Protein AF-0000000087418002 (afdb_homodimer)

Structure (mmCIF, N/CA/C/O backbone):
data_AF-0000000087418002-model_v1
#
loop_
_entity.id
_entity.type
_entity.pdbx_description
1 polymer 'Pectate lyase superfamily protein'
#
loop_
_atom_site.group_PDB
_atom_site.id
_atom_site.type_symbol
_atom_site.label_atom_id
_atom_site.label_alt_id
_atom_site.label_comp_id
_atom_site.label_asym_id
_atom_site.label_entity_id
_atom_site.label_seq_id
_atom_site.pdbx_PDB_ins_code
_atom_site.Cartn_x
_atom_site.Cartn_y
_atom_site.Cartn_z
_atom_site.occupancy
_atom_site.B_iso_or_equiv
_atom_site.auth_seq_id
_atom_site.auth_comp_id
_atom_site.auth_asym_id
_atom_site.auth_atom_id
_atom_site.pdbx_PDB_model_num
ATOM 1 N N . MET A 1 1 ? 8.367 -35.844 -17.656 1 53.28 1 MET A N 1
ATOM 2 C CA . MET A 1 1 ? 8.477 -34.406 -17.984 1 53.28 1 MET A CA 1
ATOM 3 C C . MET A 1 1 ? 9.906 -34.062 -18.375 1 53.28 1 MET A C 1
ATOM 5 O O . MET A 1 1 ? 10.852 -34.438 -17.688 1 53.28 1 MET A O 1
ATOM 9 N N . PRO A 1 2 ? 10.078 -33.531 -19.656 1 64 2 PRO A N 1
ATOM 10 C CA . PRO A 1 2 ? 11.453 -33.531 -20.156 1 64 2 PRO A CA 1
ATOM 11 C C . PRO A 1 2 ? 12.32 -32.469 -19.453 1 64 2 PRO A C 1
ATOM 13 O O . PRO A 1 2 ? 11.906 -31.328 -19.297 1 64 2 PRO A O 1
ATOM 16 N N . TYR A 1 3 ? 13.109 -33.031 -18.547 1 75.12 3 TYR A N 1
ATOM 17 C CA . TYR A 1 3 ? 14.195 -32.188 -18.031 1 75.12 3 TYR A CA 1
ATOM 18 C C . TYR A 1 3 ? 15.203 -31.859 -19.125 1 75.12 3 TYR A C 1
ATOM 20 O O . TYR A 1 3 ? 15.305 -32.594 -20.125 1 75.12 3 TYR A O 1
ATOM 28 N N . ALA A 1 4 ? 15.828 -30.703 -18.984 1 80.06 4 ALA A N 1
ATOM 29 C CA . ALA A 1 4 ? 16.766 -30.188 -19.969 1 80.06 4 ALA A CA 1
ATOM 30 C C . ALA A 1 4 ? 17.844 -31.234 -20.312 1 80.06 4 ALA A C 1
ATOM 32 O O . ALA A 1 4 ? 18.344 -31.281 -21.438 1 80.06 4 ALA A O 1
ATOM 33 N N . TYR A 1 5 ? 18.094 -32.031 -19.297 1 77.5 5 TYR A N 1
ATOM 34 C CA . TYR A 1 5 ? 19.125 -33.062 -19.516 1 77.5 5 TYR A CA 1
ATOM 35 C C . TYR A 1 5 ? 18.703 -34.031 -20.609 1 77.5 5 TYR A C 1
ATOM 37 O O . TYR A 1 5 ? 19.562 -34.562 -21.328 1 77.5 5 TYR A O 1
ATOM 45 N N . ASN A 1 6 ? 17.406 -34.156 -20.797 1 79.38 6 ASN A N 1
ATOM 46 C CA . ASN A 1 6 ? 16.906 -35.094 -21.797 1 79.38 6 ASN A CA 1
ATOM 47 C C . ASN A 1 6 ? 17.156 -34.594 -23.219 1 79.38 6 ASN A C 1
ATOM 49 O O . ASN A 1 6 ? 17.047 -35.344 -24.188 1 79.38 6 ASN A O 1
ATOM 53 N N . PHE A 1 7 ? 17.703 -33.406 -23.297 1 82.19 7 PHE A N 1
ATOM 54 C CA . PHE A 1 7 ? 17.844 -32.812 -24.625 1 82.19 7 PHE A CA 1
ATOM 55 C C . PHE A 1 7 ? 19.281 -32.375 -24.859 1 82.19 7 PHE A C 1
ATOM 57 O O . PHE A 1 7 ? 19.531 -31.484 -25.688 1 82.19 7 PHE A O 1
ATOM 64 N N . GLY A 1 8 ? 20.188 -32.875 -24.062 1 83.62 8 GLY A N 1
ATOM 65 C CA . GLY A 1 8 ? 21.609 -32.75 -24.359 1 83.62 8 GLY A CA 1
ATOM 66 C C . GLY A 1 8 ? 22.266 -31.609 -23.594 1 83.62 8 GLY A C 1
ATOM 67 O O . GLY A 1 8 ? 23.391 -31.219 -23.906 1 83.62 8 GLY A O 1
ATOM 68 N N . ALA A 1 9 ? 21.594 -31.062 -22.656 1 89.81 9 ALA A N 1
ATOM 69 C CA . ALA A 1 9 ? 22.234 -30.047 -21.828 1 89.81 9 ALA A CA 1
ATOM 70 C C . ALA A 1 9 ? 23.359 -30.656 -20.984 1 89.81 9 ALA A C 1
ATOM 72 O O . ALA A 1 9 ? 23.141 -31.672 -20.297 1 89.81 9 ALA A O 1
ATOM 73 N N . ALA A 1 10 ? 24.5 -30.047 -21.016 1 90.81 10 ALA A N 1
ATOM 74 C CA . ALA A 1 10 ? 25.641 -30.562 -20.266 1 90.81 10 ALA A CA 1
ATOM 75 C C . ALA A 1 10 ? 25.531 -30.188 -18.797 1 90.81 10 ALA A C 1
ATOM 77 O O . ALA A 1 10 ? 25.891 -30.984 -17.922 1 90.81 10 ALA A O 1
ATOM 78 N N . ALA A 1 11 ? 25.125 -29 -18.516 1 95 11 ALA A N 1
ATOM 79 C CA . ALA A 1 11 ? 24.938 -28.469 -17.172 1 95 11 ALA A CA 1
ATOM 80 C C . ALA A 1 11 ? 26.25 -28.516 -16.375 1 95 11 ALA A C 1
ATOM 82 O O . ALA A 1 11 ? 26.25 -28.828 -15.188 1 95 11 ALA A O 1
ATOM 83 N N . ASP A 1 12 ? 27.391 -28.266 -17.047 1 94.19 12 ASP A N 1
ATOM 84 C CA . ASP A 1 12 ? 28.703 -28.391 -16.422 1 94.19 12 ASP A CA 1
ATOM 85 C C . ASP A 1 12 ? 29.344 -27.031 -16.188 1 94.19 12 ASP A C 1
ATOM 87 O O . ASP A 1 12 ? 30.453 -26.938 -15.648 1 94.19 12 ASP A O 1
ATOM 91 N N . GLY A 1 13 ? 28.672 -26.031 -16.625 1 95 13 GLY A N 1
ATOM 92 C CA . GLY A 1 13 ? 29.172 -24.688 -16.406 1 95 13 GLY A CA 1
ATOM 93 C C . GLY A 1 13 ? 30.188 -24.234 -17.438 1 95 13 GLY A C 1
ATOM 94 O O . GLY A 1 13 ? 30.625 -23.094 -17.422 1 95 13 GLY A O 1
ATOM 95 N N . VAL A 1 14 ? 30.516 -25.125 -18.359 1 95.38 14 VAL A N 1
ATOM 96 C CA . VAL A 1 14 ? 31.547 -24.828 -19.359 1 95.38 14 VAL A CA 1
ATOM 97 C C . VAL A 1 14 ? 30.953 -24.875 -20.75 1 95.38 14 VAL A C 1
ATOM 99 O O . VAL A 1 14 ? 31.109 -23.938 -21.531 1 95.38 14 VAL A O 1
ATOM 102 N N . THR A 1 15 ? 30.281 -26.016 -21.109 1 95.69 15 THR A N 1
ATOM 103 C CA . THR A 1 15 ? 29.641 -26.219 -22.422 1 95.69 15 THR A CA 1
ATOM 104 C C . THR A 1 15 ? 28.5 -25.234 -22.609 1 95.69 15 THR A C 1
ATOM 106 O O . THR A 1 15 ? 27.734 -24.969 -21.688 1 95.69 15 THR A O 1
ATOM 109 N N . ASP A 1 16 ? 28.484 -24.625 -23.844 1 97.12 16 ASP A N 1
ATOM 110 C CA . ASP A 1 16 ? 27.344 -23.781 -24.172 1 97.12 16 ASP A CA 1
ATOM 111 C C . ASP A 1 16 ? 26.078 -24.609 -24.344 1 97.12 16 ASP A C 1
ATOM 113 O O . ASP A 1 16 ? 25.906 -25.297 -25.359 1 97.12 16 ASP A O 1
ATOM 117 N N . ASP A 1 17 ? 25.156 -24.422 -23.453 1 97.06 17 ASP A N 1
ATOM 118 C CA . ASP A 1 17 ? 23.953 -25.234 -23.422 1 97.06 17 ASP A CA 1
ATOM 119 C C . ASP A 1 17 ? 22.797 -24.516 -24.109 1 97.06 17 ASP A C 1
ATOM 121 O O . ASP A 1 17 ? 21.641 -24.953 -24.016 1 97.06 17 ASP A O 1
ATOM 125 N N . THR A 1 18 ? 23.094 -23.469 -24.812 1 96.81 18 THR A N 1
ATOM 126 C CA . THR A 1 18 ? 22.047 -22.641 -25.391 1 96.81 18 THR A CA 1
ATOM 127 C C . THR A 1 18 ? 21.109 -23.469 -26.25 1 96.81 18 THR A C 1
ATOM 129 O O . THR A 1 18 ? 19.891 -23.484 -26.047 1 96.81 18 THR A O 1
ATOM 132 N N . ASP A 1 19 ? 21.672 -24.172 -27.219 1 95.12 19 ASP A N 1
ATOM 133 C CA . ASP A 1 19 ? 20.859 -24.891 -28.188 1 95.12 19 ASP A CA 1
ATOM 134 C C . ASP A 1 19 ? 20.109 -26.031 -27.516 1 95.12 19 ASP A C 1
ATOM 136 O O . ASP A 1 19 ? 18.938 -26.297 -27.859 1 95.12 19 ASP A O 1
ATOM 140 N N . ALA A 1 20 ? 20.734 -26.656 -26.594 1 94.62 20 ALA A N 1
ATOM 141 C CA . ALA A 1 20 ? 20.078 -27.734 -25.875 1 94.62 20 ALA A CA 1
ATOM 142 C C . ALA A 1 20 ? 18.859 -27.234 -25.094 1 94.62 20 ALA A C 1
ATOM 144 O O . ALA A 1 20 ? 17.812 -27.875 -25.078 1 94.62 20 ALA A O 1
ATOM 145 N N . LEU A 1 21 ? 19.016 -26.125 -24.484 1 95 21 LEU A N 1
ATOM 146 C CA . LEU A 1 21 ? 17.922 -25.578 -23.688 1 95 21 LEU A CA 1
ATOM 147 C C . LEU A 1 21 ? 16.812 -25.047 -24.578 1 95 21 LEU A C 1
ATOM 149 O O . LEU A 1 21 ? 15.625 -25.188 -24.25 1 95 21 LEU A O 1
ATOM 153 N N . LYS A 1 22 ? 17.188 -24.438 -25.688 1 93.69 22 LYS A N 1
ATOM 154 C CA . LYS A 1 22 ? 16.172 -24.016 -26.641 1 93.69 22 LYS A CA 1
ATOM 155 C C . LYS A 1 22 ? 15.352 -25.203 -27.141 1 93.69 22 LYS A C 1
ATOM 157 O O . LYS A 1 22 ? 14.133 -25.109 -27.266 1 93.69 22 LYS A O 1
ATOM 162 N N . HIS A 1 23 ? 16.031 -26.266 -27.391 1 92.31 23 HIS A N 1
ATOM 163 C CA . HIS A 1 23 ? 15.344 -27.484 -27.812 1 92.31 23 HIS A CA 1
ATOM 164 C C . HIS A 1 23 ? 14.43 -28.016 -26.703 1 92.31 23 HIS A C 1
ATOM 166 O O . HIS A 1 23 ? 13.312 -28.453 -26.984 1 92.31 23 HIS A O 1
ATOM 172 N N . ALA A 1 24 ? 14.898 -27.922 -25.516 1 90.81 24 ALA A N 1
ATOM 173 C CA . ALA A 1 24 ? 14.102 -28.344 -24.375 1 90.81 24 ALA A CA 1
ATOM 174 C C . ALA A 1 24 ? 12.836 -27.5 -24.234 1 90.81 24 ALA A C 1
ATOM 176 O O . ALA A 1 24 ? 11.766 -28.031 -23.922 1 90.81 24 ALA A O 1
ATOM 177 N N . ILE A 1 25 ? 12.977 -26.266 -24.453 1 90.75 25 ILE A N 1
ATOM 178 C CA . ILE A 1 25 ? 11.836 -25.344 -24.375 1 90.75 25 ILE A CA 1
ATOM 179 C C . ILE A 1 25 ? 10.812 -25.703 -25.438 1 90.75 25 ILE A C 1
ATOM 181 O O . ILE A 1 25 ? 9.609 -25.734 -25.172 1 90.75 25 ILE A O 1
ATOM 185 N N . GLU A 1 26 ? 11.297 -25.922 -26.609 1 88 26 GLU A N 1
ATOM 186 C CA . GLU A 1 26 ? 10.414 -26.297 -27.719 1 88 26 GLU A CA 1
ATOM 187 C C . GLU A 1 26 ? 9.695 -27.609 -27.438 1 88 26 GLU A C 1
ATOM 189 O O . GLU A 1 26 ? 8.477 -27.703 -27.609 1 88 26 GLU A O 1
ATOM 194 N N . GLU A 1 27 ? 10.43 -28.562 -26.922 1 86.56 27 GLU A N 1
ATOM 195 C CA . GLU A 1 27 ? 9.859 -29.875 -26.656 1 86.56 27 GLU A CA 1
ATOM 196 C C . GLU A 1 27 ? 8.945 -29.844 -25.438 1 86.56 27 GLU A C 1
ATOM 198 O O . GLU A 1 27 ? 7.973 -30.594 -25.359 1 86.56 27 GLU A O 1
ATOM 203 N N . GLY A 1 28 ? 9.305 -29.062 -24.594 1 85 28 GLY A N 1
ATOM 204 C CA . GLY A 1 28 ? 8.516 -28.906 -23.391 1 85 28 GLY A CA 1
ATOM 205 C C . GLY A 1 28 ? 7.301 -28.016 -23.562 1 85 28 GLY A C 1
ATOM 206 O O . GLY A 1 28 ? 6.535 -27.797 -22.625 1 85 28 GLY A O 1
ATOM 207 N N . ARG A 1 29 ? 7.113 -27.531 -24.703 1 84.94 29 ARG A N 1
ATOM 208 C CA . ARG A 1 29 ? 5.988 -26.672 -25.047 1 84.94 29 ARG A CA 1
ATOM 209 C C . ARG A 1 29 ? 5.883 -25.5 -24.078 1 84.94 29 ARG A C 1
ATOM 211 O O . ARG A 1 29 ? 4.805 -25.219 -23.547 1 84.94 29 ARG A O 1
ATOM 218 N N . GLY A 1 30 ? 7.008 -25.016 -23.703 1 87.5 30 GLY A N 1
ATOM 219 C CA . GLY A 1 30 ? 7.031 -23.812 -22.891 1 87.5 30 GLY A CA 1
ATOM 220 C C . GLY A 1 30 ? 7.379 -24.094 -21.438 1 87.5 30 GLY A C 1
ATOM 221 O O . GLY A 1 30 ? 7.566 -23.172 -20.641 1 87.5 30 GLY A O 1
ATOM 222 N N . VAL A 1 31 ? 7.484 -25.281 -21.094 1 91.5 31 VAL A N 1
ATOM 223 C CA . VAL A 1 31 ? 7.914 -25.625 -19.734 1 91.5 31 VAL A CA 1
ATOM 224 C C . VAL A 1 31 ? 9.383 -26.062 -19.75 1 91.5 31 VAL A C 1
ATOM 226 O O . VAL A 1 31 ? 9.758 -26.969 -20.5 1 91.5 31 VAL A O 1
ATOM 229 N N . LEU A 1 32 ? 10.18 -25.359 -19 1 93.38 32 LEU A N 1
ATOM 230 C CA . LEU A 1 32 ? 11.586 -25.719 -18.844 1 93.38 32 LEU A CA 1
ATOM 231 C C . LEU A 1 32 ? 11.883 -26.125 -17.406 1 93.38 32 LEU A C 1
ATOM 233 O O . LEU A 1 32 ? 11.805 -25.297 -16.5 1 93.38 32 LEU A O 1
ATOM 237 N N . LYS A 1 33 ? 12.172 -27.328 -17.219 1 93.25 33 LYS A N 1
ATOM 238 C CA . LYS A 1 33 ? 12.57 -27.844 -15.906 1 93.25 33 LYS A CA 1
ATOM 239 C C . LYS A 1 33 ? 14.078 -28.094 -15.852 1 93.25 33 LYS A C 1
ATOM 241 O O . LYS A 1 33 ? 14.633 -28.75 -16.734 1 93.25 33 LYS A O 1
ATOM 246 N N . LEU A 1 34 ? 14.648 -27.578 -14.844 1 94.12 34 LEU A N 1
ATOM 247 C CA . LEU A 1 34 ? 16.094 -27.688 -14.719 1 94.12 34 LEU A CA 1
ATOM 248 C C . LEU A 1 34 ? 16.469 -28.469 -13.469 1 94.12 34 LEU A C 1
ATOM 250 O O . LEU A 1 34 ? 16.078 -28.094 -12.359 1 94.12 34 LEU A O 1
ATOM 254 N N . SER A 1 35 ? 17.219 -29.5 -13.68 1 93.56 35 SER A N 1
ATOM 255 C CA . SER A 1 35 ? 17.781 -30.25 -12.562 1 93.56 35 SER A CA 1
ATOM 256 C C . SER A 1 35 ? 19.062 -29.594 -12.055 1 93.56 35 SER A C 1
ATOM 258 O O . SER A 1 35 ? 19.516 -28.594 -12.609 1 93.56 35 SER A O 1
ATOM 260 N N . LYS A 1 36 ? 19.609 -30.141 -10.977 1 94.38 36 LYS A N 1
ATOM 261 C CA . LYS A 1 36 ? 20.844 -29.609 -10.406 1 94.38 36 LYS A CA 1
ATOM 262 C C . LYS A 1 36 ? 21.938 -29.5 -11.461 1 94.38 36 LYS A C 1
ATOM 264 O O . LYS A 1 36 ? 22.156 -30.422 -12.242 1 94.38 36 LYS A O 1
ATOM 269 N N . GLY A 1 37 ? 22.531 -28.375 -11.57 1 95.38 37 GLY A N 1
ATOM 270 C CA . GLY A 1 37 ? 23.609 -28.141 -12.516 1 95.38 37 GLY A CA 1
ATOM 271 C C . GLY A 1 37 ? 23.812 -26.672 -12.844 1 95.38 37 GLY A C 1
ATOM 272 O O . GLY A 1 37 ? 23.078 -25.812 -12.344 1 95.38 37 GLY A O 1
ATOM 273 N N . THR A 1 38 ? 24.922 -26.453 -13.547 1 97.25 38 THR A N 1
ATOM 274 C CA . THR A 1 38 ? 25.219 -25.125 -14.055 1 97.25 38 THR A CA 1
ATOM 275 C C . THR A 1 38 ? 25.094 -25.078 -15.57 1 97.25 38 THR A C 1
ATOM 277 O O . THR A 1 38 ? 25.891 -25.688 -16.281 1 97.25 38 THR A O 1
ATOM 280 N N . TYR A 1 39 ? 24.109 -24.359 -16.047 1 97.69 39 TYR A N 1
ATOM 281 C CA . TYR A 1 39 ? 23.797 -24.25 -17.469 1 97.69 39 TYR A CA 1
ATOM 282 C C . TYR A 1 39 ? 24.328 -22.953 -18.047 1 97.69 39 TYR A C 1
ATOM 284 O O . TYR A 1 39 ? 23.797 -21.875 -17.781 1 97.69 39 TYR A O 1
ATOM 292 N N . ARG A 1 40 ? 25.422 -23.125 -18.828 1 98.06 40 ARG A N 1
ATOM 293 C CA . ARG A 1 40 ? 26 -21.938 -19.453 1 98.06 40 ARG A CA 1
ATOM 294 C C . ARG A 1 40 ? 25.328 -21.625 -20.781 1 98.06 40 ARG A C 1
ATOM 296 O O . ARG A 1 40 ? 25.203 -22.516 -21.625 1 98.06 40 ARG A O 1
ATOM 303 N N . ILE A 1 41 ? 24.875 -20.375 -20.938 1 98.44 41 ILE A N 1
ATOM 304 C CA . ILE A 1 41 ? 24.266 -19.984 -22.203 1 98.44 41 ILE A CA 1
ATOM 305 C C . ILE A 1 41 ? 24.953 -18.719 -22.719 1 98.44 41 ILE A C 1
ATOM 307 O O . ILE A 1 41 ? 25.531 -17.953 -21.953 1 98.44 41 ILE A O 1
ATOM 311 N N . THR A 1 42 ? 24.891 -18.516 -24.094 1 98.44 42 THR A N 1
ATOM 312 C CA . THR A 1 42 ? 25.547 -17.375 -24.703 1 98.44 42 THR A CA 1
ATOM 313 C C . THR A 1 42 ? 24.531 -16.5 -25.438 1 98.44 42 THR A C 1
ATOM 315 O O . THR A 1 42 ? 24.859 -15.422 -25.938 1 98.44 42 THR A O 1
ATOM 318 N N . LYS A 1 43 ? 23.312 -16.969 -25.531 1 98.38 43 LYS A N 1
ATOM 319 C CA . LYS A 1 43 ? 22.188 -16.234 -26.094 1 98.38 43 LYS A CA 1
ATOM 320 C C . LYS A 1 43 ? 20.953 -16.344 -25.188 1 98.38 43 LYS A C 1
ATOM 322 O O . LYS A 1 43 ? 20.812 -17.328 -24.453 1 98.38 43 LYS A O 1
ATOM 327 N N . PRO A 1 44 ? 20.062 -15.367 -25.312 1 98.56 44 PRO A N 1
ATOM 328 C CA . PRO A 1 44 ? 18.875 -15.398 -24.453 1 98.56 44 PRO A CA 1
ATOM 329 C C . PRO A 1 44 ? 18.016 -16.641 -24.688 1 98.56 44 PRO A C 1
ATOM 331 O O . PRO A 1 44 ? 17.891 -17.109 -25.812 1 98.56 44 PRO A O 1
ATOM 334 N N . LEU A 1 45 ? 17.453 -17.188 -23.625 1 97.75 45 LEU A N 1
ATOM 335 C CA . LEU A 1 45 ? 16.344 -18.125 -23.719 1 97.75 45 LEU A CA 1
ATOM 336 C C . LEU A 1 45 ? 15.016 -17.391 -23.844 1 97.75 45 LEU A C 1
ATOM 338 O O . LEU A 1 45 ? 14.531 -16.812 -22.859 1 97.75 45 LEU A O 1
ATOM 342 N N . VAL A 1 46 ? 14.461 -17.453 -25.047 1 96.81 46 VAL A N 1
ATOM 343 C CA . VAL A 1 46 ? 13.266 -16.672 -25.344 1 96.81 46 VAL A CA 1
ATOM 344 C C . VAL A 1 46 ? 12.023 -17.547 -25.172 1 96.81 46 VAL A C 1
ATOM 346 O O . VAL A 1 46 ? 11.906 -18.594 -25.812 1 96.81 46 VAL A O 1
ATOM 349 N N . PHE A 1 47 ? 11.18 -17.156 -24.281 1 96.25 47 PHE A N 1
ATOM 350 C CA . PHE A 1 47 ? 9.859 -17.766 -24.125 1 96.25 47 PHE A CA 1
ATOM 351 C C . PHE A 1 47 ? 8.781 -16.891 -24.734 1 96.25 47 PHE A C 1
ATOM 353 O O . PHE A 1 47 ? 8.266 -15.977 -24.078 1 96.25 47 PHE A O 1
ATOM 360 N N . ASP A 1 48 ? 8.5 -17.188 -25.969 1 95.44 48 ASP A N 1
ATOM 361 C CA . ASP A 1 48 ? 7.469 -16.453 -26.703 1 95.44 48 ASP A CA 1
ATOM 362 C C . ASP A 1 48 ? 6.086 -17.047 -26.438 1 95.44 48 ASP A C 1
ATOM 364 O O . ASP A 1 48 ? 5.707 -18.047 -27.047 1 95.44 48 ASP A O 1
ATOM 368 N N . LEU A 1 49 ? 5.309 -16.375 -25.656 1 94.56 49 LEU A N 1
ATOM 369 C CA . LEU A 1 49 ? 4.02 -16.906 -25.219 1 94.56 49 LEU A CA 1
ATOM 370 C C . LEU A 1 49 ? 3.053 -17.016 -26.391 1 94.56 49 LEU A C 1
ATOM 372 O O . LEU A 1 49 ? 2.109 -17.812 -26.344 1 94.56 49 LEU A O 1
ATOM 376 N N . THR A 1 50 ? 3.25 -16.25 -27.406 1 92.38 50 THR A N 1
ATOM 377 C CA . THR A 1 50 ? 2.363 -16.312 -28.562 1 92.38 50 THR A CA 1
ATOM 378 C C . THR A 1 50 ? 2.604 -17.594 -29.359 1 92.38 50 THR A C 1
ATOM 380 O O . THR A 1 50 ? 1.748 -18 -30.141 1 92.38 50 THR A O 1
ATOM 383 N N . LYS A 1 51 ? 3.738 -18.141 -29.141 1 90.06 51 LYS A N 1
ATOM 384 C CA . LYS A 1 51 ? 4.098 -19.344 -29.891 1 90.06 51 LYS A CA 1
ATOM 385 C C . LYS A 1 51 ? 4.004 -20.578 -29 1 90.06 51 LYS A C 1
ATOM 387 O O . LYS A 1 51 ? 3.418 -21.594 -29.391 1 90.06 51 LYS A O 1
ATOM 392 N N . GLN A 1 52 ? 4.48 -20.484 -27.812 1 88 52 GLN A N 1
ATOM 393 C CA . GLN A 1 52 ? 4.613 -21.672 -26.953 1 88 52 GLN A CA 1
ATOM 394 C C . GLN A 1 52 ? 3.457 -21.75 -25.953 1 88 52 GLN A C 1
ATOM 396 O O . GLN A 1 52 ? 3.25 -22.797 -25.328 1 88 52 GLN A O 1
ATOM 401 N N . GLY A 1 53 ? 2.67 -20.672 -25.844 1 90.06 53 GLY A N 1
ATOM 402 C CA . GLY A 1 53 ? 1.604 -20.641 -24.859 1 90.06 53 GLY A CA 1
ATOM 403 C C . GLY A 1 53 ? 2.107 -20.422 -23.438 1 90.06 53 GLY A C 1
ATOM 404 O O . GLY A 1 53 ? 3.146 -19.797 -23.234 1 90.06 53 GLY A O 1
ATOM 405 N N . TYR A 1 54 ? 1.358 -21.031 -22.5 1 87.44 54 TYR A N 1
ATOM 406 C CA . TYR A 1 54 ? 1.723 -20.859 -21.094 1 87.44 54 TYR A CA 1
ATOM 407 C C . TYR A 1 54 ? 3.127 -21.391 -20.828 1 87.44 54 TYR A C 1
ATOM 409 O O . TYR A 1 54 ? 3.52 -22.438 -21.359 1 87.44 54 TYR A O 1
ATOM 417 N N . THR A 1 55 ? 3.824 -20.672 -19.969 1 91.12 55 THR A N 1
ATOM 418 C CA . THR A 1 55 ? 5.207 -21.078 -19.766 1 91.12 55 THR A CA 1
ATOM 419 C C . THR A 1 55 ? 5.547 -21.125 -18.281 1 91.12 55 THR A C 1
ATOM 421 O O . THR A 1 55 ? 4.938 -20.406 -17.484 1 91.12 55 THR A O 1
ATOM 424 N N . ALA A 1 56 ? 6.488 -21.969 -17.969 1 94.56 56 ALA A N 1
ATOM 425 C CA . ALA A 1 56 ? 7.07 -22.062 -16.641 1 94.56 56 ALA A CA 1
ATOM 426 C C . ALA A 1 56 ? 8.547 -22.453 -16.703 1 94.56 56 ALA A C 1
ATOM 428 O O . ALA A 1 56 ? 8.93 -23.297 -17.516 1 94.56 56 ALA A O 1
ATOM 429 N N . ILE A 1 57 ? 9.312 -21.766 -15.984 1 94.56 57 ILE A N 1
ATOM 430 C CA . ILE A 1 57 ? 10.711 -22.109 -15.773 1 94.56 57 ILE A CA 1
ATOM 431 C C . ILE A 1 57 ? 10.922 -22.531 -14.312 1 94.56 57 ILE A C 1
ATOM 433 O O . ILE A 1 57 ? 10.844 -21.688 -13.406 1 94.56 57 ILE A O 1
ATOM 437 N N . LEU A 1 58 ? 11.211 -23.797 -14.109 1 94.75 58 LEU A N 1
ATOM 438 C CA . LEU A 1 58 ? 11.242 -24.344 -12.766 1 94.75 58 LEU A CA 1
ATOM 439 C C . LEU A 1 58 ? 12.562 -25.047 -12.5 1 94.75 58 LEU A C 1
ATOM 441 O O . LEU A 1 58 ? 12.961 -25.938 -13.258 1 94.75 58 LEU A O 1
ATOM 445 N N . GLY A 1 59 ? 13.195 -24.656 -11.398 1 93.94 59 GLY A N 1
ATOM 446 C CA . GLY A 1 59 ? 14.367 -25.375 -10.945 1 93.94 59 GLY A CA 1
ATOM 447 C C . GLY A 1 59 ? 14.078 -26.312 -9.781 1 93.94 59 GLY A C 1
ATOM 448 O O . GLY A 1 59 ? 13.094 -26.125 -9.062 1 93.94 59 GLY A O 1
ATOM 449 N N . ASP A 1 60 ? 14.898 -27.359 -9.734 1 89.94 60 ASP A N 1
ATOM 450 C CA . ASP A 1 60 ? 14.844 -28.219 -8.555 1 89.94 60 ASP A CA 1
ATOM 451 C C . ASP A 1 60 ? 15.367 -27.5 -7.32 1 89.94 60 ASP A C 1
ATOM 453 O O . ASP A 1 60 ? 16.375 -27.906 -6.734 1 89.94 60 ASP A O 1
ATOM 457 N N . GLY A 1 61 ? 14.578 -26.484 -7.078 1 84.19 61 GLY A N 1
ATOM 458 C CA . GLY A 1 61 ? 15.008 -25.609 -6 1 84.19 61 GLY A CA 1
ATOM 459 C C . GLY A 1 61 ? 16.203 -24.75 -6.363 1 84.19 61 GLY A C 1
ATOM 460 O O . GLY A 1 61 ? 16.359 -24.328 -7.512 1 84.19 61 GLY A O 1
ATOM 461 N N . GLY A 1 62 ? 17.016 -24.312 -5.609 1 89.12 62 GLY A N 1
ATOM 462 C CA . GLY A 1 62 ? 18.156 -23.422 -5.824 1 89.12 62 GLY A CA 1
ATOM 463 C C . GLY A 1 62 ? 19.375 -24.141 -6.387 1 89.12 62 GLY A C 1
ATOM 464 O O . GLY A 1 62 ? 20.469 -23.578 -6.422 1 89.12 62 GLY A O 1
ATOM 465 N N . THR A 1 63 ? 19.062 -25.312 -6.969 1 92.75 63 THR A N 1
ATOM 466 C CA . THR A 1 63 ? 20.219 -26.125 -7.355 1 92.75 63 THR A CA 1
ATOM 467 C C . THR A 1 63 ? 20.5 -25.969 -8.844 1 92.75 63 THR A C 1
ATOM 469 O O . THR A 1 63 ? 21.516 -26.469 -9.336 1 92.75 63 THR A O 1
ATOM 472 N N . ALA A 1 64 ? 19.641 -25.312 -9.578 1 95.5 64 ALA A N 1
ATOM 473 C CA . ALA A 1 64 ? 19.844 -25.047 -11 1 95.5 64 ALA A CA 1
ATOM 474 C C . ALA A 1 64 ? 20.344 -23.625 -11.234 1 95.5 64 ALA A C 1
ATOM 476 O O . ALA A 1 64 ? 19.703 -22.656 -10.836 1 95.5 64 ALA A O 1
ATOM 477 N N . ARG A 1 65 ? 21.578 -23.531 -11.836 1 97.56 65 ARG A N 1
ATOM 478 C CA . ARG A 1 65 ? 22.156 -22.234 -12.141 1 97.56 65 ARG A CA 1
ATOM 479 C C . ARG A 1 65 ? 22.25 -22.016 -13.648 1 97.56 65 ARG A C 1
ATOM 481 O O . ARG A 1 65 ? 22.734 -22.875 -14.383 1 97.56 65 ARG A O 1
ATOM 488 N N . ILE A 1 66 ? 21.703 -20.922 -14.141 1 98.19 66 ILE A N 1
ATOM 489 C CA . ILE A 1 66 ? 21.938 -20.469 -15.508 1 98.19 66 ILE A CA 1
ATOM 490 C C . ILE A 1 66 ? 23.016 -19.375 -15.516 1 98.19 66 ILE A C 1
ATOM 492 O O . ILE A 1 66 ? 22.891 -18.375 -14.812 1 98.19 66 ILE A O 1
ATOM 496 N N . VAL A 1 67 ? 24.094 -19.578 -16.203 1 98.75 67 VAL A N 1
ATOM 497 C CA . VAL A 1 67 ? 25.125 -18.562 -16.391 1 98.75 67 VAL A CA 1
ATOM 498 C C . VAL A 1 67 ? 24.938 -17.875 -17.734 1 98.75 67 VAL A C 1
ATOM 500 O O . VAL A 1 67 ? 25.016 -18.516 -18.781 1 98.75 67 VAL A O 1
ATOM 503 N N . MET A 1 68 ? 24.672 -16.562 -17.719 1 98.88 68 MET A N 1
ATOM 504 C CA . MET A 1 68 ? 24.531 -15.789 -18.953 1 98.88 68 MET A CA 1
ATOM 505 C C . MET A 1 68 ? 25.859 -15.188 -19.375 1 98.88 68 MET A C 1
ATOM 507 O O . MET A 1 68 ? 26.234 -14.109 -18.922 1 98.88 68 MET A O 1
ATOM 511 N N . ALA A 1 69 ? 26.469 -15.805 -20.328 1 98.69 69 ALA A N 1
ATOM 512 C CA . ALA A 1 69 ? 27.797 -15.422 -20.781 1 98.69 69 ALA A CA 1
ATOM 513 C C . ALA A 1 69 ? 27.719 -14.523 -22.016 1 98.69 69 ALA A C 1
ATOM 515 O O . ALA A 1 69 ? 28.75 -14.07 -22.531 1 98.69 69 ALA A O 1
ATOM 516 N N . GLY A 1 70 ? 26.594 -14.266 -22.578 1 98.5 70 GLY A N 1
ATOM 517 C CA . GLY A 1 70 ? 26.359 -13.328 -23.672 1 98.5 70 GLY A CA 1
ATOM 518 C C . GLY A 1 70 ? 25.562 -12.109 -23.25 1 98.5 70 GLY A C 1
ATOM 519 O O . GLY A 1 70 ? 25.141 -12.008 -22.094 1 98.5 70 GLY A O 1
ATOM 520 N N . PRO A 1 71 ? 25.469 -11.188 -24.203 1 98.5 71 PRO A N 1
ATOM 521 C CA . PRO A 1 71 ? 24.656 -10.008 -23.891 1 98.5 71 PRO A CA 1
ATOM 522 C C . PRO A 1 71 ? 23.156 -10.297 -23.875 1 98.5 71 PRO A C 1
ATOM 524 O O . PRO A 1 71 ? 22.719 -11.281 -24.484 1 98.5 71 PRO A O 1
ATOM 527 N N . GLY A 1 72 ? 22.422 -9.414 -23.188 1 98.44 72 GLY A N 1
ATOM 528 C CA . GLY A 1 72 ? 20.969 -9.531 -23.188 1 98.44 72 GLY A CA 1
ATOM 529 C C . GLY A 1 72 ? 20.438 -10.367 -22.031 1 98.44 72 GLY A C 1
ATOM 530 O O . GLY A 1 72 ? 21.203 -10.773 -21.156 1 98.44 72 GLY A O 1
ATOM 531 N N . PRO A 1 73 ? 19.141 -10.555 -22.016 1 98.88 73 PRO A N 1
ATOM 532 C CA . PRO A 1 73 ? 18.531 -11.273 -20.906 1 98.88 73 PRO A CA 1
ATOM 533 C C . PRO A 1 73 ? 18.781 -12.781 -20.953 1 98.88 73 PRO A C 1
ATOM 535 O O . PRO A 1 73 ? 18.688 -13.383 -22.031 1 98.88 73 PRO A O 1
ATOM 538 N N . ALA A 1 74 ? 19.109 -13.383 -19.781 1 98.88 74 ALA A N 1
ATOM 539 C CA . ALA A 1 74 ? 19.156 -14.844 -19.719 1 98.88 74 ALA A CA 1
ATOM 540 C C . ALA A 1 74 ? 17.797 -15.461 -20.016 1 98.88 74 ALA A C 1
ATOM 542 O O . ALA A 1 74 ? 17.688 -16.375 -20.844 1 98.88 74 ALA A O 1
ATOM 543 N N . ILE A 1 75 ? 16.75 -14.953 -19.359 1 98.56 75 ILE A N 1
ATOM 544 C CA . ILE A 1 75 ? 15.367 -15.352 -19.594 1 98.56 75 ILE A CA 1
ATOM 545 C C . ILE A 1 75 ? 14.57 -14.164 -20.125 1 98.56 75 ILE A C 1
ATOM 547 O O . ILE A 1 75 ? 14.523 -13.109 -19.5 1 98.56 75 ILE A O 1
ATOM 551 N N . GLN A 1 76 ? 14.039 -14.32 -21.281 1 98.44 76 GLN A N 1
ATOM 552 C CA . GLN A 1 76 ? 13.141 -13.312 -21.844 1 98.44 76 GLN A CA 1
ATOM 553 C C . GLN A 1 76 ? 11.734 -13.883 -22.047 1 98.44 76 GLN A C 1
ATOM 555 O O . GLN A 1 76 ? 11.555 -14.875 -22.75 1 98.44 76 GLN A O 1
ATOM 560 N N . VAL A 1 77 ? 10.742 -13.32 -21.391 1 97.94 77 VAL A N 1
ATOM 561 C CA . VAL A 1 77 ? 9.352 -13.719 -21.594 1 97.94 77 VAL A CA 1
ATOM 562 C C . VAL A 1 77 ? 8.625 -12.664 -22.422 1 97.94 77 VAL A C 1
ATOM 564 O O . VAL A 1 77 ? 8.531 -11.5 -22.031 1 97.94 77 VAL A O 1
ATOM 567 N N . LEU A 1 78 ? 8.133 -13.141 -23.562 1 97.19 78 LEU A N 1
ATOM 568 C CA . LEU A 1 78 ? 7.48 -12.25 -24.5 1 97.19 78 LEU A CA 1
ATOM 569 C C . LEU A 1 78 ? 6.008 -12.609 -24.672 1 97.19 78 LEU A C 1
ATOM 571 O O . LEU A 1 78 ? 5.68 -13.672 -25.188 1 97.19 78 LEU A O 1
ATOM 575 N N . GLY A 1 79 ? 5.164 -11.727 -24.156 1 96.56 79 GLY A N 1
ATOM 576 C CA . GLY A 1 79 ? 3.742 -11.844 -24.453 1 96.56 79 GLY A CA 1
ATOM 577 C C . GLY A 1 79 ? 3.256 -10.82 -25.469 1 96.56 79 GLY A C 1
ATOM 578 O O . GLY A 1 79 ? 4.062 -10.164 -26.125 1 96.56 79 GLY A O 1
ATOM 579 N N . ASP A 1 80 ? 1.927 -10.781 -25.625 1 95.75 80 ASP A N 1
ATOM 580 C CA . ASP A 1 80 ? 1.294 -9.82 -26.516 1 95.75 80 ASP A CA 1
ATOM 581 C C . ASP A 1 80 ? 0.11 -9.133 -25.844 1 95.75 80 ASP A C 1
ATOM 583 O O . ASP A 1 80 ? -0.895 -8.836 -26.5 1 95.75 80 ASP A O 1
ATOM 587 N N . HIS A 1 81 ? 0.205 -9.023 -24.625 1 94.06 81 HIS A N 1
ATOM 588 C CA . HIS A 1 81 ? -0.872 -8.328 -23.938 1 94.06 81 HIS A CA 1
ATOM 589 C C . HIS A 1 81 ? -0.947 -6.867 -24.359 1 94.06 81 HIS A C 1
ATOM 591 O O . HIS A 1 81 ? 0.061 -6.156 -24.344 1 94.06 81 HIS A O 1
ATOM 597 N N . ARG A 1 82 ? -2.133 -6.363 -24.703 1 91.31 82 ARG A N 1
ATOM 598 C CA . ARG A 1 82 ? -2.301 -5 -25.203 1 91.31 82 ARG A CA 1
ATOM 599 C C . ARG A 1 82 ? -3.32 -4.234 -24.375 1 91.31 82 ARG A C 1
ATOM 601 O O . ARG A 1 82 ? -3.389 -3.004 -24.438 1 91.31 82 ARG A O 1
ATOM 608 N N . GLY A 1 83 ? -4.117 -4.883 -23.656 1 89.56 83 GLY A N 1
ATOM 609 C CA . GLY A 1 83 ? -5.148 -4.242 -22.844 1 89.56 83 GLY A CA 1
ATOM 610 C C . GLY A 1 83 ? -4.652 -3.809 -21.484 1 89.56 83 GLY A C 1
ATOM 611 O O . GLY A 1 83 ? -3.453 -3.611 -21.281 1 89.56 83 GLY A O 1
ATOM 612 N N . THR A 1 84 ? -5.59 -3.445 -20.641 1 87.38 84 THR A N 1
ATOM 613 C CA . THR A 1 84 ? -5.309 -3.199 -19.234 1 87.38 84 THR A CA 1
ATOM 614 C C . THR A 1 84 ? -5.605 -4.441 -18.391 1 87.38 84 THR A C 1
ATOM 616 O O . THR A 1 84 ? -5.648 -5.555 -18.922 1 87.38 84 THR A O 1
ATOM 619 N N . ALA A 1 85 ? -5.664 -4.305 -17.031 1 82.81 85 ALA A N 1
ATOM 620 C CA . ALA A 1 85 ? -5.996 -5.445 -16.188 1 82.81 85 ALA A CA 1
ATOM 621 C C . ALA A 1 85 ? -7.5 -5.703 -16.188 1 82.81 85 ALA A C 1
ATOM 623 O O . ALA A 1 85 ? -7.953 -6.742 -15.703 1 82.81 85 ALA A O 1
ATOM 624 N N . GLN A 1 86 ? -8.266 -4.805 -16.781 1 85 86 GLN A N 1
ATOM 625 C CA . GLN A 1 86 ? -9.711 -4.98 -16.859 1 85 86 GLN A CA 1
ATOM 626 C C . GLN A 1 86 ? -10.07 -6.191 -17.719 1 85 86 GLN A C 1
ATOM 628 O O . GLN A 1 86 ? -9.594 -6.324 -18.844 1 85 86 GLN A O 1
ATOM 633 N N . PRO A 1 87 ? -10.93 -7.031 -17.203 1 85.12 87 PRO A N 1
ATOM 634 C CA . PRO A 1 87 ? -11.164 -8.328 -17.844 1 85.12 87 PRO A CA 1
ATOM 635 C C . PRO A 1 87 ? -11.609 -8.195 -19.312 1 85.12 87 PRO A C 1
ATOM 637 O O . PRO A 1 87 ? -11.164 -8.969 -20.156 1 85.12 87 PRO A O 1
ATOM 640 N N . ASP A 1 88 ? -12.43 -7.219 -19.625 1 86.19 88 ASP A N 1
ATOM 641 C CA . ASP A 1 88 ? -12.984 -7.121 -20.984 1 86.19 88 ASP A CA 1
ATOM 642 C C . ASP A 1 88 ? -11.945 -6.605 -21.969 1 86.19 88 ASP A C 1
ATOM 644 O O . ASP A 1 88 ? -12.148 -6.664 -23.188 1 86.19 88 ASP A O 1
ATOM 648 N N . THR A 1 89 ? -10.844 -6.133 -21.453 1 88.12 89 THR A N 1
ATOM 649 C CA . THR A 1 89 ? -9.789 -5.621 -22.328 1 88.12 89 THR A CA 1
ATOM 650 C C . THR A 1 89 ? -8.734 -6.691 -22.578 1 88.12 89 THR A C 1
ATOM 652 O O . THR A 1 89 ? -7.887 -6.535 -23.469 1 88.12 89 THR A O 1
ATOM 655 N N . VAL A 1 90 ? -8.742 -7.77 -21.812 1 90.06 90 VAL A N 1
ATOM 656 C CA . VAL A 1 90 ? -7.812 -8.875 -22.016 1 90.06 90 VAL A CA 1
ATOM 657 C C . VAL A 1 90 ? -8.273 -9.711 -23.203 1 90.06 90 VAL A C 1
ATOM 659 O O . VAL A 1 90 ? -9.359 -10.281 -23.188 1 90.06 90 VAL A O 1
ATOM 662 N N . GLN A 1 91 ? -7.41 -9.82 -24.172 1 92 91 GLN A N 1
ATOM 663 C CA . GLN A 1 91 ? -7.777 -10.523 -25.406 1 92 91 GLN A CA 1
ATOM 664 C C . GLN A 1 91 ? -7.855 -12.031 -25.156 1 92 91 GLN A C 1
ATOM 666 O O . GLN A 1 91 ? -7.113 -12.578 -24.344 1 92 91 GLN A O 1
ATOM 671 N N . PRO A 1 92 ? -8.664 -12.672 -25.922 1 90.31 92 PRO A N 1
ATOM 672 C CA . PRO A 1 92 ? -8.859 -14.109 -25.719 1 90.31 92 PRO A CA 1
ATOM 673 C C . PRO A 1 92 ? -7.555 -14.898 -25.812 1 90.31 92 PRO A C 1
ATOM 675 O O . PRO A 1 92 ? -7.328 -15.82 -25.031 1 90.31 92 PRO A O 1
ATOM 678 N N . HIS A 1 93 ? -6.676 -14.508 -26.688 1 90.94 93 HIS A N 1
ATOM 679 C CA . HIS A 1 93 ? -5.441 -15.273 -26.844 1 90.94 93 HIS A CA 1
ATOM 680 C C . HIS A 1 93 ? -4.566 -15.156 -25.609 1 90.94 93 HIS A C 1
ATOM 682 O O . HIS A 1 93 ? -3.795 -16.078 -25.297 1 90.94 93 HIS A O 1
ATOM 688 N N . THR A 1 94 ? -4.707 -14.047 -24.891 1 91.62 94 THR A N 1
ATOM 689 C CA . THR A 1 94 ? -3.951 -13.891 -23.656 1 91.62 94 THR A CA 1
ATOM 690 C C . THR A 1 94 ? -4.449 -14.867 -22.594 1 91.62 94 THR A C 1
ATOM 692 O O . THR A 1 94 ? -3.658 -15.594 -21.984 1 91.62 94 THR A O 1
ATOM 695 N N . TRP A 1 95 ? -5.711 -14.984 -22.438 1 87.56 95 TRP A N 1
ATOM 696 C CA . TRP A 1 95 ? -6.289 -15.859 -21.422 1 87.56 95 TRP A CA 1
ATOM 697 C C . TRP A 1 95 ? -6.074 -17.328 -21.781 1 87.56 95 TRP A C 1
ATOM 699 O O . TRP A 1 95 ? -5.809 -18.156 -20.906 1 87.56 95 TRP A O 1
ATOM 709 N N . GLU A 1 96 ? -6.141 -17.578 -23.016 1 89.19 96 GLU A N 1
ATOM 710 C CA . GLU A 1 96 ? -6.137 -18.969 -23.453 1 89.19 96 GLU A CA 1
ATOM 711 C C . GLU A 1 96 ? -4.715 -19.516 -23.562 1 89.19 96 GLU A C 1
ATOM 713 O O . GLU A 1 96 ? -4.488 -20.719 -23.344 1 89.19 96 GLU A O 1
ATOM 718 N N . ASN A 1 97 ? -3.771 -18.547 -23.766 1 90.12 97 ASN A N 1
ATOM 719 C CA . ASN A 1 97 ? -2.49 -19.141 -24.141 1 90.12 97 ASN A CA 1
ATOM 720 C C . ASN A 1 97 ? -1.329 -18.469 -23.422 1 90.12 97 ASN A C 1
ATOM 722 O O . ASN A 1 97 ? -0.213 -18.984 -23.391 1 90.12 97 ASN A O 1
ATOM 726 N N . GLU A 1 98 ? -1.563 -17.281 -22.797 1 92.88 98 GLU A N 1
ATOM 727 C CA . GLU A 1 98 ? -0.373 -16.5 -22.453 1 92.88 98 GLU A CA 1
ATOM 728 C C . GLU A 1 98 ? -0.338 -16.172 -20.969 1 92.88 98 GLU A C 1
ATOM 730 O O . GLU A 1 98 ? 0.675 -15.695 -20.453 1 92.88 98 GLU A O 1
ATOM 735 N N . ARG A 1 99 ? -1.378 -16.438 -20.234 1 90.94 99 ARG A N 1
ATOM 736 C CA . ARG A 1 99 ? -1.521 -15.906 -18.875 1 90.94 99 ARG A CA 1
ATOM 737 C C . ARG A 1 99 ? -0.633 -16.672 -17.906 1 90.94 99 ARG A C 1
ATOM 739 O O . ARG A 1 99 ? -0.306 -17.828 -18.125 1 90.94 99 ARG A O 1
ATOM 746 N N . PHE A 1 100 ? -0.228 -16 -16.797 1 94.81 100 PHE A N 1
ATOM 747 C CA . PHE A 1 100 ? 0.233 -16.609 -15.547 1 94.81 100 PHE A CA 1
ATOM 748 C C . PHE A 1 100 ? 1.531 -17.375 -15.766 1 94.81 100 PHE A C 1
ATOM 750 O O . PHE A 1 100 ? 1.642 -18.531 -15.383 1 94.81 100 PHE A O 1
ATOM 757 N N . PRO A 1 101 ? 2.525 -16.766 -16.438 1 95.81 101 PRO A N 1
ATOM 758 C CA . PRO A 1 101 ? 3.844 -17.406 -16.438 1 95.81 101 PRO A CA 1
ATOM 759 C C . PRO A 1 101 ? 4.512 -17.375 -15.07 1 95.81 101 PRO A C 1
ATOM 761 O O . PRO A 1 101 ? 4.316 -16.438 -14.297 1 95.81 101 PRO A O 1
ATOM 764 N N . ILE A 1 102 ? 5.359 -18.438 -14.789 1 96.81 102 ILE A N 1
ATOM 765 C CA . ILE A 1 102 ? 6.035 -18.531 -13.5 1 96.81 102 ILE A CA 1
ATOM 766 C C . ILE A 1 102 ? 7.512 -18.859 -13.703 1 96.81 102 ILE A C 1
ATOM 768 O O . ILE A 1 102 ? 7.852 -19.719 -14.516 1 96.81 102 ILE A O 1
ATOM 772 N N . VAL A 1 103 ? 8.398 -18.141 -13.086 1 96.94 103 VAL A N 1
ATOM 773 C CA . VAL A 1 103 ? 9.805 -18.484 -12.914 1 96.94 103 VAL A CA 1
ATOM 774 C C . VAL A 1 103 ? 10.102 -18.734 -11.438 1 96.94 103 VAL A C 1
ATOM 776 O O . VAL A 1 103 ? 9.836 -17.859 -10.594 1 96.94 103 VAL A O 1
ATOM 779 N N . SER A 1 104 ? 10.648 -19.891 -11.117 1 97.25 104 SER A N 1
ATOM 780 C CA . SER A 1 104 ? 10.867 -20.172 -9.703 1 97.25 104 SER A CA 1
ATOM 781 C C . SER A 1 104 ? 11.969 -21.219 -9.508 1 97.25 104 SER A C 1
ATOM 783 O O . SER A 1 104 ? 12.086 -22.156 -10.297 1 97.25 104 SER A O 1
ATOM 785 N N . GLY A 1 105 ? 12.742 -21.031 -8.523 1 96.69 105 GLY A N 1
ATOM 786 C CA . GLY A 1 105 ? 13.648 -22.062 -8.031 1 96.69 105 GLY A CA 1
ATOM 787 C C . GLY A 1 105 ? 14.953 -22.109 -8.797 1 96.69 105 GLY A C 1
ATOM 788 O O . GLY A 1 105 ? 15.555 -23.188 -8.93 1 96.69 105 GLY A O 1
ATOM 789 N N . ILE A 1 106 ? 15.375 -20.969 -9.312 1 97 106 ILE A N 1
ATOM 790 C CA . ILE A 1 106 ? 16.609 -21.016 -10.086 1 97 106 ILE A CA 1
ATOM 791 C C . ILE A 1 106 ? 17.516 -19.859 -9.672 1 97 106 ILE A C 1
ATOM 793 O O . ILE A 1 106 ? 17.062 -18.875 -9.078 1 97 106 ILE A O 1
ATOM 797 N N . GLU A 1 107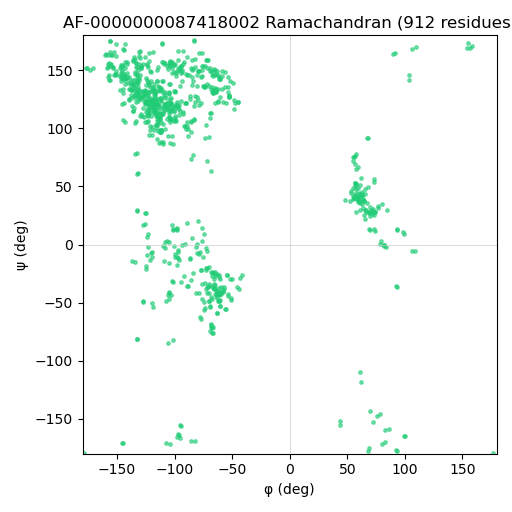 ? 18.844 -20.016 -9.977 1 98.44 107 GLU A N 1
ATOM 798 C CA . GLU A 1 107 ? 19.797 -18.922 -9.938 1 98.44 107 GLU A CA 1
ATOM 799 C C . GLU A 1 107 ? 20.156 -18.453 -11.352 1 98.44 107 GLU A C 1
ATOM 801 O O . GLU A 1 107 ? 20.359 -19.281 -12.25 1 98.44 107 GLU A O 1
ATOM 806 N N . ILE A 1 108 ? 20.25 -17.219 -11.578 1 98.81 108 ILE A N 1
ATOM 807 C CA . ILE A 1 108 ? 20.797 -16.625 -12.789 1 98.81 108 ILE A CA 1
ATOM 808 C C . ILE A 1 108 ? 22.047 -15.812 -12.445 1 98.81 108 ILE A C 1
ATOM 810 O O . ILE A 1 108 ? 22 -14.906 -11.609 1 98.81 108 ILE A O 1
ATOM 814 N N . LEU A 1 109 ? 23.141 -16.141 -13.039 1 98.75 109 LEU A N 1
ATOM 815 C CA . LEU A 1 109 ? 24.422 -15.469 -12.852 1 98.75 109 LEU A CA 1
ATOM 816 C C . LEU A 1 109 ? 24.891 -14.805 -14.148 1 98.75 109 LEU A C 1
ATOM 818 O O . LEU A 1 109 ? 25.047 -15.477 -15.172 1 98.75 109 LEU A O 1
ATOM 822 N N . GLY A 1 110 ? 25.094 -13.469 -14.102 1 98.75 110 GLY A N 1
ATOM 823 C CA . GLY A 1 110 ? 25.656 -12.781 -15.258 1 98.75 110 GLY A CA 1
ATOM 824 C C . GLY A 1 110 ? 27.172 -12.898 -15.352 1 98.75 110 GLY A C 1
ATOM 825 O O . GLY A 1 110 ? 27.875 -12.68 -14.367 1 98.75 110 GLY A O 1
ATOM 826 N N . GLU A 1 111 ? 27.625 -13.328 -16.453 1 98.31 111 GLU A N 1
ATOM 827 C CA . GLU A 1 111 ? 29.062 -13.328 -16.75 1 98.31 111 GLU A CA 1
ATOM 828 C C . GLU A 1 111 ? 29.406 -12.203 -17.719 1 98.31 111 GLU A C 1
ATOM 830 O O . GLU A 1 111 ? 30.453 -11.562 -17.578 1 98.31 111 GLU A O 1
ATOM 835 N N . HIS A 1 112 ? 28.641 -11.984 -18.688 1 98.25 112 HIS A N 1
ATOM 836 C CA . HIS A 1 112 ? 28.812 -10.875 -19.625 1 98.25 112 HIS A CA 1
ATOM 837 C C . HIS A 1 112 ? 28.359 -9.555 -19 1 98.25 112 HIS A C 1
ATOM 839 O O . HIS A 1 112 ? 27.359 -9.508 -18.297 1 98.25 112 HIS A O 1
ATOM 845 N N . PRO A 1 113 ? 29.016 -8.445 -19.312 1 97.69 113 PRO A N 1
ATOM 846 C CA . PRO A 1 113 ? 28.672 -7.164 -18.703 1 97.69 113 PRO A CA 1
ATOM 847 C C . PRO A 1 113 ? 27.281 -6.684 -19.078 1 97.69 113 PRO A C 1
ATOM 849 O O . PRO A 1 113 ? 26.672 -5.895 -18.359 1 97.69 113 PRO A O 1
ATOM 852 N N . GLU A 1 114 ? 26.812 -7.129 -20.188 1 98.44 114 GLU A N 1
ATOM 853 C CA . GLU A 1 114 ? 25.484 -6.695 -20.641 1 98.44 114 GLU A CA 1
ATOM 854 C C . GLU A 1 114 ? 24.438 -7.762 -20.359 1 98.44 114 GLU A C 1
ATOM 856 O O . GLU A 1 114 ? 23.328 -7.688 -20.891 1 98.44 114 GLU A O 1
ATOM 861 N N . ALA A 1 115 ? 24.734 -8.742 -19.562 1 98.75 115 ALA A N 1
ATOM 862 C CA . ALA A 1 115 ? 23.781 -9.781 -19.172 1 98.75 115 ALA A CA 1
ATOM 863 C C . ALA A 1 115 ? 22.672 -9.203 -18.312 1 98.75 115 ALA A C 1
ATOM 865 O O . ALA A 1 115 ? 22.922 -8.406 -17.406 1 98.75 115 ALA A O 1
ATOM 866 N N . ILE A 1 116 ? 21.484 -9.5 -18.641 1 98.81 116 ILE A N 1
ATOM 867 C CA . ILE A 1 116 ? 20.281 -9.203 -17.859 1 98.81 116 ILE A CA 1
ATOM 868 C C . ILE A 1 116 ? 19.688 -10.492 -17.312 1 98.81 116 ILE A C 1
ATOM 870 O O . ILE A 1 116 ? 19.703 -11.523 -17.984 1 98.81 116 ILE A O 1
ATOM 874 N N . GLY A 1 117 ? 19.203 -10.477 -16.094 1 98.88 117 GLY A N 1
ATOM 875 C CA . GLY A 1 117 ? 18.625 -11.688 -15.523 1 98.88 117 GLY A CA 1
ATOM 876 C C . GLY A 1 117 ? 17.344 -12.117 -16.203 1 98.88 117 GLY A C 1
ATOM 877 O O . GLY A 1 117 ? 17.359 -13.008 -17.062 1 98.88 117 GLY A O 1
ATOM 878 N N . ILE A 1 118 ? 16.219 -11.43 -15.914 1 98.94 118 ILE A N 1
ATOM 879 C CA . ILE A 1 118 ? 14.906 -11.719 -16.484 1 98.94 118 ILE A CA 1
ATOM 880 C C . ILE A 1 118 ? 14.328 -10.453 -17.109 1 98.94 118 ILE A C 1
ATOM 882 O O . ILE A 1 118 ? 14.312 -9.391 -16.484 1 98.94 118 ILE A O 1
ATOM 886 N N . GLN A 1 119 ? 13.891 -10.523 -18.297 1 98.88 119 GLN A N 1
ATOM 887 C CA . GLN A 1 119 ? 13.195 -9.406 -18.922 1 98.88 119 GLN A CA 1
ATOM 888 C C . GLN A 1 119 ? 11.766 -9.789 -19.312 1 98.88 119 GLN A C 1
ATOM 890 O O . GLN A 1 119 ? 11.539 -10.859 -19.875 1 98.88 119 GLN A O 1
ATOM 895 N N . LEU A 1 120 ? 10.82 -8.977 -19 1 98.56 120 LEU A N 1
ATOM 896 C CA . LEU A 1 120 ? 9.414 -9.203 -19.297 1 98.56 120 LEU A CA 1
ATOM 897 C C . LEU A 1 120 ? 8.867 -8.141 -20.234 1 98.56 120 LEU A C 1
ATOM 899 O O . LEU A 1 120 ? 9.133 -6.945 -20.047 1 98.56 120 LEU A O 1
ATOM 903 N N . ARG A 1 121 ? 8.188 -8.531 -21.219 1 98.12 121 ARG A N 1
ATOM 904 C CA . ARG A 1 121 ? 7.566 -7.633 -22.188 1 98.12 121 ARG A CA 1
ATOM 905 C C . ARG A 1 121 ? 6.145 -8.078 -22.516 1 98.12 121 ARG A C 1
ATOM 907 O O . ARG A 1 121 ? 5.938 -9.172 -23.031 1 98.12 121 ARG A O 1
ATOM 914 N N . LYS A 1 122 ? 5.109 -7.309 -22.188 1 97.38 122 LYS A N 1
ATOM 915 C CA . LYS A 1 122 ? 3.699 -7.504 -22.516 1 97.38 122 LYS A CA 1
ATOM 916 C C . LYS A 1 122 ? 3.16 -8.781 -21.891 1 97.38 122 LYS A C 1
ATOM 918 O O . LYS A 1 122 ? 2.484 -9.578 -22.547 1 97.38 122 LYS A O 1
ATOM 923 N N . THR A 1 123 ? 3.545 -9 -20.672 1 96.69 123 THR A N 1
ATOM 924 C CA . THR A 1 123 ? 3.092 -10.195 -19.953 1 96.69 123 THR A CA 1
ATOM 925 C C . THR A 1 123 ? 1.861 -9.883 -19.109 1 96.69 123 THR A C 1
ATOM 927 O O . THR A 1 123 ? 1.637 -8.727 -18.734 1 96.69 123 THR A O 1
ATOM 930 N N . MET A 1 124 ? 1.035 -10.938 -18.859 1 96.31 124 MET A N 1
ATOM 931 C CA . MET A 1 124 ? -0.129 -10.875 -17.969 1 96.31 124 MET A CA 1
ATOM 932 C C . MET A 1 124 ? 0.022 -11.836 -16.797 1 96.31 124 MET A C 1
ATOM 934 O O . MET A 1 124 ? 0.157 -13.047 -17 1 96.31 124 MET A O 1
ATOM 938 N N . GLN A 1 125 ? 0.068 -11.281 -15.539 1 96.06 125 GLN A N 1
ATOM 939 C CA . GLN A 1 125 ? 0.044 -12.055 -14.297 1 96.06 125 GLN A CA 1
ATOM 940 C C . GLN A 1 125 ? 1.293 -12.914 -14.164 1 96.06 125 GLN A C 1
ATOM 942 O O . GLN A 1 125 ? 1.203 -14.094 -13.812 1 96.06 125 GLN A O 1
ATOM 947 N N . MET A 1 126 ? 2.418 -12.297 -14.484 1 96.62 126 MET A N 1
ATOM 948 C CA . MET A 1 126 ? 3.713 -12.945 -14.305 1 96.62 126 MET A CA 1
ATOM 949 C C . MET A 1 126 ? 4.074 -13.031 -12.82 1 96.62 126 MET A C 1
ATOM 951 O O . MET A 1 126 ? 3.848 -12.078 -12.07 1 96.62 126 MET A O 1
ATOM 955 N N . THR A 1 127 ? 4.633 -14.234 -12.43 1 97.69 127 THR A N 1
ATOM 956 C CA . THR A 1 127 ? 5.141 -14.406 -11.07 1 97.69 127 THR A CA 1
ATOM 957 C C . THR A 1 127 ? 6.602 -14.844 -11.094 1 97.69 127 THR A C 1
ATOM 959 O O . THR A 1 127 ? 6.945 -15.859 -11.695 1 97.69 127 THR A O 1
ATOM 962 N N . VAL A 1 128 ? 7.469 -14.094 -10.461 1 98.19 128 VAL A N 1
ATOM 963 C CA . VAL A 1 128 ? 8.859 -14.453 -10.211 1 98.19 128 VAL A CA 1
ATOM 964 C C . VAL A 1 128 ? 9.078 -14.68 -8.719 1 98.19 128 VAL A C 1
ATOM 966 O O . VAL A 1 128 ? 8.891 -13.766 -7.91 1 98.19 128 VAL A O 1
ATOM 969 N N . SER A 1 129 ? 9.445 -15.898 -8.391 1 97.56 129 SER A N 1
ATOM 970 C CA . SER A 1 129 ? 9.562 -16.266 -6.977 1 97.56 129 SER A CA 1
ATOM 971 C C . SER A 1 129 ? 10.719 -17.219 -6.746 1 97.56 129 SER A C 1
ATOM 973 O O . SER A 1 129 ? 11.016 -18.062 -7.594 1 97.56 129 SER A O 1
ATOM 975 N N . LYS A 1 130 ? 11.383 -17.062 -5.613 1 97.5 130 LYS A N 1
ATOM 976 C CA . LYS A 1 130 ? 12.453 -17.953 -5.184 1 97.5 130 LYS A CA 1
ATOM 977 C C . LYS A 1 130 ? 13.57 -18.031 -6.227 1 97.5 130 LYS A C 1
ATOM 979 O O . LYS A 1 130 ? 13.984 -19.109 -6.633 1 97.5 130 LYS A O 1
ATOM 984 N N . VAL A 1 131 ? 13.984 -16.875 -6.602 1 98.25 131 VAL A N 1
ATOM 985 C CA . VAL A 1 131 ? 15.117 -16.812 -7.527 1 98.25 131 VAL A CA 1
ATOM 986 C C . VAL A 1 131 ? 16.266 -16.031 -6.891 1 98.25 131 VAL A C 1
ATOM 988 O O . VAL A 1 131 ? 16.047 -15.219 -5.992 1 98.25 131 VAL A O 1
ATOM 991 N N . LEU A 1 132 ? 17.453 -16.406 -7.246 1 98.69 132 LEU A N 1
ATOM 992 C CA . LEU A 1 132 ? 18.641 -15.594 -7.039 1 98.69 132 LEU A CA 1
ATOM 993 C C . LEU A 1 132 ? 19.156 -15.039 -8.359 1 98.69 132 LEU A C 1
ATOM 995 O O . LEU A 1 132 ? 19.5 -15.797 -9.273 1 98.69 132 LEU A O 1
ATOM 999 N N . VAL A 1 133 ? 19.156 -13.781 -8.547 1 98.88 133 VAL A N 1
ATOM 1000 C CA . VAL A 1 133 ? 19.734 -13.133 -9.719 1 98.88 133 VAL A CA 1
ATOM 1001 C C . VAL A 1 133 ? 20.906 -12.25 -9.305 1 98.88 133 VAL A C 1
ATOM 1003 O O . VAL A 1 133 ? 20.75 -11.32 -8.516 1 98.88 133 VAL A O 1
ATOM 1006 N N . ARG A 1 134 ? 22.047 -12.5 -9.82 1 98.44 134 ARG A N 1
ATOM 1007 C CA . ARG A 1 134 ? 23.188 -11.719 -9.375 1 98.44 134 ARG A CA 1
ATOM 1008 C C . ARG A 1 134 ? 24.188 -11.516 -10.523 1 98.44 134 ARG A C 1
ATOM 1010 O O . ARG A 1 134 ? 24.203 -12.289 -11.477 1 98.44 134 ARG A O 1
ATOM 1017 N N . ASN A 1 135 ? 24.922 -10.5 -10.438 1 98.31 135 ASN A N 1
ATOM 1018 C CA . ASN A 1 135 ? 26.031 -10.141 -11.32 1 98.31 135 ASN A CA 1
ATOM 1019 C C . ASN A 1 135 ? 25.547 -9.852 -12.742 1 98.31 135 ASN A C 1
ATOM 1021 O O . ASN A 1 135 ? 26.266 -10.086 -13.711 1 98.31 135 ASN A O 1
ATOM 1025 N N . CYS A 1 136 ? 24.344 -9.461 -12.891 1 98.69 136 CYS A N 1
ATOM 1026 C CA . CYS A 1 136 ? 23.797 -8.977 -14.148 1 98.69 136 CYS A CA 1
ATOM 1027 C C . CYS A 1 136 ? 23.812 -7.457 -14.211 1 98.69 136 CYS A C 1
ATOM 1029 O O . CYS A 1 136 ? 24.094 -6.797 -13.211 1 98.69 136 CYS A O 1
ATOM 1031 N N . LYS A 1 137 ? 23.609 -6.91 -15.398 1 98.38 137 LYS A N 1
ATOM 1032 C CA . LYS A 1 137 ? 23.391 -5.469 -15.477 1 98.38 137 LYS A CA 1
ATOM 1033 C C . LYS A 1 137 ? 22.125 -5.062 -14.742 1 98.38 137 LYS A C 1
ATOM 1035 O O . LYS A 1 137 ? 22.156 -4.176 -13.883 1 98.38 137 LYS A O 1
ATOM 1040 N N . TYR A 1 138 ? 21.062 -5.605 -15.164 1 98.56 138 TYR A N 1
ATOM 1041 C CA . TYR A 1 138 ? 19.781 -5.52 -14.469 1 98.56 138 TYR A CA 1
ATOM 1042 C C . TYR A 1 138 ? 19.344 -6.887 -13.961 1 98.56 138 TYR A C 1
ATOM 1044 O O . TYR A 1 138 ? 19.484 -7.895 -14.656 1 98.56 138 TYR A O 1
ATOM 1052 N N . GLY A 1 139 ? 18.828 -6.973 -12.68 1 98.81 139 GLY A N 1
ATOM 1053 C CA . GLY A 1 139 ? 18.281 -8.227 -12.195 1 98.81 139 GLY A CA 1
ATOM 1054 C C . GLY A 1 139 ? 17 -8.633 -12.914 1 98.81 139 GLY A C 1
ATOM 1055 O O . GLY A 1 139 ? 17.016 -9.555 -13.734 1 98.81 139 GLY A O 1
ATOM 1056 N N . VAL A 1 140 ? 15.891 -7.918 -12.641 1 98.94 140 VAL A N 1
ATOM 1057 C CA . VAL A 1 140 ? 14.617 -8.078 -13.32 1 98.94 140 VAL A CA 1
ATOM 1058 C C . VAL A 1 140 ? 14.258 -6.781 -14.047 1 98.94 140 VAL A C 1
ATOM 1060 O O . VAL A 1 140 ? 14.32 -5.695 -13.461 1 98.94 140 VAL A O 1
ATOM 1063 N N . HIS A 1 141 ? 13.953 -6.922 -15.297 1 98.88 141 HIS A N 1
ATOM 1064 C CA . HIS A 1 141 ? 13.773 -5.777 -16.188 1 98.88 141 HIS A CA 1
ATOM 1065 C C . HIS A 1 141 ? 12.43 -5.832 -16.891 1 98.88 141 HIS A C 1
ATOM 1067 O O . HIS A 1 141 ? 12.188 -6.719 -17.719 1 98.88 141 HIS A O 1
ATOM 1073 N N . LEU A 1 142 ? 11.492 -4.945 -16.547 1 98.75 142 LEU A N 1
ATOM 1074 C CA . LEU A 1 142 ? 10.211 -4.852 -17.234 1 98.75 142 LEU A CA 1
ATOM 1075 C C . LEU A 1 142 ? 10.219 -3.715 -18.25 1 98.75 142 LEU A C 1
ATOM 1077 O O . LEU A 1 142 ? 10.641 -2.6 -17.938 1 98.75 142 LEU A O 1
ATOM 1081 N N . VAL A 1 143 ? 9.758 -3.998 -19.453 1 98.31 143 VAL A N 1
ATOM 1082 C CA . VAL A 1 143 ? 9.719 -3 -20.516 1 98.31 143 VAL A CA 1
ATOM 1083 C C . VAL A 1 143 ? 8.336 -2.99 -21.172 1 98.31 143 VAL A C 1
ATOM 1085 O O . VAL A 1 143 ? 7.586 -3.961 -21.062 1 98.31 143 VAL A O 1
ATOM 1088 N N . GLU A 1 144 ? 7.938 -1.875 -21.781 1 97.25 144 GLU A N 1
ATOM 1089 C CA . GLU A 1 144 ? 6.711 -1.655 -22.531 1 97.25 144 GLU A CA 1
ATOM 1090 C C . GLU A 1 144 ? 5.477 -1.853 -21.656 1 97.25 144 GLU A C 1
ATOM 1092 O O . GLU A 1 144 ? 5.277 -1.125 -20.688 1 97.25 144 GLU A O 1
ATOM 1097 N N . ARG A 1 145 ? 4.727 -2.988 -21.938 1 97 145 ARG A N 1
ATOM 1098 C CA . ARG A 1 145 ? 3.479 -3.182 -21.203 1 97 145 ARG A CA 1
ATOM 1099 C C . ARG A 1 145 ? 3.498 -4.492 -20.422 1 97 145 ARG A C 1
ATOM 1101 O O . ARG A 1 145 ? 3.918 -5.523 -20.938 1 97 145 ARG A O 1
ATOM 1108 N N . ASN A 1 146 ? 3.129 -4.5 -19.156 1 97.12 146 ASN A N 1
ATOM 1109 C CA . ASN A 1 146 ? 2.908 -5.676 -18.328 1 97.12 146 ASN A CA 1
ATOM 1110 C C . ASN A 1 146 ? 1.785 -5.445 -17.312 1 97.12 146 ASN A C 1
ATOM 1112 O O . ASN A 1 146 ? 1.487 -4.301 -16.953 1 97.12 146 ASN A O 1
ATOM 1116 N N . ARG A 1 147 ? 1.094 -6.492 -16.891 1 96.81 147 ARG A N 1
ATOM 1117 C CA . ARG A 1 147 ? 0.024 -6.379 -15.906 1 96.81 147 ARG A CA 1
ATOM 1118 C C . ARG A 1 147 ? 0.171 -7.434 -14.812 1 96.81 147 ARG A C 1
ATOM 1120 O O . ARG A 1 147 ? 0.509 -8.586 -15.094 1 96.81 147 ARG A O 1
ATOM 1127 N N . ASN A 1 148 ? -0.119 -7.047 -13.555 1 96.12 148 ASN A N 1
ATOM 1128 C CA . ASN A 1 148 ? -0.251 -7.922 -12.398 1 96.12 148 ASN A CA 1
ATOM 1129 C C . ASN A 1 148 ? 1.028 -8.711 -12.141 1 96.12 148 ASN A C 1
ATOM 1131 O O . ASN A 1 148 ? 0.985 -9.938 -11.977 1 96.12 148 ASN A O 1
ATOM 1135 N N . PHE A 1 149 ? 2.104 -8 -12.133 1 97.38 149 PHE A N 1
ATOM 1136 C CA . PHE A 1 149 ? 3.398 -8.633 -11.906 1 97.38 149 PHE A CA 1
ATOM 1137 C C . PHE A 1 149 ? 3.631 -8.867 -10.414 1 97.38 149 PHE A C 1
ATOM 1139 O O . PHE A 1 149 ? 3.316 -8.008 -9.586 1 97.38 149 PHE A O 1
ATOM 1146 N N . LEU A 1 150 ? 4.176 -10.117 -10.078 1 98 150 LEU A N 1
ATOM 1147 C CA . LEU A 1 150 ? 4.578 -10.445 -8.719 1 98 150 LEU A CA 1
ATOM 1148 C C . LEU A 1 150 ? 6.066 -10.766 -8.656 1 98 150 LEU A C 1
ATOM 1150 O O . LEU A 1 150 ? 6.551 -11.633 -9.383 1 98 150 LEU A O 1
ATOM 1154 N N . LEU A 1 151 ? 6.852 -10.086 -7.816 1 98.5 151 LEU A N 1
ATOM 1155 C CA . LEU A 1 151 ? 8.203 -10.445 -7.398 1 98.5 151 LEU A CA 1
ATOM 1156 C C . LEU A 1 151 ? 8.25 -10.727 -5.902 1 98.5 151 LEU A C 1
ATOM 1158 O O . LEU A 1 151 ? 8.102 -9.82 -5.086 1 98.5 151 LEU A O 1
ATOM 1162 N N . CYS A 1 152 ? 8.531 -12.016 -5.531 1 97.81 152 CYS A N 1
ATOM 1163 C CA . CYS A 1 152 ? 8.422 -12.32 -4.109 1 97.81 152 CYS A CA 1
ATOM 1164 C C . CYS A 1 152 ? 9.438 -13.375 -3.693 1 97.81 152 CYS A C 1
ATOM 1166 O O . CYS A 1 152 ? 9.914 -14.148 -4.527 1 97.81 152 CYS A O 1
ATOM 1168 N N . ASP A 1 153 ? 9.875 -13.367 -2.461 1 97.38 153 ASP A N 1
ATOM 1169 C CA . ASP A 1 153 ? 10.672 -14.383 -1.791 1 97.38 153 ASP A CA 1
ATOM 1170 C C . ASP A 1 153 ? 11.969 -14.656 -2.557 1 97.38 153 ASP A C 1
ATOM 1172 O O . ASP A 1 153 ? 12.344 -15.812 -2.756 1 97.38 153 ASP A O 1
ATOM 1176 N N . SER A 1 154 ? 12.562 -13.594 -2.996 1 98.38 154 SER A N 1
ATOM 1177 C CA . SER A 1 154 ? 13.703 -13.773 -3.891 1 98.38 154 SER A CA 1
ATOM 1178 C C . SER A 1 154 ? 14.906 -12.961 -3.428 1 98.38 154 SER A C 1
ATOM 1180 O O . SER A 1 154 ? 14.789 -12.133 -2.521 1 98.38 154 SER A O 1
ATOM 1182 N N . HIS A 1 155 ? 16.047 -13.281 -4.016 1 98.25 155 HIS A N 1
ATOM 1183 C CA . HIS A 1 155 ? 17.281 -12.555 -3.801 1 98.25 155 HIS A CA 1
ATOM 1184 C C . HIS A 1 155 ? 17.75 -11.875 -5.082 1 98.25 155 HIS A C 1
ATOM 1186 O O . HIS A 1 155 ? 18.109 -12.547 -6.051 1 98.25 155 HIS A O 1
ATOM 1192 N N . ILE A 1 156 ? 17.703 -10.609 -5.148 1 98.75 156 ILE A N 1
ATOM 1193 C CA . ILE A 1 156 ? 18.25 -9.805 -6.227 1 98.75 156 ILE A CA 1
ATOM 1194 C C . ILE A 1 156 ? 19.516 -9.094 -5.742 1 98.75 156 ILE A C 1
ATOM 1196 O O . ILE A 1 156 ? 19.438 -8.109 -5 1 98.75 156 ILE A O 1
ATOM 1200 N N . TYR A 1 157 ? 20.688 -9.523 -6.207 1 97.75 157 TYR A N 1
ATOM 1201 C CA . TYR A 1 157 ? 21.891 -9.297 -5.418 1 97.75 157 TYR A CA 1
ATOM 1202 C C . TYR A 1 157 ? 23.062 -8.906 -6.316 1 97.75 157 TYR A C 1
ATOM 1204 O O . TYR A 1 157 ? 23.391 -9.609 -7.27 1 97.75 157 TYR A O 1
ATOM 1212 N N . ASP A 1 158 ? 23.688 -7.793 -6.055 1 96.81 158 ASP A N 1
ATOM 1213 C CA . ASP A 1 158 ? 25 -7.453 -6.59 1 96.81 158 ASP A CA 1
ATOM 1214 C C . ASP A 1 158 ? 24.953 -7.32 -8.109 1 96.81 158 ASP A C 1
ATOM 1216 O O . ASP A 1 158 ? 25.812 -7.844 -8.812 1 96.81 158 ASP A O 1
ATOM 1220 N N . ASN A 1 159 ? 23.906 -6.754 -8.594 1 97.38 159 ASN A N 1
ATOM 1221 C CA . ASN A 1 159 ? 23.844 -6.449 -10.023 1 97.38 159 ASN A CA 1
ATOM 1222 C C . ASN A 1 159 ? 24.516 -5.113 -10.336 1 97.38 159 ASN A C 1
ATOM 1224 O O . ASN A 1 159 ? 24.688 -4.273 -9.453 1 97.38 159 ASN A O 1
ATOM 1228 N N . ALA A 1 160 ? 24.891 -4.949 -11.578 1 95.88 160 ALA A N 1
ATOM 1229 C CA . ALA A 1 160 ? 25.812 -3.869 -11.945 1 95.88 160 ALA A CA 1
ATOM 1230 C C . ALA A 1 160 ? 25.078 -2.525 -11.984 1 95.88 160 ALA A C 1
ATOM 1232 O O . ALA A 1 160 ? 25.703 -1.472 -11.852 1 95.88 160 ALA A O 1
ATOM 1233 N N . GLU A 1 161 ? 23.844 -2.465 -12.133 1 95.19 161 GLU A N 1
ATOM 1234 C CA . GLU A 1 161 ? 23.109 -1.207 -12.109 1 95.19 161 GLU A CA 1
ATOM 1235 C C . GLU A 1 161 ? 21.875 -1.309 -11.219 1 95.19 161 GLU A C 1
ATOM 1237 O O . GLU A 1 161 ? 21.906 -0.911 -10.047 1 95.19 161 GLU A O 1
ATOM 1242 N N . TYR A 1 162 ? 20.812 -1.859 -11.734 1 97.44 162 TYR A N 1
ATOM 1243 C CA . TYR A 1 162 ? 19.562 -1.866 -11 1 97.44 162 TYR A CA 1
ATOM 1244 C C . TYR A 1 162 ? 19.141 -3.287 -10.641 1 97.44 162 TYR A C 1
ATOM 1246 O O . TYR A 1 162 ? 19.312 -4.211 -11.445 1 97.44 162 TYR A O 1
ATOM 1254 N N . GLY A 1 163 ? 18.594 -3.531 -9.422 1 98.56 163 GLY A N 1
ATOM 1255 C CA . GLY A 1 163 ? 17.984 -4.809 -9.086 1 98.56 163 GLY A CA 1
ATOM 1256 C C . GLY A 1 163 ? 16.703 -5.074 -9.852 1 98.56 163 GLY A C 1
ATOM 1257 O O . GLY A 1 163 ? 16.641 -5.988 -10.68 1 98.56 163 GLY A O 1
ATOM 1258 N N . LEU A 1 164 ? 15.656 -4.32 -9.547 1 98.81 164 LEU A N 1
ATOM 1259 C CA . LEU A 1 164 ? 14.414 -4.273 -10.305 1 98.81 164 LEU A CA 1
ATOM 1260 C C . LEU A 1 164 ? 14.305 -2.971 -11.094 1 98.81 164 LEU A C 1
ATOM 1262 O O . LEU A 1 164 ? 14.43 -1.884 -10.523 1 98.81 164 LEU A O 1
ATOM 1266 N N . PHE A 1 165 ? 14.164 -3.088 -12.398 1 98.69 165 PHE A N 1
ATOM 1267 C CA . PHE A 1 165 ? 14.102 -1.899 -13.242 1 98.69 165 PHE A CA 1
ATOM 1268 C C . PHE A 1 165 ? 12.789 -1.854 -14.016 1 98.69 165 PHE A C 1
ATOM 1270 O O . PHE A 1 165 ? 12.547 -2.686 -14.891 1 98.69 165 PHE A O 1
ATOM 1277 N N . LEU A 1 166 ? 11.891 -0.903 -13.672 1 98.75 166 LEU A N 1
ATOM 1278 C CA . LEU A 1 166 ? 10.719 -0.548 -14.461 1 98.75 166 LEU A CA 1
ATOM 1279 C C . LEU A 1 166 ? 11.055 0.547 -15.469 1 98.75 166 LEU A C 1
ATOM 1281 O O . LEU A 1 166 ? 11.094 1.728 -15.117 1 98.75 166 LEU A O 1
ATOM 1285 N N . ASP A 1 167 ? 11.227 0.162 -16.703 1 98.44 167 ASP A N 1
ATOM 1286 C CA . ASP A 1 167 ? 11.859 0.991 -17.719 1 98.44 167 ASP A CA 1
ATOM 1287 C C . ASP A 1 167 ? 10.82 1.584 -18.672 1 98.44 167 ASP A C 1
ATOM 1289 O O . ASP A 1 167 ? 10.578 1.043 -19.75 1 98.44 167 ASP A O 1
ATOM 1293 N N . ARG A 1 168 ? 10.266 2.75 -18.281 1 97.38 168 ARG A N 1
ATOM 1294 C CA . ARG A 1 168 ? 9.281 3.459 -19.094 1 97.38 168 ARG A CA 1
ATOM 1295 C C . ARG A 1 168 ? 8.125 2.537 -19.484 1 97.38 168 ARG A C 1
ATOM 1297 O O . ARG A 1 168 ? 7.703 2.521 -20.641 1 97.38 168 ARG A O 1
ATOM 1304 N N . CYS A 1 169 ? 7.688 1.771 -18.438 1 95.06 169 CYS A N 1
ATOM 1305 C CA . CYS A 1 169 ? 6.676 0.74 -18.641 1 95.06 169 CYS A CA 1
ATOM 1306 C C . CYS A 1 169 ? 5.273 1.312 -18.469 1 95.06 169 CYS A C 1
ATOM 1308 O O . CYS A 1 169 ? 5.094 2.338 -17.812 1 95.06 169 CYS A O 1
ATOM 1310 N N . ASN A 1 170 ? 4.336 0.742 -19.297 1 96.62 170 ASN A N 1
ATOM 1311 C CA . ASN A 1 170 ? 2.932 0.775 -18.906 1 96.62 170 ASN A CA 1
ATOM 1312 C C . ASN A 1 170 ? 2.574 -0.4 -18 1 96.62 170 ASN A C 1
ATOM 1314 O O . ASN A 1 170 ? 2.369 -1.518 -18.469 1 96.62 170 ASN A O 1
ATOM 1318 N N . LEU A 1 171 ? 2.578 -0.205 -16.734 1 95.69 171 LEU A N 1
ATOM 1319 C CA . LEU A 1 171 ? 2.523 -1.271 -15.734 1 95.69 171 LEU A CA 1
ATOM 1320 C C . LEU A 1 171 ? 1.531 -0.929 -14.633 1 95.69 171 LEU A C 1
ATOM 1322 O O . LEU A 1 171 ? 1.697 0.071 -13.93 1 95.69 171 LEU A O 1
ATOM 1326 N N . HIS A 1 172 ? 0.521 -1.727 -14.516 1 94.19 172 HIS A N 1
ATOM 1327 C CA . HIS A 1 172 ? -0.439 -1.593 -13.422 1 94.19 172 HIS A CA 1
ATOM 1328 C C . HIS A 1 172 ? -0.491 -2.859 -12.578 1 94.19 172 HIS A C 1
ATOM 1330 O O . HIS A 1 172 ? -0.422 -3.971 -13.109 1 94.19 172 HIS A O 1
ATOM 1336 N N . GLN A 1 173 ? -0.605 -2.65 -11.289 1 93.5 173 GLN A N 1
ATOM 1337 C CA . GLN A 1 173 ? -0.688 -3.723 -10.297 1 93.5 173 GLN A CA 1
ATOM 1338 C C . GLN A 1 173 ? 0.627 -4.488 -10.211 1 93.5 173 GLN A C 1
ATOM 1340 O O . GLN A 1 173 ? 0.814 -5.492 -10.898 1 93.5 173 GLN A O 1
ATOM 1345 N N . ILE A 1 174 ? 1.487 -4.094 -9.352 1 96.38 174 ILE A N 1
ATOM 1346 C CA . ILE A 1 174 ? 2.775 -4.73 -9.102 1 96.38 174 ILE A CA 1
ATOM 1347 C C . ILE A 1 174 ? 2.977 -4.914 -7.598 1 96.38 174 ILE A C 1
ATOM 1349 O O . ILE A 1 174 ? 2.824 -3.967 -6.824 1 96.38 174 ILE A O 1
ATOM 1353 N N . ASN A 1 175 ? 3.291 -6.152 -7.227 1 98.06 175 ASN A N 1
ATOM 1354 C CA . ASN A 1 175 ? 3.652 -6.426 -5.84 1 98.06 175 ASN A CA 1
ATOM 1355 C C . ASN A 1 175 ? 5.102 -6.891 -5.719 1 98.06 175 ASN A C 1
ATOM 1357 O O . ASN A 1 175 ? 5.492 -7.883 -6.332 1 98.06 175 ASN A O 1
ATOM 1361 N N . VAL A 1 176 ? 5.895 -6.176 -4.961 1 98.56 176 VAL A N 1
ATOM 1362 C CA . VAL A 1 176 ? 7.262 -6.531 -4.602 1 98.56 176 VAL A CA 1
ATOM 1363 C C . VAL A 1 176 ? 7.34 -6.844 -3.109 1 98.56 176 VAL A C 1
ATOM 1365 O O . VAL A 1 176 ? 7.438 -5.938 -2.281 1 98.56 176 VAL A O 1
ATOM 1368 N N . THR A 1 177 ? 7.316 -8.188 -2.736 1 97.94 177 THR A N 1
ATOM 1369 C CA . THR A 1 177 ? 7.129 -8.531 -1.332 1 97.94 177 THR A CA 1
ATOM 1370 C C . THR A 1 177 ? 8.141 -9.586 -0.898 1 97.94 177 THR A C 1
ATOM 1372 O O . THR A 1 177 ? 8.43 -10.531 -1.644 1 97.94 177 THR A O 1
ATOM 1375 N N . GLY A 1 178 ? 8.695 -9.398 0.254 1 96.06 178 GLY A N 1
ATOM 1376 C CA . GLY A 1 178 ? 9.477 -10.438 0.913 1 96.06 178 GLY A CA 1
ATOM 1377 C C . GLY A 1 178 ? 10.797 -10.719 0.223 1 96.06 178 GLY A C 1
ATOM 1378 O O . GLY A 1 178 ? 11.258 -11.867 0.191 1 96.06 178 GLY A O 1
ATOM 1379 N N . ASN A 1 179 ? 11.375 -9.734 -0.357 1 98.25 179 ASN A N 1
ATOM 1380 C CA . ASN A 1 179 ? 12.633 -9.945 -1.066 1 98.25 179 ASN A CA 1
ATOM 1381 C C . ASN A 1 179 ? 13.812 -9.367 -0.3 1 98.25 179 ASN A C 1
ATOM 1383 O O . ASN A 1 179 ? 13.648 -8.453 0.514 1 98.25 179 ASN A O 1
ATOM 1387 N N . HIS A 1 180 ? 14.992 -9.961 -0.546 1 97.75 180 HIS A N 1
ATOM 1388 C CA . HIS A 1 180 ? 16.25 -9.266 -0.327 1 97.75 180 HIS A CA 1
ATOM 1389 C C . HIS A 1 180 ? 16.766 -8.625 -1.615 1 97.75 180 HIS A C 1
ATOM 1391 O O . HIS A 1 180 ? 17.062 -9.328 -2.586 1 97.75 180 HIS A O 1
ATOM 1397 N N . ILE A 1 181 ? 16.844 -7.344 -1.698 1 98.31 181 ILE A N 1
ATOM 1398 C CA . ILE A 1 181 ? 17.359 -6.59 -2.836 1 98.31 181 ILE A CA 1
ATOM 1399 C C . ILE A 1 181 ? 18.562 -5.758 -2.4 1 98.31 181 ILE A C 1
ATOM 1401 O O . ILE A 1 181 ? 18.391 -4.68 -1.826 1 98.31 181 ILE A O 1
ATOM 1405 N N . SER A 1 182 ? 19.75 -6.266 -2.717 1 96.38 182 SER A N 1
ATOM 1406 C CA . SER A 1 182 ? 20.875 -5.668 -2.014 1 96.38 182 SER A CA 1
ATOM 1407 C C . SER A 1 182 ? 22.125 -5.625 -2.896 1 96.38 182 SER A C 1
ATOM 1409 O O . SER A 1 182 ? 22.281 -6.453 -3.797 1 96.38 182 SER A O 1
ATOM 1411 N N . TYR A 1 183 ? 22.906 -4.637 -2.701 1 93.62 183 TYR A N 1
ATOM 1412 C CA . TYR A 1 183 ? 24.266 -4.457 -3.234 1 93.62 183 TYR A CA 1
ATOM 1413 C C . TYR A 1 183 ? 24.219 -4.23 -4.742 1 93.62 183 TYR A C 1
ATOM 1415 O O . TYR A 1 183 ? 25.203 -4.484 -5.438 1 93.62 183 TYR A O 1
ATOM 1423 N N . ASN A 1 184 ? 23.062 -3.961 -5.234 1 95.38 184 ASN A N 1
ATOM 1424 C CA . ASN A 1 184 ? 23.047 -3.457 -6.602 1 95.38 184 ASN A CA 1
ATOM 1425 C C . ASN A 1 184 ? 23.734 -2.096 -6.703 1 95.38 184 ASN A C 1
ATOM 1427 O O . ASN A 1 184 ? 23.578 -1.256 -5.812 1 95.38 184 ASN A O 1
ATOM 1431 N N . LYS A 1 185 ? 24.328 -1.799 -7.84 1 92.69 185 LYS A N 1
ATOM 1432 C CA . LYS A 1 185 ? 25.344 -0.758 -7.801 1 92.69 185 LYS A CA 1
ATOM 1433 C C . LYS A 1 185 ? 24.734 0.626 -7.973 1 92.69 185 LYS A C 1
ATOM 1435 O O . LYS A 1 185 ? 25.375 1.639 -7.68 1 92.69 185 LYS A O 1
ATOM 1440 N N . ARG A 1 186 ? 23.547 0.789 -8.359 1 92.88 186 ARG A N 1
ATOM 1441 C CA . ARG A 1 186 ? 22.953 2.105 -8.555 1 92.88 186 ARG A CA 1
ATOM 1442 C C . ARG A 1 186 ? 21.625 2.225 -7.789 1 92.88 186 ARG A C 1
ATOM 1444 O O . ARG A 1 186 ? 21.391 3.219 -7.098 1 92.88 186 ARG A O 1
ATOM 1451 N N . ALA A 1 187 ? 20.797 1.258 -7.945 1 95.81 187 ALA A N 1
ATOM 1452 C CA . ALA A 1 187 ? 19.531 1.269 -7.223 1 95.81 187 ALA A CA 1
ATOM 1453 C C . ALA A 1 187 ? 19.031 -0.151 -6.984 1 95.81 187 ALA A C 1
ATOM 1455 O O . ALA A 1 187 ? 19.234 -1.039 -7.816 1 95.81 187 ALA A O 1
ATOM 1456 N N . GLY A 1 188 ? 18.391 -0.341 -5.852 1 97.75 188 GLY A N 1
ATOM 1457 C CA . GLY A 1 188 ? 17.672 -1.591 -5.66 1 97.75 188 GLY A CA 1
ATOM 1458 C C . GLY A 1 188 ? 16.438 -1.719 -6.551 1 97.75 188 GLY A C 1
ATOM 1459 O O . GLY A 1 188 ? 16.297 -2.705 -7.273 1 97.75 188 GLY A O 1
ATOM 1460 N N . ILE A 1 189 ? 15.562 -0.714 -6.484 1 98.62 189 ILE A N 1
ATOM 1461 C CA . ILE A 1 189 ? 14.375 -0.607 -7.332 1 98.62 189 ILE A CA 1
ATOM 1462 C C . ILE A 1 189 ? 14.391 0.729 -8.07 1 98.62 189 ILE A C 1
ATOM 1464 O O . ILE A 1 189 ? 14.43 1.792 -7.445 1 98.62 189 ILE A O 1
ATOM 1468 N N . LYS A 1 190 ? 14.367 0.698 -9.375 1 98.19 190 LYS A N 1
ATOM 1469 C CA . LYS A 1 190 ? 14.352 1.89 -10.219 1 98.19 190 LYS A CA 1
ATOM 1470 C C . LYS A 1 190 ? 13.102 1.917 -11.094 1 98.19 190 LYS A C 1
ATOM 1472 O O . LYS A 1 190 ? 12.82 0.952 -11.812 1 98.19 190 LYS A O 1
ATOM 1477 N N . SER A 1 191 ? 12.328 2.939 -11.031 1 98.25 191 SER A N 1
ATOM 1478 C CA . SER A 1 191 ? 11.25 3.211 -11.969 1 98.25 191 SER A CA 1
ATOM 1479 C C . SER A 1 191 ? 11.484 4.52 -12.719 1 98.25 191 SER A C 1
ATOM 1481 O O . SER A 1 191 ? 11.688 5.566 -12.102 1 98.25 191 SER A O 1
ATOM 1483 N N . LEU A 1 192 ? 11.523 4.41 -14.031 1 97.69 192 LEU A N 1
ATOM 1484 C CA . LEU A 1 192 ? 11.766 5.582 -14.867 1 97.69 192 LEU A CA 1
ATOM 1485 C C . LEU A 1 192 ? 10.594 5.828 -15.812 1 97.69 192 LEU A C 1
ATOM 1487 O O . LEU A 1 192 ? 10.297 4.988 -16.672 1 97.69 192 LEU A O 1
ATOM 1491 N N . ASP A 1 193 ? 10 6.988 -15.727 1 96.69 193 ASP A N 1
ATOM 1492 C CA . ASP A 1 193 ? 8.898 7.426 -16.578 1 96.69 193 ASP A CA 1
ATOM 1493 C C . ASP A 1 193 ? 7.867 6.312 -16.75 1 96.69 193 ASP A C 1
ATOM 1495 O O . ASP A 1 193 ? 7.66 5.5 -15.852 1 96.69 193 ASP A O 1
ATOM 1499 N N . GLY A 1 194 ? 7.191 6.34 -17.844 1 96.25 194 GLY A N 1
ATOM 1500 C CA . GLY A 1 194 ? 6.141 5.363 -18.094 1 96.25 194 GLY A CA 1
ATOM 1501 C C . GLY A 1 194 ? 4.82 5.738 -17.438 1 96.25 194 GLY A C 1
ATOM 1502 O O . GLY A 1 194 ? 4.477 6.922 -17.359 1 96.25 194 GLY A O 1
ATOM 1503 N N . ASP A 1 195 ? 3.979 4.797 -17.25 1 96.81 195 ASP A N 1
ATOM 1504 C CA . ASP A 1 195 ? 2.672 4.859 -16.594 1 96.81 195 ASP A CA 1
ATOM 1505 C C . ASP A 1 195 ? 2.498 3.719 -15.602 1 96.81 195 ASP A C 1
ATOM 1507 O O . ASP A 1 195 ? 1.814 2.734 -15.883 1 96.81 195 ASP A O 1
ATOM 1511 N N . VAL A 1 196 ? 3.133 3.939 -14.445 1 97.12 196 VAL A N 1
ATOM 1512 C CA . VAL A 1 196 ? 3.205 2.891 -13.43 1 97.12 196 VAL A CA 1
ATOM 1513 C C . VAL A 1 196 ? 2.227 3.195 -12.297 1 97.12 196 VAL A C 1
ATOM 1515 O O . VAL A 1 196 ? 2.287 4.266 -11.688 1 97.12 196 VAL A O 1
ATOM 1518 N N . HIS A 1 197 ? 1.289 2.289 -12.039 1 95.5 197 HIS A N 1
ATOM 1519 C CA . HIS A 1 197 ? 0.295 2.447 -10.984 1 95.5 197 HIS A CA 1
ATOM 1520 C C . HIS A 1 197 ? 0.244 1.217 -10.086 1 95.5 197 HIS A C 1
ATOM 1522 O O . HIS A 1 197 ? 0.497 0.099 -10.547 1 95.5 197 HIS A O 1
ATOM 1528 N N . ASN A 1 198 ? -0.153 1.418 -8.805 1 94.88 198 ASN A N 1
ATOM 1529 C CA . ASN A 1 198 ? -0.423 0.339 -7.855 1 94.88 198 ASN A CA 1
ATOM 1530 C C . ASN A 1 198 ? 0.824 -0.498 -7.59 1 94.88 198 ASN A C 1
ATOM 1532 O O . ASN A 1 198 ? 0.811 -1.717 -7.773 1 94.88 198 ASN A O 1
ATOM 1536 N N . LEU A 1 199 ? 1.841 0.189 -7.152 1 96.31 199 LEU A N 1
ATOM 1537 C CA . LEU A 1 199 ? 3.102 -0.46 -6.805 1 96.31 199 LEU A CA 1
ATOM 1538 C C . LEU A 1 199 ? 3.221 -0.645 -5.297 1 96.31 199 LEU A C 1
ATOM 1540 O O . LEU A 1 199 ? 3.303 0.334 -4.551 1 96.31 199 LEU A O 1
ATOM 1544 N N . GLN A 1 200 ? 3.234 -1.918 -4.879 1 96.81 200 GLN A N 1
ATOM 1545 C CA . GLN A 1 200 ? 3.389 -2.254 -3.467 1 96.81 200 GLN A CA 1
ATOM 1546 C C . GLN A 1 200 ? 4.785 -2.797 -3.178 1 96.81 200 GLN A C 1
ATOM 1548 O O . GLN A 1 200 ? 5.164 -3.85 -3.695 1 96.81 200 GLN A O 1
ATOM 1553 N N . ILE A 1 201 ? 5.551 -2.088 -2.361 1 98.38 201 ILE A N 1
ATOM 1554 C CA . ILE A 1 201 ? 6.859 -2.518 -1.881 1 98.38 201 ILE A CA 1
ATOM 1555 C C . ILE A 1 201 ? 6.789 -2.809 -0.383 1 98.38 201 ILE A C 1
ATOM 1557 O O . ILE A 1 201 ? 6.855 -1.89 0.437 1 98.38 201 ILE A O 1
ATOM 1561 N N . THR A 1 202 ? 6.637 -4.09 0.016 1 98 202 THR A N 1
ATOM 1562 C CA . THR A 1 202 ? 6.258 -4.418 1.386 1 98 202 THR A CA 1
ATOM 1563 C C . THR A 1 202 ? 7.09 -5.586 1.911 1 98 202 THR A C 1
ATOM 1565 O O . THR A 1 202 ? 7.219 -6.613 1.242 1 98 202 THR A O 1
ATOM 1568 N N . GLY A 1 203 ? 7.59 -5.398 3.09 1 95.56 203 GLY A N 1
ATOM 1569 C CA . GLY A 1 203 ? 8.234 -6.504 3.785 1 95.56 203 GLY A CA 1
ATOM 1570 C C . GLY A 1 203 ? 9.562 -6.898 3.176 1 95.56 203 GLY A C 1
ATOM 1571 O O . GLY A 1 203 ? 9.938 -8.07 3.189 1 95.56 203 GLY A O 1
ATOM 1572 N N . ASN A 1 204 ? 10.25 -5.969 2.58 1 97.75 204 ASN A N 1
ATOM 1573 C CA . ASN A 1 204 ? 11.531 -6.273 1.957 1 97.75 204 ASN A CA 1
ATOM 1574 C C . ASN A 1 204 ? 12.695 -5.777 2.807 1 97.75 204 ASN A C 1
ATOM 1576 O O . ASN A 1 204 ? 12.516 -4.922 3.676 1 97.75 204 ASN A O 1
ATOM 1580 N N . ASP A 1 205 ? 13.859 -6.375 2.602 1 96.88 205 ASP A N 1
ATOM 1581 C CA . ASP A 1 205 ? 15.141 -5.789 2.973 1 96.88 205 ASP A CA 1
ATOM 1582 C C . ASP A 1 205 ? 15.859 -5.223 1.75 1 96.88 205 ASP A C 1
ATOM 1584 O O . ASP A 1 205 ? 16.281 -5.973 0.869 1 96.88 205 ASP A O 1
ATOM 1588 N N . ILE A 1 206 ? 15.938 -3.949 1.616 1 97.31 206 ILE A N 1
ATOM 1589 C CA . ILE A 1 206 ? 16.531 -3.232 0.493 1 97.31 206 ILE A CA 1
ATOM 1590 C C . ILE A 1 206 ? 17.766 -2.461 0.966 1 97.31 206 ILE A C 1
ATOM 1592 O O . ILE A 1 206 ? 17.641 -1.385 1.556 1 97.31 206 ILE A O 1
ATOM 1596 N N . GLU A 1 207 ? 18.953 -2.961 0.667 1 92.44 207 GLU A N 1
ATOM 1597 C CA . GLU A 1 207 ? 20.078 -2.391 1.404 1 92.44 207 GLU A CA 1
ATOM 1598 C C . GLU A 1 207 ? 21.328 -2.301 0.528 1 92.44 207 GLU A C 1
ATOM 1600 O O . GLU A 1 207 ? 21.578 -3.184 -0.297 1 92.44 207 GLU A O 1
ATOM 1605 N N . TYR A 1 208 ? 22.062 -1.271 0.714 1 90.5 208 TYR A N 1
ATOM 1606 C CA . TYR A 1 208 ? 23.406 -1.059 0.198 1 90.5 208 TYR A CA 1
ATOM 1607 C C . TYR A 1 208 ? 23.422 -1.131 -1.325 1 90.5 208 TYR A C 1
ATOM 1609 O O . TYR A 1 208 ? 24.297 -1.773 -1.912 1 90.5 208 TYR A O 1
ATOM 1617 N N . ASN A 1 209 ? 22.406 -0.59 -1.867 1 90.38 209 ASN A N 1
ATOM 1618 C CA . ASN A 1 209 ? 22.359 -0.498 -3.322 1 90.38 209 ASN A CA 1
ATOM 1619 C C . ASN A 1 209 ? 23.109 0.737 -3.83 1 90.38 209 ASN A C 1
ATOM 1621 O O . ASN A 1 209 ? 22.484 1.747 -4.156 1 90.38 209 ASN A O 1
ATOM 1625 N N . ASN A 1 210 ? 24.312 0.711 -3.867 1 83.31 210 ASN A N 1
ATOM 1626 C CA . ASN A 1 210 ? 25.234 1.757 -4.301 1 83.31 210 ASN A CA 1
ATOM 1627 C C . ASN A 1 210 ? 26.609 1.188 -4.645 1 83.31 210 ASN A C 1
ATOM 1629 O O . ASN A 1 210 ? 26.844 -0.004 -4.449 1 83.31 210 ASN A O 1
ATOM 1633 N N . HIS A 1 211 ? 27.391 2.031 -5.398 1 78.94 211 HIS A N 1
ATOM 1634 C CA . HIS A 1 211 ? 28.734 1.63 -5.789 1 78.94 211 HIS A CA 1
ATOM 1635 C C . HIS A 1 211 ? 29.781 2.475 -5.078 1 78.94 211 HIS A C 1
ATOM 1637 O O . HIS A 1 211 ? 30.266 3.463 -5.633 1 78.94 211 HIS A O 1
ATOM 1643 N N . PRO A 1 212 ? 30.156 2.035 -3.932 1 64.12 212 PRO A N 1
ATOM 1644 C CA . PRO A 1 212 ? 31.109 2.857 -3.189 1 64.12 212 PRO A CA 1
ATOM 1645 C C . PRO A 1 212 ? 32.375 3.193 -4.008 1 64.12 212 PRO A C 1
ATOM 1647 O O . PRO A 1 212 ? 32.875 2.34 -4.734 1 64.12 212 PRO A O 1
ATOM 1650 N N . GLY A 1 213 ? 32.812 4.344 -3.994 1 62.59 213 GLY A N 1
ATOM 1651 C CA . GLY A 1 213 ? 34.031 4.793 -4.691 1 62.59 213 GLY A CA 1
ATOM 1652 C C . GLY A 1 213 ? 33.75 5.316 -6.086 1 62.59 213 GLY A C 1
ATOM 1653 O O . GLY A 1 213 ? 34.406 6.246 -6.551 1 62.59 213 GLY A O 1
ATOM 1654 N N . VAL A 1 214 ? 32.812 4.727 -6.762 1 61.5 214 VAL A N 1
ATOM 1655 C CA . VAL A 1 214 ? 32.5 5.117 -8.133 1 61.5 214 VAL A CA 1
ATOM 1656 C C . VAL A 1 214 ? 31.359 6.129 -8.141 1 61.5 214 VAL A C 1
ATOM 1658 O O . VAL A 1 214 ? 31.234 6.93 -9.07 1 61.5 214 VAL A O 1
ATOM 1661 N N . ASP A 1 215 ? 30.531 5.988 -7.227 1 58.06 215 ASP A N 1
ATOM 1662 C CA . ASP A 1 215 ? 29.266 6.691 -7.297 1 58.06 215 ASP A CA 1
ATOM 1663 C C . ASP A 1 215 ? 29.422 8.164 -6.945 1 58.06 215 ASP A C 1
ATOM 1665 O O . ASP A 1 215 ? 28.438 8.859 -6.676 1 58.06 215 ASP A O 1
ATOM 1669 N N . GLU A 1 216 ? 30.625 8.633 -6.93 1 55.94 216 GLU A N 1
ATOM 1670 C CA . GLU A 1 216 ? 30.797 10.078 -6.84 1 55.94 216 GLU A CA 1
ATOM 1671 C C . GLU A 1 216 ? 30.453 10.758 -8.164 1 55.94 216 GLU A C 1
ATOM 1673 O O . GLU A 1 216 ? 30.969 10.375 -9.219 1 55.94 216 GLU A O 1
ATOM 1678 N N . SER A 1 217 ? 29.156 11.188 -8.336 1 52.31 217 SER A N 1
ATOM 1679 C CA . SER A 1 217 ? 28.812 11.891 -9.57 1 52.31 217 SER A CA 1
ATOM 1680 C C . SER A 1 217 ? 29.812 12.984 -9.898 1 52.31 217 SER A C 1
ATOM 1682 O O . SER A 1 217 ? 30.234 13.734 -9.016 1 52.31 217 SER A O 1
ATOM 1684 N N . PRO A 1 218 ? 30.406 12.891 -11.023 1 45.66 218 PRO A N 1
ATOM 1685 C CA . PRO A 1 218 ? 31.359 13.953 -11.352 1 45.66 218 PRO A CA 1
ATOM 1686 C C . PRO A 1 218 ? 30.812 15.352 -11.062 1 45.66 218 PRO A C 1
ATOM 1688 O O . PRO A 1 218 ? 31.578 16.281 -10.781 1 45.66 218 PRO A O 1
ATOM 1691 N N . ASN A 1 219 ? 29.469 15.375 -11.352 1 43.81 219 ASN A N 1
ATOM 1692 C CA . ASN A 1 219 ? 28.875 16.703 -11.203 1 43.81 219 ASN A CA 1
ATOM 1693 C C . ASN A 1 219 ? 28.172 16.859 -9.859 1 43.81 219 ASN A C 1
ATOM 1695 O O . ASN A 1 219 ? 27.438 17.812 -9.648 1 43.81 219 ASN A O 1
ATOM 1699 N N . GLY A 1 220 ? 28.422 15.961 -8.945 1 51 220 GLY A N 1
ATOM 1700 C CA . GLY A 1 220 ? 27.812 16.078 -7.625 1 51 220 GLY A CA 1
ATOM 1701 C C . GLY A 1 220 ? 26.391 15.562 -7.566 1 51 220 GLY A C 1
ATOM 1702 O O . GLY A 1 220 ? 25.719 15.703 -6.543 1 51 220 GLY A O 1
ATOM 1703 N N . GLU A 1 221 ? 25.875 15.086 -8.664 1 54.81 221 GLU A N 1
ATOM 1704 C CA . GLU A 1 221 ? 24.484 14.664 -8.742 1 54.81 221 GLU A CA 1
ATOM 1705 C C . GLU A 1 221 ? 24.281 13.305 -8.07 1 54.81 221 GLU A C 1
ATOM 1707 O O . GLU A 1 221 ? 25.203 12.5 -7.992 1 54.81 221 GLU A O 1
ATOM 1712 N N . PRO A 1 222 ? 23.156 13.156 -7.578 1 60.09 222 PRO A N 1
ATOM 1713 C CA . PRO A 1 222 ? 22.828 11.898 -6.902 1 60.09 222 PRO A CA 1
ATOM 1714 C C . PRO A 1 222 ? 23.047 10.68 -7.793 1 60.09 222 PRO A C 1
ATOM 1716 O O . PRO A 1 222 ? 22.625 10.68 -8.953 1 60.09 222 PRO A O 1
ATOM 1719 N N . THR A 1 223 ? 23.938 9.68 -7.363 1 68.81 223 THR A N 1
ATOM 1720 C CA . THR A 1 223 ? 24.25 8.594 -8.281 1 68.81 223 THR A CA 1
ATOM 1721 C C . THR A 1 223 ? 23.562 7.301 -7.84 1 68.81 223 THR A C 1
ATOM 1723 O O . THR A 1 223 ? 23.719 6.262 -8.477 1 68.81 223 THR A O 1
ATOM 1726 N N . GLY A 1 224 ? 22.797 7.43 -6.781 1 86.25 224 GLY A N 1
ATOM 1727 C CA . GLY A 1 224 ? 22.219 6.152 -6.383 1 86.25 224 GLY A CA 1
ATOM 1728 C C . GLY A 1 224 ? 21.172 6.285 -5.305 1 86.25 224 GLY A C 1
ATOM 1729 O O . GLY A 1 224 ? 21.188 7.242 -4.527 1 86.25 224 GLY A O 1
ATOM 1730 N N . ALA A 1 225 ? 20.266 5.449 -5.223 1 93.81 225 ALA A N 1
ATOM 1731 C CA . ALA A 1 225 ? 19.219 5.363 -4.199 1 93.81 225 ALA A CA 1
ATOM 1732 C C . ALA A 1 225 ? 18.75 3.922 -4.02 1 93.81 225 ALA A C 1
ATOM 1734 O O . ALA A 1 225 ? 18.75 3.137 -4.969 1 93.81 225 ALA A O 1
ATOM 1735 N N . GLU A 1 226 ? 18.391 3.566 -2.803 1 96.5 226 GLU A N 1
ATOM 1736 C CA . GLU A 1 226 ? 17.828 2.236 -2.592 1 96.5 226 GLU A CA 1
ATOM 1737 C C . GLU A 1 226 ? 16.547 2.049 -3.381 1 96.5 226 GLU A C 1
ATOM 1739 O O . GLU A 1 226 ? 16.344 1.018 -4.027 1 96.5 226 GLU A O 1
ATOM 1744 N N . ILE A 1 227 ? 15.625 2.998 -3.289 1 98.12 227 ILE A N 1
ATOM 1745 C CA . ILE A 1 227 ? 14.422 3.115 -4.105 1 98.12 227 ILE A CA 1
ATOM 1746 C C . ILE A 1 227 ? 14.453 4.434 -4.879 1 98.12 227 ILE A C 1
ATOM 1748 O O . ILE A 1 227 ? 14.5 5.508 -4.281 1 98.12 227 ILE A O 1
ATOM 1752 N N . TRP A 1 228 ? 14.367 4.367 -6.191 1 96.81 228 TRP A N 1
ATOM 1753 C CA . TRP A 1 228 ? 14.602 5.527 -7.043 1 96.81 228 TRP A CA 1
ATOM 1754 C C . TRP A 1 228 ? 13.523 5.641 -8.117 1 96.81 228 TRP A C 1
ATOM 1756 O O . TRP A 1 228 ? 13.578 4.949 -9.141 1 96.81 228 TRP A O 1
ATOM 1766 N N . PHE A 1 229 ? 12.586 6.594 -7.934 1 97.81 229 PHE A N 1
ATOM 1767 C CA . PHE A 1 229 ? 11.547 6.879 -8.906 1 97.81 229 PHE A CA 1
ATOM 1768 C C . PHE A 1 229 ? 11.797 8.211 -9.609 1 97.81 229 PHE A C 1
ATOM 1770 O O . PHE A 1 229 ? 12.023 9.227 -8.945 1 97.81 229 PHE A O 1
ATOM 1777 N N . GLU A 1 230 ? 11.727 8.25 -10.914 1 95.88 230 GLU A N 1
ATOM 1778 C CA . GLU A 1 230 ? 11.812 9.461 -11.719 1 95.88 230 GLU A CA 1
ATOM 1779 C C . GLU A 1 230 ? 10.719 9.508 -12.781 1 95.88 230 GLU A C 1
ATOM 1781 O O . GLU A 1 230 ? 10.609 8.602 -13.609 1 95.88 230 GLU A O 1
ATOM 1786 N N . ALA A 1 231 ? 9.906 10.547 -12.773 1 96.06 231 ALA A N 1
ATOM 1787 C CA . ALA A 1 231 ? 8.836 10.688 -13.75 1 96.06 231 ALA A CA 1
ATOM 1788 C C . ALA A 1 231 ? 8.836 12.094 -14.359 1 96.06 231 ALA A C 1
ATOM 1790 O O . ALA A 1 231 ? 7.832 12.805 -14.281 1 96.06 231 ALA A O 1
ATOM 1791 N N . PRO A 1 232 ? 9.875 12.484 -15.023 1 93.31 232 PRO A N 1
ATOM 1792 C CA . PRO A 1 232 ? 9.844 13.789 -15.688 1 93.31 232 PRO A CA 1
ATOM 1793 C C . PRO A 1 232 ? 8.82 13.852 -16.828 1 93.31 232 PRO A C 1
ATOM 1795 O O . PRO A 1 232 ? 8.258 14.914 -17.094 1 93.31 232 PRO A O 1
ATOM 1798 N N . ASP A 1 233 ? 8.664 12.719 -17.594 1 93.12 233 ASP A N 1
ATOM 1799 C CA . ASP A 1 233 ? 7.723 12.641 -18.703 1 93.12 233 ASP A CA 1
ATOM 1800 C C . ASP A 1 233 ? 6.77 11.461 -18.531 1 93.12 233 ASP A C 1
ATOM 1802 O O . ASP A 1 233 ? 6.336 10.859 -19.516 1 93.12 233 ASP A O 1
ATOM 1806 N N . GLY A 1 234 ? 6.559 11.086 -17.281 1 95.31 234 GLY A N 1
ATOM 1807 C CA . GLY A 1 234 ? 5.695 9.945 -17.031 1 95.31 234 GLY A CA 1
ATOM 1808 C C . GLY A 1 234 ? 4.875 10.078 -15.766 1 95.31 234 GLY A C 1
ATOM 1809 O O . GLY A 1 234 ? 4.719 11.18 -15.234 1 95.31 234 GLY A O 1
ATOM 1810 N N . VAL A 1 235 ? 4.227 9.016 -15.406 1 95.88 235 VAL A N 1
ATOM 1811 C CA . VAL A 1 235 ? 3.402 8.984 -14.203 1 95.88 235 VAL A CA 1
ATOM 1812 C C . VAL A 1 235 ? 3.793 7.793 -13.336 1 95.88 235 VAL A C 1
ATOM 1814 O O . VAL A 1 235 ? 3.91 6.668 -13.828 1 95.88 235 VAL A O 1
ATOM 1817 N N . ILE A 1 236 ? 4.082 8.008 -12.141 1 96.44 236 ILE A N 1
ATOM 1818 C CA . ILE A 1 236 ? 4.223 7.008 -11.086 1 96.44 236 ILE A CA 1
ATOM 1819 C C . ILE A 1 236 ? 3.275 7.328 -9.938 1 96.44 236 ILE A C 1
ATOM 1821 O O . ILE A 1 236 ? 3.447 8.336 -9.25 1 96.44 236 ILE A O 1
ATOM 1825 N N . SER A 1 237 ? 2.275 6.43 -9.797 1 95 237 SER A N 1
ATOM 1826 C CA . SER A 1 237 ? 1.178 6.777 -8.898 1 95 237 SER A CA 1
ATOM 1827 C C . SER A 1 237 ? 0.702 5.559 -8.117 1 95 237 SER A C 1
ATOM 1829 O O . SER A 1 237 ? 0.867 4.422 -8.562 1 95 237 SER A O 1
ATOM 1831 N N . GLU A 1 238 ? 0.062 5.852 -6.879 1 94.88 238 GLU A N 1
ATOM 1832 C CA . GLU A 1 238 ? -0.49 4.805 -6.023 1 94.88 238 GLU A CA 1
ATOM 1833 C C . GLU A 1 238 ? 0.586 3.805 -5.609 1 94.88 238 GLU A C 1
ATOM 1835 O O . GLU A 1 238 ? 0.527 2.631 -5.984 1 94.88 238 GLU A O 1
ATOM 1840 N N . VAL A 1 239 ? 1.519 4.348 -4.793 1 96.75 239 VAL A N 1
ATOM 1841 C CA . VAL A 1 239 ? 2.668 3.561 -4.359 1 96.75 239 VAL A CA 1
ATOM 1842 C C . VAL A 1 239 ? 2.641 3.398 -2.84 1 96.75 239 VAL A C 1
ATOM 1844 O O . VAL A 1 239 ? 2.445 4.371 -2.109 1 96.75 239 VAL A O 1
ATOM 1847 N N . THR A 1 240 ? 2.791 2.199 -2.373 1 97.25 240 THR A N 1
ATOM 1848 C CA . THR A 1 240 ? 3.002 1.936 -0.954 1 97.25 240 THR A CA 1
ATOM 1849 C C . THR A 1 240 ? 4.414 1.422 -0.702 1 97.25 240 THR A C 1
ATOM 1851 O O . THR A 1 240 ? 4.848 0.448 -1.322 1 97.25 240 THR A O 1
ATOM 1854 N N . ILE A 1 241 ? 5.176 2.062 0.142 1 98.25 241 ILE A N 1
ATOM 1855 C CA . ILE A 1 241 ? 6.469 1.621 0.657 1 98.25 241 ILE A CA 1
ATOM 1856 C C . ILE A 1 241 ? 6.367 1.374 2.16 1 98.25 241 ILE A C 1
ATOM 1858 O O . ILE A 1 241 ? 6.457 2.311 2.957 1 98.25 241 ILE A O 1
ATOM 1862 N N . ALA A 1 242 ? 6.191 0.133 2.541 1 97.69 242 ALA A N 1
ATOM 1863 C CA . ALA A 1 242 ? 5.781 -0.126 3.918 1 97.69 242 ALA A CA 1
ATOM 1864 C C . ALA A 1 242 ? 6.492 -1.354 4.48 1 97.69 242 ALA A C 1
ATOM 1866 O O . ALA A 1 242 ? 6.691 -2.344 3.768 1 97.69 242 ALA A O 1
ATOM 1867 N N . SER A 1 243 ? 6.816 -1.251 5.746 1 95.75 243 SER A N 1
ATOM 1868 C CA . SER A 1 243 ? 7.336 -2.383 6.508 1 95.75 243 SER A CA 1
ATOM 1869 C C . SER A 1 243 ? 8.625 -2.914 5.891 1 95.75 243 SER A C 1
ATOM 1871 O O . SER A 1 243 ? 8.797 -4.125 5.738 1 95.75 243 SER A O 1
ATOM 1873 N N . ASN A 1 244 ? 9.453 -1.995 5.426 1 97.38 244 ASN A N 1
ATOM 1874 C CA . ASN A 1 244 ? 10.75 -2.389 4.879 1 97.38 244 ASN A CA 1
ATOM 1875 C C . ASN A 1 244 ? 11.898 -1.928 5.77 1 97.38 244 ASN A C 1
ATOM 1877 O O . ASN A 1 244 ? 11.727 -1.021 6.586 1 97.38 244 ASN A O 1
ATOM 1881 N N . THR A 1 245 ? 13.039 -2.604 5.66 1 95.94 245 THR A N 1
ATOM 1882 C CA . THR A 1 245 ? 14.328 -2.029 6.031 1 95.94 245 THR A CA 1
ATOM 1883 C C . THR A 1 245 ? 15.055 -1.494 4.797 1 95.94 245 THR A C 1
ATOM 1885 O O . THR A 1 245 ? 15.289 -2.232 3.84 1 95.94 245 THR A O 1
ATOM 1888 N N . ILE A 1 246 ? 15.312 -0.246 4.797 1 96.5 246 ILE A N 1
ATOM 1889 C CA . ILE A 1 246 ? 15.945 0.441 3.674 1 96.5 246 ILE A CA 1
ATOM 1890 C C . ILE A 1 246 ? 17.234 1.122 4.137 1 96.5 246 ILE A C 1
ATOM 1892 O O . ILE A 1 246 ? 17.203 2.254 4.629 1 96.5 246 ILE A O 1
ATOM 1896 N N . GLN A 1 247 ? 18.344 0.478 3.992 1 91.62 247 GLN A N 1
ATOM 1897 C CA . GLN A 1 247 ? 19.625 0.943 4.543 1 91.62 247 GLN A CA 1
ATOM 1898 C C . GLN A 1 247 ? 20.672 1.087 3.447 1 91.62 247 GLN A C 1
ATOM 1900 O O . GLN A 1 247 ? 20.578 0.441 2.402 1 91.62 247 GLN A O 1
ATOM 1905 N N . ALA A 1 248 ? 21.578 1.947 3.668 1 86.62 248 ALA A N 1
ATOM 1906 C CA . ALA A 1 248 ? 22.609 2.221 2.67 1 86.62 248 ALA A CA 1
ATOM 1907 C C . ALA A 1 248 ? 23.969 2.48 3.33 1 86.62 248 ALA A C 1
ATOM 1909 O O . ALA A 1 248 ? 24.125 2.256 4.531 1 86.62 248 ALA A O 1
ATOM 1910 N N . THR A 1 249 ? 24.922 2.564 2.482 1 81.94 249 THR A N 1
ATOM 1911 C CA . THR A 1 249 ? 26.156 3.281 2.818 1 81.94 249 THR A CA 1
ATOM 1912 C C . THR A 1 249 ? 26.125 4.691 2.234 1 81.94 249 THR A C 1
ATOM 1914 O O . THR A 1 249 ? 25.625 4.902 1.131 1 81.94 249 THR A O 1
ATOM 1917 N N . VAL A 1 250 ? 26.688 5.547 2.971 1 82.19 250 VAL A N 1
ATOM 1918 C CA . VAL A 1 250 ? 26.641 6.945 2.557 1 82.19 250 VAL A CA 1
ATOM 1919 C C . VAL A 1 250 ? 27.266 7.098 1.178 1 82.19 250 VAL A C 1
ATOM 1921 O O . VAL A 1 250 ? 28.375 6.609 0.939 1 82.19 250 VAL A O 1
ATOM 1924 N N . GLN A 1 251 ? 26.578 7.598 0.269 1 83.19 251 GLN A N 1
ATOM 1925 C CA . GLN A 1 251 ? 27.031 8.008 -1.056 1 83.19 251 GLN A CA 1
ATOM 1926 C C . GLN A 1 251 ? 26.641 9.461 -1.343 1 83.19 251 GLN A C 1
ATOM 1928 O O . GLN A 1 251 ? 25.516 9.875 -1.056 1 83.19 251 GLN A O 1
ATOM 1933 N N . PRO A 1 252 ? 27.703 10.188 -1.804 1 80.19 252 PRO A N 1
ATOM 1934 C CA . PRO A 1 252 ? 27.359 11.578 -2.102 1 80.19 252 PRO A CA 1
ATOM 1935 C C . PRO A 1 252 ? 26.156 11.703 -3.033 1 80.19 252 PRO A C 1
ATOM 1937 O O . PRO A 1 252 ? 26.141 11.086 -4.105 1 80.19 252 PRO A O 1
ATOM 1940 N N . GLY A 1 253 ? 25.281 12.438 -2.562 1 83.94 253 GLY A N 1
ATOM 1941 C CA . GLY A 1 253 ? 24.094 12.688 -3.357 1 83.94 253 GLY A CA 1
ATOM 1942 C C . GLY A 1 253 ? 23.094 11.547 -3.305 1 83.94 253 GLY A C 1
ATOM 1943 O O . GLY A 1 253 ? 22.062 11.594 -3.963 1 83.94 253 GLY A O 1
ATOM 1944 N N . GLY A 1 254 ? 23.344 10.562 -2.574 1 89.38 254 GLY A N 1
ATOM 1945 C CA . GLY A 1 254 ? 22.469 9.414 -2.486 1 89.38 254 GLY A CA 1
ATOM 1946 C C . GLY A 1 254 ? 21.266 9.648 -1.588 1 89.38 254 GLY A C 1
ATOM 1947 O O . GLY A 1 254 ? 21.234 10.625 -0.839 1 89.38 254 GLY A O 1
ATOM 1948 N N . ALA A 1 255 ? 20.266 8.82 -1.662 1 93.69 255 ALA A N 1
ATOM 1949 C CA . ALA A 1 255 ? 19.078 8.82 -0.817 1 93.69 255 ALA A CA 1
ATOM 1950 C C . ALA A 1 255 ? 18.562 7.402 -0.588 1 93.69 255 ALA A C 1
ATOM 1952 O O . ALA A 1 255 ? 18.703 6.539 -1.458 1 93.69 255 ALA A O 1
ATOM 1953 N N . ASN A 1 256 ? 18.062 7.133 0.598 1 96 256 ASN A N 1
ATOM 1954 C CA . ASN A 1 256 ? 17.375 5.859 0.765 1 96 256 ASN A CA 1
ATOM 1955 C C . ASN A 1 256 ? 16.172 5.738 -0.178 1 96 256 ASN A C 1
ATOM 1957 O O . ASN A 1 256 ? 16.062 4.754 -0.909 1 96 256 ASN A O 1
ATOM 1961 N N . ILE A 1 257 ? 15.297 6.758 -0.128 1 97.81 257 ILE A N 1
ATOM 1962 C CA . ILE A 1 257 ? 14.164 6.867 -1.04 1 97.81 257 ILE A CA 1
ATOM 1963 C C . ILE A 1 257 ? 14.242 8.18 -1.811 1 97.81 257 ILE A C 1
ATOM 1965 O O . ILE A 1 257 ? 14.273 9.258 -1.211 1 97.81 257 ILE A O 1
ATOM 1969 N N . ARG A 1 258 ? 14.32 8.133 -3.082 1 96.62 258 ARG A N 1
ATOM 1970 C CA . ARG A 1 258 ? 14.297 9.297 -3.961 1 96.62 258 ARG A CA 1
ATOM 1971 C C . ARG A 1 258 ? 13.109 9.234 -4.914 1 96.62 258 ARG A C 1
ATOM 1973 O O . ARG A 1 258 ? 12.977 8.289 -5.691 1 96.62 258 ARG A O 1
ATOM 1980 N N . ILE A 1 259 ? 12.227 10.234 -4.887 1 97.81 259 ILE A N 1
ATOM 1981 C CA . ILE A 1 259 ? 11.094 10.32 -5.797 1 97.81 259 ILE A CA 1
ATOM 1982 C C . ILE A 1 259 ? 11.062 11.703 -6.453 1 97.81 259 ILE A C 1
ATOM 1984 O O . ILE A 1 259 ? 10.828 12.711 -5.785 1 97.81 259 ILE A O 1
ATOM 1988 N N . HIS A 1 260 ? 11.297 11.711 -7.715 1 96.06 260 HIS A N 1
ATOM 1989 C CA . HIS A 1 260 ? 11.273 12.922 -8.516 1 96.06 260 HIS A CA 1
ATOM 1990 C C . HIS A 1 260 ? 10.148 12.875 -9.555 1 96.06 260 HIS A C 1
ATOM 1992 O O . HIS A 1 260 ? 10.234 12.125 -10.523 1 96.06 260 HIS A O 1
ATOM 1998 N N . GLY A 1 261 ? 9.133 13.641 -9.32 1 95.56 261 GLY A N 1
ATOM 1999 C CA . GLY A 1 261 ? 8.062 13.766 -10.289 1 95.56 261 GLY A CA 1
ATOM 2000 C C . GLY A 1 261 ? 8.211 14.969 -11.195 1 95.56 261 GLY A C 1
ATOM 2001 O O . GLY A 1 261 ? 9.328 15.406 -11.484 1 95.56 261 GLY A O 1
ATOM 2002 N N . SER A 1 262 ? 7.129 15.297 -11.828 1 91.06 262 SER A N 1
ATOM 2003 C CA . SER A 1 262 ? 7.059 16.484 -12.68 1 91.06 262 SER A CA 1
ATOM 2004 C C . SER A 1 262 ? 5.824 17.312 -12.359 1 91.06 262 SER A C 1
ATOM 2006 O O . SER A 1 262 ? 4.887 16.828 -11.734 1 91.06 262 SER A O 1
ATOM 2008 N N . GLY A 1 263 ? 5.918 18.562 -12.836 1 75.75 263 GLY A N 1
ATOM 2009 C CA . GLY A 1 263 ? 4.785 19.469 -12.68 1 75.75 263 GLY A CA 1
ATOM 2010 C C . GLY A 1 263 ? 4.984 20.484 -11.578 1 75.75 263 GLY A C 1
ATOM 2011 O O . GLY A 1 263 ? 5.781 20.281 -10.664 1 75.75 263 GLY A O 1
ATOM 2012 N N . GLN A 1 264 ? 4.477 21.703 -11.945 1 66.44 264 GLN A N 1
ATOM 2013 C CA . GLN A 1 264 ? 4.414 22.734 -10.914 1 66.44 264 GLN A CA 1
ATOM 2014 C C . GLN A 1 264 ? 2.984 22.938 -10.414 1 66.44 264 GLN A C 1
ATOM 2016 O O . GLN A 1 264 ? 2.768 23.5 -9.344 1 66.44 264 GLN A O 1
ATOM 2021 N N . HIS A 1 265 ? 2.084 22.359 -11.305 1 66.25 265 HIS A N 1
ATOM 2022 C CA . HIS A 1 265 ? 0.676 22.344 -10.922 1 66.25 265 HIS A CA 1
ATOM 2023 C C . HIS A 1 265 ? 0.051 20.969 -11.172 1 66.25 265 HIS A C 1
ATOM 2025 O O . HIS A 1 265 ? 0.5 20.234 -12.055 1 66.25 265 HIS A O 1
ATOM 2031 N N . ALA A 1 266 ? -0.938 20.656 -10.281 1 66 266 ALA A N 1
ATOM 2032 C CA . ALA A 1 266 ? -1.609 19.375 -10.438 1 66 266 ALA A CA 1
ATOM 2033 C C . ALA A 1 266 ? -2.109 19.188 -11.867 1 66 266 ALA A C 1
ATOM 2035 O O . ALA A 1 266 ? -2.506 20.156 -12.523 1 66 266 ALA A O 1
ATOM 2036 N N . PRO A 1 267 ? -1.982 17.938 -12.406 1 75.75 267 PRO A N 1
ATOM 2037 C CA . PRO A 1 267 ? -1.545 16.734 -11.695 1 75.75 267 PRO A CA 1
ATOM 2038 C C . PRO A 1 267 ? -0.045 16.484 -11.836 1 75.75 267 PRO A C 1
ATOM 2040 O O . PRO A 1 267 ? 0.512 16.609 -12.93 1 75.75 267 PRO A O 1
ATOM 2043 N N . TYR A 1 268 ? 0.552 16.062 -10.82 1 86.06 268 TYR A N 1
ATOM 2044 C CA . TYR A 1 268 ? 1.983 15.789 -10.758 1 86.06 268 TYR A CA 1
ATOM 2045 C C . TYR A 1 268 ? 2.297 14.414 -11.336 1 86.06 268 TYR A C 1
ATOM 2047 O O . TYR A 1 268 ? 1.436 13.531 -11.352 1 86.06 268 TYR A O 1
ATOM 2055 N N . GLY A 1 269 ? 3.467 14.32 -11.812 1 91.5 269 GLY A N 1
ATOM 2056 C CA . GLY A 1 269 ? 3.9 13.039 -12.336 1 91.5 269 GLY A CA 1
ATOM 2057 C C . GLY A 1 269 ? 4.055 11.977 -11.258 1 91.5 269 GLY A C 1
ATOM 2058 O O . GLY A 1 269 ? 3.895 10.789 -11.531 1 91.5 269 GLY A O 1
ATOM 2059 N N . ALA A 1 270 ? 4.5 12.312 -10.07 1 94.69 270 ALA A N 1
ATOM 2060 C CA . ALA A 1 270 ? 4.547 11.438 -8.898 1 94.69 270 ALA A CA 1
ATOM 2061 C C . ALA A 1 270 ? 3.479 11.82 -7.883 1 94.69 270 ALA A C 1
ATOM 2063 O O . ALA A 1 270 ? 3.461 12.953 -7.391 1 94.69 270 ALA A O 1
ATOM 2064 N N . ARG A 1 271 ? 2.629 10.875 -7.57 1 93.25 271 ARG A N 1
ATOM 2065 C CA . ARG A 1 271 ? 1.525 11.258 -6.691 1 93.25 271 ARG A CA 1
ATOM 2066 C C . ARG A 1 271 ? 0.931 10.031 -6.004 1 93.25 271 ARG A C 1
ATOM 2068 O O . ARG A 1 271 ? 1.139 8.898 -6.449 1 93.25 271 ARG A O 1
ATOM 2075 N N . LEU A 1 272 ? 0.131 10.266 -4.918 1 93.56 272 LEU A N 1
ATOM 2076 C CA . LEU A 1 272 ? -0.526 9.227 -4.129 1 93.56 272 LEU A CA 1
ATOM 2077 C C . LEU A 1 272 ? 0.489 8.219 -3.607 1 93.56 272 LEU A C 1
ATOM 2079 O O . LEU A 1 272 ? 0.507 7.066 -4.051 1 93.56 272 LEU A O 1
ATOM 2083 N N . LEU A 1 273 ? 1.213 8.672 -2.592 1 95.94 273 LEU A N 1
ATOM 2084 C CA . LEU A 1 273 ? 2.309 7.887 -2.037 1 95.94 273 LEU A CA 1
ATOM 2085 C C . LEU A 1 273 ? 2.133 7.691 -0.535 1 95.94 273 LEU A C 1
ATOM 2087 O O . LEU A 1 273 ? 1.72 8.617 0.171 1 95.94 273 LEU A O 1
ATOM 2091 N N . THR A 1 274 ? 2.375 6.531 -0.095 1 97.31 274 THR A N 1
ATOM 2092 C CA . THR A 1 274 ? 2.457 6.262 1.336 1 97.31 274 THR A CA 1
ATOM 2093 C C . THR A 1 274 ? 3.789 5.609 1.689 1 97.31 274 THR A C 1
ATOM 2095 O O . THR A 1 274 ? 4.156 4.586 1.11 1 97.31 274 THR A O 1
ATOM 2098 N N . ILE A 1 275 ? 4.547 6.191 2.586 1 98.19 275 ILE A N 1
ATOM 2099 C CA . ILE A 1 275 ? 5.797 5.684 3.143 1 98.19 275 ILE A CA 1
ATOM 2100 C C . ILE A 1 275 ? 5.633 5.434 4.641 1 98.19 275 ILE A C 1
ATOM 2102 O O . ILE A 1 275 ? 5.645 6.375 5.438 1 98.19 275 ILE A O 1
ATOM 2106 N N . ILE A 1 276 ? 5.48 4.199 5.082 1 97.19 276 ILE A N 1
ATOM 2107 C CA . ILE A 1 276 ? 4.977 3.996 6.434 1 97.19 276 ILE A CA 1
ATOM 2108 C C . ILE A 1 276 ? 5.672 2.793 7.066 1 97.19 276 ILE A C 1
ATOM 2110 O O . ILE A 1 276 ? 5.895 1.776 6.402 1 97.19 276 ILE A O 1
ATOM 2114 N N . GLY A 1 277 ? 6 2.98 8.312 1 94.75 277 GLY A N 1
ATOM 2115 C CA . GLY A 1 277 ? 6.461 1.857 9.109 1 94.75 277 GLY A CA 1
ATOM 2116 C C . GLY A 1 277 ? 7.785 1.29 8.633 1 94.75 277 GLY A C 1
ATOM 2117 O O . GLY A 1 277 ? 8.008 0.079 8.703 1 94.75 277 GLY A O 1
ATOM 2118 N N . ASN A 1 278 ? 8.609 2.098 8.062 1 96.62 278 ASN A N 1
ATOM 2119 C CA . ASN A 1 278 ? 9.922 1.634 7.625 1 96.62 278 ASN A CA 1
ATOM 2120 C C . ASN A 1 278 ? 11.008 2.012 8.625 1 96.62 278 ASN A C 1
ATOM 2122 O O . ASN A 1 278 ? 10.844 2.953 9.406 1 96.62 278 ASN A O 1
ATOM 2126 N N . ILE A 1 279 ? 12.133 1.181 8.594 1 94.75 279 ILE A N 1
ATOM 2127 C CA . ILE A 1 279 ? 13.422 1.63 9.117 1 94.75 279 ILE A CA 1
ATOM 2128 C C . ILE A 1 279 ? 14.312 2.09 7.965 1 94.75 279 ILE A C 1
ATOM 2130 O O . ILE A 1 279 ? 14.656 1.299 7.082 1 94.75 279 ILE A O 1
ATOM 2134 N N . LEU A 1 280 ? 14.547 3.365 7.906 1 91.31 280 LEU A N 1
ATOM 2135 C CA . LEU A 1 280 ? 15.391 3.801 6.801 1 91.31 280 LEU A CA 1
ATOM 2136 C C . LEU A 1 280 ? 16.484 4.754 7.289 1 91.31 280 LEU A C 1
ATOM 2138 O O . LEU A 1 280 ? 16.234 5.566 8.188 1 91.31 280 LEU A O 1
ATOM 2142 N N . GLY A 1 281 ? 17.766 4.551 6.668 1 90.88 281 GLY A N 1
ATOM 2143 C CA . GLY A 1 281 ? 18.828 5.441 7.094 1 90.88 281 GLY A CA 1
ATOM 2144 C C . GLY A 1 281 ? 20.172 5.113 6.461 1 90.88 281 GLY A C 1
ATOM 2145 O O . GLY A 1 281 ? 20.25 4.25 5.586 1 90.88 281 GLY A O 1
ATOM 2146 N N . SER A 1 282 ? 21.125 5.883 6.844 1 87 282 SER A N 1
ATOM 2147 C CA . SER A 1 282 ? 22.547 5.727 6.555 1 87 282 SER A CA 1
ATOM 2148 C C . SER A 1 282 ? 22.859 6.09 5.109 1 87 282 SER A C 1
ATOM 2150 O O . SER A 1 282 ? 23.703 5.449 4.473 1 87 282 SER A O 1
ATOM 2152 N N . GLN A 1 283 ? 22.094 6.957 4.531 1 89.75 283 GLN A N 1
ATOM 2153 C CA . GLN A 1 283 ? 22.391 7.574 3.24 1 89.75 283 GLN A CA 1
ATOM 2154 C C . GLN A 1 283 ? 22.453 9.094 3.359 1 89.75 283 GLN A C 1
ATOM 2156 O O . GLN A 1 283 ? 22.094 9.656 4.395 1 89.75 283 GLN A O 1
ATOM 2161 N N . THR A 1 284 ? 23.031 9.711 2.324 1 88.62 284 THR A N 1
ATOM 2162 C CA . THR A 1 284 ? 23.188 11.156 2.377 1 88.62 284 THR A CA 1
ATOM 2163 C C . THR A 1 284 ? 21.859 11.828 2.723 1 88.62 284 THR A C 1
ATOM 2165 O O . THR A 1 284 ? 21.812 12.742 3.549 1 88.62 284 THR A O 1
ATOM 2168 N N . ARG A 1 285 ? 20.844 11.453 2.131 1 92.88 285 ARG A N 1
ATOM 2169 C CA . ARG A 1 285 ? 19.5 11.867 2.498 1 92.88 285 ARG A CA 1
ATOM 2170 C C . ARG A 1 285 ? 18.609 10.656 2.758 1 92.88 285 ARG A C 1
ATOM 2172 O O . ARG A 1 285 ? 18.781 9.602 2.139 1 92.88 285 ARG A O 1
ATOM 2179 N N . GLY A 1 286 ? 17.719 10.766 3.742 1 94.69 286 GLY A N 1
ATOM 2180 C CA . GLY A 1 286 ? 16.734 9.711 3.955 1 94.69 286 GLY A CA 1
ATOM 2181 C C . GLY A 1 286 ? 15.695 9.633 2.857 1 94.69 286 GLY A C 1
ATOM 2182 O O . GLY A 1 286 ? 15.742 8.742 2.008 1 94.69 286 GLY A O 1
ATOM 2183 N N . ILE A 1 287 ? 14.781 10.609 2.881 1 97.81 287 ILE A N 1
ATOM 2184 C CA . ILE A 1 287 ? 13.734 10.727 1.875 1 97.81 287 ILE A CA 1
ATOM 2185 C C . ILE A 1 287 ? 13.906 12.023 1.09 1 97.81 287 ILE A C 1
ATOM 2187 O O . ILE A 1 287 ? 14.023 13.102 1.679 1 97.81 287 ILE A O 1
ATOM 2191 N N . GLU A 1 288 ? 13.984 11.922 -0.176 1 96.81 288 GLU A N 1
ATOM 2192 C CA . GLU A 1 288 ? 14.039 13.062 -1.08 1 96.81 288 GLU A CA 1
ATOM 2193 C C . GLU A 1 288 ? 12.836 13.094 -2.014 1 96.81 288 GLU A C 1
ATOM 2195 O O . GLU A 1 288 ? 12.648 12.188 -2.824 1 96.81 288 GLU A O 1
ATOM 2200 N N . LEU A 1 289 ? 11.984 14.102 -1.907 1 97.69 289 LEU A N 1
ATOM 2201 C CA . LEU A 1 289 ? 10.797 14.289 -2.732 1 97.69 289 LEU A CA 1
ATOM 2202 C C . LEU A 1 289 ? 10.891 15.586 -3.533 1 97.69 289 LEU A C 1
ATOM 2204 O O . LEU A 1 289 ? 10.992 16.672 -2.957 1 97.69 289 LEU A O 1
ATOM 2208 N N . ILE A 1 290 ? 10.852 15.469 -4.789 1 96.81 290 ILE A N 1
ATOM 2209 C CA . ILE A 1 290 ? 10.805 16.641 -5.652 1 96.81 290 ILE A CA 1
ATOM 2210 C C . ILE A 1 290 ? 9.57 16.578 -6.547 1 96.81 290 ILE A C 1
ATOM 2212 O O . ILE A 1 290 ? 9.398 15.617 -7.305 1 96.81 290 ILE A O 1
ATOM 2216 N N . SER A 1 291 ? 8.672 17.578 -6.52 1 96 291 SER A N 1
ATOM 2217 C CA . SER A 1 291 ? 7.461 17.672 -7.336 1 96 291 SER A CA 1
ATOM 2218 C C . SER A 1 291 ? 6.57 16.438 -7.141 1 96 291 SER A C 1
ATOM 2220 O O . SER A 1 291 ? 6.199 15.773 -8.109 1 96 291 SER A O 1
ATOM 2222 N N . ALA A 1 292 ? 6.281 16.172 -5.891 1 95.12 292 ALA A N 1
ATOM 2223 C CA . ALA A 1 292 ? 5.383 15.086 -5.52 1 95.12 292 ALA A CA 1
ATOM 2224 C C . ALA A 1 292 ? 4.121 15.617 -4.844 1 95.12 292 ALA A C 1
ATOM 2226 O O . ALA A 1 292 ? 4.148 16.672 -4.215 1 95.12 292 ALA A O 1
ATOM 2227 N N . GLN A 1 293 ? 3.068 14.883 -5.02 1 93.31 293 GLN A N 1
ATOM 2228 C CA . GLN A 1 293 ? 1.79 15.328 -4.477 1 93.31 293 GLN A CA 1
ATOM 2229 C C . GLN A 1 293 ? 1.103 14.211 -3.699 1 93.31 293 GLN A C 1
ATOM 2231 O O . GLN A 1 293 ? 1.136 13.055 -4.109 1 93.31 293 GLN A O 1
ATOM 2236 N N . ARG A 1 294 ? 0.401 14.648 -2.543 1 92.62 294 ARG A N 1
ATOM 2237 C CA . ARG A 1 294 ? -0.366 13.727 -1.715 1 92.62 294 ARG A CA 1
ATOM 2238 C C . ARG A 1 294 ? 0.514 12.594 -1.2 1 92.62 294 ARG A C 1
ATOM 2240 O O . ARG A 1 294 ? 0.365 11.445 -1.621 1 92.62 294 ARG A O 1
ATOM 2247 N N . VAL A 1 295 ? 1.274 12.875 -0.23 1 95.69 295 VAL A N 1
ATOM 2248 C CA . VAL A 1 295 ? 2.262 11.953 0.322 1 95.69 295 VAL A CA 1
ATOM 2249 C C . VAL A 1 295 ? 2.057 11.82 1.829 1 95.69 295 VAL A C 1
ATOM 2251 O O . VAL A 1 295 ? 2.004 12.82 2.549 1 95.69 295 VAL A O 1
ATOM 2254 N N . ALA A 1 296 ? 1.858 10.633 2.283 1 97.12 296 ALA A N 1
ATOM 2255 C CA . ALA A 1 296 ? 1.841 10.352 3.717 1 97.12 296 ALA A CA 1
ATOM 2256 C C . ALA A 1 296 ? 3.121 9.648 4.156 1 97.12 296 ALA A C 1
ATOM 2258 O O . ALA A 1 296 ? 3.467 8.586 3.625 1 97.12 296 ALA A O 1
ATOM 2259 N N . ILE A 1 297 ? 3.887 10.219 5.078 1 98.12 297 ILE A N 1
ATOM 2260 C CA . ILE A 1 297 ? 5.09 9.656 5.684 1 98.12 297 ILE A CA 1
ATOM 2261 C C . ILE A 1 297 ? 4.859 9.43 7.176 1 98.12 297 ILE A C 1
ATOM 2263 O O . ILE A 1 297 ? 4.969 10.359 7.977 1 98.12 297 ILE A O 1
ATOM 2267 N N . THR A 1 298 ? 4.582 8.242 7.598 1 97.31 298 THR A N 1
ATOM 2268 C CA . THR A 1 298 ? 4.062 8.055 8.945 1 97.31 298 THR A CA 1
ATOM 2269 C C . THR A 1 298 ? 4.742 6.875 9.633 1 97.31 298 THR A C 1
ATOM 2271 O O . THR A 1 298 ? 4.93 5.82 9.016 1 97.31 298 THR A O 1
ATOM 2274 N N . GLY A 1 299 ? 5.102 7.066 10.859 1 94.38 299 GLY A N 1
ATOM 2275 C CA . GLY A 1 299 ? 5.516 5.957 11.695 1 94.38 299 GLY A CA 1
ATOM 2276 C C . GLY A 1 299 ? 6.84 5.352 11.273 1 94.38 299 GLY A C 1
ATOM 2277 O O . GLY A 1 299 ? 7.07 4.156 11.461 1 94.38 299 GLY A O 1
ATOM 2278 N N . ASN A 1 300 ? 7.703 6.098 10.648 1 96.25 300 ASN A N 1
ATOM 2279 C CA . ASN A 1 300 ? 9.023 5.598 10.281 1 96.25 300 ASN A CA 1
ATOM 2280 C C . ASN A 1 300 ? 10.07 5.941 11.344 1 96.25 300 ASN A C 1
ATOM 2282 O O . ASN A 1 300 ? 9.898 6.898 12.094 1 96.25 300 ASN A O 1
ATOM 2286 N N . THR A 1 301 ? 11.133 5.102 11.406 1 95.31 301 THR A N 1
ATOM 2287 C CA . THR A 1 301 ? 12.375 5.449 12.094 1 95.31 301 THR A CA 1
ATOM 2288 C C . THR A 1 301 ? 13.469 5.801 11.086 1 95.31 301 THR A C 1
ATOM 2290 O O . THR A 1 301 ? 13.914 4.941 10.328 1 95.31 301 THR A O 1
ATOM 2293 N N . ILE A 1 302 ? 13.812 7.074 11.047 1 95.25 302 ILE A N 1
ATOM 2294 C CA . ILE A 1 302 ? 14.758 7.602 10.07 1 95.25 302 ILE A CA 1
ATOM 2295 C C . ILE A 1 302 ? 16.031 8.039 10.781 1 95.25 302 ILE A C 1
ATOM 2297 O O . ILE A 1 302 ? 15.984 8.766 11.781 1 95.25 302 ILE A O 1
ATOM 2301 N N . TYR A 1 303 ? 17.219 7.637 10.211 1 90.25 303 TYR A N 1
ATOM 2302 C CA . TYR A 1 303 ? 18.406 7.922 11.016 1 90.25 303 TYR A CA 1
ATOM 2303 C C . TYR A 1 303 ? 19.641 8.078 10.125 1 90.25 303 TYR A C 1
ATOM 2305 O O . TYR A 1 303 ? 19.672 7.562 9.008 1 90.25 303 TYR A O 1
ATOM 2313 N N . GLY A 1 304 ? 20.578 8.828 10.594 1 87 304 GLY A N 1
ATOM 2314 C CA . GLY A 1 304 ? 21.969 8.766 10.156 1 87 304 GLY A CA 1
ATOM 2315 C C . GLY A 1 304 ? 22.203 9.43 8.812 1 87 304 GLY A C 1
ATOM 2316 O O . GLY A 1 304 ? 23.016 8.969 8.016 1 87 304 GLY A O 1
ATOM 2317 N N . ALA A 1 305 ? 21.469 10.445 8.477 1 89.06 305 ALA A N 1
ATOM 2318 C CA . ALA A 1 305 ? 21.703 11.156 7.219 1 89.06 305 ALA A CA 1
ATOM 2319 C C . ALA A 1 305 ? 22.688 12.297 7.41 1 89.06 305 ALA A C 1
ATOM 2321 O O . ALA A 1 305 ? 22.438 13.227 8.172 1 89.06 305 ALA A O 1
ATOM 2322 N N . PRO A 1 306 ? 23.781 12.258 6.66 1 86.12 306 PRO A N 1
ATOM 2323 C CA . PRO A 1 306 ? 24.75 13.352 6.781 1 86.12 306 PRO A CA 1
ATOM 2324 C C . PRO A 1 306 ? 24.188 14.688 6.285 1 86.12 306 PRO A C 1
ATOM 2326 O O . PRO A 1 306 ? 24.656 15.75 6.703 1 86.12 306 PRO A O 1
ATOM 2329 N N . ASP A 1 307 ? 23.234 14.609 5.441 1 90.25 307 ASP A N 1
ATOM 2330 C CA . ASP A 1 307 ? 22.609 15.836 4.945 1 90.25 307 ASP A CA 1
ATOM 2331 C C . ASP A 1 307 ? 21.234 16.047 5.57 1 90.25 307 ASP A C 1
ATOM 2333 O O . ASP A 1 307 ? 21.109 16.641 6.637 1 90.25 307 ASP A O 1
ATOM 2337 N N . LEU A 1 308 ? 20.234 15.445 5.004 1 94.62 308 LEU A N 1
ATOM 2338 C CA . LEU A 1 308 ? 18.875 15.633 5.5 1 94.62 308 LEU A CA 1
ATOM 2339 C C . LEU A 1 308 ? 18.141 14.297 5.586 1 94.62 308 LEU A C 1
ATOM 2341 O O . LEU A 1 308 ? 18.25 13.469 4.68 1 94.62 308 LEU A O 1
ATOM 2345 N N . SER A 1 309 ? 17.406 14.133 6.691 1 95.38 309 SER A N 1
ATOM 2346 C CA . SER A 1 309 ? 16.531 12.969 6.797 1 95.38 309 SER A CA 1
ATOM 2347 C C . SER A 1 309 ? 15.336 13.094 5.859 1 95.38 309 SER A C 1
ATOM 2349 O O . SER A 1 309 ? 14.812 12.086 5.383 1 95.38 309 SER A O 1
ATOM 2351 N N . LEU A 1 310 ? 14.828 14.312 5.695 1 97.38 310 LEU A N 1
ATOM 2352 C CA . LEU A 1 310 ? 13.812 14.609 4.695 1 97.38 310 LEU A CA 1
ATOM 2353 C C . LEU A 1 310 ? 14.156 15.891 3.938 1 97.38 310 LEU A C 1
ATOM 2355 O O . LEU A 1 310 ? 14.453 16.922 4.551 1 97.38 310 LEU A O 1
ATOM 2359 N N . PHE A 1 311 ? 14.195 15.797 2.703 1 97.25 311 PHE A N 1
ATOM 2360 C CA . PHE A 1 311 ? 14.195 16.953 1.82 1 97.25 311 PHE A CA 1
ATOM 2361 C C . PHE A 1 311 ? 13.016 16.906 0.862 1 97.25 311 PHE A C 1
ATOM 2363 O O . PHE A 1 311 ? 12.898 15.992 0.054 1 97.25 311 PHE A O 1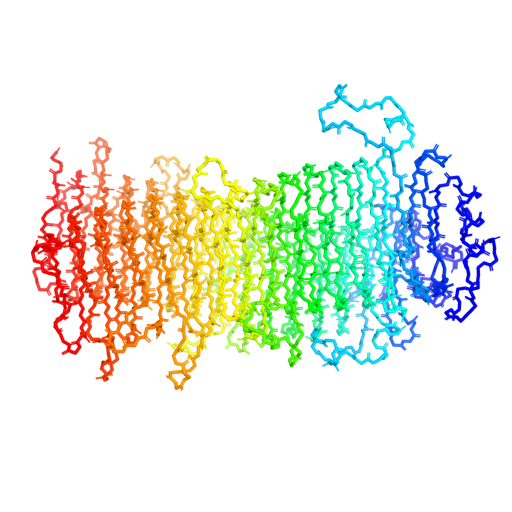
ATOM 2370 N N . ALA A 1 312 ? 12.102 17.891 0.924 1 98.06 312 ALA A N 1
ATOM 2371 C CA . ALA A 1 312 ? 10.953 18.016 0.03 1 98.06 312 ALA A CA 1
ATOM 2372 C C . ALA A 1 312 ? 10.938 19.359 -0.668 1 98.06 312 ALA A C 1
ATOM 2374 O O . ALA A 1 312 ? 11.062 20.406 -0.019 1 98.06 312 ALA A O 1
ATOM 2375 N N . LYS A 1 313 ? 10.766 19.359 -1.938 1 97.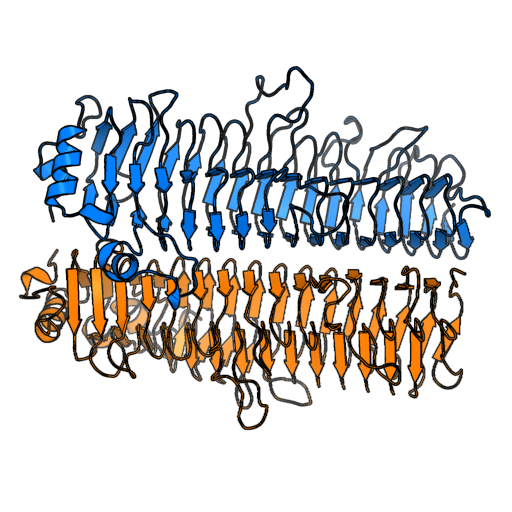19 313 LYS A N 1
ATOM 2376 C CA . LYS A 1 313 ? 10.727 20.594 -2.717 1 97.19 313 LYS A CA 1
ATOM 2377 C C . LYS A 1 313 ? 9.625 20.547 -3.773 1 97.19 313 LYS A C 1
ATOM 2379 O O . LYS A 1 313 ? 9.477 19.531 -4.469 1 97.19 313 LYS A O 1
ATOM 2384 N N . HIS A 1 314 ? 8.805 21.609 -3.895 1 96.12 314 HIS A N 1
ATOM 2385 C CA . HIS A 1 314 ? 7.734 21.734 -4.875 1 96.12 314 HIS A CA 1
ATOM 2386 C C . HIS A 1 314 ? 6.699 20.641 -4.695 1 96.12 314 HIS A C 1
ATOM 2388 O O . HIS A 1 314 ? 6.27 20.016 -5.676 1 96.12 314 HIS A O 1
ATOM 2394 N N . CYS A 1 315 ? 6.449 20.312 -3.451 1 95.56 315 CYS A N 1
ATOM 2395 C CA . CYS A 1 315 ? 5.457 19.281 -3.15 1 95.56 315 CYS A CA 1
ATOM 2396 C C . CYS A 1 315 ? 4.168 19.906 -2.635 1 95.56 315 CYS A C 1
ATOM 2398 O O . CYS A 1 315 ? 4.164 21.062 -2.197 1 95.56 315 CYS A O 1
ATOM 2400 N N . SER A 1 316 ? 3.066 19.188 -2.773 1 93.81 316 SER A N 1
ATOM 2401 C CA . SER A 1 316 ? 1.776 19.609 -2.244 1 93.81 316 SER A CA 1
ATOM 2402 C C . SER A 1 316 ? 1.04 18.453 -1.581 1 93.81 316 SER A C 1
ATOM 2404 O O . SER A 1 316 ? 1.009 17.344 -2.115 1 93.81 316 SER A O 1
ATOM 2406 N N . GLY A 1 317 ? 0.424 18.734 -0.441 1 93.56 317 GLY A N 1
ATOM 2407 C CA . GLY A 1 317 ? -0.309 17.703 0.274 1 93.56 317 GLY A CA 1
ATOM 2408 C C . GLY A 1 317 ? 0.596 16.688 0.962 1 93.56 317 GLY A C 1
ATOM 2409 O O . GLY A 1 317 ? 0.446 15.484 0.773 1 93.56 317 GLY A O 1
ATOM 2410 N N . LEU A 1 318 ? 1.48 17.203 1.828 1 95.19 318 LEU A N 1
ATOM 2411 C CA . LEU A 1 318 ? 2.451 16.359 2.525 1 95.19 318 LEU A CA 1
ATOM 2412 C C . LEU A 1 318 ? 2.082 16.203 3.996 1 95.19 318 LEU A C 1
ATOM 2414 O O . LEU A 1 318 ? 1.936 17.203 4.711 1 95.19 318 LEU A O 1
ATOM 2418 N N . SER A 1 319 ? 1.835 15.016 4.441 1 96.69 319 SER A N 1
ATOM 2419 C CA . SER A 1 319 ? 1.646 14.727 5.859 1 96.69 319 SER A CA 1
ATOM 2420 C C . SER A 1 319 ? 2.77 13.852 6.398 1 96.69 319 SER A C 1
ATOM 2422 O O . SER A 1 319 ? 2.924 12.703 5.977 1 96.69 319 SER A O 1
ATOM 2424 N N . MET A 1 320 ? 3.592 14.352 7.25 1 97.31 320 MET A N 1
ATOM 2425 C CA . MET A 1 320 ? 4.598 13.586 7.98 1 97.31 320 MET A CA 1
ATOM 2426 C C . MET A 1 320 ? 4.273 13.539 9.469 1 97.31 320 MET A C 1
ATOM 2428 O O . MET A 1 320 ? 4.379 14.555 10.164 1 97.31 320 MET A O 1
ATOM 2432 N N . SER A 1 321 ? 3.922 12.367 9.977 1 96.69 321 SER A N 1
ATOM 2433 C CA . SER A 1 321 ? 3.434 12.289 11.352 1 96.69 321 SER A CA 1
ATOM 2434 C C . SER A 1 321 ? 3.996 11.062 12.07 1 96.69 321 SER A C 1
ATOM 2436 O O . SER A 1 321 ? 4.18 10.008 11.453 1 96.69 321 SER A O 1
ATOM 2438 N N . GLY A 1 322 ? 4.262 11.242 13.32 1 93.69 322 GLY A N 1
ATOM 2439 C CA . GLY A 1 322 ? 4.594 10.117 14.18 1 93.69 322 GLY A CA 1
ATOM 2440 C C . GLY A 1 322 ? 5.91 9.453 13.82 1 93.69 322 GLY A C 1
ATOM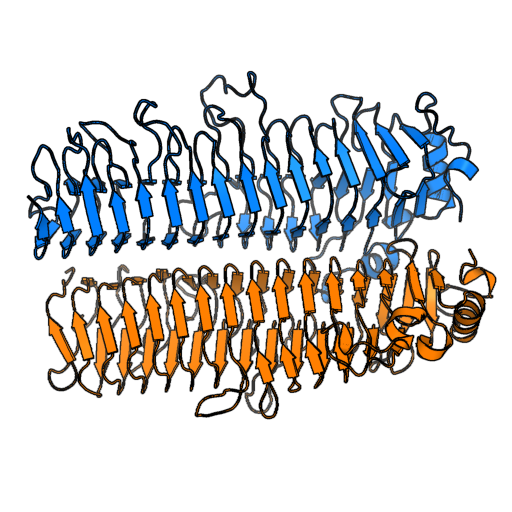 2441 O O . GLY A 1 322 ? 6.07 8.242 13.992 1 93.69 322 GLY A O 1
ATOM 2442 N N . ASN A 1 323 ? 6.816 10.211 13.25 1 95.88 323 ASN A N 1
ATOM 2443 C CA . ASN A 1 323 ? 8.125 9.656 12.922 1 95.88 323 ASN A CA 1
ATOM 2444 C C . ASN A 1 323 ? 9.156 9.984 14 1 95.88 323 ASN A C 1
ATOM 2446 O O . ASN A 1 323 ? 9.047 11.008 14.68 1 95.88 323 ASN A O 1
ATOM 2450 N N . THR A 1 324 ? 10.148 9.094 14.125 1 95.19 324 THR A N 1
ATOM 2451 C CA . THR A 1 324 ? 11.359 9.438 14.867 1 95.19 324 THR A CA 1
ATOM 2452 C C . THR A 1 324 ? 12.516 9.703 13.906 1 95.19 324 THR A C 1
ATOM 2454 O O . THR A 1 324 ? 12.703 8.969 12.938 1 95.19 324 THR A O 1
ATOM 2457 N N . VAL A 1 325 ? 13.148 10.797 14.133 1 93.5 325 VAL A N 1
ATOM 2458 C CA . VAL A 1 325 ? 14.281 11.203 13.312 1 93.5 325 VAL A CA 1
ATOM 2459 C C . VAL A 1 325 ? 15.5 11.453 14.195 1 93.5 325 VAL A C 1
ATOM 2461 O O . VAL A 1 325 ? 15.469 12.328 15.07 1 93.5 325 VAL A O 1
ATOM 2464 N N . ALA A 1 326 ? 16.516 10.602 14.023 1 82.81 326 ALA A N 1
ATOM 2465 C CA . ALA A 1 326 ? 17.609 10.789 14.977 1 82.81 326 ALA A CA 1
ATOM 2466 C C . ALA A 1 326 ? 18.969 10.594 14.297 1 82.81 326 ALA A C 1
ATOM 2468 O O . ALA A 1 326 ? 19.094 9.797 13.359 1 82.81 326 ALA A O 1
ATOM 2469 N N . TRP A 1 327 ? 19.859 11.32 14.797 1 75 327 TRP A N 1
ATOM 2470 C CA . TRP A 1 327 ? 21.281 11.109 14.492 1 75 327 TRP A CA 1
ATOM 2471 C C . TRP A 1 327 ? 21.859 10.008 15.375 1 75 327 TRP A C 1
ATOM 2473 O O . TRP A 1 327 ? 21.625 9.977 16.578 1 75 327 TRP A O 1
ATOM 2483 N N . GLN A 1 328 ? 22.297 9.031 14.773 1 65.25 328 GLN A N 1
ATOM 2484 C CA . GLN A 1 328 ? 22.875 7.949 15.555 1 65.25 328 GLN A CA 1
ATOM 2485 C C . GLN A 1 328 ? 24.344 8.234 15.875 1 65.25 328 GLN A C 1
ATOM 2487 O O . GLN A 1 328 ? 24.984 7.48 16.609 1 65.25 328 GLN A O 1
ATOM 2492 N N . GLY A 1 329 ? 24.875 9.367 15.555 1 60.44 329 GLY A N 1
ATOM 2493 C CA . GLY A 1 329 ? 26.312 9.539 15.695 1 60.44 329 GLY A CA 1
ATOM 2494 C C . GLY A 1 329 ? 26.719 10.055 17.062 1 60.44 329 GLY A C 1
ATOM 2495 O O . GLY A 1 329 ? 25.875 10.305 17.922 1 60.44 329 GLY A O 1
ATOM 2496 N N . LEU A 1 330 ? 27.953 9.867 17.344 1 58.94 330 LEU A N 1
ATOM 2497 C CA . LEU A 1 330 ? 28.562 10.383 18.562 1 58.94 330 LEU A CA 1
ATOM 2498 C C . LEU A 1 330 ? 28.5 11.906 18.594 1 58.94 330 LEU A C 1
ATOM 2500 O O . LEU A 1 330 ? 28.453 12.555 17.547 1 58.94 330 LEU A O 1
ATOM 2504 N N . PRO A 1 331 ? 28.328 12.5 19.828 1 55.69 331 PRO A N 1
ATOM 2505 C CA . PRO A 1 331 ? 28.234 13.953 20 1 55.69 331 PRO A CA 1
ATOM 2506 C C . PRO A 1 331 ? 29.281 14.695 19.156 1 55.69 331 PRO A C 1
ATOM 2508 O O . PRO A 1 331 ? 29.031 15.828 18.719 1 55.69 331 PRO A O 1
ATOM 2511 N N . ASN A 1 332 ? 30.438 13.992 18.906 1 59.44 332 ASN A N 1
ATOM 2512 C CA . ASN A 1 332 ? 31.516 14.68 18.203 1 59.44 332 ASN A CA 1
ATOM 2513 C C . ASN A 1 332 ? 31.406 14.484 16.688 1 59.44 332 ASN A C 1
ATOM 2515 O O . ASN A 1 332 ? 32.219 14.984 15.938 1 59.44 332 ASN A O 1
ATOM 2519 N N . ASP A 1 333 ? 30.406 13.781 16.328 1 62.56 333 ASP A N 1
ATOM 2520 C CA . ASP A 1 333 ? 30.281 13.539 14.898 1 62.56 333 ASP A CA 1
ATOM 2521 C C . ASP A 1 333 ? 29.766 14.781 14.18 1 62.56 333 ASP A C 1
ATOM 2523 O O . ASP A 1 333 ? 29.062 15.602 14.773 1 62.56 333 ASP A O 1
ATOM 2527 N N . PRO A 1 334 ? 30.406 15.039 13.047 1 61.06 334 PRO A N 1
ATOM 2528 C CA . PRO A 1 334 ? 29.891 16.188 12.32 1 61.06 334 PRO A CA 1
ATOM 2529 C C . PRO A 1 334 ? 28.359 16.203 12.234 1 61.06 334 PRO A C 1
ATOM 2531 O O . PRO A 1 334 ? 27.75 15.148 12.078 1 61.06 334 PRO A O 1
ATOM 2534 N N . PRO A 1 335 ? 27.812 17.312 12.734 1 59.28 335 PRO A N 1
ATOM 2535 C CA . PRO A 1 335 ? 26.359 17.484 12.875 1 59.28 335 PRO A CA 1
ATOM 2536 C C . PRO A 1 335 ? 25.594 17.109 11.609 1 59.28 335 PRO A C 1
ATOM 2538 O O . PRO A 1 335 ? 26.047 17.422 10.5 1 59.28 335 PRO A O 1
ATOM 2541 N N . ARG A 1 336 ? 24.594 16.125 11.828 1 72.5 336 ARG A N 1
ATOM 2542 C CA . ARG A 1 336 ? 23.984 15.766 10.555 1 72.5 336 ARG A CA 1
ATOM 2543 C C . ARG A 1 336 ? 22.484 15.516 10.719 1 72.5 336 ARG A C 1
ATOM 2545 O O . ARG A 1 336 ? 21.922 15.742 11.797 1 72.5 336 ARG A O 1
ATOM 2552 N N . ASP A 1 337 ? 21.656 15.656 9.906 1 82.38 337 ASP A N 1
ATOM 2553 C CA . ASP A 1 337 ? 20.234 15.336 9.758 1 82.38 337 ASP A CA 1
ATOM 2554 C C . ASP A 1 337 ? 19.375 16.594 9.875 1 82.38 337 ASP A C 1
ATOM 2556 O O . ASP A 1 337 ? 19.859 17.656 10.273 1 82.38 337 ASP A O 1
ATOM 2560 N N . GLY A 1 338 ? 18.281 16.531 9.586 1 94.5 338 GLY A N 1
ATOM 2561 C CA . GLY A 1 338 ? 17.297 17.594 9.562 1 94.5 338 GLY A CA 1
ATOM 2562 C C . GLY A 1 338 ? 16.156 17.344 8.578 1 94.5 338 GLY A C 1
ATOM 2563 O O . GLY A 1 338 ? 16.188 16.375 7.836 1 94.5 338 GLY A O 1
ATOM 2564 N N . ILE A 1 339 ? 15.188 18.172 8.734 1 97.75 339 ILE A N 1
ATOM 2565 C CA . ILE A 1 339 ? 14.039 18.188 7.836 1 97.75 339 ILE A CA 1
ATOM 2566 C C . ILE A 1 339 ? 13.969 19.531 7.121 1 97.75 339 ILE A C 1
ATOM 2568 O O . ILE A 1 339 ? 13.953 20.594 7.762 1 97.75 339 ILE A O 1
ATOM 2572 N N . ARG A 1 340 ? 13.984 19.547 5.871 1 98.12 340 ARG A N 1
ATOM 2573 C CA . ARG A 1 340 ? 13.922 20.781 5.098 1 98.12 340 ARG A CA 1
ATOM 2574 C C . ARG A 1 340 ? 12.844 20.688 4.02 1 98.12 340 ARG A C 1
ATOM 2576 O O . ARG A 1 340 ? 12.836 19.75 3.225 1 98.12 340 ARG A O 1
ATOM 2583 N N . VAL A 1 341 ? 11.953 21.609 4.016 1 98.5 341 VAL A N 1
ATOM 2584 C CA . VAL A 1 341 ? 10.836 21.703 3.072 1 98.5 341 VAL A CA 1
ATOM 2585 C C . VAL A 1 341 ? 10.883 23.047 2.348 1 98.5 341 VAL A C 1
ATOM 2587 O O . VAL A 1 341 ? 10.898 24.109 2.986 1 98.5 341 VAL A O 1
ATOM 2590 N N . GLU A 1 342 ? 10.938 23 1.029 1 98.38 342 GLU A N 1
ATOM 2591 C CA . GLU A 1 342 ? 11.07 24.234 0.246 1 98.38 342 GLU A CA 1
ATOM 2592 C C . GLU A 1 342 ? 9.961 24.328 -0.799 1 98.38 342 GLU A C 1
ATOM 2594 O O . GLU A 1 342 ? 9.688 23.375 -1.523 1 98.38 342 GLU A O 1
ATOM 2599 N N . GLU A 1 343 ? 9.352 25.484 -0.858 1 97.44 343 GLU A N 1
ATOM 2600 C CA . GLU A 1 343 ? 8.383 25.797 -1.905 1 97.44 343 GLU A CA 1
ATOM 2601 C C . GLU A 1 343 ? 7.266 24.75 -1.957 1 97.44 343 GLU A C 1
ATOM 2603 O O . GLU A 1 343 ? 6.91 24.266 -3.033 1 97.44 343 GLU A O 1
ATOM 2608 N N . CYS A 1 344 ? 6.855 24.328 -0.824 1 96.62 344 CYS A N 1
ATOM 2609 C CA . CYS A 1 344 ? 5.75 23.391 -0.692 1 96.62 344 CYS A CA 1
ATOM 2610 C C . CYS A 1 344 ? 4.512 24.062 -0.123 1 96.62 344 CYS A C 1
ATOM 2612 O O . CYS A 1 344 ? 4.613 25.141 0.49 1 96.62 344 CYS A O 1
ATOM 2614 N N . ASP A 1 345 ? 3.393 23.484 -0.401 1 94.81 345 ASP A N 1
ATOM 2615 C CA . ASP A 1 345 ? 2.168 24.016 0.199 1 94.81 345 ASP A CA 1
ATOM 2616 C C . ASP A 1 345 ? 1.288 22.875 0.721 1 94.81 345 ASP A C 1
ATOM 2618 O O . ASP A 1 345 ? 1.405 21.734 0.271 1 94.81 345 ASP A O 1
ATOM 2622 N N . ASN A 1 346 ? 0.4 23.266 1.67 1 94.94 346 ASN A N 1
ATOM 2623 C CA . ASN A 1 346 ? -0.578 22.344 2.236 1 94.94 346 ASN A CA 1
ATOM 2624 C C . ASN A 1 346 ? 0.096 21.109 2.842 1 94.94 346 ASN A C 1
ATOM 2626 O O . ASN A 1 346 ? -0.056 20 2.332 1 94.94 346 ASN A O 1
ATOM 2630 N N . GLY A 1 347 ? 0.658 21.312 3.982 1 95.88 347 GLY A N 1
ATOM 2631 C CA . GLY A 1 347 ? 1.355 20.188 4.605 1 95.88 347 GLY A CA 1
ATOM 2632 C C . GLY A 1 347 ? 1.354 20.266 6.121 1 95.88 347 GLY A C 1
ATOM 2633 O O . GLY A 1 347 ? 1.021 21.297 6.699 1 95.88 347 GLY A O 1
ATOM 2634 N N . VAL A 1 348 ? 1.626 19.156 6.746 1 97.19 348 VAL A N 1
ATOM 2635 C CA . VAL A 1 348 ? 1.683 19.047 8.203 1 97.19 348 VAL A CA 1
ATOM 2636 C C . VAL A 1 348 ? 2.869 18.188 8.609 1 97.19 348 VAL A C 1
ATOM 2638 O O . VAL A 1 348 ? 3.047 17.078 8.094 1 97.19 348 VAL A O 1
ATOM 2641 N N . LEU A 1 349 ? 3.719 18.688 9.453 1 97.69 349 LEU A N 1
ATOM 2642 C CA . LEU A 1 349 ? 4.668 17.922 10.258 1 97.69 349 LEU A CA 1
ATOM 2643 C C . LEU A 1 349 ? 4.203 17.828 11.703 1 97.69 349 LEU A C 1
ATOM 2645 O O . LEU A 1 349 ? 4.129 18.844 12.406 1 97.69 349 LEU A O 1
ATOM 2649 N N . SER A 1 350 ? 3.908 16.641 12.156 1 97.06 350 SER A N 1
ATOM 2650 C CA . SER A 1 350 ? 3.305 16.562 13.484 1 97.06 350 SER A CA 1
ATOM 2651 C C . SER A 1 350 ? 3.805 15.328 14.234 1 97.06 350 SER A C 1
ATOM 2653 O O . SER A 1 350 ? 4.027 14.273 13.641 1 97.06 350 SER A O 1
ATOM 2655 N N . GLY A 1 351 ? 3.916 15.508 15.523 1 94.62 351 GLY A N 1
ATOM 2656 C CA . GLY A 1 351 ? 4.242 14.375 16.375 1 94.62 351 GLY A CA 1
ATOM 2657 C C . GLY A 1 351 ? 5.613 13.789 16.094 1 94.62 351 GLY A C 1
ATOM 2658 O O . GLY A 1 351 ? 5.809 12.578 16.172 1 94.62 351 GLY A O 1
ATOM 2659 N N . LEU A 1 352 ? 6.52 14.609 15.688 1 96 352 LEU A N 1
ATOM 2660 C CA . LEU A 1 352 ? 7.879 14.125 15.453 1 96 352 LEU A CA 1
ATOM 2661 C C . LEU A 1 352 ? 8.688 14.133 16.75 1 96 352 LEU A C 1
ATOM 2663 O O . LEU A 1 352 ? 8.516 15.008 17.594 1 96 352 LEU A O 1
ATOM 2667 N N . VAL A 1 353 ? 9.531 13.109 16.844 1 95.12 353 VAL A N 1
ATOM 2668 C CA . VAL A 1 353 ? 10.531 13.07 17.906 1 95.12 353 VAL A CA 1
ATOM 2669 C C . VAL A 1 353 ? 11.93 13.102 17.297 1 95.12 353 VAL A C 1
ATOM 2671 O O . VAL A 1 353 ? 12.297 12.211 16.531 1 95.12 353 VAL A O 1
ATOM 2674 N N . THR A 1 354 ? 12.625 14.156 17.609 1 94.44 354 THR A N 1
ATOM 2675 C CA . THR A 1 354 ? 13.953 14.297 17.031 1 94.44 354 THR A CA 1
ATOM 2676 C C . THR A 1 354 ? 15.008 14.453 18.125 1 94.44 354 THR A C 1
ATOM 2678 O O . THR A 1 354 ? 14.695 14.867 19.25 1 94.44 354 THR A O 1
ATOM 2681 N N . HIS A 1 355 ? 16.203 14.07 17.75 1 89.31 355 HIS A N 1
ATOM 2682 C CA . HIS A 1 355 ? 17.328 14.25 18.672 1 89.31 355 HIS A CA 1
ATOM 2683 C C . HIS A 1 355 ? 18.594 14.609 17.922 1 89.31 355 HIS A C 1
ATOM 2685 O O . HIS A 1 355 ? 19.047 13.867 17.047 1 89.31 355 HIS A O 1
ATOM 2691 N N . GLY A 1 356 ? 19.109 15.734 18.281 1 87.69 356 GLY A N 1
ATOM 2692 C CA . GLY A 1 356 ? 20.453 16.094 17.859 1 87.69 356 GLY A CA 1
ATOM 2693 C C . GLY A 1 356 ? 20.547 16.453 16.391 1 87.69 356 GLY A C 1
ATOM 2694 O O . GLY A 1 356 ? 21.594 16.25 15.758 1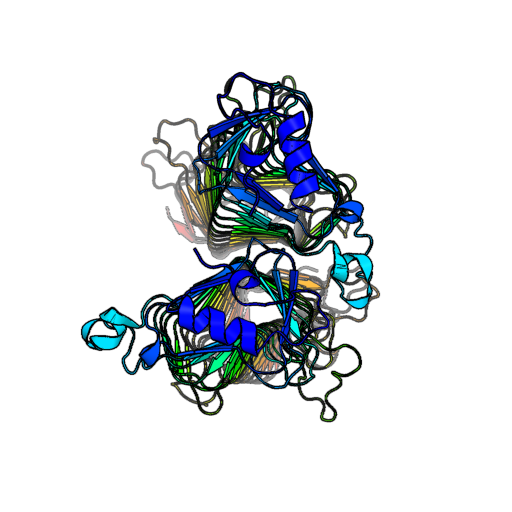 87.69 356 GLY A O 1
ATOM 2695 N N . LEU A 1 357 ? 19.484 16.938 15.828 1 91.94 357 LEU A N 1
ATOM 2696 C CA . LEU A 1 357 ? 19.562 17.359 14.43 1 91.94 357 LEU A CA 1
ATOM 2697 C C . LEU A 1 357 ? 20.438 18.594 14.281 1 91.94 357 LEU A C 1
ATOM 2699 O O . LEU A 1 357 ? 20.328 19.531 15.07 1 91.94 357 LEU A O 1
ATOM 2703 N N . SER A 1 358 ? 21.344 18.562 13.273 1 90 358 SER A N 1
ATOM 2704 C CA . SER A 1 358 ? 22.391 19.578 13.195 1 90 358 SER A CA 1
ATOM 2705 C C . SER A 1 358 ? 22.344 20.312 11.859 1 90 358 SER A C 1
ATOM 2707 O O . SER A 1 358 ? 23.266 21.047 11.516 1 90 358 SER A O 1
ATOM 2709 N N . SER A 1 359 ? 21.297 20.047 11.102 1 91.31 359 SER A N 1
ATOM 2710 C CA . SER A 1 359 ? 21.203 20.75 9.828 1 91.31 359 SER A CA 1
ATOM 2711 C C . SER A 1 359 ? 21.188 22.266 10.023 1 91.31 359 SER A C 1
ATOM 2713 O O . SER A 1 359 ? 20.766 22.766 11.07 1 91.31 359 SER A O 1
ATOM 2715 N N . GLY A 1 360 ? 21.75 22.969 8.984 1 91.56 360 GLY A N 1
ATOM 2716 C CA . GLY A 1 360 ? 21.828 24.422 9.047 1 91.56 360 GLY A CA 1
ATOM 2717 C C . GLY A 1 360 ? 23.188 24.922 9.469 1 91.56 360 GLY A C 1
ATOM 2718 O O . GLY A 1 360 ? 24.203 24.25 9.273 1 91.56 360 GLY A O 1
ATOM 2719 N N . SER A 1 361 ? 23.234 26.141 9.828 1 92.38 361 SER A N 1
ATOM 2720 C CA . SER A 1 361 ? 24.391 26.891 10.336 1 92.38 361 SER A CA 1
ATOM 2721 C C . SER A 1 361 ? 23.969 27.891 11.414 1 92.38 361 SER A C 1
ATOM 2723 O O . SER A 1 361 ? 22.766 28.062 11.664 1 92.38 361 SER A O 1
ATOM 2725 N N . PRO A 1 362 ? 24.938 28.406 12.078 1 92.19 362 PRO A N 1
ATOM 2726 C CA . PRO A 1 362 ? 24.547 29.438 13.039 1 92.19 362 PRO A CA 1
ATOM 2727 C C . PRO A 1 362 ? 23.734 30.562 12.398 1 92.19 362 PRO A C 1
ATOM 2729 O O . PRO A 1 362 ? 22.906 31.188 13.07 1 92.19 362 PRO A O 1
ATOM 2732 N N . GLU A 1 363 ? 23.938 30.766 11.102 1 94.19 363 GLU A N 1
ATOM 2733 C CA . GLU A 1 363 ? 23.297 31.891 10.43 1 94.19 363 GLU A CA 1
ATOM 2734 C C . GLU A 1 363 ? 21.922 31.516 9.891 1 94.19 363 GLU A C 1
ATOM 2736 O O . GLU A 1 363 ? 21.031 32.375 9.82 1 94.19 363 GLU A O 1
ATOM 2741 N N . ALA A 1 364 ? 21.828 30.328 9.453 1 94.69 364 ALA A N 1
ATOM 2742 C CA . ALA A 1 364 ? 20.562 29.969 8.805 1 94.69 364 ALA A CA 1
ATOM 2743 C C . ALA A 1 364 ? 20.328 28.453 8.875 1 94.69 364 ALA A C 1
ATOM 2745 O O . ALA A 1 364 ? 21.281 27.672 8.945 1 94.69 364 ALA A O 1
ATOM 2746 N N . GLY A 1 365 ? 19.016 28.203 8.836 1 95.06 365 GLY A N 1
ATOM 2747 C CA . GLY A 1 365 ? 18.641 26.797 8.875 1 95.06 365 GLY A CA 1
ATOM 2748 C C . GLY A 1 365 ? 18.406 26.281 10.281 1 95.06 365 GLY A C 1
ATOM 2749 O O . GLY A 1 365 ? 18.812 26.922 11.258 1 95.06 365 GLY A O 1
ATOM 2750 N N . ALA A 1 366 ? 17.797 25.172 10.375 1 97.44 366 ALA A N 1
ATOM 2751 C CA . ALA A 1 366 ? 17.375 24.578 11.648 1 97.44 366 ALA A CA 1
ATOM 2752 C C . ALA A 1 366 ? 17.219 23.062 11.531 1 97.44 366 ALA A C 1
ATOM 2754 O O . ALA A 1 366 ? 17.453 22.5 10.461 1 97.44 366 ALA A O 1
ATOM 2755 N N . ALA A 1 367 ? 16.922 22.406 12.711 1 96.69 367 ALA A N 1
ATOM 2756 C CA . ALA A 1 367 ? 16.516 21 12.68 1 96.69 367 ALA A CA 1
ATOM 2757 C C . ALA A 1 367 ? 15.344 20.797 11.734 1 96.69 367 ALA A C 1
ATOM 2759 O O . ALA A 1 367 ? 15.32 19.828 10.969 1 96.69 367 ALA A O 1
ATOM 2760 N N . VAL A 1 368 ? 14.352 21.688 11.789 1 98.5 368 VAL A N 1
ATOM 2761 C CA . VAL A 1 368 ? 13.227 21.719 10.859 1 98.5 368 VAL A CA 1
ATOM 2762 C C . VAL A 1 368 ? 13.18 23.094 10.172 1 98.5 368 VAL A C 1
ATOM 2764 O O . VAL A 1 368 ? 12.984 24.109 10.836 1 98.5 368 VAL A O 1
ATOM 2767 N N . THR A 1 369 ? 13.367 23.125 8.922 1 98.56 369 THR A N 1
ATOM 2768 C CA . THR A 1 369 ? 13.383 24.375 8.172 1 98.56 369 THR A CA 1
ATOM 2769 C C . THR A 1 369 ? 12.32 24.359 7.074 1 98.56 369 THR A C 1
ATOM 2771 O O . THR A 1 369 ? 12.273 23.438 6.258 1 98.56 369 THR A O 1
ATOM 2774 N N . LEU A 1 370 ? 11.438 25.344 7.035 1 98.75 370 LEU A N 1
ATOM 2775 C CA . LEU A 1 370 ? 10.539 25.609 5.922 1 98.75 370 LEU A CA 1
ATOM 2776 C C . LEU A 1 370 ? 10.961 26.875 5.176 1 98.75 370 LEU A C 1
ATOM 2778 O O . LEU A 1 370 ? 11.211 27.906 5.793 1 98.75 370 LEU A O 1
ATOM 2782 N N . VAL A 1 371 ? 11.094 26.781 3.889 1 98.81 371 VAL A N 1
ATOM 2783 C CA . VAL A 1 371 ? 11.461 27.922 3.066 1 98.81 371 VAL A CA 1
ATOM 2784 C C . VAL A 1 371 ? 10.422 28.125 1.961 1 98.81 371 VAL A C 1
ATOM 2786 O O . VAL A 1 371 ? 10.18 27.203 1.165 1 98.81 371 VAL A O 1
ATOM 2789 N N . ASP A 1 372 ? 9.844 29.312 1.897 1 98.62 372 ASP A N 1
ATOM 2790 C CA . ASP A 1 372 ? 8.883 29.656 0.856 1 98.62 372 ASP A CA 1
ATOM 2791 C C . ASP A 1 372 ? 7.715 28.672 0.83 1 98.62 372 ASP A C 1
ATOM 2793 O O . ASP A 1 372 ? 7.305 28.219 -0.24 1 98.62 372 ASP A O 1
ATOM 2797 N N . CYS A 1 373 ? 7.273 28.297 2.016 1 98.19 373 CYS A N 1
ATOM 2798 C CA . CYS A 1 373 ? 6.137 27.391 2.131 1 98.19 373 CYS A CA 1
ATOM 2799 C C . CYS A 1 373 ? 4.863 28.156 2.469 1 98.19 373 CYS A C 1
ATOM 2801 O O . CYS A 1 373 ? 4.922 29.281 2.969 1 98.19 373 CYS A O 1
ATOM 2803 N N . ARG A 1 374 ? 3.791 27.594 2.115 1 97.25 374 ARG A N 1
ATOM 2804 C CA . ARG A 1 374 ? 2.484 28.172 2.418 1 97.25 374 ARG A CA 1
ATOM 2805 C C . ARG A 1 374 ? 1.545 27.125 2.998 1 97.25 374 ARG A C 1
ATOM 2807 O O . ARG A 1 374 ? 1.53 25.984 2.541 1 97.25 374 ARG A O 1
ATOM 2814 N N . ASP A 1 375 ? 0.737 27.562 4.02 1 96.25 375 ASP A N 1
ATOM 2815 C CA . ASP A 1 375 ? -0.288 26.688 4.582 1 96.25 375 ASP A CA 1
ATOM 2816 C C . ASP A 1 375 ? 0.323 25.391 5.109 1 96.25 375 ASP A C 1
ATOM 2818 O O . ASP A 1 375 ? -0.163 24.297 4.809 1 96.25 375 ASP A O 1
ATOM 2822 N N . PHE A 1 376 ? 1.356 25.547 5.855 1 95.5 376 PHE A N 1
ATOM 2823 C CA . PHE A 1 376 ? 2.111 24.422 6.395 1 95.5 376 PHE A CA 1
ATOM 2824 C C . PHE A 1 376 ? 2.16 24.484 7.918 1 95.5 376 PHE A C 1
ATOM 2826 O O . PHE A 1 376 ? 2.312 25.562 8.5 1 95.5 376 PHE A O 1
ATOM 2833 N N . ALA A 1 377 ? 2.008 23.344 8.594 1 96.94 377 ALA A N 1
ATOM 2834 C CA . ALA A 1 377 ? 2.021 23.312 10.055 1 96.94 377 ALA A CA 1
ATOM 2835 C C . ALA A 1 377 ? 3.178 22.469 10.578 1 96.94 377 ALA A C 1
ATOM 2837 O O . ALA A 1 377 ? 3.498 21.422 10.008 1 96.94 377 ALA A O 1
ATOM 2838 N N . VAL A 1 378 ? 3.818 22.922 11.578 1 98.06 378 VAL A N 1
ATOM 2839 C CA . VAL A 1 378 ? 4.703 22.156 12.445 1 98.06 378 VAL A CA 1
ATOM 2840 C C . VAL A 1 378 ? 4.133 22.109 13.859 1 98.06 378 VAL A C 1
ATOM 2842 O O . VAL A 1 378 ? 4.152 23.109 14.578 1 98.06 378 VAL A O 1
ATOM 2845 N N . SER A 1 379 ? 3.674 20.938 14.281 1 97.06 379 SER A N 1
ATOM 2846 C CA . SER A 1 379 ? 2.902 20.953 15.516 1 97.06 379 SER A CA 1
ATOM 2847 C C . SER A 1 379 ? 3.182 19.703 16.359 1 97.06 379 SER A C 1
ATOM 2849 O O . SER A 1 379 ? 3.387 18.609 15.812 1 97.06 379 SER A O 1
ATOM 2851 N N . ASP A 1 380 ? 3.238 19.906 17.656 1 95.88 380 ASP A N 1
ATOM 2852 C CA . ASP A 1 380 ? 3.318 18.828 18.656 1 95.88 380 ASP A CA 1
ATOM 2853 C C . ASP A 1 380 ? 4.566 17.969 18.438 1 95.88 380 ASP A C 1
ATOM 2855 O O . ASP A 1 380 ? 4.504 16.75 18.516 1 95.88 380 ASP A O 1
ATOM 2859 N N . CYS A 1 381 ? 5.609 18.625 18.094 1 97.31 381 CYS A N 1
ATOM 2860 C CA . CYS A 1 381 ? 6.879 17.922 17.938 1 97.31 381 CYS A CA 1
ATOM 2861 C C . CYS A 1 381 ? 7.766 18.109 19.156 1 97.31 381 CYS A C 1
ATOM 2863 O O . CYS A 1 381 ? 7.633 19.094 19.875 1 97.31 381 CYS A O 1
ATOM 2865 N N . ASN A 1 382 ? 8.555 17.062 19.391 1 97.25 382 ASN A N 1
ATOM 2866 C CA . ASN A 1 382 ? 9.664 17.172 20.344 1 97.25 382 ASN A CA 1
ATOM 2867 C C . ASN A 1 382 ? 11 17.281 19.609 1 97.25 382 ASN A C 1
ATOM 2869 O O . ASN A 1 382 ? 11.5 16.281 19.078 1 97.25 382 ASN A O 1
ATOM 2873 N N . ILE A 1 383 ? 11.523 18.453 19.609 1 97.31 383 ILE A N 1
ATOM 2874 C CA . ILE A 1 383 ? 12.805 18.734 18.969 1 97.31 383 ILE A CA 1
ATOM 2875 C C . ILE A 1 383 ? 13.867 19.031 20.016 1 97.31 383 ILE A C 1
ATOM 2877 O O . ILE A 1 383 ? 13.961 20.156 20.516 1 97.31 383 ILE A O 1
ATOM 2881 N N . VAL A 1 384 ? 14.734 18.016 20.25 1 94.44 384 VAL A N 1
ATOM 2882 C CA . VAL A 1 384 ? 15.625 18.125 21.391 1 94.44 384 VAL A CA 1
ATOM 2883 C C . VAL A 1 384 ? 17.078 18.188 20.922 1 94.44 384 VAL A C 1
ATOM 2885 O O . VAL A 1 384 ? 17.469 17.453 20.016 1 94.44 384 VAL A O 1
ATOM 2888 N N . ASP A 1 385 ? 17.812 19.109 21.438 1 91.38 385 ASP A N 1
ATOM 2889 C CA . ASP A 1 385 ? 19.25 19.328 21.266 1 91.38 385 ASP A CA 1
ATOM 2890 C C . ASP A 1 385 ? 19.594 19.578 19.797 1 91.38 385 ASP A C 1
ATOM 2892 O O . ASP A 1 385 ? 20.516 18.969 19.266 1 91.38 385 ASP A O 1
ATOM 2896 N N . PRO A 1 386 ? 18.734 20.438 19.172 1 94.12 386 PRO A N 1
ATOM 2897 C CA . PRO A 1 386 ? 19.203 20.875 17.859 1 94.12 386 PRO A CA 1
ATOM 2898 C C . PRO A 1 386 ? 20.484 21.719 17.953 1 94.12 386 PRO A C 1
ATOM 2900 O O . PRO A 1 386 ? 20.656 22.5 18.891 1 94.12 386 PRO A O 1
ATOM 2903 N N . ARG A 1 387 ? 21.25 21.562 17 1 91.56 387 ARG A N 1
ATOM 2904 C CA . ARG A 1 387 ? 22.562 22.203 17.109 1 91.56 387 ARG A CA 1
ATOM 2905 C C . ARG A 1 387 ? 22.453 23.719 16.891 1 91.56 387 ARG A C 1
ATOM 2907 O O . ARG A 1 387 ? 23.062 24.5 17.625 1 91.56 387 ARG A O 1
ATOM 2914 N N . HIS A 1 388 ? 21.797 24.109 15.852 1 94 388 HIS A N 1
ATOM 2915 C CA . HIS A 1 388 ? 21.812 25.516 15.477 1 94 388 HIS A CA 1
ATOM 2916 C C . HIS A 1 388 ? 20.5 26.188 15.828 1 94 388 HIS A C 1
ATOM 2918 O O . HIS A 1 388 ? 20.484 27.312 16.344 1 94 388 HIS A O 1
ATOM 2924 N N . ARG A 1 389 ? 19.406 25.547 15.477 1 96.94 389 ARG A N 1
ATOM 2925 C CA . ARG A 1 389 ? 18.062 26.047 15.703 1 96.94 389 ARG A CA 1
ATOM 2926 C C . ARG A 1 389 ? 17.047 24.906 15.672 1 96.94 389 ARG A C 1
ATOM 2928 O O . ARG A 1 389 ? 17.281 23.875 15.047 1 96.94 389 ARG A O 1
ATOM 2935 N N . GLY A 1 390 ? 15.977 25.062 16.359 1 98 390 GLY A N 1
ATOM 2936 C CA . GLY A 1 390 ? 14.945 24.047 16.328 1 98 390 GLY A CA 1
ATOM 2937 C C . GLY A 1 390 ? 14.094 24.078 15.078 1 98 390 GLY A C 1
ATOM 2938 O O . GLY A 1 390 ? 14.055 23.125 14.312 1 98 390 GLY A O 1
ATOM 2939 N N . ILE A 1 391 ? 13.359 25.234 14.945 1 98.75 391 ILE A N 1
ATOM 2940 C CA . ILE A 1 391 ? 12.461 25.422 13.805 1 98.75 391 ILE A CA 1
ATOM 2941 C C . ILE A 1 391 ? 12.734 26.781 13.164 1 98.75 391 ILE A C 1
ATOM 2943 O O . ILE A 1 391 ? 12.844 27.797 13.852 1 98.75 391 ILE A O 1
ATOM 2947 N N . GLU A 1 392 ? 12.875 26.859 11.93 1 98.69 392 GLU A N 1
ATOM 2948 C CA . GLU A 1 392 ? 12.992 28.125 11.219 1 98.69 392 GLU A CA 1
ATOM 2949 C C . GLU A 1 392 ? 12.023 28.172 10.039 1 98.69 392 GLU A C 1
ATOM 2951 O O . GLU A 1 392 ? 11.945 27.234 9.242 1 98.69 392 GLU A O 1
ATOM 2956 N N . LEU A 1 393 ? 11.227 29.234 9.945 1 98.69 393 LEU A N 1
ATOM 2957 C CA . LEU A 1 393 ? 10.469 29.594 8.75 1 98.69 393 LEU A CA 1
ATOM 2958 C C . LEU A 1 393 ? 11.125 30.75 8.008 1 98.69 393 LEU A C 1
ATOM 2960 O O . LEU A 1 393 ? 11.453 31.766 8.617 1 98.69 393 LEU A O 1
ATOM 2964 N N . GLU A 1 394 ? 11.367 30.547 6.82 1 98.62 394 GLU A N 1
ATOM 2965 C CA . GLU A 1 394 ? 11.891 31.609 5.969 1 98.62 394 GLU A CA 1
ATOM 2966 C C . GLU A 1 394 ? 10.93 31.938 4.836 1 98.62 394 GLU A C 1
ATOM 2968 O O . GLU A 1 394 ? 10.711 31.125 3.938 1 98.62 394 GLU A O 1
ATOM 2973 N N . ASN A 1 395 ? 10.359 33.156 4.805 1 98.5 395 ASN A N 1
ATOM 2974 C CA . ASN A 1 395 ? 9.461 33.656 3.775 1 98.5 395 ASN A CA 1
ATOM 2975 C C . ASN A 1 395 ? 8.234 32.75 3.621 1 98.5 395 ASN A C 1
ATOM 2977 O O . ASN A 1 395 ? 7.836 32.406 2.502 1 98.5 395 ASN A O 1
ATOM 2981 N N . CYS A 1 396 ? 7.719 32.281 4.781 1 98.19 396 CYS A N 1
ATOM 2982 C CA . CYS A 1 396 ? 6.531 31.422 4.766 1 98.19 396 CYS A CA 1
ATOM 2983 C C . CYS A 1 396 ? 5.27 32.25 5 1 98.19 396 CYS A C 1
ATOM 2985 O O . CYS A 1 396 ? 5.332 33.344 5.547 1 98.19 396 CYS A O 1
ATOM 2987 N N . THR A 1 397 ? 4.203 31.781 4.445 1 96.88 397 THR A N 1
ATOM 2988 C CA . THR A 1 397 ? 2.926 32.469 4.574 1 96.88 397 THR A CA 1
ATOM 2989 C C . THR A 1 397 ? 1.856 31.531 5.125 1 96.88 397 THR A C 1
ATOM 2991 O O . THR A 1 397 ? 1.67 30.438 4.609 1 96.88 397 THR A O 1
ATOM 2994 N N . ARG A 1 398 ? 1.152 31.984 6.172 1 95.94 398 ARG A N 1
ATOM 2995 C CA . ARG A 1 398 ? 0.045 31.25 6.77 1 95.94 398 ARG A CA 1
ATOM 2996 C C . ARG A 1 398 ? 0.507 29.891 7.289 1 95.94 398 ARG A C 1
ATOM 2998 O O . ARG A 1 398 ? -0.153 28.875 7.059 1 95.94 398 ARG A O 1
ATOM 3005 N N . CYS A 1 399 ? 1.646 29.875 7.902 1 96.62 399 CYS A N 1
ATOM 3006 C CA . CYS A 1 399 ? 2.178 28.672 8.523 1 96.62 399 CYS A CA 1
ATOM 3007 C C . CYS A 1 399 ? 2.041 28.734 10.039 1 96.62 399 CYS A C 1
ATOM 3009 O O . CYS A 1 399 ? 1.93 29.828 10.609 1 96.62 399 CYS A O 1
ATOM 3011 N N . ARG A 1 400 ? 1.99 27.531 10.633 1 96.69 400 ARG A N 1
ATOM 3012 C CA . ARG A 1 400 ? 1.785 27.453 12.078 1 96.69 400 ARG A CA 1
ATOM 3013 C C . ARG A 1 400 ? 2.891 26.641 12.742 1 96.69 400 ARG A C 1
ATOM 3015 O O . ARG A 1 400 ? 3.262 25.578 12.25 1 96.69 400 ARG A O 1
ATOM 3022 N N . VAL A 1 401 ? 3.408 27.172 13.773 1 98.25 401 VAL A N 1
ATOM 3023 C CA . VAL A 1 401 ? 4.328 26.484 14.672 1 98.25 401 VAL A CA 1
ATOM 3024 C C . VAL A 1 401 ? 3.734 26.422 16.078 1 98.25 401 VAL A C 1
ATOM 3026 O O . VAL A 1 401 ? 3.893 27.359 16.875 1 98.25 401 VAL A O 1
ATOM 3029 N N . THR A 1 402 ? 3.07 25.344 16.391 1 97.19 402 THR A N 1
ATOM 3030 C CA . THR A 1 402 ? 2.258 25.328 17.609 1 97.19 402 THR A CA 1
ATOM 3031 C C . THR A 1 402 ? 2.471 24.047 18.391 1 97.19 402 THR A C 1
ATOM 3033 O O . THR A 1 402 ? 2.635 22.969 17.812 1 97.19 402 THR A O 1
ATOM 3036 N N . GLY A 1 403 ? 2.49 24.188 19.672 1 95.5 403 GLY A N 1
ATOM 3037 C CA . GLY A 1 403 ? 2.49 23.047 20.562 1 95.5 403 GLY A CA 1
ATOM 3038 C C . GLY A 1 403 ? 3.787 22.25 20.531 1 95.5 403 GLY A C 1
ATOM 3039 O O . GLY A 1 403 ? 3.799 21.047 20.812 1 95.5 403 GLY A O 1
ATOM 3040 N N . ASN A 1 404 ? 4.844 22.891 20.156 1 97.69 404 ASN A N 1
ATOM 3041 C CA . ASN A 1 404 ? 6.109 22.172 20.078 1 97.69 404 ASN A CA 1
ATOM 3042 C C . ASN A 1 404 ? 6.914 22.312 21.359 1 97.69 404 ASN A C 1
ATOM 3044 O O . ASN A 1 404 ? 6.746 23.281 22.109 1 97.69 404 ASN A O 1
ATOM 3048 N N . HIS A 1 405 ? 7.629 21.266 21.609 1 97.94 405 HIS A N 1
ATOM 3049 C CA . HIS A 1 405 ? 8.672 21.281 22.625 1 97.94 405 HIS A CA 1
ATOM 3050 C C . HIS A 1 405 ? 10.062 21.359 22 1 97.94 405 HIS A C 1
ATOM 3052 O O . HIS A 1 405 ? 10.5 20.406 21.344 1 97.94 405 HIS A O 1
ATOM 3058 N N . VAL A 1 406 ? 10.75 22.531 22.094 1 98.44 406 VAL A N 1
ATOM 3059 C CA . VAL A 1 406 ? 12.062 22.766 21.516 1 98.44 406 VAL A CA 1
ATOM 3060 C C . VAL A 1 406 ? 13.047 23.172 22.594 1 98.44 406 VAL A C 1
ATOM 3062 O O . VAL A 1 406 ? 12.977 24.297 23.125 1 98.44 406 VAL A O 1
ATOM 3065 N N . ILE A 1 407 ? 14.062 22.266 22.844 1 97.38 407 ILE A N 1
ATOM 3066 C CA . ILE A 1 407 ? 14.922 22.547 23.969 1 97.38 407 ILE A CA 1
ATOM 3067 C C . ILE A 1 407 ? 16.344 22.062 23.688 1 97.38 407 ILE A C 1
ATOM 3069 O O . ILE A 1 407 ? 16.531 21.031 23.031 1 97.38 407 ILE A O 1
ATOM 3073 N N . ASP A 1 408 ? 17.266 22.797 24.078 1 95.56 408 ASP A N 1
ATOM 3074 C CA . ASP A 1 408 ? 18.656 22.375 24.156 1 95.56 408 ASP A CA 1
ATOM 3075 C C . ASP A 1 408 ? 19.062 22.047 25.594 1 95.56 408 ASP A C 1
ATOM 3077 O O . ASP A 1 408 ? 19.156 22.938 26.422 1 95.56 408 ASP A O 1
ATOM 3081 N N . ARG A 1 409 ? 19.438 20.766 25.844 1 92.38 409 ARG A N 1
ATOM 3082 C CA . ARG A 1 409 ? 19.656 20.297 27.203 1 92.38 409 ARG A CA 1
ATOM 3083 C C . ARG A 1 409 ? 21.141 20.156 27.5 1 92.38 409 ARG A C 1
ATOM 3085 O O . ARG A 1 409 ? 21.531 19.766 28.594 1 92.38 409 ARG A O 1
ATOM 3092 N N . ARG A 1 410 ? 21.891 20.5 26.578 1 89.62 410 ARG A N 1
ATOM 3093 C CA . ARG A 1 410 ? 23.328 20.297 26.75 1 89.62 410 ARG A CA 1
ATOM 3094 C C . ARG A 1 410 ? 23.906 21.281 27.781 1 89.62 410 ARG A C 1
ATOM 3096 O O . ARG A 1 410 ? 23.359 22.375 27.969 1 89.62 410 ARG A O 1
ATOM 3103 N N . GLU A 1 411 ? 25.047 20.953 28.359 1 91.56 411 GLU A N 1
ATOM 3104 C CA . GLU A 1 411 ? 25.719 21.828 29.328 1 91.56 411 GLU A CA 1
ATOM 3105 C C . GLU A 1 411 ? 26.172 23.125 28.688 1 91.56 411 GLU A C 1
ATOM 3107 O O . GLU A 1 411 ? 26.078 24.203 29.297 1 91.56 411 GLU A O 1
ATOM 3112 N N . GLN A 1 412 ? 26.703 22.953 27.531 1 91.5 412 GLN A N 1
ATOM 3113 C CA . GLN A 1 412 ? 27.047 24.109 26.703 1 91.5 412 GLN A CA 1
ATOM 3114 C C . GLN A 1 412 ? 26.125 24.203 25.5 1 91.5 412 GLN A C 1
ATOM 3116 O O . GLN A 1 412 ? 26.469 23.719 24.422 1 91.5 412 GLN A O 1
ATOM 3121 N N . PRO A 1 413 ? 25 24.891 25.672 1 91.62 413 PRO A N 1
ATOM 3122 C CA . PRO A 1 413 ? 24.031 24.984 24.562 1 91.62 413 PRO A CA 1
ATOM 3123 C C . PRO A 1 413 ? 24.625 25.672 23.328 1 91.62 413 PRO A C 1
ATOM 3125 O O . PRO A 1 413 ? 25.438 26.578 23.453 1 91.62 413 PRO A O 1
ATOM 3128 N N . SER A 1 414 ? 24.25 25.219 22.172 1 92.38 414 SER A N 1
ATOM 3129 C CA . SER A 1 414 ? 24.703 25.828 20.922 1 92.38 414 SER A CA 1
ATOM 3130 C C . SER A 1 414 ? 23.531 26.344 20.109 1 92.38 414 SER A C 1
ATOM 3132 O O . SER A 1 414 ? 23.719 27.125 19.156 1 92.38 414 SER A O 1
ATOM 3134 N N . MET A 1 415 ? 22.312 26.016 20.469 1 95.38 415 MET A N 1
ATOM 3135 C CA . MET A 1 415 ? 21.125 26.453 19.75 1 95.38 415 MET A CA 1
ATOM 3136 C C . MET A 1 415 ? 20.953 27.969 19.812 1 95.38 415 MET A C 1
ATOM 3138 O O . MET A 1 415 ? 20.875 28.531 20.906 1 95.38 415 MET A O 1
ATOM 3142 N N . GLN A 1 416 ? 20.906 28.594 18.688 1 97.19 416 GLN A N 1
ATOM 3143 C CA . GLN A 1 416 ? 20.797 30.047 18.641 1 97.19 416 GLN A CA 1
ATOM 3144 C C . GLN A 1 416 ? 19.406 30.516 19.031 1 97.19 416 GLN A C 1
ATOM 3146 O O . GLN A 1 416 ? 19.25 31.406 19.859 1 97.19 416 GLN A O 1
ATOM 3151 N N . GLN A 1 417 ? 18.438 30.016 18.375 1 97.81 417 GLN A N 1
ATOM 3152 C CA . GLN A 1 417 ? 17.016 30.188 18.688 1 97.81 417 GLN A CA 1
ATOM 3153 C C . GLN A 1 417 ? 16.281 28.844 18.656 1 97.81 417 GLN A C 1
ATOM 3155 O O . GLN A 1 417 ? 16.625 27.969 17.859 1 97.81 417 GLN A O 1
ATOM 3160 N N . ALA A 1 418 ? 15.297 28.703 19.484 1 98.31 418 ALA A N 1
ATOM 3161 C CA . ALA A 1 418 ? 14.406 27.547 19.375 1 98.31 418 ALA A CA 1
ATOM 3162 C C . ALA A 1 418 ? 13.523 27.656 18.125 1 98.31 418 ALA A C 1
ATOM 3164 O O . ALA A 1 418 ? 13.398 26.703 17.359 1 98.31 418 ALA A O 1
ATOM 3165 N N . ILE A 1 419 ? 12.914 28.891 17.984 1 98.75 419 ILE A N 1
ATOM 3166 C CA . ILE A 1 419 ? 12.055 29.156 16.844 1 98.75 419 ILE A CA 1
ATOM 3167 C C . ILE A 1 419 ? 12.406 30.5 16.234 1 98.75 419 ILE A C 1
ATOM 3169 O O . ILE A 1 419 ? 12.5 31.5 16.938 1 98.75 419 ILE A O 1
ATOM 3173 N N . ARG A 1 420 ? 12.57 30.562 14.992 1 98.69 420 ARG A N 1
ATOM 3174 C CA . ARG A 1 420 ? 12.844 31.828 14.305 1 98.69 420 ARG A CA 1
ATOM 3175 C C . ARG A 1 420 ? 12 31.953 13.039 1 98.69 420 ARG A C 1
ATOM 3177 O O . ARG A 1 420 ? 11.953 31.031 12.219 1 98.69 420 ARG A O 1
ATOM 3184 N N . ILE A 1 421 ? 11.297 33.062 12.875 1 98.5 421 ILE A N 1
ATOM 3185 C CA . ILE A 1 421 ? 10.539 33.406 11.68 1 98.5 421 ILE A CA 1
ATOM 3186 C C . ILE A 1 421 ? 11.219 34.562 10.945 1 98.5 421 ILE A C 1
ATOM 3188 O O . ILE A 1 421 ? 11.375 35.656 11.5 1 98.5 421 ILE A O 1
ATOM 3192 N N . ARG A 1 422 ? 11.609 34.25 9.758 1 97.31 422 ARG A N 1
ATOM 3193 C CA . ARG A 1 422 ? 12.242 35.281 8.93 1 97.31 422 ARG A CA 1
ATOM 3194 C C . ARG A 1 422 ? 11.422 35.531 7.668 1 97.31 422 ARG A C 1
ATOM 3196 O O . ARG A 1 422 ? 11.336 34.688 6.789 1 97.31 422 ARG A O 1
ATOM 3203 N N . GLY A 1 423 ? 10.969 36.781 7.578 1 97.44 423 GLY A N 1
ATOM 3204 C CA . GLY A 1 423 ? 10.148 37.094 6.426 1 97.44 423 GLY A CA 1
ATOM 3205 C C . GLY A 1 423 ? 8.797 36.406 6.441 1 97.44 423 GLY A C 1
ATOM 3206 O O . GLY A 1 423 ? 8.406 35.812 7.449 1 97.44 423 GLY A O 1
ATOM 3207 N N . GLY A 1 424 ? 8.07 36.688 5.301 1 96.94 424 GLY A N 1
ATOM 3208 C CA . GLY A 1 424 ? 6.746 36.094 5.172 1 96.94 424 GLY A CA 1
ATOM 3209 C C . GLY A 1 424 ? 5.676 36.875 5.91 1 96.94 424 GLY A C 1
ATOM 3210 O O . GLY A 1 424 ? 5.891 38.031 6.281 1 96.94 424 GLY A O 1
ATOM 3211 N N . LYS A 1 425 ? 4.508 36.25 5.992 1 94.75 425 LYS A N 1
ATOM 3212 C CA . LYS A 1 425 ? 3.391 36.969 6.621 1 94.75 425 LYS A CA 1
ATOM 3213 C C . LYS A 1 425 ? 2.344 35.969 7.125 1 94.75 425 LYS A C 1
ATOM 3215 O O . LYS A 1 425 ? 2.283 34.812 6.656 1 94.75 425 LYS A O 1
ATOM 3220 N N . ASN A 1 426 ? 1.614 36.406 8.094 1 93.44 426 ASN A N 1
ATOM 3221 C CA . ASN A 1 426 ? 0.444 35.719 8.617 1 93.44 426 ASN A CA 1
ATOM 3222 C C . ASN A 1 426 ? 0.815 34.344 9.188 1 93.44 426 ASN A C 1
ATOM 3224 O O . ASN A 1 426 ? 0.112 33.375 8.961 1 93.44 426 ASN A O 1
ATOM 3228 N N . ASN A 1 427 ? 1.905 34.281 9.883 1 95.81 427 ASN A N 1
ATOM 3229 C CA . ASN A 1 427 ? 2.293 33.062 10.562 1 95.81 427 ASN A CA 1
ATOM 3230 C C . ASN A 1 427 ? 1.891 33.062 12.031 1 95.81 427 ASN A C 1
ATOM 3232 O O . ASN A 1 427 ? 1.571 34.125 12.578 1 95.81 427 ASN A O 1
ATOM 3236 N N . LEU A 1 428 ? 1.81 31.906 12.594 1 96.56 428 LEU A N 1
ATOM 3237 C CA . LEU A 1 428 ? 1.431 31.766 14 1 96.56 428 LEU A CA 1
ATOM 3238 C C . LEU A 1 428 ? 2.482 30.984 14.773 1 96.56 428 LEU A C 1
ATOM 3240 O O . LEU A 1 428 ? 2.922 29.922 14.32 1 96.56 428 LEU A O 1
ATOM 3244 N N . VAL A 1 429 ? 2.924 31.5 15.898 1 97.88 429 VAL A N 1
ATOM 3245 C CA . VAL A 1 429 ? 3.801 30.828 16.844 1 97.88 429 VAL A CA 1
ATOM 3246 C C . VAL A 1 429 ? 3.156 30.812 18.234 1 97.88 429 VAL A C 1
ATOM 3248 O O . VAL A 1 429 ? 3.154 31.828 18.922 1 97.88 429 VAL A O 1
ATOM 3251 N N . ARG A 1 430 ? 2.664 29.703 18.672 1 96.81 430 ARG A N 1
ATOM 3252 C CA . ARG A 1 430 ? 1.848 29.703 19.891 1 96.81 430 ARG A CA 1
ATOM 3253 C C . ARG A 1 430 ? 1.964 28.375 20.625 1 96.81 430 ARG A C 1
ATOM 3255 O O . ARG A 1 430 ? 2.094 27.328 20 1 96.81 430 ARG A O 1
ATOM 3262 N N . ASN A 1 431 ? 1.839 28.484 21.938 1 95.69 431 ASN A N 1
ATOM 3263 C CA . ASN A 1 431 ? 1.749 27.328 22.844 1 95.69 431 ASN A CA 1
ATOM 3264 C C . ASN A 1 431 ? 2.963 26.422 22.703 1 95.69 431 ASN A C 1
ATOM 3266 O O . ASN A 1 431 ? 2.836 25.203 22.797 1 95.69 431 ASN A O 1
ATOM 3270 N N . ASN A 1 432 ? 4.039 26.953 22.328 1 97.38 432 ASN A N 1
ATOM 3271 C CA . ASN A 1 432 ? 5.285 26.203 22.328 1 97.38 432 ASN A CA 1
ATOM 3272 C C . ASN A 1 432 ? 6 26.281 23.688 1 97.38 432 ASN A C 1
ATOM 3274 O O . ASN A 1 432 ? 5.836 27.266 24.406 1 97.38 432 ASN A O 1
ATOM 3278 N N . THR A 1 433 ? 6.648 25.219 24.031 1 97.62 433 THR A N 1
ATOM 3279 C CA . THR A 1 433 ? 7.57 25.234 25.156 1 97.62 433 THR A CA 1
ATOM 3280 C C . THR A 1 433 ? 9.016 25.203 24.672 1 97.62 433 THR A C 1
ATOM 3282 O O . THR A 1 433 ? 9.438 24.266 24 1 97.62 433 THR A O 1
ATOM 3285 N N . VAL A 1 434 ? 9.742 26.281 25.016 1 98.12 434 VAL A N 1
ATOM 3286 C CA . VAL A 1 434 ? 11.07 26.469 24.453 1 98.12 434 VAL A CA 1
ATOM 3287 C C . VAL A 1 434 ? 12.078 26.734 25.562 1 98.12 434 VAL A C 1
ATOM 3289 O O . VAL A 1 434 ? 11.703 27.188 26.656 1 98.12 434 VAL A O 1
ATOM 3292 N N . GLY A 1 435 ? 13.375 26.375 25.266 1 97.38 435 GLY A N 1
ATOM 3293 C CA . GLY A 1 435 ? 14.398 26.656 26.266 1 97.38 435 GLY A CA 1
ATOM 3294 C C . GLY A 1 435 ? 15.797 26.281 25.812 1 97.38 435 GLY A C 1
ATOM 3295 O O . GLY A 1 435 ? 15.961 25.375 24.984 1 97.38 435 GLY A O 1
ATOM 3296 N N . GLY A 1 436 ? 16.75 26.984 26.344 1 95.81 436 GLY A N 1
ATOM 3297 C CA . GLY A 1 436 ? 18.156 26.609 26.203 1 95.81 436 GLY A CA 1
ATOM 3298 C C . GLY A 1 436 ? 18.844 27.281 25.031 1 95.81 436 GLY A C 1
ATOM 3299 O O . GLY A 1 436 ? 19.953 26.906 24.656 1 95.81 436 GLY A O 1
ATOM 3300 N N . ALA A 1 437 ? 18.219 28.281 24.484 1 96.5 437 ALA A N 1
ATOM 3301 C CA . ALA A 1 437 ? 18.859 28.984 23.375 1 96.5 437 ALA A CA 1
ATOM 3302 C C . ALA A 1 437 ? 19.922 29.953 23.891 1 96.5 437 ALA A C 1
ATOM 3304 O O . ALA A 1 437 ? 19.797 30.5 24.984 1 96.5 437 ALA A O 1
ATOM 3305 N N . VAL A 1 438 ? 20.953 30.141 23.031 1 96 438 VAL A N 1
ATOM 3306 C CA . VAL A 1 438 ? 21.969 31.141 23.344 1 96 438 VAL A CA 1
ATOM 3307 C C . VAL A 1 438 ? 21.391 32.531 23.172 1 96 438 VAL A C 1
ATOM 3309 O O . VAL A 1 438 ? 21.703 33.469 23.938 1 96 438 VAL A O 1
ATOM 3312 N N . GLY A 1 439 ? 20.625 32.75 22.141 1 94.5 439 GLY A N 1
ATOM 3313 C CA . GLY A 1 439 ? 19.891 34 21.938 1 94.5 439 GLY A CA 1
ATOM 3314 C C . GLY A 1 439 ? 18.453 33.906 22.469 1 94.5 439 GLY A C 1
ATOM 3315 O O . GLY A 1 439 ? 18.188 33.25 23.469 1 94.5 439 GLY A O 1
ATOM 3316 N N . ASP A 1 440 ? 17.625 34.75 21.906 1 94.94 440 ASP A N 1
ATOM 3317 C CA . ASP A 1 440 ? 16.203 34.656 22.25 1 94.94 440 ASP A CA 1
ATOM 3318 C C . ASP A 1 440 ? 15.625 33.312 21.828 1 94.94 440 ASP A C 1
ATOM 3320 O O . ASP A 1 440 ? 15.883 32.844 20.703 1 94.94 440 ASP A O 1
ATOM 3324 N N . ASN A 1 441 ? 14.914 32.688 22.656 1 97.06 441 ASN A N 1
ATOM 3325 C CA . ASN A 1 441 ? 14.32 31.406 22.297 1 97.06 441 ASN A CA 1
ATOM 3326 C C . ASN A 1 441 ? 13.43 31.531 21.062 1 97.06 441 ASN A C 1
ATOM 3328 O O . ASN A 1 441 ? 13.445 30.656 20.188 1 97.06 441 ASN A O 1
ATOM 3332 N N . ILE A 1 442 ? 12.672 32.656 21.047 1 98.19 442 ILE A N 1
ATOM 3333 C CA . ILE A 1 442 ? 11.789 32.844 19.891 1 98.19 442 ILE A CA 1
ATOM 3334 C C . ILE A 1 442 ? 12.07 34.188 19.25 1 98.19 442 ILE A C 1
ATOM 3336 O O . ILE A 1 442 ? 12.047 35.219 19.938 1 98.19 442 ILE A O 1
ATOM 3340 N N . LEU A 1 443 ? 12.391 34.219 18.125 1 97.62 443 LEU A N 1
ATOM 3341 C CA . LEU A 1 443 ? 12.539 35.406 17.328 1 97.62 443 LEU A CA 1
ATOM 3342 C C . LEU A 1 443 ? 11.516 35.438 16.188 1 97.62 443 LEU A C 1
ATOM 3344 O O . LEU A 1 443 ? 11.688 34.75 15.18 1 97.62 443 LEU A O 1
ATOM 3348 N N . ALA A 1 444 ? 10.461 36.219 16.281 1 96.81 444 ALA A N 1
ATOM 3349 C CA . ALA A 1 444 ? 9.383 36.344 15.305 1 96.81 444 ALA A CA 1
ATOM 3350 C C . ALA A 1 444 ? 8.875 37.781 15.258 1 96.81 444 ALA A C 1
ATOM 3352 O O . ALA A 1 444 ? 8.164 38.219 16.172 1 96.81 444 ALA A O 1
ATOM 3353 N N . ALA A 1 445 ? 9.188 38.5 14.219 1 95.12 445 ALA A N 1
ATOM 3354 C CA . ALA A 1 445 ? 8.719 39.875 14.109 1 95.12 445 ALA A CA 1
ATOM 3355 C C . ALA A 1 445 ? 7.203 39.938 13.938 1 95.12 445 ALA A C 1
ATOM 3357 O O . ALA A 1 445 ? 6.617 39.094 13.258 1 95.12 445 ALA A O 1
ATOM 3358 N N . PRO A 1 446 ? 6.574 40.938 14.484 1 95 446 PRO A N 1
ATOM 3359 C CA . PRO A 1 446 ? 5.113 41.031 14.43 1 95 446 PRO A CA 1
ATOM 3360 C C . PRO A 1 446 ? 4.578 41.094 13.008 1 95 446 PRO A C 1
ATOM 3362 O O . PRO A 1 446 ? 3.441 40.688 12.75 1 95 446 PRO A O 1
ATOM 3365 N N . GLU A 1 447 ? 5.383 41.656 12.094 1 95.75 447 GLU A N 1
ATOM 3366 C CA . GLU A 1 447 ? 4.941 41.75 10.703 1 95.75 447 GLU A CA 1
ATOM 3367 C C . GLU A 1 447 ? 4.91 40.375 10.039 1 95.75 447 GLU A C 1
ATOM 3369 O O . GLU A 1 447 ? 4.238 40.188 9.023 1 95.75 447 GLU A O 1
ATOM 3374 N N . ASN A 1 448 ? 5.648 39.469 10.672 1 96.25 448 ASN A N 1
ATOM 3375 C CA . ASN A 1 448 ? 5.773 38.156 10.039 1 96.25 448 ASN A CA 1
ATOM 3376 C C . ASN A 1 448 ? 4.875 37.125 10.719 1 96.25 448 ASN A C 1
ATOM 3378 O O . ASN A 1 448 ? 4.453 36.156 10.086 1 96.25 448 ASN A O 1
ATOM 3382 N N . ALA A 1 449 ? 4.676 37.344 12.078 1 96.25 449 ALA A N 1
ATOM 3383 C CA . ALA A 1 449 ? 3.963 36.281 12.797 1 96.25 449 ALA A CA 1
ATOM 3384 C C . ALA A 1 449 ? 3.311 36.844 14.062 1 96.25 449 ALA A C 1
ATOM 3386 O O . ALA A 1 449 ? 3.838 37.75 14.688 1 96.25 449 ALA A O 1
ATOM 3387 N N . VAL A 1 450 ? 2.145 36.281 14.383 1 95.19 450 VAL A N 1
ATOM 3388 C CA . VAL A 1 450 ? 1.601 36.438 15.734 1 95.19 450 VAL A CA 1
ATOM 3389 C C . VAL A 1 450 ? 2.275 35.406 16.656 1 95.19 450 VAL A C 1
ATOM 3391 O O . VAL A 1 450 ? 2.264 34.219 16.391 1 95.19 450 VAL A O 1
ATOM 3394 N N . SER A 1 451 ? 2.895 35.844 17.688 1 96.12 451 SER A N 1
ATOM 3395 C CA . SER A 1 451 ? 3.611 35 18.625 1 96.12 451 SER A CA 1
ATOM 3396 C C . SER A 1 451 ? 3.127 35.219 20.062 1 96.12 451 SER A C 1
ATOM 3398 O O . SER A 1 451 ? 3.441 36.25 20.656 1 96.12 451 SER A O 1
ATOM 3400 N N . ASP A 1 452 ? 2.377 34.312 20.625 1 94.81 452 ASP A N 1
ATOM 3401 C CA . ASP A 1 452 ? 1.856 34.469 21.984 1 94.81 452 ASP A CA 1
ATOM 3402 C C . ASP A 1 452 ? 1.563 33.094 22.594 1 94.81 452 ASP A C 1
ATOM 3404 O O . ASP A 1 452 ? 1.643 32.062 21.922 1 94.81 452 ASP A O 1
ATOM 3408 N N . GLY A 1 453 ? 1.433 33.094 23.891 1 93.62 453 GLY A N 1
ATOM 3409 C CA . GLY A 1 453 ? 1.067 31.875 24.609 1 93.62 453 GLY A CA 1
ATOM 3410 C C . GLY A 1 453 ? 2.201 30.875 24.703 1 93.62 453 GLY A C 1
ATOM 3411 O O . GLY A 1 453 ? 1.984 29.719 25.062 1 93.62 453 GLY A O 1
ATOM 3412 N N . ASN A 1 454 ? 3.365 31.297 24.375 1 96.25 454 ASN A N 1
ATOM 3413 C CA . ASN A 1 454 ? 4.52 30.406 24.469 1 96.25 454 ASN A CA 1
ATOM 3414 C C . ASN A 1 454 ? 5.113 30.406 25.875 1 96.25 454 ASN A C 1
ATOM 3416 O O . ASN A 1 454 ? 4.977 31.391 26.609 1 96.25 454 ASN A O 1
ATOM 3420 N N . LEU A 1 455 ? 5.703 29.234 26.203 1 94.81 455 LEU A N 1
ATOM 3421 C CA . LEU A 1 455 ? 6.355 29.125 27.5 1 94.81 455 LEU A CA 1
ATOM 3422 C C . LEU A 1 455 ? 7.867 29 27.328 1 94.81 455 LEU A C 1
ATOM 3424 O O . LEU A 1 455 ? 8.352 28.109 26.625 1 94.81 455 LEU A O 1
ATOM 3428 N N . ASP A 1 456 ? 8.594 29.875 27.953 1 93.12 456 ASP A N 1
ATOM 3429 C CA . ASP A 1 456 ? 10.047 29.891 27.938 1 93.12 456 ASP A CA 1
ATOM 3430 C C . ASP A 1 456 ? 10.617 29.281 29.219 1 93.12 456 ASP A C 1
ATOM 3432 O O . ASP A 1 456 ? 10.352 29.781 30.312 1 93.12 456 ASP A O 1
ATOM 3436 N N . TRP A 1 457 ? 11.281 28.188 29.016 1 83 457 TRP A N 1
ATOM 3437 C CA . TRP A 1 457 ? 11.938 27.625 30.188 1 83 457 TRP A CA 1
ATOM 3438 C C . TRP A 1 457 ? 13.352 28.188 30.344 1 83 457 TRP A C 1
ATOM 3440 O O . TRP A 1 457 ? 14.102 28.266 29.375 1 83 457 TRP A O 1
ATOM 3450 N N . ASP A 1 458 ? 13.688 29.031 31.188 1 65.25 458 ASP A N 1
ATOM 3451 C CA . ASP A 1 458 ? 14.992 29.562 31.547 1 65.25 458 ASP A CA 1
ATOM 3452 C C . ASP A 1 458 ? 15.93 28.438 32 1 65.25 458 ASP A C 1
ATOM 3454 O O . ASP A 1 458 ? 15.484 27.438 32.562 1 65.25 458 ASP A O 1
ATOM 3458 N N . MET B 1 1 ? 7.391 -39.875 -9.68 1 49.28 1 MET B N 1
ATOM 3459 C CA . MET B 1 1 ? 6.168 -39.438 -9.031 1 49.28 1 MET B CA 1
ATOM 3460 C C . MET B 1 1 ? 5.012 -39.344 -10.023 1 49.28 1 MET B C 1
ATOM 3462 O O . MET B 1 1 ? 5.184 -38.875 -11.141 1 49.28 1 MET B O 1
ATOM 3466 N N . PRO B 1 2 ? 3.855 -40.094 -9.75 1 62.25 2 PRO B N 1
ATOM 3467 C CA . PRO B 1 2 ? 2.855 -40.281 -10.805 1 62.25 2 PRO B CA 1
ATOM 3468 C C . PRO B 1 2 ? 2.119 -38.969 -11.133 1 62.25 2 PRO B C 1
ATOM 3470 O O . PRO B 1 2 ? 1.693 -38.25 -10.227 1 62.25 2 PRO B O 1
ATOM 3473 N N . TYR B 1 3 ? 2.432 -38.406 -12.344 1 74.44 3 TYR B N 1
ATOM 3474 C CA . TYR B 1 3 ? 1.632 -37.344 -12.922 1 74.44 3 TYR B CA 1
ATOM 3475 C C . TYR B 1 3 ? 0.27 -37.844 -13.367 1 74.44 3 TYR B C 1
ATOM 3477 O O . TYR B 1 3 ? 0.102 -39.031 -13.625 1 74.44 3 TYR B O 1
ATOM 3485 N N . ALA B 1 4 ? -0.764 -37 -13.336 1 79.38 4 ALA B N 1
ATOM 3486 C CA . ALA B 1 4 ? -2.143 -37.312 -13.695 1 79.38 4 ALA B CA 1
ATOM 3487 C C . ALA B 1 4 ? -2.211 -38 -15.062 1 79.38 4 ALA B C 1
ATOM 3489 O O . ALA B 1 4 ? -3.096 -38.844 -15.305 1 79.38 4 ALA B O 1
ATOM 3490 N N . TYR B 1 5 ? -1.223 -37.625 -15.891 1 76 5 TYR B N 1
ATOM 3491 C CA . TYR B 1 5 ? -1.198 -38.219 -17.234 1 76 5 TYR B CA 1
ATOM 3492 C C . TYR B 1 5 ? -1.032 -39.719 -17.156 1 76 5 TYR B C 1
ATOM 3494 O O . TYR B 1 5 ? -1.556 -40.469 -18 1 76 5 TYR B O 1
ATOM 3502 N N . ASN B 1 6 ? -0.427 -40.156 -16.078 1 77.94 6 ASN B N 1
ATOM 3503 C CA . ASN B 1 6 ? -0.171 -41.594 -15.914 1 77.94 6 ASN B CA 1
ATOM 3504 C C . ASN B 1 6 ? -1.456 -42.375 -15.625 1 77.94 6 ASN B C 1
ATOM 3506 O O . ASN B 1 6 ? -1.484 -43.594 -15.734 1 77.94 6 ASN B O 1
ATOM 3510 N N . PHE B 1 7 ? -2.477 -41.625 -15.469 1 80.62 7 PHE B N 1
ATOM 3511 C CA . PHE B 1 7 ? -3.705 -42.312 -15.055 1 80.62 7 PHE B CA 1
ATOM 3512 C C . PHE B 1 7 ? -4.844 -42 -16.016 1 80.62 7 PHE B C 1
ATOM 3514 O O . PHE B 1 7 ? -6.016 -42.094 -15.648 1 80.62 7 PHE B O 1
ATOM 3521 N N . GLY B 1 8 ? -4.48 -41.5 -17.203 1 82.5 8 GLY B N 1
ATOM 3522 C CA . GLY B 1 8 ? -5.441 -41.406 -18.281 1 82.5 8 GLY B CA 1
ATOM 3523 C C . GLY B 1 8 ? -6.039 -40 -18.438 1 82.5 8 GLY B C 1
ATOM 3524 O O . GLY B 1 8 ? -7.02 -39.844 -19.156 1 82.5 8 GLY B O 1
ATOM 3525 N N . ALA B 1 9 ? -5.504 -39.094 -17.75 1 89.06 9 ALA B N 1
ATOM 3526 C CA . ALA B 1 9 ? -5.996 -37.75 -17.953 1 89.06 9 ALA B CA 1
ATOM 3527 C C . ALA B 1 9 ? -5.66 -37.25 -19.359 1 89.06 9 ALA B C 1
ATOM 3529 O O . ALA B 1 9 ? -4.512 -37.312 -19.797 1 89.06 9 ALA B O 1
ATOM 3530 N N . ALA B 1 10 ? -6.641 -36.688 -20.047 1 90.38 10 ALA B N 1
ATOM 3531 C CA . ALA B 1 10 ? -6.441 -36.219 -21.406 1 90.38 10 ALA B CA 1
ATOM 3532 C C . ALA B 1 10 ? -5.785 -34.844 -21.406 1 90.38 10 ALA B C 1
ATOM 3534 O O . ALA B 1 10 ? -4.945 -34.531 -22.25 1 90.38 10 ALA B O 1
ATOM 3535 N N . ALA B 1 11 ? -6.223 -34 -20.516 1 93.44 11 ALA B N 1
ATOM 3536 C CA . ALA B 1 11 ? -5.688 -32.656 -20.328 1 93.44 11 ALA B CA 1
ATOM 3537 C C . ALA B 1 11 ? -5.852 -31.828 -21.609 1 93.44 11 ALA B C 1
ATOM 3539 O O . ALA B 1 11 ? -4.965 -31.047 -21.969 1 93.44 11 ALA B O 1
ATOM 3540 N N . ASP B 1 12 ? -6.996 -32.031 -22.297 1 92.75 12 ASP B N 1
ATOM 3541 C CA . ASP B 1 12 ? -7.191 -31.359 -23.594 1 92.75 12 ASP B CA 1
ATOM 3542 C C . ASP B 1 12 ? -8.258 -30.266 -23.5 1 92.75 12 ASP B C 1
ATOM 3544 O O . ASP B 1 12 ? -8.578 -29.625 -24.5 1 92.75 12 ASP B O 1
ATOM 3548 N N . GLY B 1 13 ? -8.789 -30.141 -22.359 1 93.56 13 GLY B N 1
ATOM 3549 C CA . GLY B 1 13 ? -9.766 -29.094 -22.125 1 93.56 13 GLY B CA 1
ATOM 3550 C C . GLY B 1 13 ? -11.164 -29.453 -22.594 1 93.56 13 GLY B C 1
ATOM 3551 O O . GLY B 1 13 ? -12.117 -28.703 -22.391 1 93.56 13 GLY B O 1
ATOM 3552 N N . VAL B 1 14 ? -11.297 -30.656 -23.156 1 95.06 14 VAL B N 1
ATOM 3553 C CA . VAL B 1 14 ? -12.578 -31.078 -23.703 1 95.06 14 VAL B CA 1
ATOM 3554 C C . VAL B 1 14 ? -13.062 -32.344 -22.969 1 95.06 14 VAL B C 1
ATOM 3556 O O . VAL B 1 14 ? -14.195 -32.375 -22.469 1 95.06 14 VAL B O 1
ATOM 3559 N N . THR B 1 15 ? -12.172 -33.406 -22.844 1 95.44 15 THR B N 1
ATOM 3560 C CA . THR B 1 15 ? -12.492 -34.656 -22.172 1 95.44 15 THR B CA 1
ATOM 3561 C C . THR B 1 15 ? -12.664 -34.438 -20.672 1 95.44 15 THR B C 1
ATOM 3563 O O . THR B 1 15 ? -11.906 -33.688 -20.062 1 95.44 15 THR B O 1
ATOM 3566 N N . ASP B 1 16 ? -13.727 -35.062 -20.156 1 97.06 16 ASP B N 1
ATOM 3567 C CA . ASP B 1 16 ? -13.891 -35.031 -18.703 1 97.06 16 ASP B CA 1
ATOM 3568 C C . ASP B 1 16 ? -12.828 -35.875 -18 1 97.06 16 ASP B C 1
ATOM 3570 O O . ASP B 1 16 ? -12.891 -37.094 -18.031 1 97.06 16 ASP B O 1
ATOM 3574 N N . ASP B 1 17 ? -11.961 -35.219 -17.266 1 97 17 ASP B N 1
ATOM 3575 C CA . ASP B 1 17 ? -10.82 -35.906 -16.641 1 97 17 ASP B CA 1
ATOM 3576 C C . ASP B 1 17 ? -11.109 -36.219 -15.172 1 97 17 ASP B C 1
ATOM 3578 O O . ASP B 1 17 ? -10.203 -36.594 -14.422 1 97 17 ASP B O 1
ATOM 3582 N N . THR B 1 18 ? -12.344 -36.094 -14.805 1 96.56 18 THR B N 1
ATOM 3583 C CA . THR B 1 18 ? -12.68 -36.219 -13.398 1 96.56 18 THR B CA 1
ATOM 3584 C C . THR B 1 18 ? -12.188 -37.562 -12.852 1 96.56 18 THR B C 1
ATOM 3586 O O . THR B 1 18 ? -11.461 -37.594 -11.859 1 96.56 18 THR B O 1
ATOM 3589 N N . ASP B 1 19 ? -12.586 -38.656 -13.469 1 95.06 19 ASP B N 1
ATOM 3590 C CA . ASP B 1 19 ? -12.281 -40 -12.953 1 95.06 19 ASP B CA 1
ATOM 3591 C C . ASP B 1 19 ? -10.781 -40.281 -12.992 1 95.06 19 ASP B C 1
ATOM 3593 O O . ASP B 1 19 ? -10.227 -40.875 -12.07 1 95.06 19 ASP B O 1
ATOM 3597 N N . ALA B 1 20 ? -10.172 -39.812 -14.023 1 94.56 20 ALA B N 1
ATOM 3598 C CA . ALA B 1 20 ? -8.727 -40 -14.133 1 94.56 20 ALA B CA 1
ATOM 3599 C C . ALA B 1 20 ? -8 -39.281 -13 1 94.56 20 ALA B C 1
ATOM 3601 O O . ALA B 1 20 ? -7.055 -39.812 -12.422 1 94.56 20 ALA B O 1
ATOM 3602 N N . LEU B 1 21 ? -8.414 -38.094 -12.688 1 94.81 21 LEU B N 1
ATOM 3603 C CA . LEU B 1 21 ? -7.758 -37.344 -11.641 1 94.81 21 LEU B CA 1
ATOM 3604 C C . LEU B 1 21 ? -8.055 -37.906 -10.266 1 94.81 21 LEU B C 1
ATOM 3606 O O . LEU B 1 21 ? -7.188 -37.938 -9.391 1 94.81 21 LEU B O 1
ATOM 3610 N N . LYS B 1 22 ? -9.289 -38.375 -10.078 1 92.88 22 LYS B N 1
ATOM 3611 C CA . LYS B 1 22 ? -9.609 -39.031 -8.82 1 92.88 22 LYS B CA 1
ATOM 3612 C C . LYS B 1 22 ? -8.727 -40.25 -8.617 1 92.88 22 LYS B C 1
ATOM 3614 O O . LYS B 1 22 ? -8.242 -40.5 -7.508 1 92.88 22 LYS B O 1
ATOM 3619 N N . HIS B 1 23 ? -8.547 -41 -9.656 1 91.88 23 HIS B N 1
ATOM 3620 C CA . HIS B 1 23 ? -7.672 -42.156 -9.602 1 91.88 23 HIS B CA 1
ATOM 3621 C C . HIS B 1 23 ? -6.238 -41.75 -9.281 1 91.88 23 HIS B C 1
ATOM 3623 O O . HIS B 1 23 ? -5.551 -42.406 -8.508 1 91.88 23 HIS B O 1
ATOM 3629 N N . ALA B 1 24 ? -5.844 -40.688 -9.867 1 90.81 24 ALA B N 1
ATOM 3630 C CA . ALA B 1 24 ? -4.5 -40.156 -9.609 1 90.81 24 ALA B CA 1
ATOM 3631 C C . ALA B 1 24 ? -4.332 -39.781 -8.141 1 90.81 24 ALA B C 1
ATOM 3633 O O . ALA B 1 24 ? -3.281 -40.031 -7.543 1 90.81 24 ALA B O 1
ATOM 3634 N N . ILE B 1 25 ? -5.309 -39.188 -7.566 1 90.56 25 ILE B N 1
ATOM 3635 C CA . ILE B 1 25 ? -5.277 -38.781 -6.168 1 90.56 25 ILE B CA 1
ATOM 3636 C C . ILE B 1 25 ? -5.168 -40 -5.27 1 90.56 25 ILE B C 1
ATOM 3638 O O . ILE B 1 25 ? -4.379 -40.031 -4.324 1 90.56 25 ILE B O 1
ATOM 3642 N N . GLU B 1 26 ? -5.957 -41 -5.59 1 87.56 26 GLU B N 1
ATOM 3643 C CA . GLU B 1 26 ? -5.934 -42.219 -4.816 1 87.56 26 GLU B CA 1
ATOM 3644 C C . GLU B 1 26 ? -4.57 -42.906 -4.902 1 87.56 26 GLU B C 1
ATOM 3646 O O . GLU B 1 26 ? -4.016 -43.312 -3.883 1 87.56 26 GLU B O 1
ATOM 3651 N N . GLU B 1 27 ? -4.035 -42.938 -6.066 1 87.06 27 GLU B N 1
ATOM 3652 C CA . GLU B 1 27 ? -2.758 -43.625 -6.281 1 87.06 27 GLU B CA 1
ATOM 3653 C C . GLU B 1 27 ? -1.598 -42.781 -5.738 1 87.06 27 GLU B C 1
ATOM 3655 O O . GLU B 1 27 ? -0.581 -43.344 -5.312 1 87.06 27 GLU B O 1
ATOM 3660 N N . GLY B 1 28 ? -1.761 -41.594 -5.855 1 86.06 28 GLY B N 1
ATOM 3661 C CA . GLY B 1 28 ? -0.729 -40.688 -5.371 1 86.06 28 GLY B CA 1
ATOM 3662 C C . GLY B 1 28 ? -0.725 -40.531 -3.861 1 86.06 28 GLY B C 1
ATOM 3663 O O . GLY B 1 28 ? 0.125 -39.844 -3.303 1 86.06 28 GLY B O 1
ATOM 3664 N N . ARG B 1 29 ? -1.565 -41.25 -3.186 1 82.75 29 ARG B N 1
ATOM 3665 C CA . ARG B 1 29 ? -1.689 -41.25 -1.731 1 82.75 29 ARG B CA 1
ATOM 3666 C C . ARG B 1 29 ? -1.752 -39.812 -1.205 1 82.75 29 ARG B C 1
ATOM 3668 O O . ARG B 1 29 ? -1.025 -39.438 -0.276 1 82.75 29 ARG B O 1
ATOM 3675 N N . GLY B 1 30 ? -2.471 -38.969 -1.992 1 86.12 30 GLY B N 1
ATOM 3676 C CA . GLY B 1 30 ? -2.725 -37.625 -1.506 1 86.12 30 GLY B CA 1
ATOM 3677 C C . GLY B 1 30 ? -1.938 -36.562 -2.252 1 86.12 30 GLY B C 1
ATOM 3678 O O . GLY B 1 30 ? -2.131 -35.375 -2.025 1 86.12 30 GLY B O 1
ATOM 3679 N N . VAL B 1 31 ? -1.095 -36.938 -3.111 1 90.88 31 VAL B N 1
ATOM 3680 C CA . VAL B 1 31 ? -0.343 -35.969 -3.914 1 90.88 31 VAL B CA 1
ATOM 3681 C C . VAL B 1 31 ? -0.847 -36 -5.355 1 90.88 31 VAL B C 1
ATOM 3683 O O . VAL B 1 31 ? -0.942 -37.062 -5.969 1 90.88 31 VAL B O 1
ATOM 3686 N N . LEU B 1 32 ? -1.328 -34.875 -5.848 1 93.38 32 LEU B N 1
ATOM 3687 C CA . LEU B 1 32 ? -1.721 -34.719 -7.242 1 93.38 32 LEU B CA 1
ATOM 3688 C C . LEU B 1 32 ? -0.771 -33.75 -7.969 1 93.38 32 LEU B C 1
ATOM 3690 O O . LEU B 1 32 ? -0.721 -32.562 -7.66 1 93.38 32 LEU B O 1
ATOM 3694 N N . LYS B 1 33 ? -0.037 -34.281 -8.867 1 93.06 33 LYS B N 1
ATOM 3695 C CA . LYS B 1 33 ? 0.85 -33.469 -9.711 1 93.06 33 LYS B CA 1
ATOM 3696 C C . LYS B 1 33 ? 0.278 -33.312 -11.117 1 93.06 33 LYS B C 1
ATOM 3698 O O . LYS B 1 33 ? -0.125 -34.312 -11.742 1 93.06 33 LYS B O 1
ATOM 3703 N N . LEU B 1 34 ? 0.257 -32.125 -11.578 1 93.25 34 LEU B N 1
ATOM 3704 C CA . LEU B 1 34 ? -0.335 -31.828 -12.875 1 93.25 34 LEU B CA 1
ATOM 3705 C C . LEU B 1 34 ? 0.699 -31.219 -13.82 1 93.25 34 LEU B C 1
ATOM 3707 O O . LEU B 1 34 ? 1.286 -30.172 -13.516 1 93.25 34 LEU B O 1
ATOM 3711 N N . SER B 1 35 ? 0.848 -31.859 -14.961 1 91.31 35 SER B N 1
ATOM 3712 C CA . SER B 1 35 ? 1.688 -31.297 -16.016 1 91.31 35 SER B CA 1
ATOM 3713 C C . SER B 1 35 ? 0.926 -30.266 -16.844 1 91.31 35 SER B C 1
ATOM 3715 O O . SER B 1 35 ? -0.268 -30.047 -16.625 1 91.31 35 SER B O 1
ATOM 3717 N N . LYS B 1 36 ? 1.64 -29.625 -17.797 1 91.5 36 LYS B N 1
ATOM 3718 C CA . LYS B 1 36 ? 1.005 -28.641 -18.672 1 91.5 36 LYS B CA 1
ATOM 3719 C C . LYS B 1 36 ? -0.221 -29.219 -19.359 1 91.5 36 LYS B C 1
ATOM 3721 O O . LYS B 1 36 ? -0.166 -30.328 -19.906 1 91.5 36 LYS B O 1
ATOM 3726 N N . GLY B 1 37 ? -1.275 -28.5 -19.312 1 92.19 37 GLY B N 1
ATOM 3727 C CA . GLY B 1 37 ? -2.512 -28.938 -19.953 1 92.19 37 GLY B CA 1
ATOM 3728 C C . GLY B 1 37 ? -3.75 -28.328 -19.312 1 92.19 37 GLY B C 1
ATOM 3729 O O . GLY B 1 37 ? -3.652 -27.562 -18.344 1 92.19 37 GLY B O 1
ATOM 3730 N N . THR B 1 38 ? -4.863 -28.594 -19.953 1 95 38 THR B N 1
ATOM 3731 C CA . THR B 1 38 ? -6.168 -28.156 -19.453 1 95 38 THR B CA 1
ATOM 3732 C C . THR B 1 38 ? -7.012 -29.375 -19.062 1 95 38 THR B C 1
ATOM 3734 O O . THR B 1 38 ? -7.418 -30.156 -19.906 1 95 38 THR B O 1
ATOM 3737 N N . TYR B 1 39 ? -7.207 -29.5 -17.75 1 96.75 39 TYR B N 1
ATOM 3738 C CA . TYR B 1 39 ? -7.953 -30.625 -17.188 1 96.75 39 TYR B CA 1
ATOM 3739 C C . TYR B 1 39 ? -9.391 -30.219 -16.891 1 96.75 39 TYR B C 1
ATOM 3741 O O . TYR B 1 39 ? -9.648 -29.469 -15.938 1 96.75 39 TYR B O 1
ATOM 3749 N N . ARG B 1 40 ? -10.273 -30.734 -17.766 1 98.06 40 ARG B N 1
ATOM 3750 C CA . ARG B 1 40 ? -11.68 -30.422 -17.562 1 98.06 40 ARG B CA 1
ATOM 3751 C C . ARG B 1 40 ? -12.32 -31.422 -16.594 1 98.06 40 ARG B C 1
ATOM 3753 O O . ARG B 1 40 ? -12.18 -32.625 -16.75 1 98.06 40 ARG B O 1
ATOM 3760 N N . ILE B 1 41 ? -12.93 -30.875 -15.531 1 98.31 41 ILE B N 1
ATOM 3761 C CA . ILE B 1 41 ? -13.617 -31.75 -14.594 1 98.31 41 ILE B CA 1
ATOM 3762 C C . ILE B 1 41 ? -15.078 -31.312 -14.445 1 98.31 41 ILE B C 1
ATOM 3764 O O . ILE B 1 41 ? -15.406 -30.156 -14.703 1 98.31 41 ILE B O 1
ATOM 3768 N N . THR B 1 42 ? -15.953 -32.281 -14.062 1 98.44 42 THR B N 1
ATOM 3769 C CA . THR B 1 42 ? -17.375 -31.969 -13.93 1 98.44 42 THR B CA 1
ATOM 3770 C C . THR B 1 42 ? -17.844 -32.219 -12.492 1 98.44 42 THR B C 1
ATOM 3772 O O . THR B 1 42 ? -19 -31.906 -12.156 1 98.44 42 THR B O 1
ATOM 3775 N N . LYS B 1 43 ? -16.953 -32.781 -11.672 1 98.31 43 LYS B N 1
ATOM 3776 C CA . LYS B 1 43 ? -17.188 -32.969 -10.242 1 98.31 43 LYS B CA 1
ATOM 3777 C C . LYS B 1 43 ? -15.977 -32.531 -9.422 1 98.31 43 LYS B C 1
ATOM 3779 O O . LYS B 1 43 ? -14.852 -32.562 -9.914 1 98.31 43 LYS B O 1
ATOM 3784 N N . PRO B 1 44 ? -16.234 -32.188 -8.133 1 98.38 44 PRO B N 1
ATOM 3785 C CA . PRO B 1 44 ? -15.125 -31.734 -7.293 1 98.38 44 PRO B CA 1
ATOM 3786 C C . PRO B 1 44 ? -14.039 -32.781 -7.125 1 98.38 44 PRO B C 1
ATOM 3788 O O . PRO B 1 44 ? -14.336 -33.969 -7.043 1 98.38 44 PRO B O 1
ATOM 3791 N N . LEU B 1 45 ? -12.789 -32.375 -7.102 1 97.5 45 LEU B N 1
ATOM 3792 C CA . LEU B 1 45 ? -11.688 -33.188 -6.598 1 97.5 45 LEU B CA 1
ATOM 3793 C C . LEU B 1 45 ? -11.57 -33.094 -5.082 1 97.5 45 LEU B C 1
ATOM 3795 O O . LEU B 1 45 ? -11.125 -32.062 -4.57 1 97.5 45 LEU B O 1
ATOM 3799 N N . VAL B 1 46 ? -11.945 -34.156 -4.406 1 96.31 46 VAL B N 1
ATOM 3800 C CA . VAL B 1 46 ? -12.023 -34.094 -2.949 1 96.31 46 VAL B CA 1
ATOM 3801 C C . VAL B 1 46 ? -10.75 -34.688 -2.348 1 96.31 46 VAL B C 1
ATOM 3803 O O . VAL B 1 46 ? -10.383 -35.844 -2.645 1 96.31 46 VAL B O 1
ATOM 3806 N N . PHE B 1 47 ? -10.07 -33.906 -1.557 1 96.25 47 PHE B N 1
ATOM 3807 C CA . PHE B 1 47 ? -8.938 -34.375 -0.755 1 96.25 47 PHE B CA 1
ATOM 3808 C C . PHE B 1 47 ? -9.328 -34.5 0.71 1 96.25 47 PHE B C 1
ATOM 3810 O O . PHE B 1 47 ? -9.266 -33.531 1.47 1 96.25 47 PHE B O 1
ATOM 3817 N N . ASP B 1 48 ? -9.727 -35.719 1.028 1 95.06 48 ASP B N 1
ATOM 3818 C CA . ASP B 1 48 ? -10.117 -36.031 2.4 1 95.06 48 ASP B CA 1
ATOM 3819 C C . ASP B 1 48 ? -8.898 -36.406 3.242 1 95.06 48 ASP B C 1
ATOM 3821 O O . ASP B 1 48 ? -8.438 -37.562 3.203 1 95.06 48 ASP B O 1
ATOM 3825 N N . LEU B 1 49 ? -8.5 -35.5 4.098 1 94.81 49 LEU B N 1
ATOM 3826 C CA . LEU B 1 49 ? -7.27 -35.688 4.859 1 94.81 49 LEU B CA 1
ATOM 3827 C C . LEU B 1 49 ? -7.406 -36.812 5.863 1 94.81 49 LEU B C 1
ATOM 3829 O O . LEU B 1 49 ? -6.406 -37.406 6.281 1 94.81 49 LEU B O 1
ATOM 3833 N N . THR B 1 50 ? -8.625 -37.094 6.246 1 92.69 50 THR B N 1
ATOM 3834 C CA . THR B 1 50 ? -8.828 -38.188 7.203 1 92.69 50 THR B CA 1
ATOM 3835 C C . THR B 1 50 ? -8.609 -39.531 6.539 1 92.69 50 THR B C 1
ATOM 3837 O O . THR B 1 50 ? -8.367 -40.531 7.219 1 92.69 50 THR B O 1
ATOM 3840 N N . LYS B 1 51 ? -8.727 -39.562 5.289 1 90.62 51 LYS B N 1
ATOM 3841 C CA . LYS B 1 51 ? -8.586 -40.812 4.555 1 90.62 51 LYS B CA 1
ATOM 3842 C C . LYS B 1 51 ? -7.223 -40.875 3.865 1 90.62 51 LYS B C 1
ATOM 3844 O O . LYS B 1 51 ? -6.535 -41.906 3.947 1 90.62 51 LYS B O 1
ATOM 3849 N N . GLN B 1 52 ? -6.789 -39.812 3.254 1 88.62 52 GLN B N 1
ATOM 3850 C CA . GLN B 1 52 ? -5.594 -39.844 2.414 1 88.62 52 GLN B CA 1
ATOM 3851 C C . GLN B 1 52 ? -4.375 -39.344 3.178 1 88.62 52 GLN B C 1
ATOM 3853 O O . GLN B 1 52 ? -3.238 -39.562 2.756 1 88.62 52 GLN B O 1
ATOM 3858 N N . GLY B 1 53 ? -4.582 -38.625 4.301 1 90.75 53 GLY B N 1
ATOM 3859 C CA . GLY B 1 53 ? -3.473 -38.031 5.035 1 90.75 53 GLY B CA 1
ATOM 3860 C C . GLY B 1 53 ? -2.938 -36.75 4.398 1 90.75 53 GLY B C 1
ATOM 3861 O O . GLY B 1 53 ? -3.701 -35.969 3.84 1 90.75 53 GLY B O 1
ATOM 3862 N N . TYR B 1 54 ? -1.557 -36.594 4.547 1 85.88 54 TYR B N 1
ATOM 3863 C CA . TYR B 1 54 ? -0.917 -35.406 4.012 1 85.88 54 TYR B CA 1
ATOM 3864 C C . TYR B 1 54 ? -1.155 -35.281 2.51 1 85.88 54 TYR B C 1
ATOM 3866 O O . TYR B 1 54 ? -1.073 -36.281 1.781 1 85.88 54 TYR B O 1
ATOM 3874 N N . THR B 1 55 ? -1.522 -34.062 2.088 1 90.38 55 THR B N 1
ATOM 3875 C CA . THR B 1 55 ? -1.872 -33.906 0.68 1 90.38 55 THR B CA 1
ATOM 3876 C C . THR B 1 55 ? -1.158 -32.688 0.08 1 90.38 55 THR B C 1
ATOM 3878 O O . THR B 1 55 ? -0.822 -31.75 0.794 1 90.38 55 THR B O 1
ATOM 3881 N N . ALA B 1 56 ? -0.892 -32.781 -1.222 1 93.94 56 ALA B N 1
ATOM 3882 C CA . ALA B 1 56 ? -0.361 -31.656 -2.016 1 93.94 56 ALA B CA 1
ATOM 3883 C C . ALA B 1 56 ? -0.931 -31.688 -3.432 1 93.94 56 ALA B C 1
ATOM 3885 O O . ALA B 1 56 ? -1.081 -32.75 -4.031 1 93.94 56 ALA B O 1
ATOM 3886 N N . ILE B 1 57 ? -1.366 -30.547 -3.883 1 94.38 57 ILE B N 1
ATOM 3887 C CA . ILE B 1 57 ? -1.755 -30.344 -5.273 1 94.38 57 ILE B CA 1
ATOM 3888 C C . ILE B 1 57 ? -0.76 -29.391 -5.949 1 94.38 57 ILE B C 1
ATOM 3890 O O . ILE B 1 57 ? -0.715 -28.203 -5.637 1 94.38 57 ILE B O 1
ATOM 3894 N N . LEU B 1 58 ? -0 -29.891 -6.895 1 94 58 LEU B N 1
ATOM 3895 C CA . LEU B 1 58 ? 1.118 -29.141 -7.469 1 94 58 LEU B CA 1
ATOM 3896 C C . LEU B 1 58 ? 1.04 -29.141 -8.992 1 94 58 LEU B C 1
ATOM 3898 O O . LEU B 1 58 ? 0.915 -30.203 -9.617 1 94 58 LEU B O 1
ATOM 3902 N N . GLY B 1 59 ? 1.097 -27.953 -9.539 1 93.56 59 GLY B N 1
ATOM 3903 C CA . GLY B 1 59 ? 1.224 -27.828 -10.984 1 93.56 59 GLY B CA 1
ATOM 3904 C C . GLY B 1 59 ? 2.633 -27.484 -11.43 1 93.56 59 GLY B C 1
ATOM 3905 O O . GLY B 1 59 ? 3.439 -27 -10.641 1 93.56 59 GLY B O 1
ATOM 3906 N N . ASP B 1 60 ? 2.881 -27.844 -12.703 1 89.88 60 ASP B N 1
ATOM 3907 C CA . ASP B 1 60 ? 4.129 -27.391 -13.312 1 89.88 60 ASP B CA 1
ATOM 3908 C C . ASP B 1 60 ? 4.09 -25.891 -13.602 1 89.88 60 ASP B C 1
ATOM 3910 O O . ASP B 1 60 ? 4.027 -25.484 -14.766 1 89.88 60 ASP B O 1
ATOM 3914 N N . GLY B 1 61 ? 4.16 -25.203 -12.469 1 87.44 61 GLY B N 1
ATOM 3915 C CA . GLY B 1 61 ? 3.98 -23.766 -12.562 1 87.44 61 GLY B CA 1
ATOM 3916 C C . GLY B 1 61 ? 2.562 -23.359 -12.914 1 87.44 61 GLY B C 1
ATOM 3917 O O . GLY B 1 61 ? 1.601 -23.953 -12.422 1 87.44 61 GLY B O 1
ATOM 3918 N N . GLY B 1 62 ? 2.424 -22.344 -13.695 1 89.75 62 GLY B N 1
ATOM 3919 C CA . GLY B 1 62 ? 1.109 -21.844 -14.078 1 89.75 62 GLY B CA 1
ATOM 3920 C C . GLY B 1 62 ? 0.573 -22.5 -15.336 1 89.75 62 GLY B C 1
ATOM 3921 O O . GLY B 1 62 ? -0.422 -22.047 -15.898 1 89.75 62 GLY B O 1
ATOM 3922 N N . THR B 1 63 ? 1.133 -23.656 -15.711 1 92.62 63 THR B N 1
ATOM 3923 C CA . THR B 1 63 ? 0.811 -24.203 -17.016 1 92.62 63 THR B CA 1
ATOM 3924 C C . THR B 1 63 ? -0.296 -25.25 -16.906 1 92.62 63 THR B C 1
ATOM 3926 O O . THR B 1 63 ? -0.843 -25.688 -17.922 1 92.62 63 THR B O 1
ATOM 3929 N N . ALA B 1 64 ? -0.598 -25.656 -15.703 1 93.69 64 ALA B N 1
ATOM 3930 C CA . ALA B 1 64 ? -1.697 -26.594 -15.477 1 93.69 64 ALA B CA 1
ATOM 3931 C C . ALA B 1 64 ? -2.99 -25.844 -15.148 1 93.69 64 ALA B C 1
ATOM 3933 O O . ALA B 1 64 ? -3.033 -25.047 -14.211 1 93.69 64 ALA B O 1
ATOM 3934 N N . ARG B 1 65 ? -4.023 -26.125 -15.969 1 96.31 65 ARG B N 1
ATOM 3935 C CA . ARG B 1 65 ? -5.328 -25.5 -15.758 1 96.31 65 ARG B CA 1
ATOM 3936 C C . ARG B 1 65 ? -6.387 -26.547 -15.438 1 96.31 65 ARG B C 1
ATOM 3938 O O . ARG B 1 65 ? -6.496 -27.562 -16.141 1 96.31 65 ARG B O 1
ATOM 3945 N N . ILE B 1 66 ? -7.074 -26.359 -14.359 1 97.75 66 ILE B N 1
ATOM 3946 C CA . ILE B 1 66 ? -8.281 -27.125 -14.086 1 97.75 66 ILE B CA 1
ATOM 3947 C C . ILE B 1 66 ? -9.516 -26.297 -14.461 1 97.75 66 ILE B C 1
ATOM 3949 O O . ILE B 1 66 ? -9.688 -25.172 -13.984 1 97.75 66 ILE B O 1
ATOM 3953 N N . VAL B 1 67 ? -10.312 -26.781 -15.383 1 98.44 67 VAL B N 1
ATOM 3954 C CA . VAL B 1 67 ? -11.586 -26.156 -15.727 1 98.44 67 VAL B CA 1
ATOM 3955 C C . VAL B 1 67 ? -12.719 -26.844 -14.969 1 98.44 67 VAL B C 1
ATOM 3957 O O . VAL B 1 67 ? -12.969 -28.031 -15.164 1 98.44 67 VAL B O 1
ATOM 3960 N N . MET B 1 68 ? -13.383 -26.109 -14.102 1 98.81 68 MET B N 1
ATOM 3961 C CA . MET B 1 68 ? -14.523 -26.656 -13.367 1 98.81 68 MET B CA 1
ATOM 3962 C C . MET B 1 68 ? -15.828 -26.406 -14.117 1 98.81 68 MET B C 1
ATOM 3964 O O . MET B 1 68 ? -16.438 -25.344 -13.984 1 98.81 68 MET B O 1
ATOM 3968 N N . ALA B 1 69 ? -16.297 -27.438 -14.758 1 98.69 69 ALA B N 1
ATOM 3969 C CA . ALA B 1 69 ? -17.469 -27.359 -15.617 1 98.69 69 ALA B CA 1
ATOM 3970 C C . ALA B 1 69 ? -18.734 -27.812 -14.883 1 98.69 69 ALA B C 1
ATOM 3972 O O . ALA B 1 69 ? -19.828 -27.766 -15.438 1 98.69 69 ALA B O 1
ATOM 3973 N N . GLY B 1 70 ? -18.625 -28.312 -13.688 1 98.38 70 GLY B N 1
ATOM 3974 C CA . GLY B 1 70 ? -19.75 -28.641 -12.828 1 98.38 70 GLY B CA 1
ATOM 3975 C C . GLY B 1 70 ? -19.875 -27.734 -11.625 1 98.38 70 GLY B C 1
ATOM 3976 O O . GLY B 1 70 ? -19.047 -26.844 -11.422 1 98.38 70 GLY B O 1
ATOM 3977 N N . PRO B 1 71 ? -20.984 -27.922 -10.922 1 98.44 71 PRO B N 1
ATOM 3978 C CA . PRO B 1 71 ? -21.156 -27.109 -9.719 1 98.44 71 PRO B CA 1
ATOM 3979 C C . PRO B 1 71 ? -20.219 -27.516 -8.586 1 98.44 71 PRO B C 1
ATOM 3981 O O . PRO B 1 71 ? -19.719 -28.656 -8.57 1 98.44 71 PRO B O 1
ATOM 3984 N N . GLY B 1 72 ? -20 -26.594 -7.668 1 98.38 72 GLY B N 1
ATOM 3985 C CA . GLY B 1 72 ? -19.203 -26.906 -6.488 1 98.38 72 GLY B CA 1
ATOM 3986 C C . GLY B 1 72 ? -17.734 -26.562 -6.66 1 98.38 72 GLY B C 1
ATOM 3987 O O . GLY B 1 72 ? -17.344 -25.984 -7.668 1 98.38 72 GLY B O 1
ATOM 3988 N N . PRO B 1 73 ? -16.938 -26.875 -5.605 1 98.88 73 PRO B N 1
ATOM 3989 C CA . PRO B 1 73 ? -15.516 -26.531 -5.648 1 98.88 73 PRO B CA 1
ATOM 3990 C C . PRO B 1 73 ? -14.711 -27.422 -6.586 1 98.88 73 PRO B C 1
ATOM 3992 O O . PRO B 1 73 ? -14.898 -28.641 -6.598 1 98.88 73 PRO B O 1
ATOM 3995 N N . ALA B 1 74 ? -13.828 -26.828 -7.395 1 98.81 74 ALA B N 1
ATOM 3996 C CA . ALA B 1 74 ? -12.891 -27.641 -8.164 1 98.81 74 ALA B CA 1
ATOM 3997 C C . ALA B 1 74 ? -12 -28.469 -7.25 1 98.81 74 ALA B C 1
ATOM 3999 O O . ALA B 1 74 ? -11.844 -29.672 -7.453 1 98.81 74 ALA B O 1
ATOM 4000 N N . ILE B 1 75 ? -11.422 -27.797 -6.215 1 98.56 75 ILE B N 1
ATOM 4001 C CA . ILE B 1 75 ? -10.617 -28.469 -5.191 1 98.56 75 ILE B CA 1
ATOM 4002 C C . ILE B 1 75 ? -11.289 -28.312 -3.828 1 98.56 75 ILE B C 1
ATOM 4004 O O . ILE B 1 75 ? -11.57 -27.203 -3.391 1 98.56 75 ILE B O 1
ATOM 4008 N N . GLN B 1 76 ? -11.57 -29.406 -3.219 1 98.31 76 GLN B N 1
ATOM 4009 C CA . GLN B 1 76 ? -12.094 -29.406 -1.856 1 98.31 76 GLN B CA 1
ATOM 4010 C C . GLN B 1 76 ? -11.148 -30.125 -0.903 1 98.31 76 GLN B C 1
ATOM 4012 O O . GLN B 1 76 ? -10.82 -31.297 -1.112 1 98.31 76 GLN B O 1
ATOM 4017 N N . VAL B 1 77 ? -10.68 -29.438 0.137 1 97.88 77 VAL B N 1
ATOM 4018 C CA . VAL B 1 77 ? -9.836 -30.047 1.163 1 97.88 77 VAL B CA 1
ATOM 4019 C C . VAL B 1 77 ? -10.633 -30.203 2.457 1 97.88 77 VAL B C 1
ATOM 4021 O O . VAL B 1 77 ? -11.109 -29.219 3.021 1 97.88 77 VAL B O 1
ATOM 4024 N N . LEU B 1 78 ? -10.727 -31.469 2.865 1 96.94 78 LEU B N 1
ATOM 4025 C CA . LEU B 1 78 ? -11.523 -31.781 4.043 1 96.94 78 LEU B CA 1
ATOM 4026 C C . LEU B 1 78 ? -10.648 -32.344 5.156 1 96.94 78 LEU B C 1
ATOM 4028 O O . LEU B 1 78 ? -10.07 -33.438 5.004 1 96.94 78 LEU B O 1
ATOM 4032 N N . GLY B 1 79 ? -10.547 -31.531 6.215 1 96.38 79 GLY B N 1
ATOM 4033 C CA . GLY B 1 79 ? -9.945 -32.062 7.434 1 96.38 79 GLY B CA 1
ATOM 4034 C C . GLY B 1 79 ? -10.961 -32.312 8.539 1 96.38 79 GLY B C 1
ATOM 4035 O O . GLY B 1 79 ? -12.164 -32.312 8.289 1 96.38 79 GLY B O 1
ATOM 4036 N N . ASP B 1 80 ? -10.375 -32.625 9.742 1 95.56 80 ASP B N 1
ATOM 4037 C CA . ASP B 1 80 ? -11.227 -32.875 10.906 1 95.56 80 ASP B CA 1
ATOM 4038 C C . ASP B 1 80 ? -10.703 -32.094 12.125 1 95.56 80 ASP B C 1
ATOM 4040 O O . ASP B 1 80 ? -10.828 -32.594 13.258 1 95.56 80 ASP B O 1
ATOM 4044 N N . HIS B 1 81 ? -10.078 -31.016 11.906 1 94.25 81 HIS B N 1
ATOM 4045 C CA . HIS B 1 81 ? -9.586 -30.234 13.031 1 94.25 81 HIS B CA 1
ATOM 4046 C C . HIS B 1 81 ? -10.734 -29.703 13.883 1 94.25 81 HIS B C 1
ATOM 4048 O O . HIS B 1 81 ? -11.695 -29.141 13.359 1 94.25 81 HIS B O 1
ATOM 4054 N N . ARG B 1 82 ? -10.664 -29.844 15.172 1 91.62 82 ARG B N 1
ATOM 4055 C CA . ARG B 1 82 ? -11.742 -29.438 16.078 1 91.62 82 ARG B CA 1
ATOM 4056 C C . ARG B 1 82 ? -11.227 -28.469 17.141 1 91.62 82 ARG B C 1
ATOM 4058 O O . ARG B 1 82 ? -12.016 -27.797 17.797 1 91.62 82 ARG B O 1
ATOM 4065 N N . GLY B 1 83 ? -9.992 -28.438 17.406 1 89.06 83 GLY B N 1
ATOM 4066 C CA . GLY B 1 83 ? -9.414 -27.578 18.422 1 89.06 83 GLY B CA 1
ATOM 4067 C C . GLY B 1 83 ? -9.156 -26.156 17.938 1 89.06 83 GLY B C 1
ATOM 4068 O O . GLY B 1 83 ? -9.789 -25.703 16.984 1 89.06 83 GLY B O 1
ATOM 4069 N N . THR B 1 84 ? -8.406 -25.422 18.812 1 86.94 84 THR B N 1
ATOM 4070 C CA . THR B 1 84 ? -7.914 -24.109 18.422 1 86.94 84 THR B CA 1
ATOM 4071 C C . THR B 1 84 ? -6.469 -24.203 17.938 1 86.94 84 THR B C 1
ATOM 4073 O O . THR B 1 84 ? -6.004 -25.266 17.547 1 86.94 84 THR B O 1
ATOM 4076 N N . ALA B 1 85 ? -5.77 -23.062 17.828 1 81.94 85 ALA B N 1
ATOM 4077 C CA . ALA B 1 85 ? -4.367 -23.062 17.422 1 81.94 85 ALA B CA 1
ATOM 4078 C C . ALA B 1 85 ? -3.451 -23.406 18.578 1 81.94 85 ALA B C 1
ATOM 4080 O O . ALA B 1 85 ? -2.256 -23.656 18.391 1 81.94 85 ALA B O 1
ATOM 4081 N N . GLN B 1 86 ? -4.059 -23.484 19.734 1 84.88 86 GLN B N 1
ATOM 4082 C CA . GLN B 1 86 ? -3.268 -23.875 20.906 1 84.88 86 GLN B CA 1
ATOM 4083 C C . GLN B 1 86 ? -2.783 -25.312 20.781 1 84.88 86 GLN B C 1
ATOM 4085 O O . GLN B 1 86 ? -3.578 -26.219 20.531 1 84.88 86 GLN B O 1
ATOM 4090 N N . PRO B 1 87 ? -1.628 -25.609 21.016 1 85.31 87 PRO B N 1
ATOM 4091 C CA . PRO B 1 87 ? -1.027 -26.906 20.688 1 85.31 87 PRO B CA 1
ATOM 4092 C C . PRO B 1 87 ? -1.707 -28.062 21.406 1 85.31 87 PRO B C 1
ATOM 4094 O O . PRO B 1 87 ? -1.899 -29.125 20.828 1 85.31 87 PRO B O 1
ATOM 4097 N N . ASP B 1 88 ? -2.102 -27.859 22.625 1 89.5 88 ASP B N 1
ATOM 4098 C CA . ASP B 1 88 ? -2.648 -28.984 23.391 1 89.5 88 ASP B CA 1
ATOM 4099 C C . ASP B 1 88 ? -4.082 -29.281 22.969 1 89.5 88 ASP B C 1
ATOM 4101 O O . ASP B 1 88 ? -4.645 -30.312 23.359 1 89.5 88 ASP B O 1
ATOM 4105 N N . THR B 1 89 ? -4.609 -28.391 22.094 1 91.06 89 THR B N 1
ATOM 4106 C CA . THR B 1 89 ? -5.977 -28.609 21.641 1 91.06 89 THR B CA 1
ATOM 4107 C C . THR B 1 89 ? -5.992 -29.312 20.281 1 91.06 89 THR B C 1
ATOM 4109 O O . THR B 1 89 ? -7.039 -29.781 19.828 1 91.06 89 THR B O 1
ATOM 4112 N N . VAL B 1 90 ? -4.867 -29.422 19.625 1 91.31 90 VAL B N 1
ATOM 4113 C CA . VAL B 1 90 ? -4.762 -30.109 18.344 1 91.31 90 VAL B CA 1
ATOM 4114 C C . VAL B 1 90 ? -4.695 -31.625 18.578 1 91.31 90 VAL B C 1
ATOM 4116 O O . VAL B 1 90 ? -3.801 -32.125 19.266 1 91.31 90 VAL B O 1
ATOM 4119 N N . GLN B 1 91 ? -5.586 -32.344 17.969 1 93 91 GLN B N 1
ATOM 4120 C CA . GLN B 1 91 ? -5.664 -33.781 18.203 1 93 91 GLN B CA 1
ATOM 4121 C C . GLN B 1 91 ? -4.516 -34.5 17.516 1 93 91 GLN B C 1
ATOM 4123 O O . GLN B 1 91 ? -4.055 -34.094 16.453 1 93 91 GLN B O 1
ATOM 4128 N N . PRO B 1 92 ? -4.176 -35.625 18.062 1 91.19 92 PRO B N 1
ATOM 4129 C CA . PRO B 1 92 ? -3.035 -36.344 17.5 1 91.19 92 PRO B CA 1
ATOM 4130 C C . PRO B 1 92 ? -3.225 -36.719 16.031 1 91.19 92 PRO B C 1
ATOM 4132 O O . PRO B 1 92 ? -2.279 -36.625 15.25 1 91.19 92 PRO B O 1
ATOM 4135 N N . HIS B 1 93 ? -4.391 -37.062 15.625 1 92 93 HIS B N 1
ATOM 4136 C CA . HIS B 1 93 ? -4.602 -37.469 14.242 1 92 93 HIS B CA 1
ATOM 4137 C C . HIS B 1 93 ? -4.375 -36.312 13.281 1 92 93 HIS B C 1
ATOM 4139 O O . HIS B 1 93 ? -3.971 -36.5 12.133 1 92 93 HIS B O 1
ATOM 4145 N N . THR B 1 94 ? -4.633 -35.094 13.773 1 92.81 94 THR B N 1
ATOM 4146 C CA . THR B 1 94 ? -4.367 -33.938 12.953 1 92.81 94 THR B CA 1
ATOM 4147 C C . THR B 1 94 ? -2.867 -33.75 12.719 1 92.81 94 THR B C 1
ATOM 4149 O O . THR B 1 94 ? -2.426 -33.594 11.586 1 92.81 94 THR B O 1
ATOM 4152 N N . TRP B 1 95 ? -2.062 -33.844 13.797 1 88.81 95 TRP B N 1
ATOM 4153 C CA . TRP B 1 95 ? -0.615 -33.688 13.695 1 88.81 95 TRP B CA 1
ATOM 4154 C C . TRP B 1 95 ? 0.002 -34.812 12.891 1 88.81 95 TRP B C 1
ATOM 4156 O O . TRP B 1 95 ? 0.922 -34.594 12.102 1 88.81 95 TRP B O 1
ATOM 4166 N N . GLU B 1 96 ? -0.538 -35.969 12.992 1 91.25 96 GLU B N 1
ATOM 4167 C CA . GLU B 1 96 ? 0.096 -37.156 12.406 1 91.25 96 GLU B CA 1
ATOM 4168 C C . GLU B 1 96 ? -0.285 -37.312 10.938 1 91.25 96 GLU B C 1
ATOM 4170 O O . GLU B 1 96 ? 0.517 -37.781 10.133 1 91.25 96 GLU B O 1
ATOM 4175 N N . ASN B 1 97 ? -1.536 -36.844 10.586 1 91.31 97 ASN B N 1
ATOM 4176 C CA . ASN B 1 97 ? -1.972 -37.281 9.266 1 91.31 97 ASN B CA 1
ATOM 4177 C C . ASN B 1 97 ? -2.568 -36.125 8.461 1 91.31 97 ASN B C 1
ATOM 4179 O O . ASN B 1 97 ? -2.711 -36.219 7.242 1 91.31 97 ASN B O 1
ATOM 4183 N N . GLU B 1 98 ? -2.92 -34.969 9.039 1 93.44 98 GLU B N 1
ATOM 4184 C CA . GLU B 1 98 ? -3.811 -34.031 8.344 1 93.44 98 GLU B CA 1
ATOM 4185 C C . GLU B 1 98 ? -3.172 -32.656 8.195 1 93.44 98 GLU B C 1
ATOM 4187 O O . GLU B 1 98 ? -3.746 -31.766 7.57 1 93.44 98 GLU B O 1
ATOM 4192 N N . ARG B 1 99 ? -1.959 -32.469 8.734 1 91.12 99 ARG B N 1
ATOM 4193 C CA . ARG B 1 99 ? -1.373 -31.141 8.867 1 91.12 99 ARG B CA 1
ATOM 4194 C C . ARG B 1 99 ? -0.761 -30.672 7.555 1 91.12 99 ARG B C 1
ATOM 4196 O O . ARG B 1 99 ? -0.26 -31.484 6.773 1 91.12 99 ARG B O 1
ATOM 4203 N N . PHE B 1 100 ? -0.853 -29.344 7.312 1 95 100 PHE B N 1
ATOM 4204 C CA . PHE B 1 100 ? -0.007 -28.594 6.387 1 95 100 PHE B CA 1
ATOM 4205 C C . PHE B 1 100 ? -0.291 -29 4.945 1 95 100 PHE B C 1
ATOM 4207 O O . PHE B 1 100 ? 0.629 -29.344 4.199 1 95 100 PHE B O 1
ATOM 4214 N N . PRO B 1 101 ? -1.558 -29.047 4.477 1 95.94 101 PRO B N 1
ATOM 4215 C CA . PRO B 1 101 ? -1.797 -29.203 3.039 1 95.94 101 PRO B CA 1
ATOM 4216 C C . PRO B 1 101 ? -1.347 -27.984 2.23 1 95.94 101 PRO B C 1
ATOM 4218 O O . PRO B 1 101 ? -1.393 -26.859 2.729 1 95.94 101 PRO B O 1
ATOM 4221 N N . ILE B 1 102 ? -0.887 -28.25 0.901 1 96.94 102 ILE B N 1
ATOM 4222 C CA . ILE B 1 102 ? -0.422 -27.172 0.039 1 96.94 102 ILE B CA 1
ATOM 4223 C C . ILE B 1 102 ? -1.073 -27.281 -1.337 1 96.94 102 ILE B C 1
ATOM 4225 O O . ILE B 1 102 ? -1.181 -28.391 -1.885 1 96.94 102 ILE B O 1
ATOM 4229 N N . VAL B 1 103 ? -1.639 -26.25 -1.874 1 97.12 103 VAL B N 1
ATOM 4230 C CA . VAL B 1 103 ? -2.004 -26.094 -3.277 1 97.12 103 VAL B CA 1
ATOM 4231 C C . VAL B 1 103 ? -1.121 -25.031 -3.924 1 97.12 103 VAL B C 1
ATOM 4233 O O . VAL B 1 103 ? -1.041 -23.906 -3.434 1 97.12 103 VAL B O 1
ATOM 4236 N N . SER B 1 104 ? -0.445 -25.344 -5.035 1 97.19 104 SER B N 1
ATOM 4237 C CA . SER B 1 104 ? 0.471 -24.375 -5.629 1 97.19 104 SER B CA 1
ATOM 4238 C C . SER B 1 104 ? 0.678 -24.641 -7.113 1 97.19 104 SER B C 1
ATOM 4240 O O . SER B 1 104 ? 0.738 -25.797 -7.535 1 97.19 104 SER B O 1
ATOM 4242 N N . GLY B 1 105 ? 0.766 -23.562 -7.918 1 96.06 105 GLY B N 1
ATOM 4243 C CA . GLY B 1 105 ? 1.223 -23.625 -9.297 1 96.06 105 GLY B CA 1
ATOM 4244 C C . GLY B 1 105 ? 0.144 -24.094 -10.258 1 96.06 105 GLY B C 1
ATOM 4245 O O . GLY B 1 105 ? 0.425 -24.828 -11.211 1 96.06 105 GLY B O 1
ATOM 4246 N N . ILE B 1 106 ? -1.079 -23.719 -10 1 96.5 106 ILE B N 1
ATOM 4247 C CA . ILE B 1 106 ? -2.141 -24.141 -10.906 1 96.5 106 ILE B CA 1
ATOM 4248 C C . ILE B 1 106 ? -3.08 -22.969 -11.18 1 96.5 106 ILE B C 1
ATOM 4250 O O . ILE B 1 106 ? -3.131 -22.016 -10.406 1 96.5 106 ILE B O 1
ATOM 4254 N N . GLU B 1 107 ? -3.799 -23.062 -12.305 1 97.88 107 GLU B N 1
ATOM 4255 C CA . GLU B 1 107 ? -4.965 -22.219 -12.57 1 97.88 107 GLU B CA 1
ATOM 4256 C C . GLU B 1 107 ? -6.262 -23 -12.383 1 97.88 107 GLU B C 1
ATOM 4258 O O . GLU B 1 107 ? -6.359 -24.156 -12.797 1 97.88 107 GLU B O 1
ATOM 4263 N N . ILE B 1 108 ? -7.203 -22.406 -11.789 1 98.69 108 ILE B N 1
ATOM 4264 C CA . ILE B 1 108 ? -8.57 -22.922 -11.766 1 98.69 108 ILE B CA 1
ATOM 4265 C C . ILE B 1 108 ? -9.5 -21.938 -12.484 1 98.69 108 ILE B C 1
ATOM 4267 O O . ILE B 1 108 ? -9.562 -20.766 -12.141 1 98.69 108 ILE B O 1
ATOM 4271 N N . LEU B 1 109 ? -10.203 -22.422 -13.492 1 98.25 109 LEU B N 1
ATOM 4272 C CA . LEU B 1 109 ? -11.148 -21.656 -14.289 1 98.25 109 LEU B CA 1
ATOM 4273 C C . LEU B 1 109 ? -12.562 -22.203 -14.125 1 98.25 109 LEU B C 1
ATOM 4275 O O . LEU B 1 109 ? -12.82 -23.375 -14.406 1 98.25 109 LEU B O 1
ATOM 4279 N N . GLY B 1 110 ? -13.484 -21.359 -13.688 1 98.5 110 GLY B N 1
ATOM 4280 C CA . GLY B 1 110 ? -14.875 -21.781 -13.617 1 98.5 110 GLY B CA 1
ATOM 4281 C C . GLY B 1 110 ? -15.609 -21.672 -14.938 1 98.5 110 GLY B C 1
ATOM 4282 O O . GLY B 1 110 ? -15.516 -20.641 -15.617 1 98.5 110 GLY B O 1
ATOM 4283 N N . GLU B 1 111 ? -16.203 -22.734 -15.297 1 98 111 GLU B N 1
ATOM 4284 C CA . GLU B 1 111 ? -17.094 -22.734 -16.453 1 98 111 GLU B CA 1
ATOM 4285 C C . GLU B 1 111 ? -18.562 -22.766 -16.031 1 98 111 GLU B C 1
ATOM 4287 O O . GLU B 1 111 ? -19.406 -22.094 -16.625 1 98 111 GLU B O 1
ATOM 4292 N N . HIS B 1 112 ? -18.844 -23.547 -15.047 1 98.12 112 HIS B N 1
ATOM 4293 C CA . HIS B 1 112 ? -20.188 -23.594 -14.469 1 98.12 112 HIS B CA 1
ATOM 4294 C C . HIS B 1 112 ? -20.438 -22.391 -13.562 1 98.12 112 HIS B C 1
ATOM 4296 O O . HIS B 1 112 ? -19.562 -21.984 -12.805 1 98.12 112 HIS B O 1
ATOM 4302 N N . PRO B 1 113 ? -21.656 -21.859 -13.539 1 97.62 113 PRO B N 1
ATOM 4303 C CA . PRO B 1 113 ? -21.938 -20.672 -12.734 1 97.62 113 PRO B CA 1
ATOM 4304 C C . PRO B 1 113 ? -21.781 -20.922 -11.234 1 97.62 113 PRO B C 1
ATOM 4306 O O . PRO B 1 113 ? -21.547 -19.969 -10.469 1 97.62 113 PRO B O 1
ATOM 4309 N N . GLU B 1 114 ? -21.906 -22.141 -10.836 1 98.38 114 GLU B N 1
ATOM 4310 C CA . GLU B 1 114 ? -21.797 -22.469 -9.422 1 98.38 114 GLU B CA 1
ATOM 4311 C C . GLU B 1 114 ? -20.422 -23.062 -9.094 1 98.38 114 GLU B C 1
ATOM 4313 O O . GLU B 1 114 ? -20.219 -23.625 -8.016 1 98.38 114 GLU B O 1
ATOM 4318 N N . ALA B 1 115 ? -19.469 -22.969 -9.992 1 98.75 115 ALA B N 1
ATOM 4319 C CA . ALA B 1 115 ? -18.109 -23.438 -9.758 1 98.75 115 ALA B CA 1
ATOM 4320 C C . ALA B 1 115 ? -17.422 -22.594 -8.68 1 98.75 115 ALA B C 1
ATOM 4322 O O . ALA B 1 115 ? -17.516 -21.359 -8.688 1 98.75 115 ALA B O 1
ATOM 4323 N N . ILE B 1 116 ? -16.828 -23.203 -7.723 1 98.81 116 ILE B N 1
ATOM 4324 C CA . ILE B 1 116 ? -15.969 -22.609 -6.707 1 98.81 116 ILE B CA 1
ATOM 4325 C C . ILE B 1 116 ? -14.516 -23.031 -6.93 1 98.81 116 ILE B C 1
ATOM 4327 O O . ILE B 1 116 ? -14.25 -24.188 -7.305 1 98.81 116 ILE B O 1
ATOM 4331 N N . GLY B 1 117 ? -13.586 -22.172 -6.742 1 98.88 117 GLY B N 1
ATOM 4332 C CA . GLY B 1 117 ? -12.188 -22.531 -6.941 1 98.88 117 GLY B CA 1
ATOM 4333 C C . GLY B 1 117 ? -11.688 -23.547 -5.934 1 98.88 117 GLY B C 1
ATOM 4334 O O . GLY B 1 117 ? -11.641 -24.75 -6.219 1 98.88 117 GLY B O 1
ATOM 4335 N N . ILE B 1 118 ? -11.414 -23.094 -4.688 1 98.94 118 ILE B N 1
ATOM 4336 C CA . ILE B 1 118 ? -10.906 -23.922 -3.604 1 98.94 118 ILE B CA 1
ATOM 4337 C C . ILE B 1 118 ? -11.805 -23.766 -2.375 1 98.94 118 ILE B C 1
ATOM 4339 O O . ILE B 1 118 ? -12.102 -22.656 -1.958 1 98.94 118 ILE B O 1
ATOM 4343 N N . GLN B 1 119 ? -12.219 -24.812 -1.809 1 98.88 119 GLN B N 1
ATOM 4344 C CA . GLN B 1 119 ? -12.953 -24.766 -0.551 1 98.88 119 GLN B CA 1
ATOM 4345 C C . GLN B 1 119 ? -12.219 -25.516 0.551 1 98.88 119 GLN B C 1
ATOM 4347 O O . GLN B 1 119 ? -11.742 -26.641 0.333 1 98.88 119 GLN B O 1
ATOM 4352 N N . LEU B 1 120 ? -12.117 -24.953 1.717 1 98.56 120 LEU B N 1
ATOM 4353 C CA . LEU B 1 120 ? -11.43 -25.531 2.867 1 98.56 120 LEU B CA 1
ATOM 4354 C C . LEU B 1 120 ? -12.398 -25.734 4.031 1 98.56 120 LEU B C 1
ATOM 4356 O O . LEU B 1 120 ? -13.188 -24.844 4.344 1 98.56 120 LEU B O 1
ATOM 4360 N N . ARG B 1 121 ? -12.352 -26.859 4.582 1 98.06 121 ARG B N 1
ATOM 4361 C CA . ARG B 1 121 ? -13.18 -27.188 5.734 1 98.06 121 ARG B CA 1
ATOM 4362 C C . ARG B 1 121 ? -12.383 -27.922 6.797 1 98.06 121 ARG B C 1
ATOM 4364 O O . ARG B 1 121 ? -11.875 -29.016 6.547 1 98.06 121 ARG B O 1
ATOM 4371 N N . LYS B 1 122 ? -12.18 -27.344 7.992 1 97.25 122 LYS B N 1
ATOM 4372 C CA . LYS B 1 122 ? -11.555 -27.938 9.172 1 97.25 122 LYS B CA 1
ATOM 4373 C C . LYS B 1 122 ? -10.102 -28.312 8.898 1 97.25 122 LYS B C 1
ATOM 4375 O O . LYS B 1 122 ? -9.656 -29.406 9.227 1 97.25 122 LYS B O 1
ATOM 4380 N N . THR B 1 123 ? -9.438 -27.422 8.25 1 96.75 123 THR B N 1
ATOM 4381 C CA . THR B 1 123 ? -8.031 -27.641 7.938 1 96.75 123 THR B CA 1
ATOM 4382 C C . THR B 1 123 ? -7.129 -27 8.984 1 96.75 123 THR B C 1
ATOM 4384 O O . THR B 1 123 ? -7.539 -26.062 9.672 1 96.75 123 THR B O 1
ATOM 4387 N N . MET B 1 124 ? -5.941 -27.562 9.141 1 95.69 124 MET B N 1
ATOM 4388 C CA . MET B 1 124 ? -4.898 -27.016 10 1 95.69 124 MET B CA 1
ATOM 4389 C C . MET B 1 124 ? -3.662 -26.641 9.188 1 95.69 124 MET B C 1
ATOM 4391 O O . MET B 1 124 ? -3.053 -27.484 8.547 1 95.69 124 MET B O 1
ATOM 4395 N N . GLN B 1 125 ? -3.266 -25.391 9.156 1 96.06 125 GLN B N 1
ATOM 4396 C CA . GLN B 1 125 ? -2.043 -24.859 8.562 1 96.06 125 GLN B CA 1
ATOM 4397 C C . GLN B 1 125 ? -2.01 -25.094 7.059 1 96.06 125 GLN B C 1
ATOM 4399 O O . GLN B 1 125 ? -0.998 -25.547 6.516 1 96.06 125 GLN B O 1
ATOM 4404 N N . MET B 1 126 ? -3.18 -24.797 6.379 1 96.62 126 MET B N 1
ATOM 4405 C CA . MET B 1 126 ? -3.295 -24.844 4.926 1 96.62 126 MET B CA 1
ATOM 4406 C C . MET B 1 126 ? -2.574 -23.656 4.285 1 96.62 126 MET B C 1
ATOM 4408 O O . MET B 1 126 ? -2.646 -22.531 4.785 1 96.62 126 MET B O 1
ATOM 4412 N N . THR B 1 127 ? -1.789 -23.969 3.158 1 97.75 127 THR B N 1
ATOM 4413 C CA . THR B 1 127 ? -1.156 -22.922 2.373 1 97.75 127 THR B CA 1
ATOM 4414 C C . THR B 1 127 ? -1.621 -22.969 0.921 1 97.75 127 THR B C 1
ATOM 4416 O O . THR B 1 127 ? -1.489 -24 0.259 1 97.75 127 THR B O 1
ATOM 4419 N N . VAL B 1 128 ? -2.225 -21.938 0.443 1 98.25 128 VAL B N 1
ATOM 4420 C CA . VAL B 1 128 ? -2.525 -21.719 -0.969 1 98.25 128 VAL B CA 1
ATOM 4421 C C . VAL B 1 128 ? -1.604 -20.641 -1.534 1 98.25 128 VAL B C 1
ATOM 4423 O O . VAL B 1 128 ? -1.635 -19.484 -1.087 1 98.25 128 VAL B O 1
ATOM 4426 N N . SER B 1 129 ? -0.768 -21 -2.479 1 97.44 129 SER B N 1
ATOM 4427 C CA . SER B 1 129 ? 0.211 -20.078 -3.021 1 97.44 129 SER B CA 1
ATOM 4428 C C . SER B 1 129 ? 0.399 -20.281 -4.52 1 97.44 129 SER B C 1
ATOM 4430 O O . SER B 1 129 ? 0.327 -21.406 -5.012 1 97.44 129 SER B O 1
ATOM 4432 N N . LYS B 1 130 ? 0.615 -19.141 -5.312 1 96.94 130 LYS B N 1
ATOM 4433 C CA . LYS B 1 130 ? 0.897 -19.172 -6.746 1 96.94 130 LYS B CA 1
ATOM 4434 C C . LYS B 1 130 ? -0.216 -19.875 -7.516 1 96.94 130 LYS B C 1
ATOM 4436 O O . LYS B 1 130 ? 0.043 -20.812 -8.273 1 96.94 130 LYS B O 1
ATOM 4441 N N . VAL B 1 131 ? -1.392 -19.406 -7.254 1 98.19 131 VAL B N 1
ATOM 4442 C CA . VAL B 1 131 ? -2.531 -19.906 -8.008 1 98.19 131 VAL B CA 1
ATOM 4443 C C . VAL B 1 131 ? -3.223 -18.75 -8.734 1 98.19 131 VAL B C 1
ATOM 4445 O O . VAL B 1 131 ? -3.1 -17.594 -8.336 1 98.19 131 VAL B O 1
ATOM 4448 N N . LEU B 1 132 ? -3.791 -19.047 -9.852 1 98.31 132 LEU B N 1
ATOM 4449 C CA . LEU B 1 132 ? -4.758 -18.188 -10.531 1 98.31 132 LEU B CA 1
ATOM 4450 C C . LEU B 1 132 ? -6.156 -18.797 -10.477 1 98.31 132 LEU B C 1
ATOM 4452 O O . LEU B 1 132 ? -6.383 -19.891 -10.992 1 98.31 132 LEU B O 1
ATOM 4456 N N . VAL B 1 133 ? -7.051 -18.172 -9.797 1 98.75 133 VAL B N 1
ATOM 4457 C CA . VAL B 1 133 ? -8.445 -18.609 -9.766 1 98.75 133 VAL B CA 1
ATOM 4458 C C . VAL B 1 133 ? -9.336 -17.562 -10.422 1 98.75 133 VAL B C 1
ATOM 4460 O O . VAL B 1 133 ? -9.375 -16.406 -9.977 1 98.75 133 VAL B O 1
ATOM 4463 N N . ARG B 1 134 ? -10.031 -17.922 -11.43 1 97.19 134 ARG B N 1
ATOM 4464 C CA . ARG B 1 134 ? -10.836 -16.922 -12.109 1 97.19 134 ARG B CA 1
ATOM 4465 C C . ARG B 1 134 ? -12.141 -17.516 -12.625 1 97.19 134 ARG B C 1
ATOM 4467 O O . ARG B 1 134 ? -12.227 -18.719 -12.859 1 97.19 134 ARG B O 1
ATOM 4474 N N . ASN B 1 135 ? -13.133 -16.734 -12.766 1 97.31 135 ASN B N 1
ATOM 4475 C CA . ASN B 1 135 ? -14.438 -17.031 -13.352 1 97.31 135 ASN B CA 1
ATOM 4476 C C . ASN B 1 135 ? -15.211 -18.047 -12.523 1 97.31 135 ASN B C 1
ATOM 4478 O O . ASN B 1 135 ? -16 -18.828 -13.07 1 97.31 135 ASN B O 1
ATOM 4482 N N . CYS B 1 136 ? -14.891 -18.188 -11.305 1 98.5 136 CYS B N 1
ATOM 4483 C CA . CYS B 1 136 ? -15.672 -18.984 -10.367 1 98.5 136 CYS B CA 1
ATOM 4484 C C . CYS B 1 136 ? -16.688 -18.125 -9.633 1 98.5 136 CYS B C 1
ATOM 4486 O O . CYS B 1 136 ? -16.672 -16.906 -9.75 1 98.5 136 CYS B O 1
ATOM 4488 N N . LYS B 1 137 ? -17.641 -18.781 -8.961 1 98.38 137 LYS B N 1
ATOM 4489 C CA . LYS B 1 137 ? -18.5 -18.016 -8.062 1 98.38 137 LYS B CA 1
ATOM 4490 C C . LYS B 1 137 ? -17.703 -17.406 -6.922 1 98.38 137 LYS B C 1
ATOM 4492 O O . LYS B 1 137 ? -17.766 -16.188 -6.699 1 98.38 137 LYS B O 1
ATOM 4497 N N . TYR B 1 138 ? -17.062 -18.25 -6.172 1 98.56 138 TYR B N 1
ATOM 4498 C CA . TYR B 1 138 ? -16.078 -17.859 -5.164 1 98.56 138 TYR B CA 1
ATOM 4499 C C . TYR B 1 138 ? -14.68 -18.344 -5.543 1 98.56 138 TYR B C 1
ATOM 4501 O O . TYR B 1 138 ? -14.523 -19.469 -6.035 1 98.56 138 TYR B O 1
ATOM 4509 N N . GLY B 1 139 ? -13.641 -17.484 -5.398 1 98.88 139 GLY B N 1
ATOM 4510 C CA . GLY B 1 139 ? -12.281 -17.938 -5.617 1 98.88 139 GLY B CA 1
ATOM 4511 C C . GLY B 1 139 ? -11.82 -18.953 -4.594 1 98.88 139 GLY B C 1
ATOM 4512 O O . GLY B 1 139 ? -11.734 -20.156 -4.898 1 98.88 139 GLY B O 1
ATOM 4513 N N . VAL B 1 140 ? -11.594 -18.5 -3.35 1 98.94 140 VAL B N 1
ATOM 4514 C CA . VAL B 1 140 ? -11.266 -19.328 -2.203 1 98.94 140 VAL B CA 1
ATOM 4515 C C . VAL B 1 140 ? -12.344 -19.203 -1.131 1 98.94 140 VAL B C 1
ATOM 4517 O O . VAL B 1 140 ? -12.727 -18.078 -0.772 1 98.94 140 VAL B O 1
ATOM 4520 N N . HIS B 1 141 ? -12.797 -20.297 -0.683 1 98.88 141 HIS B N 1
ATOM 4521 C CA . HIS B 1 141 ? -13.961 -20.344 0.193 1 98.88 141 HIS B CA 1
ATOM 4522 C C . HIS B 1 141 ? -13.672 -21.156 1.455 1 98.88 141 HIS B C 1
ATOM 4524 O O . HIS B 1 141 ? -13.453 -22.359 1.387 1 98.88 141 HIS B O 1
ATOM 4530 N N . LEU B 1 142 ? -13.602 -20.5 2.602 1 98.75 142 LEU B N 1
ATOM 4531 C CA . LEU B 1 142 ? -13.422 -21.188 3.875 1 98.75 142 LEU B CA 1
ATOM 4532 C C . LEU B 1 142 ? -14.75 -21.328 4.609 1 98.75 142 LEU B C 1
ATOM 4534 O O . LEU B 1 142 ? -15.5 -20.344 4.734 1 98.75 142 LEU B O 1
ATOM 4538 N N . VAL B 1 143 ? -15.031 -22.5 5.07 1 98.19 143 VAL B N 1
ATOM 4539 C CA . VAL B 1 143 ? -16.266 -22.766 5.801 1 98.19 143 VAL B CA 1
ATOM 4540 C C . VAL B 1 143 ? -15.953 -23.484 7.109 1 98.19 143 VAL B C 1
ATOM 4542 O O . VAL B 1 143 ? -14.883 -24.078 7.258 1 98.19 143 VAL B O 1
ATOM 4545 N N . GLU B 1 144 ? -16.781 -23.344 8.078 1 97.19 144 GLU B N 1
ATOM 4546 C CA . GLU B 1 144 ? -16.734 -24 9.375 1 97.19 144 GLU B CA 1
ATOM 4547 C C . GLU B 1 144 ? -15.453 -23.625 10.133 1 97.19 144 GLU B C 1
ATOM 4549 O O . GLU B 1 144 ? -15.195 -22.438 10.375 1 97.19 144 GLU B O 1
ATOM 4554 N N . ARG B 1 145 ? -14.602 -24.641 10.43 1 96.81 145 ARG B N 1
ATOM 4555 C CA . ARG B 1 145 ? -13.422 -24.359 11.25 1 96.81 145 ARG B CA 1
ATOM 4556 C C . ARG B 1 145 ? -12.141 -24.516 10.438 1 96.81 145 ARG B C 1
ATOM 4558 O O . ARG B 1 145 ? -11.992 -25.484 9.688 1 96.81 145 ARG B O 1
ATOM 4565 N N . ASN B 1 146 ? -11.234 -23.594 10.508 1 96.81 146 ASN B N 1
ATOM 4566 C CA . ASN B 1 146 ? -9.883 -23.656 9.969 1 96.81 146 ASN B CA 1
ATOM 4567 C C . ASN B 1 146 ? -8.891 -22.906 10.852 1 96.81 146 ASN B C 1
ATOM 4569 O O . ASN B 1 146 ? -9.273 -21.984 11.578 1 96.81 146 ASN B O 1
ATOM 4573 N N . ARG B 1 147 ? -7.641 -23.359 10.859 1 96.06 147 ARG B N 1
ATOM 4574 C CA . ARG B 1 147 ? -6.617 -22.672 11.641 1 96.06 147 ARG B CA 1
ATOM 4575 C C . ARG B 1 147 ? -5.367 -22.422 10.805 1 96.06 147 ARG B C 1
ATOM 4577 O O . ARG B 1 147 ? -4.945 -23.281 10.031 1 96.06 147 ARG B O 1
ATOM 4584 N N . ASN B 1 148 ? -4.715 -21.266 10.977 1 95.75 148 ASN B N 1
ATOM 4585 C CA . ASN B 1 148 ? -3.41 -20.891 10.438 1 95.75 148 ASN B CA 1
ATOM 4586 C C . ASN B 1 148 ? -3.387 -21 8.914 1 95.75 148 ASN B C 1
ATOM 4588 O O . ASN B 1 148 ? -2.512 -21.656 8.344 1 95.75 148 ASN B O 1
ATOM 4592 N N . PHE B 1 149 ? -4.352 -20.359 8.305 1 96.94 149 PHE B N 1
ATOM 4593 C CA . PHE B 1 149 ? -4.473 -20.375 6.852 1 96.94 149 PHE B CA 1
ATOM 4594 C C . PHE B 1 149 ? -3.59 -19.297 6.219 1 96.94 149 PHE B C 1
ATOM 4596 O O . PHE B 1 149 ? -3.52 -18.172 6.719 1 96.94 149 PHE B O 1
ATOM 4603 N N . LEU B 1 150 ? -2.863 -19.688 5.07 1 98 150 LEU B N 1
ATOM 4604 C CA . LEU B 1 150 ? -2.068 -18.734 4.289 1 98 150 LEU B CA 1
ATOM 4605 C C . LEU B 1 150 ? -2.576 -18.656 2.854 1 98 150 LEU B C 1
ATOM 4607 O O . LEU B 1 150 ? -2.715 -19.688 2.184 1 98 150 LEU B O 1
ATOM 4611 N N . LEU B 1 151 ? -2.961 -17.531 2.357 1 98.38 151 LEU B N 1
ATOM 4612 C CA . LEU B 1 151 ? -3.154 -17.203 0.948 1 98.38 151 LEU B CA 1
ATOM 4613 C C . LEU B 1 151 ? -2.123 -16.188 0.476 1 98.38 151 LEU B C 1
ATOM 4615 O O . LEU B 1 151 ? -2.184 -15.016 0.856 1 98.38 151 LEU B O 1
ATOM 4619 N N . CYS B 1 152 ? -1.165 -16.609 -0.442 1 97.25 152 CYS B N 1
ATOM 4620 C CA . CYS B 1 152 ? -0.065 -15.703 -0.75 1 97.25 152 CYS B CA 1
ATOM 4621 C C . CYS B 1 152 ? 0.355 -15.828 -2.209 1 97.25 152 CYS B C 1
ATOM 4623 O O . CYS B 1 152 ? 0.159 -16.875 -2.828 1 97.25 152 CYS B O 1
ATOM 4625 N N . ASP B 1 153 ? 0.828 -14.742 -2.838 1 96.88 153 ASP B N 1
ATOM 4626 C CA . ASP B 1 153 ? 1.489 -14.688 -4.141 1 96.88 153 ASP B CA 1
ATOM 4627 C C . ASP B 1 153 ? 0.596 -15.266 -5.234 1 96.88 153 ASP B C 1
ATOM 4629 O O . ASP B 1 153 ? 1.039 -16.094 -6.031 1 96.88 153 ASP B O 1
ATOM 4633 N N . SER B 1 154 ? -0.674 -14.867 -5.16 1 98.31 154 SER B N 1
ATOM 4634 C CA . SER B 1 154 ? -1.654 -15.492 -6.039 1 98.31 154 SER B CA 1
ATOM 4635 C C . SER B 1 154 ? -2.504 -14.445 -6.754 1 98.31 154 SER B C 1
ATOM 4637 O O . SER B 1 154 ? -2.43 -13.258 -6.438 1 98.31 154 SER B O 1
ATOM 4639 N N . HIS B 1 155 ? -3.201 -14.883 -7.777 1 98.25 155 HIS B N 1
ATOM 4640 C CA . HIS B 1 155 ? -4.152 -14.078 -8.531 1 98.25 155 HIS B CA 1
ATOM 4641 C C . HIS B 1 155 ? -5.574 -14.602 -8.367 1 98.25 155 HIS B C 1
ATOM 4643 O O . HIS B 1 155 ? -5.898 -15.688 -8.867 1 98.25 155 HIS B O 1
ATOM 4649 N N . ILE B 1 156 ? -6.371 -13.906 -7.613 1 98.62 156 ILE B N 1
ATOM 4650 C CA . ILE B 1 156 ? -7.801 -14.188 -7.508 1 98.62 156 ILE B CA 1
ATOM 4651 C C . ILE B 1 156 ? -8.586 -13.172 -8.336 1 98.62 156 ILE B C 1
ATOM 4653 O O . ILE B 1 156 ? -8.758 -12.023 -7.918 1 98.62 156 ILE B O 1
ATOM 4657 N N . TYR B 1 157 ? -9.148 -13.586 -9.453 1 97.25 157 TYR B N 1
ATOM 4658 C CA . TYR B 1 157 ? -9.406 -12.633 -10.523 1 97.25 157 TYR B CA 1
ATOM 4659 C C . TYR B 1 157 ? -10.758 -12.906 -11.18 1 97.25 157 TYR B C 1
ATOM 4661 O O . TYR B 1 157 ? -11.016 -14.023 -11.641 1 97.25 157 TYR B O 1
ATOM 4669 N N . ASP B 1 158 ? -11.641 -11.922 -11.227 1 95.88 158 ASP B N 1
ATOM 4670 C CA . ASP B 1 158 ? -12.82 -11.906 -12.086 1 95.88 158 ASP B CA 1
ATOM 4671 C C . ASP B 1 158 ? -13.797 -13.023 -11.703 1 95.88 158 ASP B C 1
ATOM 4673 O O . ASP B 1 158 ? -14.312 -13.727 -12.578 1 95.88 158 ASP B O 1
ATOM 4677 N N . ASN B 1 159 ? -13.906 -13.266 -10.469 1 97.06 159 ASN B N 1
ATOM 4678 C CA . ASN B 1 159 ? -14.914 -14.211 -10.008 1 97.06 159 ASN B CA 1
ATOM 4679 C C . ASN B 1 159 ? -16.281 -13.562 -9.883 1 97.06 159 ASN B C 1
ATOM 4681 O O . ASN B 1 159 ? -16.391 -12.336 -9.789 1 97.06 159 ASN B O 1
ATOM 4685 N N . ALA B 1 160 ? -17.297 -14.352 -9.891 1 95.94 160 ALA B N 1
ATOM 4686 C CA . ALA B 1 160 ? -18.641 -13.844 -10.078 1 95.94 160 ALA B CA 1
ATOM 4687 C C . ALA B 1 160 ? -19.172 -13.195 -8.805 1 95.94 160 ALA B C 1
ATOM 4689 O O . ALA B 1 160 ? -20.094 -12.383 -8.852 1 95.94 160 ALA B O 1
ATOM 4690 N N . GLU B 1 161 ? -18.672 -13.508 -7.676 1 95.31 161 GLU B N 1
ATOM 4691 C CA . GLU B 1 161 ? -19.109 -12.859 -6.441 1 95.31 161 GLU B CA 1
ATOM 4692 C C . GLU B 1 161 ? -17.906 -12.422 -5.598 1 95.31 161 GLU B C 1
ATOM 4694 O O . GLU B 1 161 ? -17.469 -11.266 -5.68 1 95.31 161 GLU B O 1
ATOM 4699 N N . TYR B 1 162 ? -17.328 -13.359 -4.836 1 97.56 162 TYR B N 1
ATOM 4700 C CA . TYR B 1 162 ? -16.281 -12.984 -3.896 1 97.56 162 TYR B CA 1
ATOM 4701 C C . TYR B 1 162 ? -14.953 -13.625 -4.285 1 97.56 162 TYR B C 1
ATOM 4703 O O . TYR B 1 162 ? -14.914 -14.781 -4.715 1 97.56 162 TYR B O 1
ATOM 4711 N N . GLY B 1 163 ? -13.82 -12.914 -4.16 1 98.62 163 GLY B N 1
ATOM 4712 C CA . GLY B 1 163 ? -12.508 -13.523 -4.305 1 98.62 163 GLY B CA 1
ATOM 4713 C C . GLY B 1 163 ? -12.172 -14.492 -3.189 1 98.62 163 GLY B C 1
ATOM 4714 O O . GLY B 1 163 ? -12.07 -15.695 -3.42 1 98.62 163 GLY B O 1
ATOM 4715 N N . LEU B 1 164 ? -11.984 -13.969 -1.985 1 98.81 164 LEU B N 1
ATOM 4716 C CA . LEU B 1 164 ? -11.859 -14.75 -0.755 1 98.81 164 LEU B CA 1
ATOM 4717 C C . LEU B 1 164 ? -13.109 -14.602 0.107 1 98.81 164 LEU B C 1
ATOM 4719 O O . LEU B 1 164 ? -13.516 -13.492 0.429 1 98.81 164 LEU B O 1
ATOM 4723 N N . PHE B 1 165 ? -13.695 -15.758 0.473 1 98.81 165 PHE B N 1
ATOM 4724 C CA . PHE B 1 165 ? -14.922 -15.719 1.266 1 98.81 165 PHE B CA 1
ATOM 4725 C C . PHE B 1 165 ? -14.75 -16.5 2.562 1 98.81 165 PHE B C 1
ATOM 4727 O O . PHE B 1 165 ? -14.609 -17.734 2.539 1 98.81 165 PHE B O 1
ATOM 4734 N N . LEU B 1 166 ? -14.727 -15.797 3.668 1 98.75 166 LEU B N 1
ATOM 4735 C CA . LEU B 1 166 ? -14.836 -16.391 4.996 1 98.75 166 LEU B CA 1
ATOM 4736 C C . LEU B 1 166 ? -16.297 -16.484 5.434 1 98.75 166 LEU B C 1
ATOM 4738 O O . LEU B 1 166 ? -16.859 -15.5 5.902 1 98.75 166 LEU B O 1
ATOM 4742 N N . ASP B 1 167 ? -16.859 -17.625 5.293 1 98.44 167 ASP B N 1
ATOM 4743 C CA . ASP B 1 167 ? -18.297 -17.844 5.348 1 98.44 167 ASP B CA 1
ATOM 4744 C C . ASP B 1 167 ? -18.719 -18.406 6.703 1 98.44 167 ASP B C 1
ATOM 4746 O O . ASP B 1 167 ? -18.875 -19.609 6.852 1 98.44 167 ASP B O 1
ATOM 4750 N N . ARG B 1 168 ? -18.953 -17.484 7.629 1 97.44 168 ARG B N 1
ATOM 4751 C CA . ARG B 1 168 ? -19.406 -17.859 8.969 1 97.44 168 ARG B CA 1
ATOM 4752 C C . ARG B 1 168 ? -18.469 -18.906 9.578 1 97.44 168 ARG B C 1
ATOM 4754 O O . ARG B 1 168 ? -18.922 -19.891 10.156 1 97.44 168 ARG B O 1
ATOM 4761 N N . CYS B 1 169 ? -17.156 -18.594 9.414 1 94.81 169 CYS B N 1
ATOM 4762 C CA . CYS B 1 169 ? -16.141 -19.547 9.836 1 94.81 169 CYS B CA 1
ATOM 4763 C C . CYS B 1 169 ? -15.68 -19.266 11.258 1 94.81 169 CYS B C 1
ATOM 4765 O O . CYS B 1 169 ? -15.852 -18.156 11.766 1 94.81 169 CYS B O 1
ATOM 4767 N N . ASN B 1 170 ? -15.266 -20.375 11.945 1 96.5 170 ASN B N 1
ATOM 4768 C CA . ASN B 1 170 ? -14.375 -20.266 13.094 1 96.5 170 ASN B CA 1
ATOM 4769 C C . ASN B 1 170 ? -12.906 -20.297 12.672 1 96.5 170 ASN B C 1
ATOM 4771 O O . ASN B 1 170 ? -12.367 -21.359 12.375 1 96.5 170 ASN B O 1
ATOM 4775 N N . LEU B 1 171 ? -12.32 -19.203 12.586 1 95.44 171 LEU B N 1
ATOM 4776 C CA . LEU B 1 171 ? -11.016 -19.031 11.945 1 95.44 171 LEU B CA 1
ATOM 4777 C C . LEU B 1 171 ? -10.117 -18.125 12.773 1 95.44 171 LEU B C 1
ATOM 4779 O O . LEU B 1 171 ? -10.484 -16.984 13.062 1 95.44 171 LEU B O 1
ATOM 4783 N N . HIS B 1 172 ? -8.977 -18.672 13.219 1 92.94 172 HIS B N 1
ATOM 4784 C CA . HIS B 1 172 ? -7.957 -17.906 13.93 1 92.94 172 HIS B CA 1
ATOM 4785 C C . HIS B 1 172 ? -6.613 -17.984 13.219 1 92.94 172 HIS B C 1
ATOM 4787 O O . HIS B 1 172 ? -6.219 -19.047 12.742 1 92.94 172 HIS B O 1
ATOM 4793 N N . GLN B 1 173 ? -5.961 -16.906 13.125 1 92.12 173 GLN B N 1
ATOM 4794 C CA . GLN B 1 173 ? -4.66 -16.766 12.477 1 92.12 173 GLN B CA 1
ATOM 4795 C C . GLN B 1 173 ? -4.773 -16.969 10.969 1 92.12 173 GLN B C 1
ATOM 4797 O O . GLN B 1 173 ? -4.695 -18.109 10.484 1 92.12 173 GLN B O 1
ATOM 4802 N N . ILE B 1 174 ? -4.973 -15.953 10.164 1 95.94 174 ILE B N 1
ATOM 4803 C CA . ILE B 1 174 ? -5.039 -15.953 8.703 1 95.94 174 ILE B CA 1
ATOM 4804 C C . ILE B 1 174 ? -4.164 -14.828 8.148 1 95.94 174 ILE B C 1
ATOM 4806 O O . ILE B 1 174 ? -4.234 -13.688 8.617 1 95.94 174 ILE B O 1
ATOM 4810 N N . ASN B 1 175 ? -3.281 -15.219 7.219 1 97.56 175 ASN B N 1
ATOM 4811 C CA . ASN B 1 175 ? -2.496 -14.227 6.496 1 97.56 175 ASN B CA 1
ATOM 4812 C C . ASN B 1 175 ? -2.852 -14.203 5.012 1 97.56 175 ASN B C 1
ATOM 4814 O O . ASN B 1 175 ? -2.756 -15.227 4.332 1 97.56 175 ASN B O 1
ATOM 4818 N N . VAL B 1 176 ? -3.324 -13.125 4.531 1 98.5 176 VAL B N 1
ATOM 4819 C CA . VAL B 1 176 ? -3.564 -12.844 3.119 1 98.5 176 VAL B CA 1
ATOM 4820 C C . VAL B 1 176 ? -2.541 -11.828 2.613 1 98.5 176 VAL B C 1
ATOM 4822 O O . VAL B 1 176 ? -2.688 -10.625 2.836 1 98.5 176 VAL B O 1
ATOM 4825 N N . THR B 1 177 ? -1.433 -12.305 1.911 1 97.06 177 THR B N 1
ATOM 4826 C CA . THR B 1 177 ? -0.294 -11.43 1.659 1 97.06 177 THR B CA 1
ATOM 4827 C C . THR B 1 177 ? 0.187 -11.57 0.217 1 97.06 177 THR B C 1
ATOM 4829 O O . THR B 1 177 ? 0.247 -12.672 -0.319 1 97.06 177 THR B O 1
ATOM 4832 N N . GLY B 1 178 ? 0.442 -10.43 -0.437 1 96.75 178 GLY B N 1
ATOM 4833 C CA . GLY B 1 178 ? 1.121 -10.406 -1.723 1 96.75 178 GLY B CA 1
ATOM 4834 C C . GLY B 1 178 ? 0.258 -10.922 -2.859 1 96.75 178 GLY B C 1
ATOM 4835 O O . GLY B 1 178 ? 0.76 -11.555 -3.791 1 96.75 178 GLY B O 1
ATOM 4836 N N . ASN B 1 179 ? -1.04 -10.734 -2.748 1 98.44 179 ASN B N 1
ATOM 4837 C CA . ASN B 1 179 ? -1.935 -11.227 -3.791 1 98.44 179 ASN B CA 1
ATOM 4838 C C . ASN B 1 179 ? -2.461 -10.086 -4.66 1 98.44 179 ASN B C 1
ATOM 4840 O O . ASN B 1 179 ? -2.52 -8.938 -4.215 1 98.44 179 ASN B O 1
ATOM 4844 N N . HIS B 1 180 ? -2.766 -10.398 -5.914 1 98.19 180 HIS B N 1
ATOM 4845 C CA . HIS B 1 180 ? -3.709 -9.602 -6.691 1 98.19 180 HIS B CA 1
ATOM 4846 C C . HIS B 1 180 ? -5.125 -10.156 -6.574 1 98.19 180 HIS B C 1
ATOM 4848 O O . HIS B 1 180 ? -5.398 -11.273 -7.02 1 98.19 180 HIS B O 1
ATOM 4854 N N . ILE B 1 181 ? -6.023 -9.43 -5.965 1 98.25 181 ILE B N 1
ATOM 4855 C CA . ILE B 1 181 ? -7.43 -9.797 -5.828 1 98.25 181 ILE B CA 1
ATOM 4856 C C . ILE B 1 181 ? -8.305 -8.766 -6.535 1 98.25 181 ILE B C 1
ATOM 4858 O O . ILE B 1 181 ? -8.633 -7.723 -5.961 1 98.25 181 ILE B O 1
ATOM 4862 N N . SER B 1 182 ? -8.711 -9.094 -7.746 1 95.75 182 SER B N 1
ATOM 4863 C CA . SER B 1 182 ? -9.227 -7.992 -8.547 1 95.75 182 SER B CA 1
ATOM 4864 C C . SER B 1 182 ? -10.398 -8.445 -9.422 1 95.75 182 SER B C 1
ATOM 4866 O O . SER B 1 182 ? -10.477 -9.609 -9.805 1 95.75 182 SER B O 1
ATOM 4868 N N . TYR B 1 183 ? -11.352 -7.574 -9.664 1 93.56 183 TYR B N 1
ATOM 4869 C CA . TYR B 1 183 ? -12.453 -7.641 -10.625 1 93.56 183 TYR B CA 1
ATOM 4870 C C . TYR B 1 183 ? -13.469 -8.695 -10.211 1 93.56 183 TYR B C 1
ATOM 4872 O O . TYR B 1 183 ? -14.195 -9.234 -11.047 1 93.56 183 TYR B O 1
ATOM 4880 N N . ASN B 1 184 ? -13.336 -9.148 -8.992 1 95.25 184 ASN B N 1
ATOM 4881 C CA . ASN B 1 184 ? -14.461 -9.93 -8.484 1 95.25 184 ASN B CA 1
ATOM 4882 C C . ASN B 1 184 ? -15.727 -9.078 -8.391 1 95.25 184 ASN B C 1
ATOM 4884 O O . ASN B 1 184 ? -15.672 -7.91 -8.016 1 95.25 184 ASN B O 1
ATOM 4888 N N . LYS B 1 185 ? -16.859 -9.672 -8.562 1 92.88 185 LYS B N 1
ATOM 4889 C CA . LYS B 1 185 ? -18 -8.844 -8.945 1 92.88 185 LYS B CA 1
ATOM 4890 C C . LYS B 1 185 ? -18.688 -8.266 -7.715 1 92.88 185 LYS B C 1
ATOM 4892 O O . LYS B 1 185 ? -19.469 -7.316 -7.824 1 92.88 185 LYS B O 1
ATOM 4897 N N . ARG B 1 186 ? -18.406 -8.695 -6.555 1 92.94 186 ARG B N 1
ATOM 4898 C CA . ARG B 1 186 ? -19.078 -8.156 -5.379 1 92.94 186 ARG B CA 1
ATOM 4899 C C . ARG B 1 186 ? -18.062 -7.695 -4.332 1 92.94 186 ARG B C 1
ATOM 4901 O O . ARG B 1 186 ? -18.188 -6.594 -3.789 1 92.94 186 ARG B O 1
ATOM 4908 N N . ALA B 1 187 ? -17.125 -8.539 -4.023 1 96 187 ALA B N 1
ATOM 4909 C CA . ALA B 1 187 ? -16.078 -8.164 -3.068 1 96 187 ALA B CA 1
ATOM 4910 C C . ALA B 1 187 ? -14.781 -8.906 -3.352 1 96 187 ALA B C 1
ATOM 4912 O O . ALA B 1 187 ? -14.805 -10.055 -3.809 1 96 187 ALA B O 1
ATOM 4913 N N . GLY B 1 188 ? -13.688 -8.258 -3.107 1 97.88 188 GLY B N 1
ATOM 4914 C CA . GLY B 1 188 ? -12.422 -8.977 -3.121 1 97.88 188 GLY B CA 1
ATOM 4915 C C . GLY B 1 188 ? -12.273 -9.945 -1.967 1 97.88 188 GLY B C 1
ATOM 4916 O O . GLY B 1 188 ? -12.008 -11.133 -2.176 1 97.88 188 GLY B O 1
ATOM 4917 N N . ILE B 1 189 ? -12.477 -9.43 -0.755 1 98.62 189 ILE B N 1
ATOM 4918 C CA . ILE B 1 189 ? -12.461 -10.227 0.468 1 98.62 189 ILE B CA 1
ATOM 4919 C C . ILE B 1 189 ? -13.766 -10.008 1.238 1 98.62 189 ILE B C 1
ATOM 4921 O O . ILE B 1 189 ? -14.094 -8.875 1.6 1 98.62 189 ILE B O 1
ATOM 4925 N N . LYS B 1 190 ? -14.469 -11.047 1.46 1 98.12 190 LYS B N 1
ATOM 4926 C CA . LYS B 1 190 ? -15.719 -11.008 2.213 1 98.12 190 LYS B CA 1
ATOM 4927 C C . LYS B 1 190 ? -15.633 -11.875 3.465 1 98.12 190 LYS B C 1
ATOM 4929 O O . LYS B 1 190 ? -15.281 -13.055 3.385 1 98.12 190 LYS B O 1
ATOM 4934 N N . SER B 1 191 ? -15.875 -11.336 4.621 1 98.25 191 SER B N 1
ATOM 4935 C CA . SER B 1 191 ? -16.062 -12.086 5.859 1 98.25 191 SER B CA 1
ATOM 4936 C C . SER B 1 191 ? -17.469 -11.859 6.426 1 98.25 191 SER B C 1
ATOM 4938 O O . SER B 1 191 ? -17.875 -10.719 6.652 1 98.25 191 SER B O 1
ATOM 4940 N N . LEU B 1 192 ? -18.188 -12.945 6.57 1 97.56 192 LEU B N 1
ATOM 4941 C CA . LEU B 1 192 ? -19.547 -12.867 7.09 1 97.56 192 LEU B CA 1
ATOM 4942 C C . LEU B 1 192 ? -19.672 -13.656 8.391 1 97.56 192 LEU B C 1
ATOM 4944 O O . LEU B 1 192 ? -19.469 -14.867 8.406 1 97.56 192 LEU B O 1
ATOM 4948 N N . ASP B 1 193 ? -20.078 -12.984 9.422 1 96.69 193 ASP B N 1
ATOM 4949 C CA . ASP B 1 193 ? -20.312 -13.57 10.742 1 96.69 193 ASP B CA 1
ATOM 4950 C C . ASP B 1 193 ? -19.188 -14.531 11.125 1 96.69 193 ASP B C 1
ATOM 4952 O O . ASP B 1 193 ? -18.031 -14.32 10.75 1 96.69 193 ASP B O 1
ATOM 4956 N N . GLY B 1 194 ? -19.453 -15.445 11.961 1 96.25 194 GLY B N 1
ATOM 4957 C CA . GLY B 1 194 ? -18.453 -16.375 12.445 1 96.25 194 GLY B CA 1
ATOM 4958 C C . GLY B 1 194 ? -17.672 -15.852 13.641 1 96.25 194 GLY B C 1
ATOM 4959 O O . GLY B 1 194 ? -18.234 -15.133 14.477 1 96.25 194 GLY B O 1
ATOM 4960 N N . ASP B 1 195 ? -16.547 -16.391 13.844 1 96.56 195 ASP B N 1
ATOM 4961 C CA . ASP B 1 195 ? -15.578 -16.031 14.883 1 96.56 195 ASP B CA 1
ATOM 4962 C C . ASP B 1 195 ? -14.172 -15.945 14.312 1 96.56 195 ASP B C 1
ATOM 4964 O O . ASP B 1 195 ? -13.359 -16.859 14.492 1 96.56 195 ASP B O 1
ATOM 4968 N N . VAL B 1 196 ? -13.945 -14.844 13.648 1 97.19 196 VAL B N 1
ATOM 4969 C CA . VAL B 1 196 ? -12.711 -14.648 12.906 1 97.19 196 VAL B CA 1
ATOM 4970 C C . VAL B 1 196 ? -11.773 -13.727 13.68 1 97.19 196 VAL B C 1
ATOM 4972 O O . VAL B 1 196 ? -12.156 -12.609 14.039 1 97.19 196 VAL B O 1
ATOM 4975 N N . HIS B 1 197 ? -10.562 -14.219 13.992 1 95.56 197 HIS B N 1
ATOM 4976 C CA . HIS B 1 197 ? -9.562 -13.445 14.719 1 95.56 197 HIS B CA 1
ATOM 4977 C C . HIS B 1 197 ? -8.219 -13.469 14.008 1 95.56 197 HIS B C 1
ATOM 4979 O O . HIS B 1 197 ? -7.879 -14.453 13.344 1 95.56 197 HIS B O 1
ATOM 4985 N N . ASN B 1 198 ? -7.402 -12.438 14.172 1 94.62 198 ASN B N 1
ATOM 4986 C CA . ASN B 1 198 ? -6.031 -12.359 13.688 1 94.62 198 ASN B CA 1
ATOM 4987 C C . ASN B 1 198 ? -5.969 -12.469 12.164 1 94.62 198 ASN B C 1
ATOM 4989 O O . ASN B 1 198 ? -5.27 -13.328 11.633 1 94.62 198 ASN B O 1
ATOM 4993 N N . LEU B 1 199 ? -6.777 -11.641 11.492 1 96.56 199 LEU B N 1
ATOM 4994 C CA . LEU B 1 199 ? -6.793 -11.562 10.039 1 96.56 199 LEU B CA 1
ATOM 4995 C C . LEU B 1 199 ? -5.84 -10.477 9.547 1 96.56 199 LEU B C 1
ATOM 4997 O O . LEU B 1 199 ? -6.059 -9.289 9.805 1 96.56 199 LEU B O 1
ATOM 5001 N N . GLN B 1 200 ? -4.766 -10.922 8.883 1 97.25 200 GLN B N 1
ATOM 5002 C CA . GLN B 1 200 ? -3.77 -10.016 8.328 1 97.25 200 GLN B CA 1
ATOM 5003 C C . GLN B 1 200 ? -3.922 -9.891 6.816 1 97.25 200 GLN B C 1
ATOM 5005 O O . GLN B 1 200 ? -3.807 -10.875 6.09 1 97.25 200 GLN B O 1
ATOM 5010 N N . ILE B 1 201 ? -4.277 -8.734 6.336 1 98.25 201 ILE B N 1
ATOM 5011 C CA . ILE B 1 201 ? -4.367 -8.406 4.918 1 98.25 201 ILE B CA 1
ATOM 5012 C C . ILE B 1 201 ? -3.281 -7.402 4.543 1 98.25 201 ILE B C 1
ATOM 5014 O O . ILE B 1 201 ? -3.432 -6.203 4.777 1 98.25 201 ILE B O 1
ATOM 5018 N N . THR B 1 202 ? -2.143 -7.859 3.971 1 96.94 202 THR B N 1
ATOM 5019 C CA . THR B 1 202 ? -0.968 -6.996 3.869 1 96.94 202 THR B CA 1
ATOM 5020 C C . THR B 1 202 ? -0.283 -7.172 2.518 1 96.94 202 THR B C 1
ATOM 5022 O O . THR B 1 202 ? -0.075 -8.297 2.064 1 96.94 202 THR B O 1
ATOM 5025 N N . GLY B 1 203 ? 0.06 -6.031 1.9 1 95.88 203 GLY B N 1
ATOM 5026 C CA . GLY B 1 203 ? 0.884 -6.051 0.702 1 95.88 203 GLY B CA 1
ATOM 5027 C C . GLY B 1 203 ? 0.148 -6.566 -0.52 1 95.88 203 GLY B C 1
ATOM 5028 O O . GLY B 1 203 ? 0.75 -7.195 -1.394 1 95.88 203 GLY B O 1
ATOM 5029 N N . ASN B 1 204 ? -1.178 -6.371 -0.542 1 97.94 204 ASN B N 1
ATOM 5030 C CA . ASN B 1 204 ? -1.977 -6.832 -1.672 1 97.94 204 ASN B CA 1
ATOM 5031 C C . ASN B 1 204 ? -2.373 -5.676 -2.588 1 97.94 204 ASN B C 1
ATOM 5033 O O . ASN B 1 204 ? -2.354 -4.516 -2.176 1 97.94 204 ASN B O 1
ATOM 5037 N N . ASP B 1 205 ? -2.654 -5.973 -3.824 1 97.56 205 ASP B N 1
ATOM 5038 C CA . ASP B 1 205 ? -3.463 -5.125 -4.695 1 97.56 205 ASP B CA 1
ATOM 5039 C C . ASP B 1 205 ? -4.898 -5.637 -4.781 1 97.56 205 ASP B C 1
ATOM 5041 O O . ASP B 1 205 ? -5.148 -6.719 -5.316 1 97.56 205 ASP B O 1
ATOM 5045 N N . ILE B 1 206 ? -5.805 -4.965 -4.176 1 97.31 206 ILE B N 1
ATOM 5046 C CA . ILE B 1 206 ? -7.219 -5.324 -4.145 1 97.31 206 ILE B CA 1
ATOM 5047 C C . ILE B 1 206 ? -8.031 -4.297 -4.934 1 97.31 206 ILE B C 1
ATOM 5049 O O . ILE B 1 206 ? -8.312 -3.207 -4.438 1 97.31 206 ILE B O 1
ATOM 5053 N N . GLU B 1 207 ? -8.477 -4.68 -6.129 1 92.31 207 GLU B N 1
ATOM 5054 C CA . GLU B 1 207 ? -8.93 -3.59 -6.984 1 92.31 207 GLU B CA 1
ATOM 5055 C C . GLU B 1 207 ? -10.156 -4 -7.797 1 92.31 207 GLU B C 1
ATOM 5057 O O . GLU B 1 207 ? -10.25 -5.141 -8.258 1 92.31 207 GLU B O 1
ATOM 5062 N N . TYR B 1 208 ? -11.047 -3.096 -7.984 1 90.62 208 TYR B N 1
ATOM 5063 C CA . TYR B 1 208 ? -12.18 -3.133 -8.898 1 90.62 208 TYR B CA 1
ATOM 5064 C C . TYR B 1 208 ? -13.039 -4.367 -8.648 1 90.62 208 TYR B C 1
ATOM 5066 O O . TYR B 1 208 ? -13.414 -5.07 -9.594 1 90.62 208 TYR B O 1
ATOM 5074 N N . ASN B 1 209 ? -13.219 -4.629 -7.453 1 89.69 209 ASN B N 1
ATOM 5075 C CA . ASN B 1 209 ? -14.109 -5.723 -7.078 1 89.69 209 ASN B CA 1
ATOM 5076 C C . ASN B 1 209 ? -15.562 -5.266 -6.996 1 89.69 209 ASN B C 1
ATOM 5078 O O . ASN B 1 209 ? -16.094 -5.059 -5.902 1 89.69 209 ASN B O 1
ATOM 5082 N N . ASN B 1 210 ? -16.141 -5.051 -8.094 1 82.25 210 ASN B N 1
ATOM 5083 C CA . ASN B 1 210 ? -17.531 -4.609 -8.266 1 82.25 210 ASN B CA 1
ATOM 5084 C C . ASN B 1 210 ? -18.078 -5 -9.633 1 82.25 210 ASN B C 1
ATOM 5086 O O . ASN B 1 210 ? -17.359 -5.555 -10.461 1 82.25 210 ASN B O 1
ATOM 5090 N N . HIS B 1 211 ? -19.406 -4.914 -9.758 1 77.88 211 HIS B N 1
ATOM 5091 C CA . HIS B 1 211 ? -20.062 -5.23 -11.016 1 77.88 211 HIS B CA 1
ATOM 5092 C C . HIS B 1 211 ? -20.703 -3.994 -11.625 1 77.88 211 HIS B C 1
ATOM 5094 O O . HIS B 1 211 ? -21.906 -3.758 -11.438 1 77.88 211 HIS B O 1
ATOM 5100 N N . PRO B 1 212 ? -19.922 -3.283 -12.391 1 63 212 PRO B N 1
ATOM 5101 C CA . PRO B 1 212 ? -20.484 -2.041 -12.922 1 63 212 PRO B CA 1
ATOM 5102 C C . PRO B 1 212 ? -21.766 -2.268 -13.703 1 63 212 PRO B C 1
ATOM 5104 O O . PRO B 1 212 ? -21.875 -3.236 -14.461 1 63 212 PRO B O 1
ATOM 5107 N N . GLY B 1 213 ? -22.75 -1.497 -13.516 1 61.66 213 GLY B N 1
ATOM 5108 C CA . GLY B 1 213 ? -24.016 -1.572 -14.211 1 61.66 213 GLY B CA 1
ATOM 5109 C C . GLY B 1 213 ? -25.047 -2.408 -13.469 1 61.66 213 GLY B C 1
ATOM 5110 O O . GLY B 1 213 ? -26.25 -2.143 -13.562 1 61.66 213 GLY B O 1
ATOM 5111 N N . VAL B 1 214 ? -24.578 -3.441 -12.852 1 60.91 214 VAL B N 1
ATOM 5112 C CA . VAL B 1 214 ? -25.484 -4.32 -12.125 1 60.91 214 VAL B CA 1
ATOM 5113 C C . VAL B 1 214 ? -25.594 -3.861 -10.672 1 60.91 214 VAL B C 1
ATOM 5115 O O . VAL B 1 214 ? -26.578 -4.164 -9.992 1 60.91 214 VAL B O 1
ATOM 5118 N N . ASP B 1 215 ? -24.625 -3.277 -10.242 1 58.56 215 ASP B N 1
ATOM 5119 C CA . ASP B 1 215 ? -24.453 -3.035 -8.812 1 58.56 215 ASP B CA 1
ATOM 5120 C C . ASP B 1 215 ? -25.391 -1.928 -8.328 1 58.56 215 ASP B C 1
ATOM 5122 O O . ASP B 1 215 ? -25.234 -1.421 -7.219 1 58.56 215 ASP B O 1
ATOM 5126 N N . GLU B 1 216 ? -26.312 -1.482 -9.141 1 55.81 216 GLU B N 1
ATOM 5127 C CA . GLU B 1 216 ? -27.297 -0.58 -8.57 1 55.81 216 GLU B CA 1
ATOM 5128 C C . GLU B 1 216 ? -28.234 -1.321 -7.617 1 55.81 216 GLU B C 1
ATOM 5130 O O . GLU B 1 216 ? -28.844 -2.328 -7.992 1 55.81 216 GLU B O 1
ATOM 5135 N N . SER B 1 217 ? -27.891 -1.323 -6.352 1 52.66 217 SER B N 1
ATOM 5136 C CA . SER B 1 217 ? -28.797 -1.986 -5.41 1 52.66 217 SER B CA 1
ATOM 5137 C C . SER B 1 217 ? -30.234 -1.539 -5.613 1 52.66 217 SER B C 1
ATOM 5139 O O . SER B 1 217 ? -30.516 -0.343 -5.727 1 52.66 217 SER B O 1
ATOM 5141 N N . PRO B 1 218 ? -31.062 -2.426 -5.969 1 46.16 218 PRO B N 1
ATOM 5142 C CA . PRO B 1 218 ? -32.438 -2.004 -6.148 1 46.16 218 PRO B CA 1
ATOM 5143 C C . PRO B 1 218 ? -32.938 -1.085 -5.031 1 46.16 218 PRO B C 1
ATOM 5145 O O . PRO B 1 218 ? -33.812 -0.229 -5.262 1 46.16 218 PRO B O 1
ATOM 5148 N N . ASN B 1 219 ? -32.438 -1.484 -3.828 1 44.47 219 ASN B N 1
ATOM 5149 C CA . ASN B 1 219 ? -32.969 -0.737 -2.688 1 44.47 219 ASN B CA 1
ATOM 5150 C C . ASN B 1 219 ? -31.969 0.306 -2.197 1 44.47 219 ASN B C 1
ATOM 5152 O O . ASN B 1 219 ? -32.125 0.871 -1.116 1 44.47 219 ASN B O 1
ATOM 5156 N N . GLY B 1 220 ? -30.984 0.642 -3.01 1 51.88 220 GLY B N 1
ATOM 5157 C CA . GLY B 1 220 ? -30.031 1.663 -2.619 1 51.88 220 GLY B CA 1
ATOM 5158 C C . GLY B 1 220 ? -28.938 1.137 -1.709 1 51.88 220 GLY B C 1
ATOM 5159 O O . GLY B 1 220 ? -28.109 1.906 -1.212 1 51.88 220 GLY B O 1
ATOM 5160 N N . GLU B 1 221 ? -29 -0.143 -1.365 1 56.47 221 GLU B N 1
ATOM 5161 C CA . GLU B 1 221 ? -28.062 -0.736 -0.425 1 56.47 221 GLU B CA 1
ATOM 5162 C C . GLU B 1 221 ? -26.703 -0.966 -1.081 1 56.47 221 GLU B C 1
ATOM 5164 O O . GLU B 1 221 ? -26.609 -1.145 -2.297 1 56.47 221 GLU B O 1
ATOM 5169 N N . PRO B 1 222 ? -25.781 -0.964 -0.294 1 62.59 222 PRO B N 1
ATOM 5170 C CA . PRO B 1 222 ? -24.422 -1.178 -0.827 1 62.59 222 PRO B CA 1
ATOM 5171 C C . PRO B 1 222 ? -24.281 -2.527 -1.527 1 62.59 222 PRO B C 1
ATOM 5173 O O . PRO B 1 222 ? -24.75 -3.545 -1.021 1 62.59 222 PRO B O 1
ATOM 5176 N N . THR B 1 223 ? -23.797 -2.568 -2.811 1 71.62 223 THR B N 1
ATOM 5177 C CA . THR B 1 223 ? -23.781 -3.838 -3.527 1 71.62 223 THR B CA 1
ATOM 5178 C C . THR B 1 223 ? -22.344 -4.348 -3.668 1 71.62 223 THR B C 1
ATOM 5180 O O . THR B 1 223 ? -22.109 -5.449 -4.172 1 71.62 223 THR B O 1
ATOM 5183 N N . GLY B 1 224 ? -21.406 -3.631 -3.113 1 87.06 224 GLY B N 1
ATOM 5184 C CA . GLY B 1 224 ? -20.062 -4.156 -3.305 1 87.06 224 GLY B CA 1
ATOM 5185 C C . GLY B 1 224 ? -19.016 -3.389 -2.529 1 87.06 224 GLY B C 1
ATOM 5186 O O . GLY B 1 224 ? -19.203 -2.213 -2.209 1 87.06 224 GLY B O 1
ATOM 5187 N N . ALA B 1 225 ? -17.984 -3.994 -2.137 1 94.06 225 ALA B N 1
ATOM 5188 C CA . ALA B 1 225 ? -16.828 -3.41 -1.472 1 94.06 225 ALA B CA 1
ATOM 5189 C C . ALA B 1 225 ? -15.555 -4.203 -1.781 1 94.06 225 ALA B C 1
ATOM 5191 O O . ALA B 1 225 ? -15.609 -5.426 -1.95 1 94.06 225 ALA B O 1
ATOM 5192 N N . GLU B 1 226 ? -14.453 -3.531 -1.859 1 96.75 226 GLU B N 1
ATOM 5193 C CA . GLU B 1 226 ? -13.203 -4.262 -2.055 1 96.75 226 GLU B CA 1
ATOM 5194 C C . GLU B 1 226 ? -12.922 -5.191 -0.881 1 96.75 226 GLU B C 1
ATOM 5196 O O . GLU B 1 226 ? -12.555 -6.355 -1.078 1 96.75 226 GLU B O 1
ATOM 5201 N N . ILE B 1 227 ? -13.023 -4.707 0.323 1 98.12 227 ILE B N 1
ATOM 5202 C CA . ILE B 1 227 ? -12.992 -5.473 1.564 1 98.12 227 ILE B CA 1
ATOM 5203 C C . ILE B 1 227 ? -14.305 -5.289 2.316 1 98.12 227 ILE B C 1
ATOM 5205 O O . ILE B 1 227 ? -14.672 -4.168 2.682 1 98.12 227 ILE B O 1
ATOM 5209 N N . TRP B 1 228 ? -14.977 -6.355 2.6 1 96.88 228 TRP B N 1
ATOM 5210 C CA . TRP B 1 228 ? -16.344 -6.297 3.123 1 96.88 228 TRP B CA 1
ATOM 5211 C C . TRP B 1 228 ? -16.5 -7.238 4.312 1 96.88 228 TRP B C 1
ATOM 5213 O O . TRP B 1 228 ? -16.672 -8.445 4.133 1 96.88 228 TRP B O 1
ATOM 5223 N N . PHE B 1 229 ? -16.578 -6.68 5.535 1 97.81 229 PHE B N 1
ATOM 5224 C CA . PHE B 1 229 ? -16.797 -7.438 6.758 1 97.81 229 PHE B CA 1
ATOM 5225 C C . PHE B 1 229 ? -18.188 -7.156 7.316 1 97.81 229 PHE B C 1
ATOM 5227 O O . PHE B 1 229 ? -18.578 -5.996 7.48 1 97.81 229 PHE B O 1
ATOM 5234 N N . GLU B 1 230 ? -18.938 -8.164 7.629 1 95.81 230 GLU B N 1
ATOM 5235 C CA . GLU B 1 230 ? -20.234 -8.062 8.297 1 95.81 230 GLU B CA 1
ATOM 5236 C C . GLU B 1 230 ? -20.328 -9.039 9.461 1 95.81 230 GLU B C 1
ATOM 5238 O O . GLU B 1 230 ? -20.156 -10.25 9.289 1 95.81 230 GLU B O 1
ATOM 5243 N N . ALA B 1 231 ? -20.609 -8.508 10.641 1 96 231 ALA B N 1
ATOM 5244 C CA . ALA B 1 231 ? -20.75 -9.359 11.82 1 96 231 ALA B CA 1
ATOM 5245 C C . ALA B 1 231 ? -22 -9.008 12.609 1 96 231 ALA B C 1
ATOM 5247 O O . ALA B 1 231 ? -21.922 -8.68 13.797 1 96 231 ALA B O 1
ATOM 5248 N N . PRO B 1 232 ? -23.172 -9.133 12.008 1 93.31 232 PRO B N 1
ATOM 5249 C CA . PRO B 1 232 ? -24.391 -8.891 12.789 1 93.31 232 PRO B CA 1
ATOM 5250 C C . PRO B 1 232 ? -24.578 -9.906 13.906 1 93.31 232 PRO B C 1
ATOM 5252 O O . PRO B 1 232 ? -25.141 -9.578 14.953 1 93.31 232 PRO B O 1
ATOM 5255 N N . ASP B 1 233 ? -24.203 -11.211 13.641 1 93.19 233 ASP B N 1
ATOM 5256 C CA . ASP B 1 233 ? -24.344 -12.281 14.617 1 93.19 233 ASP B CA 1
ATOM 5257 C C . ASP B 1 233 ? -23.031 -13.008 14.844 1 93.19 233 ASP B C 1
ATOM 5259 O O . ASP B 1 233 ? -23.016 -14.211 15.102 1 93.19 233 ASP B O 1
ATOM 5263 N N . GLY B 1 234 ? -21.922 -12.297 14.625 1 95.44 234 GLY B N 1
ATOM 5264 C CA . GLY B 1 234 ? -20.609 -12.906 14.789 1 95.44 234 GLY B CA 1
ATOM 5265 C C . GLY B 1 234 ? -19.562 -11.945 15.312 1 95.44 234 GLY B C 1
ATOM 5266 O O . GLY B 1 234 ? -19.891 -10.906 15.883 1 95.44 234 GLY B O 1
ATOM 5267 N N . VAL B 1 235 ? -18.328 -12.414 15.289 1 96 235 VAL B N 1
ATOM 5268 C CA . VAL B 1 235 ? -17.219 -11.602 15.758 1 96 235 VAL B CA 1
ATOM 5269 C C . VAL B 1 235 ? -16.109 -11.57 14.703 1 96 235 VAL B C 1
ATOM 5271 O O . VAL B 1 235 ? -15.727 -12.617 14.172 1 96 235 VAL B O 1
ATOM 5274 N N . ILE B 1 236 ? -15.719 -10.484 14.336 1 97.06 236 ILE B N 1
ATOM 5275 C CA . ILE B 1 236 ? -14.523 -10.234 13.547 1 97.06 236 ILE B CA 1
ATOM 5276 C C . ILE B 1 236 ? -13.602 -9.273 14.297 1 97.06 236 ILE B C 1
ATOM 5278 O O . ILE B 1 236 ? -13.945 -8.109 14.508 1 97.06 236 ILE B O 1
ATOM 5282 N N . SER B 1 237 ? -12.414 -9.836 14.695 1 95.81 237 SER B N 1
ATOM 5283 C CA . SER B 1 237 ? -11.578 -9.078 15.625 1 95.81 237 SER B CA 1
ATOM 5284 C C . SER B 1 237 ? -10.102 -9.25 15.305 1 95.81 237 SER B C 1
ATOM 5286 O O . SER B 1 237 ? -9.703 -10.25 14.703 1 95.81 237 SER B O 1
ATOM 5288 N N . GLU B 1 238 ? -9.281 -8.273 15.742 1 95.81 238 GLU B N 1
ATOM 5289 C CA . GLU B 1 238 ? -7.836 -8.305 15.547 1 95.81 238 GLU B CA 1
ATOM 5290 C C . GLU B 1 238 ? -7.477 -8.422 14.07 1 95.81 238 GLU B C 1
ATOM 5292 O O . GLU B 1 238 ? -6.906 -9.422 13.641 1 95.81 238 GLU B O 1
ATOM 5297 N N . VAL B 1 239 ? -7.867 -7.32 13.336 1 97.12 239 VAL B N 1
ATOM 5298 C CA . VAL B 1 239 ? -7.672 -7.273 11.891 1 97.12 239 VAL B CA 1
ATOM 5299 C C . VAL B 1 239 ? -6.652 -6.191 11.539 1 97.12 239 VAL B C 1
ATOM 5301 O O . VAL B 1 239 ? -6.715 -5.078 12.07 1 97.12 239 VAL B O 1
ATOM 5304 N N . THR B 1 240 ? -5.727 -6.547 10.734 1 97.56 240 THR B N 1
ATOM 5305 C CA . THR B 1 240 ? -4.801 -5.582 10.148 1 97.56 240 THR B CA 1
ATOM 5306 C C . THR B 1 240 ? -5.004 -5.484 8.641 1 97.56 240 THR B C 1
ATOM 5308 O O . THR B 1 240 ? -4.938 -6.492 7.934 1 97.56 240 THR B O 1
ATOM 5311 N N . ILE B 1 241 ? -5.34 -4.336 8.125 1 98.19 241 ILE B N 1
ATOM 5312 C CA . ILE B 1 241 ? -5.371 -3.996 6.707 1 98.19 241 ILE B CA 1
ATOM 5313 C C . ILE B 1 241 ? -4.27 -2.984 6.398 1 98.19 241 ILE B C 1
ATOM 5315 O O . ILE B 1 241 ? -4.445 -1.782 6.613 1 98.19 241 ILE B O 1
ATOM 5319 N N . ALA B 1 242 ? -3.107 -3.48 5.895 1 96.81 242 ALA B N 1
ATOM 5320 C CA . ALA B 1 242 ? -1.925 -2.621 5.867 1 96.81 242 ALA B CA 1
ATOM 5321 C C . ALA B 1 242 ? -1.16 -2.783 4.559 1 96.81 242 ALA B C 1
ATOM 5323 O O . ALA B 1 242 ? -1.037 -3.895 4.035 1 96.81 242 ALA B O 1
ATOM 5324 N N . SER B 1 243 ? -0.657 -1.639 4.008 1 96.5 243 SER B N 1
ATOM 5325 C CA . SER B 1 243 ? 0.271 -1.631 2.883 1 96.5 243 SER B CA 1
ATOM 5326 C C . SER B 1 243 ? -0.382 -2.197 1.625 1 96.5 243 SER B C 1
ATOM 5328 O O . SER B 1 243 ? 0.234 -2.979 0.897 1 96.5 243 SER B O 1
ATOM 5330 N N . ASN B 1 244 ? -1.655 -1.883 1.475 1 97.38 244 ASN B N 1
ATOM 5331 C CA . ASN B 1 244 ? -2.357 -2.336 0.279 1 97.38 244 ASN B CA 1
ATOM 5332 C C . ASN B 1 244 ? -2.682 -1.175 -0.656 1 97.38 244 ASN B C 1
ATOM 5334 O O . ASN B 1 244 ? -2.701 -0.018 -0.231 1 97.38 244 ASN B O 1
ATOM 5338 N N . THR B 1 245 ? -2.877 -1.458 -1.913 1 96.31 245 THR B N 1
ATOM 5339 C CA . THR B 1 245 ? -3.695 -0.62 -2.783 1 96.31 245 THR B CA 1
ATOM 5340 C C . THR B 1 245 ? -5.117 -1.166 -2.877 1 96.31 245 THR B C 1
ATOM 5342 O O . THR B 1 245 ? -5.316 -2.342 -3.191 1 96.31 245 THR B O 1
ATOM 5345 N N . ILE B 1 246 ? -6.027 -0.402 -2.494 1 96.56 246 ILE B N 1
ATOM 5346 C CA . ILE B 1 246 ? -7.441 -0.769 -2.496 1 96.56 246 ILE B CA 1
ATOM 5347 C C . ILE B 1 246 ? -8.227 0.211 -3.363 1 96.56 246 ILE B C 1
ATOM 5349 O O . ILE B 1 246 ? -8.594 1.296 -2.906 1 96.56 246 ILE B O 1
ATOM 5353 N N . GLN B 1 247 ? -8.516 -0.151 -4.609 1 91.88 247 GLN B N 1
ATOM 5354 C CA . GLN B 1 247 ? -9.125 0.757 -5.578 1 91.88 247 GLN B CA 1
ATOM 5355 C C . GLN B 1 247 ? -10.391 0.16 -6.176 1 91.88 247 GLN B C 1
ATOM 5357 O O . GLN B 1 247 ? -10.594 -1.055 -6.125 1 91.88 247 GLN B O 1
ATOM 5362 N N . ALA B 1 248 ? -11.172 1.055 -6.727 1 83.62 248 ALA B N 1
ATOM 5363 C CA . ALA B 1 248 ? -12.453 0.61 -7.285 1 83.62 248 ALA B CA 1
ATOM 5364 C C . ALA B 1 248 ? -12.875 1.499 -8.445 1 83.62 248 ALA B C 1
ATOM 5366 O O . ALA B 1 248 ? -12.109 2.35 -8.906 1 83.62 248 ALA B O 1
ATOM 5367 N N . THR B 1 249 ? -13.883 1.034 -9.023 1 81.31 249 THR B N 1
ATOM 5368 C CA . THR B 1 249 ? -14.734 1.927 -9.805 1 81.31 249 THR B CA 1
ATOM 5369 C C . THR B 1 249 ? -15.961 2.342 -9 1 81.31 249 THR B C 1
ATOM 5371 O O . THR B 1 249 ? -16.5 1.552 -8.219 1 81.31 249 THR B O 1
ATOM 5374 N N . VAL B 1 250 ? -16.359 3.471 -9.25 1 81.94 250 VAL B N 1
ATOM 5375 C CA . VAL B 1 250 ? -17.469 4.004 -8.461 1 81.94 250 VAL B CA 1
ATOM 5376 C C . VAL B 1 250 ? -18.703 3.139 -8.672 1 81.94 250 VAL B C 1
ATOM 5378 O O . VAL B 1 250 ? -19.094 2.844 -9.805 1 81.94 250 VAL B O 1
ATOM 5381 N N . GLN B 1 251 ? -19.234 2.609 -7.641 1 83.5 251 GLN B N 1
ATOM 5382 C CA . GLN B 1 251 ? -20.516 1.917 -7.594 1 83.5 251 GLN B CA 1
ATOM 5383 C C . GLN B 1 251 ? -21.406 2.492 -6.5 1 83.5 251 GLN B C 1
ATOM 5385 O O . GLN B 1 251 ? -20.953 2.768 -5.391 1 83.5 251 GLN B O 1
ATOM 5390 N N . PRO B 1 252 ? -22.656 2.736 -6.953 1 80.5 252 PRO B N 1
ATOM 5391 C CA . PRO B 1 252 ? -23.547 3.285 -5.926 1 80.5 252 PRO B CA 1
ATOM 5392 C C . PRO B 1 252 ? -23.578 2.434 -4.66 1 80.5 252 PRO B C 1
ATOM 5394 O O . PRO B 1 252 ? -23.797 1.223 -4.73 1 80.5 252 PRO B O 1
ATOM 5397 N N . GLY B 1 253 ? -23.359 3.107 -3.631 1 83.94 253 GLY B N 1
ATOM 5398 C CA . GLY B 1 253 ? -23.406 2.439 -2.34 1 83.94 253 GLY B CA 1
ATOM 5399 C C . GLY B 1 253 ? -22.156 1.638 -2.043 1 83.94 253 GLY B C 1
ATOM 5400 O O . GLY B 1 253 ? -22.047 0.989 -0.999 1 83.94 253 GLY B O 1
ATOM 5401 N N . GLY B 1 254 ? -21.203 1.612 -2.883 1 89.69 254 GLY B N 1
ATOM 5402 C CA . GLY B 1 254 ? -19.969 0.854 -2.691 1 89.69 254 GLY B CA 1
ATOM 5403 C C . GLY B 1 254 ? -19.016 1.512 -1.725 1 89.69 254 GLY B C 1
ATOM 5404 O O . GLY B 1 254 ? -19.172 2.682 -1.374 1 89.69 254 GLY B O 1
ATOM 5405 N N . ALA B 1 255 ? -18.031 0.796 -1.254 1 93.94 255 ALA B N 1
ATOM 5406 C CA . ALA B 1 255 ? -16.953 1.273 -0.391 1 93.94 255 ALA B CA 1
ATOM 5407 C C . ALA B 1 255 ? -15.664 0.518 -0.663 1 93.94 255 ALA B C 1
ATOM 5409 O O . ALA B 1 255 ? -15.688 -0.661 -1.022 1 93.94 255 ALA B O 1
ATOM 5410 N N . ASN B 1 256 ? -14.562 1.204 -0.563 1 96.31 256 ASN B N 1
ATOM 5411 C CA . ASN B 1 256 ? -13.312 0.451 -0.596 1 96.31 256 ASN B CA 1
ATOM 5412 C C . ASN B 1 256 ? -13.227 -0.544 0.558 1 96.31 256 ASN B C 1
ATOM 5414 O O . ASN B 1 256 ? -12.992 -1.733 0.341 1 96.31 256 ASN B O 1
ATOM 5418 N N . ILE B 1 257 ? -13.43 -0.046 1.759 1 97.94 257 ILE B N 1
ATOM 5419 C CA . ILE B 1 257 ? -13.492 -0.875 2.957 1 97.94 257 ILE B CA 1
ATOM 5420 C C . ILE B 1 257 ? -14.836 -0.671 3.656 1 97.94 257 ILE B C 1
ATOM 5422 O O . ILE B 1 257 ? -15.188 0.452 4.027 1 97.94 257 ILE B O 1
ATOM 5426 N N . ARG B 1 258 ? -15.562 -1.663 3.811 1 96.69 258 ARG B N 1
ATOM 5427 C CA . ARG B 1 258 ? -16.812 -1.655 4.559 1 96.69 258 ARG B CA 1
ATOM 5428 C C . ARG B 1 258 ? -16.766 -2.621 5.734 1 96.69 258 ARG B C 1
ATOM 5430 O O . ARG B 1 258 ? -16.547 -3.82 5.551 1 96.69 258 ARG B O 1
ATOM 5437 N N . ILE B 1 259 ? -16.969 -2.164 6.961 1 97.75 259 ILE B N 1
ATOM 5438 C CA . ILE B 1 259 ? -17 -3 8.156 1 97.75 259 ILE B CA 1
ATOM 5439 C C . ILE B 1 259 ? -18.25 -2.697 8.969 1 97.75 259 ILE B C 1
ATOM 5441 O O . ILE B 1 259 ? -18.406 -1.601 9.508 1 97.75 259 ILE B O 1
ATOM 5445 N N . HIS B 1 260 ? -19.109 -3.621 8.992 1 95.94 260 HIS B N 1
ATOM 5446 C CA . HIS B 1 260 ? -20.359 -3.533 9.75 1 95.94 260 HIS B CA 1
ATOM 5447 C C . HIS B 1 260 ? -20.375 -4.551 10.891 1 95.94 260 HIS B C 1
ATOM 5449 O O . HIS B 1 260 ? -20.484 -5.754 10.648 1 95.94 260 HIS B O 1
ATOM 5455 N N . GLY B 1 261 ? -20.25 -4.043 12.07 1 95.62 261 GLY B N 1
ATOM 5456 C CA . GLY B 1 261 ? -20.375 -4.902 13.242 1 95.62 261 GLY B CA 1
ATOM 5457 C C . GLY B 1 261 ? -21.75 -4.859 13.859 1 95.62 261 GLY B C 1
ATOM 5458 O O . GLY B 1 261 ? -22.75 -4.656 13.164 1 95.62 261 GLY B O 1
ATOM 5459 N N . SER B 1 262 ? -21.781 -5.324 15.047 1 91.75 262 SER B N 1
ATOM 5460 C CA . SER B 1 262 ? -23.016 -5.285 15.828 1 91.75 262 SER B CA 1
ATOM 5461 C C . SER B 1 262 ? -22.766 -4.695 17.219 1 91.75 262 SER B C 1
ATOM 5463 O O . SER B 1 262 ? -21.625 -4.629 17.672 1 91.75 262 SER B O 1
ATOM 5465 N N . GLY B 1 263 ? -23.875 -4.277 17.781 1 76.5 263 GLY B N 1
ATOM 5466 C CA . GLY B 1 263 ? -23.812 -3.771 19.156 1 76.5 263 GLY B CA 1
ATOM 5467 C C . GLY B 1 263 ? -23.875 -2.258 19.219 1 76.5 263 GLY B C 1
ATOM 5468 O O . GLY B 1 263 ? -23.594 -1.571 18.234 1 76.5 263 GLY B O 1
ATOM 5469 N N . GLN B 1 264 ? -24.547 -1.842 20.328 1 69.06 264 GLN B N 1
ATOM 5470 C CA . GLN B 1 264 ? -24.516 -0.416 20.641 1 69.06 264 GLN B CA 1
ATOM 5471 C C . GLN B 1 264 ? -23.672 -0.133 21.859 1 69.06 264 GLN B C 1
ATOM 5473 O O . GLN B 1 264 ? -23.266 1.01 22.109 1 69.06 264 GLN B O 1
ATOM 5478 N N . HIS B 1 265 ? -23.406 -1.306 22.562 1 69.75 265 HIS B N 1
ATOM 5479 C CA . HIS B 1 265 ? -22.484 -1.259 23.703 1 69.75 265 HIS B CA 1
ATOM 5480 C C . HIS B 1 265 ? -21.484 -2.41 23.656 1 69.75 265 HIS B C 1
ATOM 5482 O O . HIS B 1 265 ? -21.781 -3.463 23.078 1 69.75 265 HIS B O 1
ATOM 5488 N N . ALA B 1 266 ? -20.219 -2.105 24.172 1 71.5 266 ALA B N 1
ATOM 5489 C CA . ALA B 1 266 ? -19.203 -3.146 24.172 1 71.5 266 ALA B CA 1
ATOM 5490 C C . ALA B 1 266 ? -19.734 -4.445 24.766 1 71.5 266 ALA B C 1
ATOM 5492 O O . ALA B 1 266 ? -20.562 -4.422 25.688 1 71.5 266 ALA B O 1
ATOM 5493 N N . PRO B 1 267 ? -19.375 -5.625 24.156 1 78.44 267 PRO B N 1
ATOM 5494 C CA . PRO B 1 267 ? -18.375 -5.758 23.094 1 78.44 267 PRO B CA 1
ATOM 5495 C C . PRO B 1 267 ? -18.984 -5.754 21.688 1 78.44 267 PRO B C 1
ATOM 5497 O O . PRO B 1 267 ? -20 -6.426 21.453 1 78.44 267 PRO B O 1
ATOM 5500 N N . TYR B 1 268 ? -18.484 -5.133 20.812 1 86.19 268 TYR B N 1
ATOM 5501 C CA . TYR B 1 268 ? -18.953 -5.012 19.438 1 86.19 268 TYR B CA 1
ATOM 5502 C C . TYR B 1 268 ? -18.562 -6.238 18.609 1 86.19 268 TYR B C 1
ATOM 5504 O O . TYR B 1 268 ? -17.578 -6.91 18.922 1 86.19 268 TYR B O 1
ATOM 5512 N N . GLY B 1 269 ? -19.359 -6.527 17.688 1 93.25 269 GLY B N 1
ATOM 5513 C CA . GLY B 1 269 ? -19.047 -7.641 16.797 1 93.25 269 GLY B CA 1
ATOM 5514 C C . GLY B 1 269 ? -17.812 -7.406 15.953 1 93.25 269 GLY B C 1
ATOM 5515 O O . GLY B 1 269 ? -17.125 -8.359 15.578 1 93.25 269 GLY B O 1
ATOM 5516 N N . ALA B 1 270 ? -17.562 -6.203 15.547 1 96 270 ALA B N 1
ATOM 5517 C CA . ALA B 1 270 ? -16.328 -5.797 14.867 1 96 270 ALA B CA 1
ATOM 5518 C C . ALA B 1 270 ? -15.469 -4.918 15.766 1 96 270 ALA B C 1
ATOM 5520 O O . ALA B 1 270 ? -15.906 -3.855 16.219 1 96 270 ALA B O 1
ATOM 5521 N N . ARG B 1 271 ? -14.211 -5.391 16.031 1 94.56 271 ARG B N 1
ATOM 5522 C CA . ARG B 1 271 ? -13.414 -4.629 16.984 1 94.56 271 ARG B CA 1
ATOM 5523 C C . ARG B 1 271 ? -11.922 -4.902 16.797 1 94.56 271 ARG B C 1
ATOM 5525 O O . ARG B 1 271 ? -11.547 -5.91 16.188 1 94.56 271 ARG B O 1
ATOM 5532 N N . LEU B 1 272 ? -11.031 -4.031 17.359 1 95.25 272 LEU B N 1
ATOM 5533 C CA . LEU B 1 272 ? -9.578 -4.137 17.297 1 95.25 272 LEU B CA 1
ATOM 5534 C C . LEU B 1 272 ? -9.094 -4.188 15.859 1 95.25 272 LEU B C 1
ATOM 5536 O O . LEU B 1 272 ? -8.617 -5.227 15.391 1 95.25 272 LEU B O 1
ATOM 5540 N N . LEU B 1 273 ? -9.234 -3.039 15.172 1 96.94 273 LEU B N 1
ATOM 5541 C CA . LEU B 1 273 ? -8.938 -2.93 13.75 1 96.94 273 LEU B CA 1
ATOM 5542 C C . LEU B 1 273 ? -7.863 -1.881 13.5 1 96.94 273 LEU B C 1
ATOM 5544 O O . LEU B 1 273 ? -7.871 -0.813 14.117 1 96.94 273 LEU B O 1
ATOM 5548 N N . THR B 1 274 ? -6.949 -2.213 12.68 1 97.75 274 THR B N 1
ATOM 5549 C CA . THR B 1 274 ? -6 -1.219 12.188 1 97.75 274 THR B CA 1
ATOM 5550 C C . THR B 1 274 ? -6.035 -1.146 10.664 1 97.75 274 THR B C 1
ATOM 5552 O O . THR B 1 274 ? -5.91 -2.166 9.984 1 97.75 274 THR B O 1
ATOM 5555 N N . I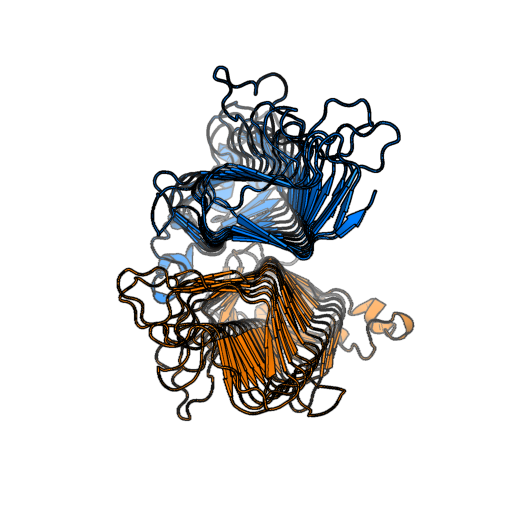LE B 1 275 ? -6.293 -0.01 10.094 1 98.31 275 ILE B N 1
ATOM 5556 C CA . ILE B 1 275 ? -6.246 0.319 8.672 1 98.31 275 ILE B CA 1
ATOM 5557 C C . ILE B 1 275 ? -5.109 1.304 8.406 1 98.31 275 ILE B C 1
ATOM 5559 O O . ILE B 1 275 ? -5.262 2.51 8.617 1 98.31 275 ILE B O 1
ATOM 5563 N N . ILE B 1 276 ? -3.947 0.812 7.988 1 96.69 276 ILE B N 1
ATOM 5564 C CA . ILE B 1 276 ? -2.752 1.64 8.109 1 96.69 276 ILE B CA 1
ATOM 5565 C C . ILE B 1 276 ? -1.92 1.529 6.832 1 96.69 276 ILE B C 1
ATOM 5567 O O . ILE B 1 276 ? -1.714 0.43 6.309 1 96.69 276 ILE B O 1
ATOM 5571 N N . GLY B 1 277 ? -1.495 2.709 6.332 1 96.31 277 GLY B N 1
ATOM 5572 C CA . GLY B 1 277 ? -0.518 2.75 5.258 1 96.31 277 GLY B CA 1
ATOM 5573 C C . GLY B 1 277 ? -1.05 2.203 3.945 1 96.31 277 GLY B C 1
ATOM 5574 O O . GLY B 1 277 ? -0.339 1.496 3.227 1 96.31 277 GLY B O 1
ATOM 5575 N N . ASN B 1 278 ? -2.318 2.436 3.678 1 97.62 278 ASN B N 1
ATOM 5576 C CA . ASN B 1 278 ? -2.895 2.01 2.406 1 97.62 278 ASN B CA 1
ATOM 5577 C C . ASN B 1 278 ? -3.064 3.186 1.447 1 97.62 278 ASN B C 1
ATOM 5579 O O . ASN B 1 278 ? -3.107 4.34 1.875 1 97.62 278 ASN B O 1
ATOM 5583 N N . ILE B 1 279 ? -3.104 2.842 0.12 1 96.75 279 ILE B N 1
ATOM 5584 C CA . ILE B 1 279 ? -3.709 3.721 -0.875 1 96.75 279 ILE B CA 1
ATOM 5585 C C . ILE B 1 279 ? -5.148 3.289 -1.137 1 96.75 279 ILE B C 1
ATOM 5587 O O . ILE B 1 279 ? -5.395 2.172 -1.597 1 96.75 279 ILE B O 1
ATOM 5591 N N . LEU B 1 280 ? -6.07 4.035 -0.766 1 93.5 280 LEU B N 1
ATOM 5592 C CA . LEU B 1 280 ? -7.438 3.6 -1.028 1 93.5 280 LEU B CA 1
ATOM 5593 C C . LEU B 1 280 ? -8.258 4.727 -1.647 1 93.5 280 LEU B C 1
ATOM 5595 O O . LEU B 1 280 ? -8.109 5.887 -1.268 1 93.5 280 LEU B O 1
ATOM 5599 N N . GLY B 1 281 ? -9.07 4.344 -2.754 1 91.31 281 GLY B N 1
ATOM 5600 C CA . GLY B 1 281 ? -9.883 5.391 -3.355 1 91.31 281 GLY B CA 1
ATOM 5601 C C . GLY B 1 281 ? -10.734 4.895 -4.508 1 91.31 281 GLY B C 1
ATOM 5602 O O . GLY B 1 281 ? -10.766 3.695 -4.793 1 91.31 281 GLY B O 1
ATOM 5603 N N . SER B 1 282 ? -11.422 5.809 -5.039 1 87.56 282 SER B N 1
ATOM 5604 C CA . SER B 1 282 ? -12.195 5.719 -6.277 1 87.56 282 SER B CA 1
ATOM 5605 C C . SER B 1 282 ? -13.453 4.883 -6.086 1 87.56 282 SER B C 1
ATOM 5607 O O . SER B 1 282 ? -13.875 4.164 -6.996 1 87.56 282 SER B O 1
ATOM 5609 N N . GLN B 1 283 ? -13.969 4.789 -4.902 1 89.94 283 GLN B N 1
ATOM 5610 C CA . GLN B 1 283 ? -15.281 4.211 -4.625 1 89.94 283 GLN B CA 1
ATOM 5611 C C . GLN B 1 283 ? -16.219 5.242 -3.998 1 89.94 283 GLN B C 1
ATOM 5613 O O . GLN B 1 283 ? -15.781 6.328 -3.607 1 89.94 283 GLN B O 1
ATOM 5618 N N . THR B 1 284 ? -17.547 4.887 -3.998 1 89.19 284 THR B N 1
ATOM 5619 C CA . THR B 1 284 ? -18.516 5.832 -3.457 1 89.19 284 THR B CA 1
ATOM 5620 C C . THR B 1 284 ? -18.094 6.305 -2.068 1 89.19 284 THR B C 1
ATOM 5622 O O . THR B 1 284 ? -18.141 7.5 -1.77 1 89.19 284 THR B O 1
ATOM 5625 N N . ARG B 1 285 ? -17.734 5.414 -1.245 1 93.12 285 ARG B N 1
ATOM 5626 C CA . ARG B 1 285 ? -17.125 5.742 0.04 1 93.12 285 ARG B CA 1
ATOM 5627 C C . ARG B 1 285 ? -15.773 5.066 0.192 1 93.12 285 ARG B C 1
ATOM 5629 O O . ARG B 1 285 ? -15.562 3.965 -0.319 1 93.12 285 ARG B O 1
ATOM 5636 N N . GLY B 1 286 ? -14.812 5.785 0.805 1 94.94 286 GLY B N 1
ATOM 5637 C CA . GLY B 1 286 ? -13.539 5.152 1.106 1 94.94 286 GLY B CA 1
ATOM 5638 C C . GLY B 1 286 ? -13.641 4.086 2.184 1 94.94 286 GLY B C 1
ATOM 5639 O O . GLY B 1 286 ? -13.602 2.891 1.888 1 94.94 286 GLY B O 1
ATOM 5640 N N . ILE B 1 287 ? -13.859 4.547 3.41 1 97.94 287 ILE B N 1
ATOM 5641 C CA . ILE B 1 287 ? -14.023 3.666 4.562 1 97.94 287 ILE B CA 1
ATOM 5642 C C . ILE B 1 287 ? -15.406 3.863 5.176 1 97.94 287 ILE B C 1
ATOM 5644 O O . ILE B 1 287 ? -15.805 4.992 5.473 1 97.94 287 ILE B O 1
ATOM 5648 N N . GLU B 1 288 ? -16.109 2.812 5.32 1 97 288 GLU B N 1
ATOM 5649 C CA . GLU B 1 288 ? -17.406 2.807 5.988 1 97 288 GLU B CA 1
ATOM 5650 C C . GLU B 1 288 ? -17.391 1.906 7.219 1 97 288 GLU B C 1
ATOM 5652 O O . GLU B 1 288 ? -17.203 0.694 7.105 1 97 288 GLU B O 1
ATOM 5657 N N . LEU B 1 289 ? -17.562 2.447 8.398 1 97.75 289 LEU B N 1
ATOM 5658 C CA . LEU B 1 289 ? -17.594 1.732 9.672 1 97.75 289 LEU B CA 1
ATOM 5659 C C . LEU B 1 289 ? -18.953 1.906 10.359 1 97.75 289 LEU B C 1
ATOM 5661 O O . LEU B 1 289 ? -19.344 3.029 10.672 1 97.75 289 LEU B O 1
ATOM 5665 N N . ILE B 1 290 ? -19.609 0.869 10.547 1 96.75 290 ILE B N 1
ATOM 5666 C CA . ILE B 1 290 ? -20.844 0.897 11.32 1 96.75 290 ILE B CA 1
ATOM 5667 C C . ILE B 1 290 ? -20.719 -0.039 12.516 1 96.75 290 ILE B C 1
ATOM 5669 O O . ILE B 1 290 ? -20.469 -1.235 12.359 1 96.75 290 ILE B O 1
ATOM 5673 N N . SER B 1 291 ? -20.875 0.445 13.742 1 96.5 291 SER B N 1
ATOM 5674 C CA . SER B 1 291 ? -20.828 -0.327 14.977 1 96.5 291 SER B CA 1
ATOM 5675 C C . SER B 1 291 ? -19.5 -1.063 15.133 1 96.5 291 SER B C 1
ATOM 5677 O O . SER B 1 291 ? -19.484 -2.281 15.328 1 96.5 291 SER B O 1
ATOM 5679 N N . ALA B 1 292 ? -18.422 -0.3 14.992 1 96.44 292 ALA B N 1
ATOM 5680 C CA . ALA B 1 292 ? -17.078 -0.815 15.195 1 96.44 292 ALA B CA 1
ATOM 5681 C C . ALA B 1 292 ? -16.406 -0.152 16.391 1 96.44 292 ALA B C 1
ATOM 5683 O O . ALA B 1 292 ? -16.719 0.989 16.734 1 96.44 292 ALA B O 1
ATOM 5684 N N . GLN B 1 293 ? -15.492 -0.909 16.984 1 94.69 293 GLN B N 1
ATOM 5685 C CA . GLN B 1 293 ? -14.852 -0.388 18.188 1 94.69 293 GLN B CA 1
ATOM 5686 C C . GLN B 1 293 ? -13.336 -0.551 18.109 1 94.69 293 GLN B C 1
ATOM 5688 O O . GLN B 1 293 ? -12.836 -1.573 17.641 1 94.69 293 GLN B O 1
ATOM 5693 N N . ARG B 1 294 ? -12.57 0.463 18.719 1 93.88 294 ARG B N 1
ATOM 5694 C CA . ARG B 1 294 ? -11.117 0.455 18.797 1 93.88 294 ARG B CA 1
ATOM 5695 C C . ARG B 1 294 ? -10.5 0.297 17.406 1 93.88 294 ARG B C 1
ATOM 5697 O O . ARG B 1 294 ? -9.906 -0.742 17.109 1 93.88 294 ARG B O 1
ATOM 5704 N N . VAL B 1 295 ? -10.602 1.355 16.609 1 96.94 295 VAL B N 1
ATOM 5705 C CA . VAL B 1 295 ? -10.156 1.373 15.219 1 96.94 295 VAL B CA 1
ATOM 5706 C C . VAL B 1 295 ? -9.086 2.439 15.031 1 96.94 295 VAL B C 1
ATOM 5708 O O . VAL B 1 295 ? -9.273 3.598 15.414 1 96.94 295 VAL B O 1
ATOM 5711 N N . ALA B 1 296 ? -7.984 2.049 14.555 1 97.94 296 ALA B N 1
ATOM 5712 C CA . ALA B 1 296 ? -6.949 2.992 14.148 1 97.94 296 ALA B CA 1
ATOM 5713 C C . ALA B 1 296 ? -6.871 3.102 12.625 1 97.94 296 ALA B C 1
ATOM 5715 O O . ALA B 1 296 ? -6.703 2.096 11.93 1 97.94 296 ALA B O 1
ATOM 5716 N N . ILE B 1 297 ? -7.074 4.289 12.039 1 98.31 297 ILE B N 1
ATOM 5717 C CA . ILE B 1 297 ? -6.926 4.609 10.625 1 98.31 297 ILE B CA 1
ATOM 5718 C C . ILE B 1 297 ? -5.758 5.574 10.43 1 98.31 297 ILE B C 1
ATOM 5720 O O . ILE B 1 297 ? -5.914 6.785 10.578 1 98.31 297 ILE B O 1
ATOM 5724 N N . THR B 1 298 ? -4.582 5.082 10.094 1 96.62 298 THR B N 1
ATOM 5725 C CA . THR B 1 298 ? -3.393 5.914 10.227 1 96.62 298 THR B CA 1
ATOM 5726 C C . THR B 1 298 ? -2.529 5.828 8.969 1 96.62 298 THR B C 1
ATOM 5728 O O . THR B 1 298 ? -2.285 4.738 8.445 1 96.62 298 THR B O 1
ATOM 5731 N N . GLY B 1 299 ? -2.082 7.016 8.484 1 96.38 299 GLY B N 1
ATOM 5732 C CA . GLY B 1 299 ? -1.053 7.078 7.461 1 96.38 299 GLY B CA 1
ATOM 5733 C C . GLY B 1 299 ? -1.522 6.566 6.113 1 96.38 299 GLY B C 1
ATOM 5734 O O . GLY B 1 299 ? -0.743 5.98 5.359 1 96.38 299 GLY B O 1
ATOM 5735 N N . ASN B 1 300 ? -2.822 6.676 5.84 1 97.25 300 ASN B N 1
ATOM 5736 C CA . ASN B 1 300 ? -3.338 6.301 4.527 1 97.25 300 ASN B CA 1
ATOM 5737 C C . ASN B 1 300 ? -3.398 7.496 3.582 1 97.25 300 ASN B C 1
ATOM 5739 O O . ASN B 1 300 ? -3.416 8.648 4.031 1 97.25 300 ASN B O 1
ATOM 5743 N N . THR B 1 301 ? -3.352 7.254 2.324 1 96.19 301 THR B N 1
ATOM 5744 C CA . THR B 1 301 ? -3.742 8.211 1.292 1 96.19 301 THR B CA 1
ATOM 5745 C C . THR B 1 301 ? -5.098 7.836 0.696 1 96.19 301 THR B C 1
ATOM 5747 O O . THR B 1 301 ? -5.23 6.797 0.047 1 96.19 301 THR B O 1
ATOM 5750 N N . ILE B 1 302 ? -6.074 8.594 0.976 1 95.56 302 ILE B N 1
ATOM 5751 C CA . ILE B 1 302 ? -7.457 8.32 0.585 1 95.56 302 ILE B CA 1
ATOM 5752 C C . ILE B 1 302 ? -7.906 9.344 -0.453 1 95.56 302 ILE B C 1
ATOM 5754 O O . ILE B 1 302 ? -7.676 10.547 -0.29 1 95.56 302 ILE B O 1
ATOM 5758 N N . TYR B 1 303 ? -8.578 8.883 -1.535 1 90.94 303 TYR B N 1
ATOM 5759 C CA . TYR B 1 303 ? -8.859 9.867 -2.574 1 90.94 303 TYR B CA 1
ATOM 5760 C C . TYR B 1 303 ? -10.094 9.477 -3.381 1 90.94 303 TYR B C 1
ATOM 5762 O O . TYR B 1 303 ? -10.445 8.297 -3.457 1 90.94 303 TYR B O 1
ATOM 5770 N N . GLY B 1 304 ? -10.75 10.438 -3.906 1 88.19 304 GLY B N 1
ATOM 5771 C CA . GLY B 1 304 ? -11.648 10.281 -5.043 1 88.19 304 GLY B CA 1
ATOM 5772 C C . GLY B 1 304 ? -12.977 9.656 -4.672 1 88.19 304 GLY B C 1
ATOM 5773 O O . GLY B 1 304 ? -13.539 8.867 -5.445 1 88.19 304 GLY B O 1
ATOM 5774 N N . ALA B 1 305 ? -13.539 9.867 -3.508 1 89.69 305 ALA B N 1
ATOM 5775 C CA . ALA B 1 305 ? -14.852 9.344 -3.141 1 89.69 305 ALA B CA 1
ATOM 5776 C C . ALA B 1 305 ? -15.953 10.344 -3.486 1 89.69 305 ALA B C 1
ATOM 5778 O O . ALA B 1 305 ? -15.984 11.453 -2.959 1 89.69 305 ALA B O 1
ATOM 5779 N N . PRO B 1 306 ? -16.891 9.93 -4.305 1 86.81 306 PRO B N 1
ATOM 5780 C CA . PRO B 1 306 ? -17.984 10.852 -4.641 1 86.81 306 PRO B CA 1
ATOM 5781 C C . PRO B 1 306 ? -18.859 11.195 -3.434 1 86.81 306 PRO B C 1
ATOM 5783 O O . PRO B 1 306 ? -19.469 12.266 -3.395 1 86.81 306 PRO B O 1
ATOM 5786 N N . ASP B 1 307 ? -18.922 10.297 -2.477 1 90.75 307 ASP B N 1
ATOM 5787 C CA . ASP B 1 307 ? -19.703 10.562 -1.271 1 90.75 307 ASP B CA 1
ATOM 5788 C C . ASP B 1 307 ? -18.797 10.969 -0.109 1 90.75 307 ASP B C 1
ATOM 5790 O O . ASP B 1 307 ? -18.5 12.148 0.075 1 90.75 307 ASP B O 1
ATOM 5794 N N . LEU B 1 308 ? -18.234 9.984 0.546 1 94.88 308 LEU B N 1
ATOM 5795 C CA . LEU B 1 308 ? -17.391 10.273 1.705 1 94.88 308 LEU B CA 1
ATOM 5796 C C . LEU B 1 308 ? -16.141 9.414 1.702 1 94.88 308 LEU B C 1
ATOM 5798 O O . LEU B 1 308 ? -16.203 8.219 1.412 1 94.88 308 LEU B O 1
ATOM 5802 N N . SER B 1 309 ? -15.016 10.055 2.025 1 95.75 309 SER B N 1
ATOM 5803 C CA . SER B 1 309 ? -13.789 9.281 2.229 1 95.75 309 SER B CA 1
ATOM 5804 C C . SER B 1 309 ? -13.867 8.445 3.502 1 95.75 309 SER B C 1
ATOM 5806 O O . SER B 1 309 ? -13.266 7.375 3.586 1 95.75 309 SER B O 1
ATOM 5808 N N . LEU B 1 310 ? -14.555 8.961 4.539 1 97.69 310 LEU B N 1
ATOM 5809 C CA . LEU B 1 310 ? -14.852 8.203 5.75 1 97.69 310 LEU B CA 1
ATOM 5810 C C . LEU B 1 310 ? -16.281 8.445 6.207 1 97.69 310 LEU B C 1
ATOM 5812 O O . LEU B 1 310 ? -16.719 9.594 6.32 1 97.69 310 LEU B O 1
ATOM 5816 N N . PHE B 1 311 ? -17 7.445 6.434 1 97.5 311 PHE B N 1
ATOM 5817 C CA . PHE B 1 311 ? -18.281 7.461 7.148 1 97.5 311 PHE B CA 1
ATOM 5818 C C . PHE B 1 311 ? -18.234 6.504 8.336 1 97.5 311 PHE B C 1
ATOM 5820 O O . PHE B 1 311 ? -18.078 5.293 8.156 1 97.5 311 PHE B O 1
ATOM 5827 N N . ALA B 1 312 ? -18.344 6.984 9.516 1 98.19 312 ALA B N 1
ATOM 5828 C CA . ALA B 1 312 ? -18.391 6.18 10.727 1 98.19 312 ALA B CA 1
ATOM 5829 C C . ALA B 1 312 ? -19.672 6.457 11.523 1 98.19 312 ALA B C 1
ATOM 5831 O O . ALA B 1 312 ? -20 7.617 11.781 1 98.19 312 ALA B O 1
ATOM 5832 N N . LYS B 1 313 ? -20.328 5.449 11.914 1 97.06 313 LYS B N 1
ATOM 5833 C CA . LYS B 1 313 ? -21.562 5.59 12.68 1 97.06 313 LYS B CA 1
ATOM 5834 C C . LYS B 1 313 ? -21.625 4.559 13.805 1 97.06 313 LYS B C 1
ATOM 5836 O O . LYS B 1 313 ? -21.312 3.387 13.602 1 97.06 313 LYS B O 1
ATOM 5841 N N . HIS B 1 314 ? -21.984 4.961 15.023 1 96 314 HIS B N 1
ATOM 5842 C CA . HIS B 1 314 ? -22.141 4.098 16.188 1 96 314 HIS B CA 1
ATOM 5843 C C . HIS B 1 314 ? -20.828 3.408 16.547 1 96 314 HIS B C 1
ATOM 5845 O O . HIS B 1 314 ? -20.797 2.209 16.828 1 96 314 HIS B O 1
ATOM 5851 N N . CYS B 1 315 ? -19.734 4.156 16.344 1 96.38 315 CYS B N 1
ATOM 5852 C CA . CYS B 1 315 ? -18.422 3.615 16.656 1 96.38 315 CYS B CA 1
ATOM 5853 C C . CYS B 1 315 ? -17.891 4.203 17.953 1 96.38 315 CYS B C 1
ATOM 5855 O O . CYS B 1 315 ? -18.359 5.25 18.406 1 96.38 315 CYS B O 1
ATOM 5857 N N . SER B 1 316 ? -16.969 3.451 18.594 1 95.19 316 SER B N 1
ATOM 5858 C CA . SER B 1 316 ? -16.297 3.936 19.797 1 95.19 316 SER B CA 1
ATOM 5859 C C . SER B 1 316 ? -14.805 3.635 19.75 1 95.19 316 SER B C 1
ATOM 5861 O O . SER B 1 316 ? -14.398 2.533 19.375 1 95.19 316 SER B O 1
ATOM 5863 N N . GLY B 1 317 ? -14.016 4.586 20.172 1 95.12 317 GLY B N 1
ATOM 5864 C CA . GLY B 1 317 ? -12.57 4.395 20.141 1 95.12 317 GLY B CA 1
ATOM 5865 C C . GLY B 1 317 ? -11.977 4.465 18.75 1 95.12 317 GLY B C 1
ATOM 5866 O O . GLY B 1 317 ? -11.242 3.568 18.344 1 95.12 317 GLY B O 1
ATOM 5867 N N . LEU B 1 318 ? -12.281 5.586 18.031 1 96.75 318 LEU B N 1
ATOM 5868 C CA . LEU B 1 318 ? -11.805 5.781 16.656 1 96.75 318 LEU B CA 1
ATOM 5869 C C . LEU B 1 318 ? -10.656 6.781 16.625 1 96.75 318 LEU B C 1
ATOM 5871 O O . LEU B 1 318 ? -10.781 7.902 17.125 1 96.75 318 LEU B O 1
ATOM 5875 N N . SER B 1 319 ? -9.547 6.395 16.156 1 97.38 319 SER B N 1
ATOM 5876 C CA . SER B 1 319 ? -8.422 7.293 15.922 1 97.38 319 SER B CA 1
ATOM 5877 C C . SER B 1 319 ? -8.055 7.348 14.445 1 97.38 319 SER B C 1
ATOM 5879 O O . SER B 1 319 ? -7.664 6.336 13.859 1 97.38 319 SER B O 1
ATOM 5881 N N . MET B 1 320 ? -8.234 8.469 13.766 1 97.56 320 MET B N 1
ATOM 5882 C CA . MET B 1 320 ? -7.773 8.719 12.406 1 97.56 320 MET B CA 1
ATOM 5883 C C . MET B 1 320 ? -6.688 9.789 12.383 1 97.56 320 MET B C 1
ATOM 5885 O O . MET B 1 320 ? -6.961 10.961 12.641 1 97.56 320 MET B O 1
ATOM 5889 N N . SER B 1 321 ? -5.461 9.367 12.109 1 96.06 321 SER B N 1
ATOM 5890 C CA . SER B 1 321 ? -4.344 10.289 12.25 1 96.06 321 SER B CA 1
ATOM 5891 C C . SER B 1 321 ? -3.371 10.164 11.078 1 96.06 321 SER B C 1
ATOM 5893 O O . SER B 1 321 ? -3.131 9.062 10.586 1 96.06 321 SER B O 1
ATOM 5895 N N . GLY B 1 322 ? -2.828 11.305 10.617 1 94.56 322 GLY B N 1
ATOM 5896 C CA . GLY B 1 322 ? -1.733 11.328 9.664 1 94.56 322 GLY B CA 1
ATOM 5897 C C . GLY B 1 322 ? -2.139 10.844 8.281 1 94.56 322 GLY B C 1
ATOM 5898 O O . GLY B 1 322 ? -1.322 10.266 7.555 1 94.56 322 GLY B O 1
ATOM 5899 N N . ASN B 1 323 ? -3.434 11.031 7.945 1 96.19 323 ASN B N 1
ATOM 5900 C CA . ASN B 1 323 ? -3.91 10.656 6.617 1 96.19 323 ASN B CA 1
ATOM 5901 C C . ASN B 1 323 ? -3.959 11.859 5.68 1 96.19 323 ASN B C 1
ATOM 5903 O O . ASN B 1 323 ? -4.137 12.992 6.121 1 96.19 323 ASN B O 1
ATOM 5907 N N . THR B 1 324 ? -3.762 11.641 4.402 1 95.75 324 THR B N 1
ATOM 5908 C CA . THR B 1 324 ? -4.133 12.617 3.385 1 95.75 324 THR B CA 1
ATOM 5909 C C . THR B 1 324 ? -5.457 12.234 2.727 1 95.75 324 THR B C 1
ATOM 5911 O O . THR B 1 324 ? -5.691 11.062 2.426 1 95.75 324 THR B O 1
ATOM 5914 N N . VAL B 1 325 ? -6.309 13.156 2.621 1 94.06 325 VAL B N 1
ATOM 5915 C CA . VAL B 1 325 ? -7.609 12.938 1.999 1 94.06 325 VAL B CA 1
ATOM 5916 C C . VAL B 1 325 ? -7.84 13.984 0.907 1 94.06 325 VAL B C 1
ATOM 5918 O O . VAL B 1 325 ? -7.809 15.188 1.173 1 94.06 325 VAL B O 1
ATOM 5921 N N . ALA B 1 326 ? -7.973 13.508 -0.362 1 83.12 326 ALA B N 1
ATOM 5922 C CA . ALA B 1 326 ? -8.094 14.547 -1.387 1 83.12 326 ALA B CA 1
ATOM 5923 C C . ALA B 1 326 ? -9.016 14.102 -2.514 1 83.12 326 ALA B C 1
ATOM 5925 O O . ALA B 1 326 ? -9.125 12.906 -2.801 1 83.12 326 ALA B O 1
ATOM 5926 N N . TRP B 1 327 ? -9.531 15.055 -3.082 1 72.88 327 TRP B N 1
ATOM 5927 C CA . TRP B 1 327 ? -10.281 14.875 -4.324 1 72.88 327 TRP B CA 1
ATOM 5928 C C . TRP B 1 327 ? -9.359 15.008 -5.535 1 72.88 327 TRP B C 1
ATOM 5930 O O . TRP B 1 327 ? -8.492 15.875 -5.574 1 72.88 327 TRP B O 1
ATOM 5940 N N . GLN B 1 328 ? -9.297 14.008 -6.344 1 64 328 GLN B N 1
ATOM 5941 C CA . GLN B 1 328 ? -8.445 14 -7.527 1 64 328 GLN B CA 1
ATOM 5942 C C . GLN B 1 328 ? -9.109 14.742 -8.688 1 64 328 GLN B C 1
ATOM 5944 O O . GLN B 1 328 ? -8.445 15.078 -9.672 1 64 328 GLN B O 1
ATOM 5949 N N . GLY B 1 329 ? -10.297 15.242 -8.539 1 58.38 329 GLY B N 1
ATOM 5950 C CA . GLY B 1 329 ? -11.016 15.711 -9.711 1 58.38 329 GLY B CA 1
ATOM 5951 C C . GLY B 1 329 ? -10.641 17.125 -10.109 1 58.38 329 GLY B C 1
ATOM 5952 O O . GLY B 1 329 ? -9.867 17.797 -9.414 1 58.38 329 GLY B O 1
ATOM 5953 N N . LEU B 1 330 ? -10.773 17.328 -11.383 1 56.69 330 LEU B N 1
ATOM 5954 C CA . LEU B 1 330 ? -10.617 18.672 -11.922 1 56.69 330 LEU B CA 1
ATOM 5955 C C . LEU B 1 330 ? -11.531 19.656 -11.195 1 56.69 330 LEU B C 1
ATOM 5957 O O . LEU B 1 330 ? -12.57 19.266 -10.648 1 56.69 330 LEU B O 1
ATOM 5961 N N . PRO B 1 331 ? -10.984 20.891 -11.023 1 55.09 331 PRO B N 1
ATOM 5962 C CA . PRO B 1 331 ? -11.773 21.906 -10.336 1 55.09 331 PRO B CA 1
ATOM 5963 C C . PRO B 1 331 ? -13.25 21.906 -10.75 1 55.09 331 PRO B C 1
ATOM 5965 O O . PRO B 1 331 ? -14.117 22.234 -9.945 1 55.09 331 PRO B O 1
ATOM 5968 N N . ASN B 1 332 ? -13.555 21.406 -12.039 1 58.03 332 ASN B N 1
ATOM 5969 C CA . ASN B 1 332 ? -14.93 21.469 -12.523 1 58.03 332 ASN B CA 1
ATOM 5970 C C . ASN B 1 332 ? -15.688 20.172 -12.219 1 58.03 332 ASN B C 1
ATOM 5972 O O . ASN B 1 332 ? -16.875 20.047 -12.547 1 58.03 332 ASN B O 1
ATOM 5976 N N . ASP B 1 333 ? -14.969 19.297 -11.617 1 62.44 333 ASP B N 1
ATOM 5977 C CA . ASP B 1 333 ? -15.641 18.031 -11.328 1 62.44 333 ASP B CA 1
ATOM 5978 C C . ASP B 1 333 ? -16.625 18.188 -10.164 1 62.44 333 ASP B C 1
ATOM 5980 O O . ASP B 1 333 ? -16.422 19.031 -9.289 1 62.44 333 ASP B O 1
ATOM 5984 N N . PRO B 1 334 ? -17.828 17.609 -10.328 1 61.78 334 PRO B N 1
ATOM 5985 C CA . PRO B 1 334 ? -18.734 17.688 -9.188 1 61.78 334 PRO B CA 1
ATOM 5986 C C . PRO B 1 334 ? -18.047 17.359 -7.863 1 61.78 334 PRO B C 1
ATOM 5988 O O . PRO B 1 334 ? -17.234 16.438 -7.805 1 61.78 334 PRO B O 1
ATOM 5991 N N . PRO B 1 335 ? -18.141 18.328 -6.973 1 59.75 335 PRO B N 1
ATOM 5992 C CA . PRO B 1 335 ? -17.391 18.281 -5.711 1 59.75 335 PRO B CA 1
ATOM 5993 C C . PRO B 1 335 ? -17.609 16.984 -4.934 1 59.75 335 PRO B C 1
ATOM 5995 O O . PRO B 1 335 ? -18.734 16.484 -4.891 1 59.75 335 PRO B O 1
ATOM 5998 N N . ARG B 1 336 ? -16.422 16.281 -4.551 1 73.69 336 ARG B N 1
ATOM 5999 C CA . ARG B 1 336 ? -16.766 15.07 -3.818 1 73.69 336 ARG B CA 1
ATOM 6000 C C . ARG B 1 336 ? -15.805 14.828 -2.664 1 73.69 336 ARG B C 1
ATOM 6002 O O . ARG B 1 336 ? -15.023 15.711 -2.299 1 73.69 336 ARG B O 1
ATOM 6009 N N . ASP B 1 337 ? -16.031 14.164 -1.655 1 86.12 337 ASP B N 1
ATOM 6010 C CA . ASP B 1 337 ? -15.297 13.594 -0.532 1 86.12 337 ASP B CA 1
ATOM 6011 C C . ASP B 1 337 ? -15.617 14.328 0.767 1 86.12 337 ASP B C 1
ATOM 6013 O O . ASP B 1 337 ? -16.297 15.359 0.751 1 86.12 337 ASP B O 1
ATOM 6017 N N . GLY B 1 338 ? -15.258 13.891 1.785 1 95.06 338 GLY B N 1
ATOM 6018 C CA . GLY B 1 338 ? -15.484 14.375 3.139 1 95.06 338 GLY B CA 1
ATOM 6019 C C . GLY B 1 338 ? -15.367 13.289 4.188 1 95.06 338 GLY B C 1
ATOM 6020 O O . GLY B 1 338 ? -15.195 12.109 3.857 1 95.06 338 GLY B O 1
ATOM 6021 N N . ILE B 1 339 ? -15.336 13.727 5.402 1 98.06 339 ILE B N 1
ATOM 6022 C CA . ILE B 1 339 ? -15.328 12.867 6.578 1 98.06 339 ILE B CA 1
ATOM 6023 C C . ILE B 1 339 ? -16.578 13.117 7.418 1 98.06 339 ILE B C 1
ATOM 6025 O O . ILE B 1 339 ? -16.859 14.25 7.805 1 98.06 339 ILE B O 1
ATOM 6029 N N . ARG B 1 340 ? -17.344 12.133 7.68 1 98.38 340 ARG B N 1
ATOM 6030 C CA . ARG B 1 340 ? -18.562 12.273 8.469 1 98.38 340 ARG B CA 1
ATOM 6031 C C . ARG B 1 340 ? -18.625 11.219 9.57 1 98.38 340 ARG B C 1
ATOM 6033 O O . ARG B 1 340 ? -18.484 10.023 9.297 1 98.38 340 ARG B O 1
ATOM 6040 N N . VAL B 1 341 ? -18.797 11.625 10.789 1 98.62 341 VAL B N 1
ATOM 6041 C CA . VAL B 1 341 ? -18.875 10.773 11.977 1 98.62 341 VAL B CA 1
ATOM 6042 C C . VAL B 1 341 ? -20.188 11.039 12.711 1 98.62 341 VAL B C 1
ATOM 6044 O O . VAL B 1 341 ? -20.484 12.18 13.07 1 98.62 341 VAL B O 1
ATOM 6047 N N . GLU B 1 342 ? -20.953 10 12.891 1 98.44 342 GLU B N 1
ATOM 6048 C CA . GLU B 1 342 ? -22.281 10.164 13.508 1 98.44 342 GLU B CA 1
ATOM 6049 C C . GLU B 1 342 ? -22.438 9.25 14.719 1 98.44 342 GLU B C 1
ATOM 6051 O O . GLU B 1 342 ? -22.109 8.062 14.648 1 98.44 342 GLU B O 1
ATOM 6056 N N . GLU B 1 343 ? -22.875 9.789 15.773 1 97.25 343 GLU B N 1
ATOM 6057 C CA . GLU B 1 343 ? -23.234 9.023 16.953 1 97.25 343 GLU B CA 1
ATOM 6058 C C . GLU B 1 343 ? -22.062 8.164 17.438 1 97.25 343 GLU B C 1
ATOM 6060 O O . GLU B 1 343 ? -22.234 6.98 17.734 1 97.25 343 GLU B O 1
ATOM 6065 N N . CYS B 1 344 ? -20.922 8.719 17.375 1 96.94 344 CYS B N 1
ATOM 6066 C CA . CYS B 1 344 ? -19.703 8.078 17.859 1 96.94 344 CYS B CA 1
ATOM 6067 C C . CYS B 1 344 ? -19.203 8.758 19.125 1 96.94 344 CYS B C 1
ATOM 6069 O O . CYS B 1 344 ? -19.562 9.898 19.406 1 96.94 344 CYS B O 1
ATOM 6071 N N . ASP B 1 345 ? -18.453 7.996 19.906 1 95.44 345 ASP B N 1
ATOM 6072 C CA . ASP B 1 345 ? -17.844 8.594 21.078 1 95.44 345 ASP B CA 1
ATOM 6073 C C . ASP B 1 345 ? -16.375 8.172 21.219 1 95.44 345 ASP B C 1
ATOM 6075 O O . ASP B 1 345 ? -15.953 7.184 20.609 1 95.44 345 ASP B O 1
ATOM 6079 N N . ASN B 1 346 ? -15.586 8.945 22.031 1 96.31 346 ASN B N 1
ATOM 6080 C CA . ASN B 1 346 ? -14.188 8.633 22.312 1 96.31 346 ASN B CA 1
ATOM 6081 C C . ASN B 1 346 ? -13.383 8.484 21.016 1 96.31 346 ASN B C 1
ATOM 6083 O O . ASN B 1 346 ? -12.977 7.375 20.656 1 96.31 346 ASN B O 1
ATOM 6087 N N . GLY B 1 347 ? -13.086 9.633 20.391 1 97.19 347 GLY B N 1
ATOM 6088 C CA . GLY B 1 347 ? -12.359 9.547 19.125 1 97.19 347 GLY B CA 1
ATOM 6089 C C . GLY B 1 347 ? -11.516 10.773 18.844 1 97.19 347 GLY B C 1
ATOM 6090 O O . GLY B 1 347 ? -11.617 11.781 19.547 1 97.19 347 GLY B O 1
ATOM 6091 N N . VAL B 1 348 ? -10.648 10.656 17.922 1 97.75 348 VAL B N 1
ATOM 6092 C CA . VAL B 1 348 ? -9.781 11.766 17.531 1 97.75 348 VAL B CA 1
ATOM 6093 C C . VAL B 1 348 ? -9.531 11.719 16.016 1 97.75 348 VAL B C 1
ATOM 6095 O O . VAL B 1 348 ? -9.242 10.656 15.469 1 97.75 348 VAL B O 1
ATOM 6098 N N . LEU B 1 349 ? -9.711 12.805 15.305 1 97.88 349 LEU B N 1
ATOM 6099 C CA . LEU B 1 349 ? -9.188 13.102 13.977 1 97.88 349 LEU B CA 1
ATOM 6100 C C . LEU B 1 349 ? -8.039 14.094 14.047 1 97.88 349 LEU B C 1
ATOM 6102 O O . LEU B 1 349 ? -8.227 15.242 14.453 1 97.88 349 LEU B O 1
ATOM 6106 N N . SER B 1 350 ? -6.875 13.641 13.703 1 96.19 350 SER B N 1
ATOM 6107 C CA . SER B 1 350 ? -5.734 14.516 13.938 1 96.19 350 SER B CA 1
ATOM 6108 C C . SER B 1 350 ? -4.715 14.414 12.805 1 96.19 350 SER B C 1
ATOM 6110 O O . SER B 1 350 ? -4.496 13.336 12.258 1 96.19 350 SER B O 1
ATOM 6112 N N . GLY B 1 351 ? -4.086 15.555 12.5 1 94.31 351 GLY B N 1
ATOM 6113 C CA . GLY B 1 351 ? -2.992 15.562 11.539 1 94.31 351 GLY B CA 1
ATOM 6114 C C . GLY B 1 351 ? -3.432 15.211 10.133 1 94.31 351 GLY B C 1
ATOM 6115 O O . GLY B 1 351 ? -2.672 14.602 9.375 1 94.31 351 GLY B O 1
ATOM 6116 N N . LEU B 1 352 ? -4.672 15.547 9.812 1 96 352 LEU B N 1
ATOM 6117 C CA . LEU B 1 352 ? -5.164 15.289 8.469 1 96 352 LEU B CA 1
ATOM 6118 C C . LEU B 1 352 ? -4.766 16.422 7.52 1 96 352 LEU B C 1
ATOM 6120 O O . LEU B 1 352 ? -4.734 17.578 7.918 1 96 352 LEU B O 1
ATOM 6124 N N . VAL B 1 353 ? -4.41 16.062 6.32 1 96.69 353 VAL B N 1
ATOM 6125 C CA . VAL B 1 353 ? -4.23 17.016 5.238 1 96.69 353 VAL B CA 1
ATOM 6126 C C . VAL B 1 353 ? -5.273 16.766 4.148 1 96.69 353 VAL B C 1
ATOM 6128 O O . VAL B 1 353 ? -5.297 15.711 3.529 1 96.69 353 VAL B O 1
ATOM 6131 N N . THR B 1 354 ? -6.125 17.734 3.947 1 95.56 354 THR B N 1
ATOM 6132 C CA . THR B 1 354 ? -7.199 17.562 2.973 1 95.56 354 THR B CA 1
ATOM 6133 C C . THR B 1 354 ? -7.137 18.656 1.911 1 95.56 354 THR B C 1
ATOM 6135 O O . THR B 1 354 ? -6.539 19.719 2.133 1 95.56 354 THR B O 1
ATOM 6138 N N . HIS B 1 355 ? -7.699 18.391 0.803 1 91.31 355 HIS B N 1
ATOM 6139 C CA . HIS B 1 355 ? -7.801 19.375 -0.263 1 91.31 355 HIS B CA 1
ATOM 6140 C C . HIS B 1 355 ? -9.102 19.219 -1.042 1 91.31 355 HIS B C 1
ATOM 6142 O O . HIS B 1 355 ? -9.367 18.156 -1.609 1 91.31 355 HIS B O 1
ATOM 6148 N N . GLY B 1 356 ? -9.836 20.203 -1.046 1 89.44 356 GLY B N 1
ATOM 6149 C CA . GLY B 1 356 ? -10.969 20.297 -1.96 1 89.44 356 GLY B CA 1
ATOM 6150 C C . GLY B 1 356 ? -12.125 19.406 -1.573 1 89.44 356 GLY B C 1
ATOM 6151 O O . GLY B 1 356 ? -12.883 18.953 -2.436 1 89.44 356 GLY B O 1
ATOM 6152 N N . LEU B 1 357 ? -12.281 19.125 -0.344 1 93.19 357 LEU B N 1
ATOM 6153 C CA . LEU B 1 357 ? -13.422 18.312 0.064 1 93.19 357 LEU B CA 1
ATOM 6154 C C . LEU B 1 357 ? -14.727 19.094 -0.094 1 93.19 357 LEU B C 1
ATOM 6156 O O . LEU B 1 357 ? -14.797 20.266 0.259 1 93.19 357 LEU B O 1
ATOM 6160 N N . SER B 1 358 ? -15.773 18.422 -0.635 1 90.69 358 SER B N 1
ATOM 6161 C CA . SER B 1 358 ? -16.984 19.125 -1.039 1 90.69 358 SER B CA 1
ATOM 6162 C C . SER B 1 358 ? -18.219 18.547 -0.364 1 90.69 358 SER B C 1
ATOM 6164 O O . SER B 1 358 ? -19.344 18.875 -0.737 1 90.69 358 SER B O 1
ATOM 6166 N N . SER B 1 359 ? -18.031 17.641 0.527 1 92.06 359 SER B N 1
ATOM 6167 C CA . SER B 1 359 ? -19.188 17.062 1.206 1 92.06 359 SER B CA 1
ATOM 6168 C C . SER B 1 359 ? -20.031 18.141 1.876 1 92.06 359 SER B C 1
ATOM 6170 O O . SER B 1 359 ? -19.516 19.188 2.27 1 92.06 359 SER B O 1
ATOM 6172 N N . GLY B 1 360 ? -21.391 17.875 1.938 1 92.12 360 GLY B N 1
ATOM 6173 C CA . GLY B 1 360 ? -22.312 18.828 2.539 1 92.12 360 GLY B CA 1
ATOM 6174 C C . GLY B 1 360 ? -23.062 19.672 1.517 1 92.12 360 GLY B C 1
ATOM 6175 O O . GLY B 1 360 ? -23.25 19.25 0.374 1 92.12 360 GLY B O 1
ATOM 6176 N N . SER B 1 361 ? -23.625 20.688 1.952 1 93 361 SER B N 1
ATOM 6177 C CA . SER B 1 361 ? -24.344 21.719 1.206 1 93 361 SER B CA 1
ATOM 6178 C C . SER B 1 361 ? -24.141 23.094 1.818 1 93 361 SER B C 1
ATOM 6180 O O . SER B 1 361 ? -23.531 23.219 2.881 1 93 361 SER B O 1
ATOM 6182 N N . PRO B 1 362 ? -24.547 24.078 1.099 1 92.44 362 PRO B N 1
ATOM 6183 C CA . PRO B 1 362 ? -24.438 25.391 1.724 1 92.44 362 PRO B CA 1
ATOM 6184 C C . PRO B 1 362 ? -25.125 25.469 3.078 1 92.44 362 PRO B C 1
ATOM 6186 O O . PRO B 1 362 ? -24.719 26.25 3.945 1 92.44 362 PRO B O 1
ATOM 6189 N N . GLU B 1 363 ? -26.125 24.625 3.248 1 94.19 363 GLU B N 1
ATOM 6190 C CA . GLU B 1 363 ? -26.938 24.703 4.453 1 94.19 363 GLU B CA 1
ATOM 6191 C C . GLU B 1 363 ? -26.359 23.859 5.578 1 94.19 363 GLU B C 1
ATOM 6193 O O . GLU B 1 363 ? -26.5 24.188 6.758 1 94.19 363 GLU B O 1
ATOM 6198 N N . ALA B 1 364 ? -25.812 22.781 5.188 1 94.75 364 ALA B N 1
ATOM 6199 C CA . ALA B 1 364 ? -25.359 21.859 6.234 1 94.75 364 ALA B CA 1
ATOM 6200 C C . ALA B 1 364 ? -24.234 20.953 5.723 1 94.75 364 ALA B C 1
ATOM 6202 O O . ALA B 1 364 ? -24.156 20.688 4.523 1 94.75 364 ALA B O 1
ATOM 6203 N N . GLY B 1 365 ? -23.484 20.531 6.742 1 95.44 365 GLY B N 1
ATOM 6204 C CA . GLY B 1 365 ? -22.391 19.656 6.398 1 95.44 365 GLY B CA 1
ATOM 6205 C C . GLY B 1 365 ? -21.094 20.391 6.078 1 95.44 365 GLY B C 1
ATOM 6206 O O . GLY B 1 365 ? -21.125 21.609 5.84 1 95.44 365 GLY B O 1
ATOM 6207 N N . ALA B 1 366 ? -20.062 19.688 6.082 1 97.75 366 ALA B N 1
ATOM 6208 C CA . ALA B 1 366 ? -18.719 20.25 5.914 1 97.75 366 ALA B CA 1
ATOM 6209 C C . ALA B 1 366 ? -17.75 19.203 5.375 1 97.75 366 ALA B C 1
ATOM 6211 O O . ALA B 1 366 ? -18.125 18.047 5.148 1 97.75 366 ALA B O 1
ATOM 6212 N N . ALA B 1 367 ? -16.469 19.656 5.078 1 97.06 367 ALA B N 1
ATOM 6213 C CA . ALA B 1 367 ? -15.398 18.703 4.777 1 97.06 367 ALA B CA 1
ATOM 6214 C C . ALA B 1 367 ? -15.258 17.672 5.887 1 97.06 367 ALA B C 1
ATOM 6216 O O . ALA B 1 367 ? -15.102 16.484 5.613 1 97.06 367 ALA B O 1
ATOM 6217 N N . VAL B 1 368 ? -15.328 18.109 7.16 1 98.62 368 VAL B N 1
ATOM 6218 C CA . VAL B 1 368 ? -15.375 17.234 8.336 1 98.62 368 VAL B CA 1
ATOM 6219 C C . VAL B 1 368 ? -16.625 17.531 9.148 1 98.62 368 VAL B C 1
ATOM 6221 O O . VAL B 1 368 ? -16.797 18.641 9.664 1 98.62 368 VAL B O 1
ATOM 6224 N N . THR B 1 369 ? -17.484 16.578 9.289 1 98.69 369 THR B N 1
ATOM 6225 C CA . THR B 1 369 ? -18.734 16.766 10.008 1 98.69 369 THR B CA 1
ATOM 6226 C C . THR B 1 369 ? -18.875 15.742 11.133 1 98.69 369 THR B C 1
ATOM 6228 O O . THR B 1 369 ? -18.734 14.539 10.906 1 98.69 369 THR B O 1
ATOM 6231 N N . LEU B 1 370 ? -19.125 16.172 12.352 1 98.81 370 LEU B N 1
ATOM 6232 C CA . LEU B 1 370 ? -19.531 15.336 13.477 1 98.81 370 LEU B CA 1
ATOM 6233 C C . LEU B 1 370 ? -20.984 15.594 13.844 1 98.81 370 LEU B C 1
ATOM 6235 O O . LEU B 1 370 ? -21.406 16.75 13.992 1 98.81 370 LEU B O 1
ATOM 6239 N N . VAL B 1 371 ? -21.75 14.578 13.914 1 98.81 371 VAL B N 1
ATOM 6240 C CA . VAL B 1 371 ? -23.156 14.695 14.297 1 98.81 371 VAL B CA 1
ATOM 6241 C C . VAL B 1 371 ? -23.438 13.797 15.5 1 98.81 371 VAL B C 1
ATOM 6243 O O . VAL B 1 371 ? -23.203 12.586 15.445 1 98.81 371 VAL B O 1
ATOM 6246 N N . ASP B 1 372 ? -23.922 14.359 16.578 1 98.62 372 ASP B N 1
ATOM 6247 C CA . ASP B 1 372 ? -24.312 13.625 17.781 1 98.62 372 ASP B CA 1
ATOM 6248 C C . ASP B 1 372 ? -23.141 12.812 18.328 1 98.62 372 ASP B C 1
ATOM 6250 O O . ASP B 1 372 ? -23.297 11.648 18.703 1 98.62 372 ASP B O 1
ATOM 6254 N N . CYS B 1 373 ? -21.969 13.422 18.297 1 98.56 373 CYS B N 1
ATOM 6255 C CA . CYS B 1 373 ? -20.766 12.789 18.828 1 98.56 373 CYS B CA 1
ATOM 6256 C C . CYS B 1 373 ? -20.453 13.328 20.219 1 98.56 373 CYS B C 1
ATOM 6258 O O . CYS B 1 373 ? -20.891 14.414 20.594 1 98.56 373 CYS B O 1
ATOM 6260 N N . ARG B 1 374 ? -19.781 12.539 20.984 1 98.25 374 ARG B N 1
ATOM 6261 C CA . ARG B 1 374 ? -19.344 12.93 22.312 1 98.25 374 ARG B CA 1
ATOM 6262 C C . ARG B 1 374 ? -17.875 12.586 22.531 1 98.25 374 ARG B C 1
ATOM 6264 O O . ARG B 1 374 ? -17.406 11.531 22.109 1 98.25 374 ARG B O 1
ATOM 6271 N N . ASP B 1 375 ? -17.109 13.469 23.281 1 97.81 375 ASP B N 1
ATOM 6272 C CA . ASP B 1 375 ? -15.719 13.219 23.656 1 97.81 375 ASP B CA 1
ATOM 6273 C C . ASP B 1 375 ? -14.867 12.938 22.422 1 97.81 375 ASP B C 1
ATOM 6275 O O . ASP B 1 375 ? -14.133 11.945 22.391 1 97.81 375 ASP B O 1
ATOM 6279 N N . PHE B 1 376 ? -15.008 13.828 21.375 1 96.69 376 PHE B N 1
ATOM 6280 C CA . PHE B 1 376 ? -14.328 13.68 20.094 1 96.69 376 PHE B CA 1
ATOM 6281 C C . PHE B 1 376 ? -13.484 14.906 19.781 1 96.69 376 PHE B C 1
ATOM 6283 O O . PHE B 1 376 ? -13.898 16.031 20.062 1 96.69 376 PHE B O 1
ATOM 6290 N N . ALA B 1 377 ? -12.305 14.703 19.234 1 97.69 377 ALA B N 1
ATOM 6291 C CA . ALA B 1 377 ? -11.422 15.82 18.922 1 97.69 377 ALA B CA 1
ATOM 6292 C C . ALA B 1 377 ? -11.125 15.883 17.422 1 97.69 377 ALA B C 1
ATOM 6294 O O . ALA B 1 377 ? -10.93 14.844 16.781 1 97.69 377 ALA B O 1
ATOM 6295 N N . VAL B 1 378 ? -11.172 17.062 16.828 1 98.31 378 VAL B N 1
ATOM 6296 C CA . VAL B 1 378 ? -10.586 17.391 15.523 1 98.31 378 VAL B CA 1
ATOM 6297 C C . VAL B 1 378 ? -9.438 18.375 15.711 1 98.31 378 VAL B C 1
ATOM 6299 O O . VAL B 1 378 ? -9.664 19.562 16.016 1 98.31 378 VAL B O 1
ATOM 6302 N N . SER B 1 379 ? -8.242 17.859 15.523 1 96.44 379 SER B N 1
ATOM 6303 C CA . SER B 1 379 ? -7.129 18.703 15.953 1 96.44 379 SER B CA 1
ATOM 6304 C C . SER B 1 379 ? -5.965 18.625 14.969 1 96.44 379 SER B C 1
ATOM 6306 O O . SER B 1 379 ? -5.699 17.562 14.406 1 96.44 379 SER B O 1
ATOM 6308 N N . ASP B 1 380 ? -5.34 19.781 14.695 1 94.75 380 ASP B N 1
ATOM 6309 C CA . ASP B 1 380 ? -4.09 19.906 13.953 1 94.75 380 ASP B CA 1
ATOM 6310 C C . ASP B 1 380 ? -4.258 19.422 12.516 1 94.75 380 ASP B C 1
ATOM 6312 O O . ASP B 1 380 ? -3.377 18.75 11.969 1 94.75 380 ASP B O 1
ATOM 6316 N N . CYS B 1 381 ? -5.367 19.719 11.961 1 96.88 381 CYS B N 1
ATOM 6317 C CA . CYS B 1 381 ? -5.637 19.344 10.57 1 96.88 381 CYS B CA 1
ATOM 6318 C C . CYS B 1 381 ? -5.461 20.547 9.641 1 96.88 381 CYS B C 1
ATOM 6320 O O . CYS B 1 381 ? -5.633 21.688 10.062 1 96.88 381 CYS B O 1
ATOM 6322 N N . ASN B 1 382 ? -5.023 20.281 8.445 1 97.69 382 ASN B N 1
ATOM 6323 C CA . ASN B 1 382 ? -5.113 21.234 7.34 1 97.69 382 ASN B CA 1
ATOM 6324 C C . ASN B 1 382 ? -6.301 20.922 6.43 1 97.69 382 ASN B C 1
ATOM 6326 O O . ASN B 1 382 ? -6.289 19.922 5.707 1 97.69 382 ASN B O 1
ATOM 6330 N N . ILE B 1 383 ? -7.25 21.703 6.484 1 97.25 383 ILE B N 1
ATOM 6331 C CA . ILE B 1 383 ? -8.43 21.578 5.641 1 97.25 383 ILE B CA 1
ATOM 6332 C C . ILE B 1 383 ? -8.492 22.734 4.652 1 97.25 383 ILE B C 1
ATOM 6334 O O . ILE B 1 383 ? -8.984 23.812 4.977 1 97.25 383 ILE B O 1
ATOM 6338 N N . VAL B 1 384 ? -8.031 22.469 3.424 1 95.06 384 VAL B N 1
ATOM 6339 C CA . VAL B 1 384 ? -7.844 23.562 2.475 1 95.06 384 VAL B CA 1
ATOM 6340 C C . VAL B 1 384 ? -8.875 23.453 1.352 1 95.06 384 VAL B C 1
ATOM 6342 O O . VAL B 1 384 ? -9.133 22.359 0.842 1 95.06 384 VAL B O 1
ATOM 6345 N N . ASP B 1 385 ? -9.5 24.531 1.043 1 92.44 385 ASP B N 1
ATOM 6346 C CA . ASP B 1 385 ? -10.422 24.75 -0.068 1 92.44 385 ASP B CA 1
ATOM 6347 C C . ASP B 1 385 ? -11.641 23.828 0.05 1 92.44 385 ASP B C 1
ATOM 6349 O O . ASP B 1 385 ? -12.023 23.172 -0.921 1 92.44 385 ASP B O 1
ATOM 6353 N N . PRO B 1 386 ? -12.164 23.719 1.277 1 94.69 386 PRO B N 1
ATOM 6354 C CA . PRO B 1 386 ? -13.461 23.047 1.333 1 94.69 386 PRO B CA 1
ATOM 6355 C C . PRO B 1 386 ? -14.555 23.812 0.597 1 94.69 386 PRO B C 1
ATOM 6357 O O . PRO B 1 386 ? -14.57 25.047 0.617 1 94.69 386 PRO B O 1
ATOM 6360 N N . ARG B 1 387 ? -15.414 23.125 0.051 1 92.31 387 ARG B N 1
ATOM 6361 C CA . ARG B 1 387 ? -16.391 23.797 -0.804 1 92.31 387 ARG B CA 1
ATOM 6362 C C . ARG B 1 387 ? -17.438 24.531 0.029 1 92.31 387 ARG B C 1
ATOM 6364 O O . ARG B 1 387 ? -17.766 25.688 -0.266 1 92.31 387 ARG B O 1
ATOM 6371 N N . HIS B 1 388 ? -17.984 23.891 1.034 1 94.38 388 HIS B N 1
ATOM 6372 C CA . HIS B 1 388 ? -19.125 24.469 1.746 1 94.38 388 HIS B CA 1
ATOM 6373 C C . HIS B 1 388 ? -18.703 24.953 3.131 1 94.38 388 HIS B C 1
ATOM 6375 O O . HIS B 1 388 ? -19.094 26.047 3.553 1 94.38 388 HIS B O 1
ATOM 6381 N N . ARG B 1 389 ? -18 24.094 3.84 1 97.19 389 ARG B N 1
ATOM 6382 C CA . ARG B 1 389 ? -17.531 24.391 5.191 1 97.19 389 ARG B CA 1
ATOM 6383 C C . ARG B 1 389 ? -16.328 23.5 5.555 1 97.19 389 ARG B C 1
ATOM 6385 O O . ARG B 1 389 ? -16.172 22.422 5.004 1 97.19 389 ARG B O 1
ATOM 6392 N N . GLY B 1 390 ? -15.523 23.969 6.391 1 98.19 390 GLY B N 1
ATOM 6393 C CA . GLY B 1 390 ? -14.383 23.156 6.816 1 98.19 390 GLY B CA 1
ATOM 6394 C C . GLY B 1 390 ? -14.75 22.094 7.828 1 98.19 390 GLY B C 1
ATOM 6395 O O . GLY B 1 390 ? -14.586 20.906 7.57 1 98.19 390 GLY B O 1
ATOM 6396 N N . ILE B 1 391 ? -15.242 22.562 9.023 1 98.81 391 ILE B N 1
ATOM 6397 C CA . ILE B 1 391 ? -15.609 21.672 10.109 1 98.81 391 ILE B CA 1
ATOM 6398 C C . ILE B 1 391 ? -17 22.031 10.641 1 98.81 391 ILE B C 1
ATOM 6400 O O . ILE B 1 391 ? -17.281 23.203 10.883 1 98.81 391 ILE B O 1
ATOM 6404 N N . GLU B 1 392 ? -17.844 21.125 10.828 1 98.75 392 GLU B N 1
ATOM 6405 C CA . GLU B 1 392 ? -19.141 21.359 11.469 1 98.75 392 GLU B CA 1
ATOM 6406 C C . GLU B 1 392 ? -19.406 20.344 12.57 1 98.75 392 GLU B C 1
ATOM 6408 O O . GLU B 1 392 ? -19.25 19.125 12.359 1 98.75 392 GLU B O 1
ATOM 6413 N N . LEU B 1 393 ? -19.766 20.781 13.766 1 98.75 393 LEU B N 1
ATOM 6414 C CA . LEU B 1 393 ? -20.344 19.953 14.828 1 98.75 393 LEU B CA 1
ATOM 6415 C C . LEU B 1 393 ? -21.844 20.203 14.945 1 98.75 393 LEU B C 1
ATOM 6417 O O . LEU B 1 393 ? -22.281 21.344 15.023 1 98.75 393 LEU B O 1
ATOM 6421 N N . GLU B 1 394 ? -22.531 19.188 14.859 1 98.69 394 GLU B N 1
ATOM 6422 C CA . GLU B 1 394 ? -23.984 19.266 15.078 1 98.69 394 GLU B CA 1
ATOM 6423 C C . GLU B 1 394 ? -24.406 18.422 16.281 1 98.69 394 GLU B C 1
ATOM 6425 O O . GLU B 1 394 ? -24.297 17.203 16.266 1 98.69 394 GLU B O 1
ATOM 6430 N N . ASN B 1 395 ? -24.875 19.062 17.312 1 98.56 395 ASN B N 1
ATOM 6431 C CA . ASN B 1 395 ? -25.391 18.438 18.531 1 98.56 395 ASN B CA 1
ATOM 6432 C C . ASN B 1 395 ? -24.312 17.578 19.203 1 98.56 395 ASN B C 1
ATOM 6434 O O . ASN B 1 395 ? -24.594 16.453 19.625 1 98.56 395 ASN B O 1
ATOM 6438 N N . CYS B 1 396 ? -23.062 18.094 19.219 1 98.75 396 CYS B N 1
ATOM 6439 C CA . CYS B 1 396 ? -21.953 17.391 19.859 1 98.75 396 CYS B CA 1
ATOM 6440 C C . CYS B 1 396 ? -21.734 17.875 21.281 1 98.75 396 CYS B C 1
ATOM 6442 O O . CYS B 1 396 ? -22.141 19 21.625 1 98.75 396 CYS B O 1
ATOM 6444 N N . THR B 1 397 ? -21.234 17 22.109 1 98.56 397 THR B N 1
ATOM 6445 C CA . THR B 1 397 ? -20.984 17.344 23.516 1 98.56 397 THR B CA 1
ATOM 6446 C C . THR B 1 397 ? -19.531 17.016 23.891 1 98.56 397 THR B C 1
ATOM 6448 O O . THR B 1 397 ? -19.047 15.922 23.625 1 98.56 397 THR B O 1
ATOM 6451 N N . ARG B 1 398 ? -18.859 17.953 24.531 1 98.25 398 ARG B N 1
ATOM 6452 C CA . ARG B 1 398 ? -17.484 17.797 25.031 1 98.25 398 ARG B CA 1
ATOM 6453 C C . ARG B 1 398 ? -16.531 17.438 23.906 1 98.25 398 ARG B C 1
ATOM 6455 O O . ARG B 1 398 ? -15.711 16.531 24.047 1 98.25 398 ARG B O 1
ATOM 6462 N N . CYS B 1 399 ? -16.719 18.094 22.734 1 98.5 399 CYS B N 1
ATOM 6463 C CA . CYS B 1 399 ? -15.812 17.922 21.594 1 98.5 399 CYS B CA 1
ATOM 6464 C C . CYS B 1 399 ? -14.883 19.125 21.438 1 98.5 399 CYS B C 1
ATOM 6466 O O . CYS B 1 399 ? -15.188 20.219 21.938 1 98.5 399 CYS B O 1
ATOM 6468 N N . ARG B 1 400 ? -13.758 18.859 20.859 1 98.19 400 ARG B N 1
ATOM 6469 C CA . ARG B 1 400 ? -12.742 19.906 20.688 1 98.19 400 ARG B CA 1
ATOM 6470 C C . ARG B 1 400 ? -12.359 20.078 19.234 1 98.19 400 ARG B C 1
ATOM 6472 O O . ARG B 1 400 ? -12.141 19.094 18.516 1 98.19 400 ARG B O 1
ATOM 6479 N N . VAL B 1 401 ? -12.375 21.312 18.734 1 98.62 401 VAL B N 1
ATOM 6480 C CA . VAL B 1 401 ? -11.852 21.719 17.438 1 98.62 401 VAL B CA 1
ATOM 6481 C C . VAL B 1 401 ? -10.68 22.672 17.641 1 98.62 401 VAL B C 1
ATOM 6483 O O . VAL B 1 401 ? -10.875 23.891 17.781 1 98.62 401 VAL B O 1
ATOM 6486 N N . THR B 1 402 ? -9.508 22.094 17.703 1 96.94 402 THR B N 1
ATOM 6487 C CA . THR B 1 402 ? -8.383 22.906 18.156 1 96.94 402 THR B CA 1
ATOM 6488 C C . THR B 1 402 ? -7.188 22.75 17.219 1 96.94 402 THR B C 1
ATOM 6490 O O . THR B 1 402 ? -6.926 21.656 16.719 1 96.94 402 THR B O 1
ATOM 6493 N N . GLY B 1 403 ? -6.527 23.844 16.953 1 94.75 403 GLY B N 1
ATOM 6494 C CA . GLY B 1 403 ? -5.254 23.828 16.25 1 94.75 403 GLY B CA 1
ATOM 6495 C C . GLY B 1 403 ? -5.395 23.484 14.773 1 94.75 403 GLY B C 1
ATOM 6496 O O . GLY B 1 403 ? -4.473 22.938 14.164 1 94.75 403 GLY B O 1
ATOM 6497 N N . ASN B 1 404 ? -6.523 23.75 14.195 1 97.38 404 ASN B N 1
ATOM 6498 C CA . ASN B 1 404 ? -6.73 23.453 12.781 1 97.38 404 ASN B CA 1
ATOM 6499 C C . ASN B 1 404 ? -6.445 24.656 11.891 1 97.38 404 ASN B C 1
ATOM 6501 O O . ASN B 1 404 ? -6.512 25.797 12.344 1 97.38 404 ASN B O 1
ATOM 6505 N N . HIS B 1 405 ? -5.984 24.375 10.734 1 97.81 405 HIS B N 1
ATOM 6506 C CA . HIS B 1 405 ? -5.883 25.344 9.641 1 97.81 405 HIS B CA 1
ATOM 6507 C C . HIS B 1 405 ? -6.984 25.125 8.609 1 97.81 405 HIS B C 1
ATOM 6509 O O . HIS B 1 405 ? -6.977 24.141 7.887 1 97.81 405 HIS B O 1
ATOM 6515 N N . VAL B 1 406 ? -7.965 26.031 8.547 1 98.19 406 VAL B N 1
ATOM 6516 C CA . VAL B 1 406 ? -9.102 25.906 7.637 1 98.19 406 VAL B CA 1
ATOM 6517 C C . VAL B 1 406 ? -9.195 27.156 6.758 1 98.19 406 VAL B C 1
ATOM 6519 O O . VAL B 1 406 ? -9.594 28.219 7.223 1 98.19 406 VAL B O 1
ATOM 6522 N N . ILE B 1 407 ? -8.922 26.984 5.453 1 97 407 ILE B N 1
ATOM 6523 C CA . ILE B 1 407 ? -8.852 28.172 4.613 1 97 407 ILE B CA 1
ATOM 6524 C C . ILE B 1 407 ? -9.391 27.859 3.221 1 97 407 ILE B C 1
ATOM 6526 O O . ILE B 1 407 ? -9.211 26.75 2.717 1 97 407 ILE B O 1
ATOM 6530 N N . ASP B 1 408 ? -10.062 28.75 2.635 1 95.62 408 ASP B N 1
ATOM 6531 C CA . ASP B 1 408 ? -10.406 28.734 1.216 1 95.62 408 ASP B CA 1
ATOM 6532 C C . ASP B 1 408 ? -9.516 29.703 0.43 1 95.62 408 ASP B C 1
ATOM 6534 O O . ASP B 1 408 ? -9.648 30.922 0.557 1 95.62 408 ASP B O 1
ATOM 6538 N N . ARG B 1 409 ? -8.703 29.203 -0.459 1 91.56 409 ARG B N 1
ATOM 6539 C CA . ARG B 1 409 ? -7.68 29.984 -1.15 1 91.56 409 ARG B CA 1
ATOM 6540 C C . ARG B 1 409 ? -8.141 30.375 -2.553 1 91.56 409 ARG B C 1
ATOM 6542 O O . ARG B 1 409 ? -7.414 31.047 -3.289 1 91.56 409 ARG B O 1
ATOM 6549 N N . ARG B 1 410 ? -9.258 30 -2.984 1 90.31 410 ARG B N 1
ATOM 6550 C CA . ARG B 1 410 ? -9.734 30.234 -4.344 1 90.31 410 ARG B CA 1
ATOM 6551 C C . ARG B 1 410 ? -10.016 31.719 -4.578 1 90.31 410 ARG B C 1
ATOM 6553 O O . ARG B 1 410 ? -10.367 32.438 -3.643 1 90.31 410 ARG B O 1
ATOM 6560 N N . GLU B 1 411 ? -9.883 32.094 -5.777 1 91 411 GLU B N 1
ATOM 6561 C CA . GLU B 1 411 ? -10.164 33.469 -6.145 1 91 411 GLU B CA 1
ATOM 6562 C C . GLU B 1 411 ? -11.609 33.844 -5.824 1 91 411 GLU B C 1
ATOM 6564 O O . GLU B 1 411 ? -11.891 34.969 -5.371 1 91 411 GLU B O 1
ATOM 6569 N N . GLN B 1 412 ? -12.484 32.938 -6.121 1 91.12 412 GLN B N 1
ATOM 6570 C CA . GLN B 1 412 ? -13.883 33.062 -5.73 1 91.12 412 GLN B CA 1
ATOM 6571 C C . GLN B 1 412 ? -14.25 32.062 -4.648 1 91.12 412 GLN B C 1
ATOM 6573 O O . GLN B 1 412 ? -14.758 30.969 -4.953 1 91.12 412 GLN B O 1
ATOM 6578 N N . PRO B 1 413 ? -14.039 32.406 -3.373 1 92.31 413 PRO B N 1
ATOM 6579 C CA . PRO B 1 413 ? -14.312 31.484 -2.281 1 92.31 413 PRO B CA 1
ATOM 6580 C C . PRO B 1 413 ? -15.766 31.031 -2.236 1 92.31 413 PRO B C 1
ATOM 6582 O O . PRO B 1 413 ? -16.672 31.797 -2.576 1 92.31 413 PRO B O 1
ATOM 6585 N N . SER B 1 414 ? -16.031 29.812 -1.862 1 92.62 414 SER B N 1
ATOM 6586 C CA . SER B 1 414 ? -17.391 29.281 -1.729 1 92.62 414 SER B CA 1
ATOM 6587 C C . SER B 1 414 ? -17.656 28.797 -0.305 1 92.62 414 SER B C 1
ATOM 6589 O O . SER B 1 414 ? -18.812 28.562 0.068 1 92.62 414 SER B O 1
ATOM 6591 N N . MET B 1 415 ? -16.609 28.656 0.523 1 95.62 415 MET B N 1
ATOM 6592 C CA . MET B 1 415 ? -16.75 28.188 1.897 1 95.62 415 MET B CA 1
ATOM 6593 C C . MET B 1 415 ? -17.609 29.156 2.713 1 95.62 415 MET B C 1
ATOM 6595 O O . MET B 1 415 ? -17.281 30.328 2.832 1 95.62 415 MET B O 1
ATOM 6599 N N . GLN B 1 416 ? -18.688 28.672 3.311 1 97.25 416 GLN B N 1
ATOM 6600 C CA . GLN B 1 416 ? -19.594 29.516 4.082 1 97.25 416 GLN B CA 1
ATOM 6601 C C . GLN B 1 416 ? -18.984 29.891 5.434 1 97.25 416 GLN B C 1
ATOM 6603 O O . GLN B 1 416 ? -18.984 31.062 5.816 1 97.25 416 GLN B O 1
ATOM 6608 N N . GLN B 1 417 ? -18.641 28.922 6.164 1 97.88 417 GLN B N 1
ATOM 6609 C CA . GLN B 1 417 ? -17.875 29.047 7.402 1 97.88 417 GLN B CA 1
ATOM 6610 C C . GLN B 1 417 ? -16.688 28.094 7.434 1 97.88 417 GLN B C 1
ATOM 6612 O O . GLN B 1 417 ? -16.781 26.984 6.902 1 97.88 417 GLN B O 1
ATOM 6617 N N . ALA B 1 418 ? -15.664 28.531 8.031 1 98.31 418 ALA B N 1
ATOM 6618 C CA . ALA B 1 418 ? -14.57 27.594 8.289 1 98.31 418 ALA B CA 1
ATOM 6619 C C . ALA B 1 418 ? -14.961 26.562 9.352 1 98.31 418 ALA B C 1
ATOM 6621 O O . ALA B 1 418 ? -14.758 25.359 9.18 1 98.31 418 ALA B O 1
ATOM 6622 N N . ILE B 1 419 ? -15.531 27.109 10.484 1 98.75 419 ILE B N 1
ATOM 6623 C CA . ILE B 1 419 ? -15.969 26.25 11.578 1 98.75 419 ILE B CA 1
ATOM 6624 C C . ILE B 1 419 ? -17.375 26.656 12.023 1 98.75 419 ILE B C 1
ATOM 6626 O O . ILE B 1 419 ? -17.641 27.844 12.266 1 98.75 419 ILE B O 1
ATOM 6630 N N . ARG B 1 420 ? -18.234 25.75 12.164 1 98.69 420 ARG B N 1
ATOM 6631 C CA . ARG B 1 420 ? -19.578 26.016 12.656 1 98.69 420 ARG B CA 1
ATOM 6632 C C . ARG B 1 420 ? -20.016 24.984 13.703 1 98.69 420 ARG B C 1
ATOM 6634 O O . ARG B 1 420 ? -19.906 23.781 13.469 1 98.69 420 ARG B O 1
ATOM 6641 N N . ILE B 1 421 ? -20.469 25.438 14.859 1 98.56 421 ILE B N 1
ATOM 6642 C CA . ILE B 1 421 ? -21.031 24.609 15.906 1 98.56 421 ILE B CA 1
ATOM 6643 C C . ILE B 1 421 ? -22.531 24.859 16 1 98.56 421 ILE B C 1
ATOM 6645 O O . ILE B 1 421 ? -22.969 25.969 16.266 1 98.56 421 ILE B O 1
ATOM 6649 N N . ARG B 1 422 ? -23.234 23.812 15.742 1 97.31 422 ARG B N 1
ATOM 6650 C CA . ARG B 1 422 ? -24.688 23.875 15.836 1 97.31 422 ARG B CA 1
ATOM 6651 C C . ARG B 1 422 ? -25.219 22.938 16.906 1 97.31 422 ARG B C 1
ATOM 6653 O O . ARG B 1 422 ? -25.141 21.719 16.781 1 97.31 422 ARG B O 1
ATOM 6660 N N . GLY B 1 423 ? -25.844 23.578 17.906 1 97.75 423 GLY B N 1
ATOM 6661 C CA . GLY B 1 423 ? -26.344 22.75 19 1 97.75 423 GLY B CA 1
ATOM 6662 C C . GLY B 1 423 ? -25.234 22.141 19.844 1 97.75 423 GLY B C 1
ATOM 6663 O O . GLY B 1 423 ? -24.078 22.516 19.719 1 97.75 423 GLY B O 1
ATOM 6664 N N . GLY B 1 424 ? -25.719 21.266 20.828 1 98.06 424 GLY B N 1
ATOM 6665 C CA . GLY B 1 424 ? -24.766 20.625 21.719 1 98.06 424 GLY B CA 1
ATOM 6666 C C . GLY B 1 424 ? -24.312 21.516 22.859 1 98.06 424 GLY B C 1
ATOM 6667 O O . GLY B 1 424 ? -24.938 22.547 23.141 1 98.06 424 GLY B O 1
ATOM 6668 N N . LYS B 1 425 ? -23.328 21.031 23.578 1 97.62 425 LYS B N 1
ATOM 6669 C CA . LYS B 1 425 ? -22.859 21.781 24.734 1 97.62 425 LYS B CA 1
ATOM 6670 C C . LYS B 1 425 ? -21.438 21.406 25.094 1 97.62 425 LYS B C 1
ATOM 6672 O O . LYS B 1 425 ? -20.953 20.328 24.719 1 97.62 425 LYS B O 1
ATOM 6677 N N . ASN B 1 426 ? -20.781 22.312 25.75 1 98 426 ASN B N 1
ATOM 6678 C CA . ASN B 1 426 ? -19.469 22.125 26.344 1 98 426 ASN B CA 1
ATOM 6679 C C . ASN B 1 426 ? -18.406 21.812 25.281 1 98 426 ASN B C 1
ATOM 6681 O O . ASN B 1 426 ? -17.516 20.984 25.516 1 98 426 ASN B O 1
ATOM 6685 N N . ASN B 1 427 ? -18.516 22.391 24.109 1 98.5 427 ASN B N 1
ATOM 6686 C CA . ASN B 1 427 ? -17.5 22.219 23.062 1 98.5 427 ASN B CA 1
ATOM 6687 C C . ASN B 1 427 ? -16.438 23.312 23.125 1 98.5 427 ASN B C 1
ATOM 6689 O O . ASN B 1 427 ? -16.656 24.344 23.766 1 98.5 427 ASN B O 1
ATOM 6693 N N . LEU B 1 428 ? -15.32 23 22.594 1 98.56 428 LEU B N 1
ATOM 6694 C CA . LEU B 1 428 ? -14.211 23.938 22.578 1 98.56 428 LEU B CA 1
ATOM 6695 C C . LEU B 1 428 ? -13.742 24.219 21.156 1 98.56 428 LEU B C 1
ATOM 6697 O O . LEU B 1 428 ? -13.523 23.281 20.375 1 98.56 428 LEU B O 1
ATOM 6701 N N . VAL B 1 429 ? -13.648 25.5 20.734 1 98.44 429 VAL B N 1
ATOM 6702 C CA . VAL B 1 429 ? -13.07 25.969 19.484 1 98.44 429 VAL B CA 1
ATOM 6703 C C . VAL B 1 429 ? -11.922 26.938 19.75 1 98.44 429 VAL B C 1
ATOM 6705 O O . VAL B 1 429 ? -12.156 28.094 20.094 1 98.44 429 VAL B O 1
ATOM 6708 N N . ARG B 1 430 ? -10.742 26.469 19.625 1 95.88 430 ARG B N 1
ATOM 6709 C CA . ARG B 1 430 ? -9.625 27.266 20.094 1 95.88 430 ARG B CA 1
ATOM 6710 C C . ARG B 1 430 ? -8.391 27.047 19.234 1 95.88 430 ARG B C 1
ATOM 6712 O O . ARG B 1 430 ? -8.156 25.938 18.734 1 95.88 430 ARG B O 1
ATOM 6719 N N . ASN B 1 431 ? -7.609 28.109 19.047 1 93.81 431 ASN B N 1
ATOM 6720 C CA . ASN B 1 431 ? -6.289 28.094 18.422 1 93.81 431 ASN B CA 1
ATOM 6721 C C . ASN B 1 431 ? -6.363 27.609 16.984 1 93.81 431 ASN B C 1
ATOM 6723 O O . ASN B 1 431 ? -5.445 26.953 16.484 1 93.81 431 ASN B O 1
ATOM 6727 N N . ASN B 1 432 ? -7.422 27.828 16.328 1 96.25 432 ASN B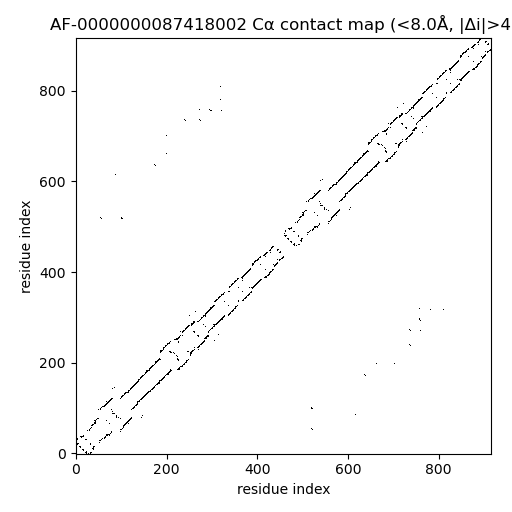 N 1
ATOM 6728 C CA . ASN B 1 432 ? -7.539 27.547 14.9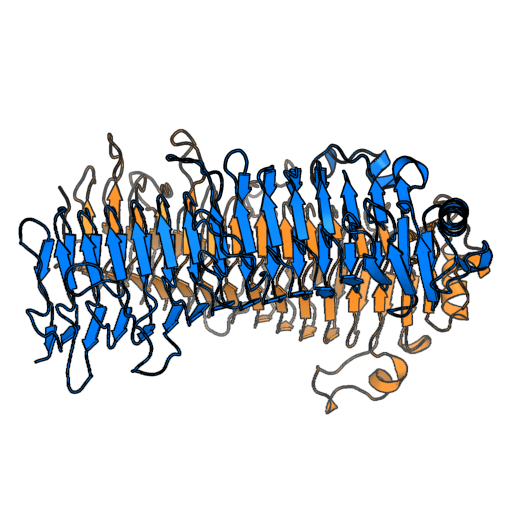06 1 96.25 432 ASN B CA 1
ATOM 6729 C C . ASN B 1 432 ? -7.133 28.766 14.062 1 96.25 432 ASN B C 1
ATOM 6731 O O . ASN B 1 432 ? -7.238 29.906 14.516 1 96.25 432 ASN B O 1
ATOM 6735 N N . THR B 1 433 ? -6.586 28.547 12.961 1 96.38 433 THR B N 1
ATOM 6736 C CA . THR B 1 433 ? -6.383 29.578 11.938 1 96.38 433 THR B CA 1
ATOM 6737 C C . THR B 1 433 ? -7.371 29.406 10.789 1 96.38 433 THR B C 1
ATOM 6739 O O . THR B 1 433 ? -7.422 28.344 10.164 1 96.38 433 THR B O 1
ATOM 6742 N N . VAL B 1 434 ? -8.125 30.438 10.555 1 97.44 434 VAL B N 1
ATOM 6743 C CA . VAL B 1 434 ? -9.227 30.312 9.609 1 97.44 434 VAL B CA 1
ATOM 6744 C C . VAL B 1 434 ? -9.203 31.5 8.641 1 97.44 434 VAL B C 1
ATOM 6746 O O . VAL B 1 434 ? -8.648 32.562 8.945 1 97.44 434 VAL B O 1
ATOM 6749 N N . GLY B 1 435 ? -9.742 31.266 7.414 1 96.25 435 GLY B N 1
ATOM 6750 C CA . GLY B 1 435 ? -9.797 32.375 6.457 1 96.25 435 GLY B CA 1
ATOM 6751 C C . GLY B 1 435 ? -10.516 32 5.168 1 96.25 435 GLY B C 1
ATOM 6752 O O . GLY B 1 435 ? -10.523 30.828 4.773 1 96.25 435 GLY B O 1
ATOM 6753 N N . GLY B 1 436 ? -11.094 33 4.547 1 95.31 436 GLY B N 1
ATOM 6754 C CA . GLY B 1 436 ? -11.609 32.875 3.195 1 95.31 436 GLY B CA 1
ATOM 6755 C C . GLY B 1 436 ? -13.078 32.5 3.156 1 95.31 436 GLY B C 1
ATOM 6756 O O . GLY B 1 436 ? -13.609 32.125 2.102 1 95.31 436 GLY B O 1
ATOM 6757 N N . ALA B 1 437 ? -13.727 32.594 4.27 1 96.31 437 ALA B N 1
ATOM 6758 C CA . ALA B 1 437 ? -15.148 32.25 4.262 1 96.31 437 ALA B CA 1
ATOM 6759 C C . ALA B 1 437 ? -15.969 33.406 3.699 1 96.31 437 ALA B C 1
ATOM 6761 O O . ALA B 1 437 ? -15.594 34.594 3.85 1 96.31 437 ALA B O 1
ATOM 6762 N N . VAL B 1 438 ? -17.109 33.031 3.055 1 96.12 438 VAL B N 1
ATOM 6763 C CA . VAL B 1 438 ? -18.062 34.031 2.584 1 96.12 438 VAL B CA 1
ATOM 6764 C C . VAL B 1 438 ? -18.781 34.688 3.773 1 96.12 438 VAL B C 1
ATOM 6766 O O . VAL B 1 438 ? -19.047 35.875 3.771 1 96.12 438 VAL B O 1
ATOM 6769 N N . GLY B 1 439 ? -19.156 33.875 4.766 1 94.5 439 GLY B N 1
ATOM 6770 C CA . GLY B 1 439 ? -19.719 34.375 6.02 1 94.5 439 GLY B CA 1
ATOM 6771 C C . GLY B 1 439 ? -18.672 34.531 7.113 1 94.5 439 GLY B C 1
ATOM 6772 O O . GLY B 1 439 ? -17.516 34.844 6.836 1 94.5 439 GLY B O 1
ATOM 6773 N N . ASP B 1 440 ? -19.156 34.469 8.32 1 94.94 440 ASP B N 1
ATOM 6774 C CA . ASP B 1 440 ? -18.203 34.469 9.422 1 94.94 440 ASP B CA 1
ATOM 6775 C C . ASP B 1 440 ? -17.312 33.219 9.391 1 94.94 440 ASP B C 1
ATOM 6777 O O . ASP B 1 440 ? -17.812 32.094 9.172 1 94.94 440 ASP B O 1
ATOM 6781 N N . ASN B 1 441 ? -16.094 33.406 9.547 1 97.25 441 ASN B N 1
ATOM 6782 C CA . ASN B 1 441 ? -15.211 32.25 9.539 1 97.25 441 ASN B CA 1
ATOM 6783 C C . ASN B 1 441 ? -15.594 31.219 10.617 1 97.25 441 ASN B C 1
ATOM 6785 O O . ASN B 1 441 ? -15.562 30.016 10.375 1 97.25 441 ASN B O 1
ATOM 6789 N N . ILE B 1 442 ? -15.961 31.766 11.805 1 98.12 442 ILE B N 1
ATOM 6790 C CA . ILE B 1 442 ? -16.344 30.859 12.883 1 98.12 442 ILE B CA 1
ATOM 6791 C C . ILE B 1 442 ? -17.734 31.234 13.398 1 98.12 442 ILE B C 1
ATOM 6793 O O . ILE B 1 442 ? -17.969 32.406 13.758 1 98.12 442 ILE B O 1
ATOM 6797 N N . LEU B 1 443 ? -18.594 30.375 13.367 1 97.69 443 LEU B N 1
ATOM 6798 C CA . LEU B 1 443 ? -19.922 30.516 13.969 1 97.69 443 LEU B CA 1
ATOM 6799 C C . LEU B 1 443 ? -20.109 29.5 15.094 1 97.69 443 LEU B C 1
ATOM 6801 O O . LEU B 1 443 ? -20.359 28.328 14.828 1 97.69 443 LEU B O 1
ATOM 6805 N N . ALA B 1 444 ? -20.016 29.891 16.312 1 97.12 444 ALA B N 1
ATOM 6806 C CA . ALA B 1 444 ? -20.156 29.047 17.516 1 97.12 444 ALA B CA 1
ATOM 6807 C C . ALA B 1 444 ? -20.859 29.812 18.625 1 97.12 444 ALA B C 1
ATOM 6809 O O . ALA B 1 444 ? -20.266 30.688 19.266 1 97.12 444 ALA B O 1
ATOM 6810 N N . ALA B 1 445 ? -22.109 29.516 18.906 1 95.19 445 ALA B N 1
ATOM 6811 C CA . ALA B 1 445 ? -22.828 30.188 19.969 1 95.19 445 ALA B CA 1
ATOM 6812 C C . ALA B 1 445 ? -22.25 29.859 21.344 1 95.19 445 ALA B C 1
ATOM 6814 O O . ALA B 1 445 ? -21.844 28.719 21.578 1 95.19 445 ALA B O 1
ATOM 6815 N N . PRO B 1 446 ? -22.281 30.812 22.219 1 96.25 446 PRO B N 1
ATOM 6816 C CA . PRO B 1 446 ? -21.672 30.594 23.531 1 96.25 446 PRO B CA 1
ATOM 6817 C C . PRO B 1 446 ? -22.328 29.438 24.312 1 96.25 446 PRO B C 1
ATOM 6819 O O . PRO B 1 446 ? -21.672 28.797 25.141 1 96.25 446 PRO B O 1
ATOM 6822 N N . GLU B 1 447 ? -23.578 29.172 24.062 1 97 447 GLU B N 1
ATOM 6823 C CA . GLU B 1 447 ? -24.266 28.094 24.766 1 97 447 GLU B CA 1
ATOM 6824 C C . GLU B 1 447 ? -23.766 26.734 24.281 1 97 447 GLU B C 1
ATOM 6826 O O . GLU B 1 447 ? -23.922 25.719 24.969 1 97 447 GLU B O 1
ATOM 6831 N N . ASN B 1 448 ? -23.172 26.766 23.094 1 97.5 448 ASN B N 1
ATOM 6832 C CA . ASN B 1 448 ? -22.766 25.5 22.484 1 97.5 448 ASN B CA 1
ATOM 6833 C C . ASN B 1 448 ? -21.266 25.25 22.656 1 97.5 448 ASN B C 1
ATOM 6835 O O . ASN B 1 448 ? -20.812 24.109 22.688 1 97.5 448 ASN B O 1
ATOM 6839 N N . ALA B 1 449 ? -20.469 26.422 22.672 1 98.19 449 ALA B N 1
ATOM 6840 C CA . ALA B 1 449 ? -19.031 26.234 22.656 1 98.19 449 ALA B CA 1
ATOM 6841 C C . ALA B 1 449 ? -18.312 27.469 23.219 1 98.19 449 ALA B C 1
ATOM 6843 O O . ALA B 1 449 ? -18.797 28.594 23.078 1 98.19 449 ALA B O 1
ATOM 6844 N N . VAL B 1 450 ? -17.234 27.219 23.922 1 97.75 450 VAL B N 1
ATOM 6845 C CA . VAL B 1 450 ? -16.25 28.266 24.172 1 97.75 450 VAL B CA 1
ATOM 6846 C C . VAL B 1 450 ? -15.375 28.453 22.938 1 97.75 450 VAL B C 1
ATOM 6848 O O . VAL B 1 450 ? -14.742 27.5 22.484 1 97.75 450 VAL B O 1
ATOM 6851 N N . SER B 1 451 ? -15.336 29.594 22.344 1 97 451 SER B N 1
ATOM 6852 C CA . SER B 1 451 ? -14.57 29.891 21.141 1 97 451 SER B CA 1
ATOM 6853 C C . SER B 1 451 ? -13.617 31.062 21.375 1 97 451 SER B C 1
ATOM 6855 O O . SER B 1 451 ? -14.047 32.219 21.422 1 97 451 SER B O 1
ATOM 6857 N N . ASP B 1 452 ? -12.336 30.828 21.5 1 94.12 452 ASP B N 1
ATOM 6858 C CA . ASP B 1 452 ? -11.352 31.875 21.734 1 94.12 452 ASP B CA 1
ATOM 6859 C C . ASP B 1 452 ? -9.969 31.469 21.219 1 94.12 452 ASP B C 1
ATOM 6861 O O . ASP B 1 452 ? -9.773 30.328 20.812 1 94.12 452 ASP B O 1
ATOM 6865 N N . GLY B 1 453 ? -9.109 32.438 21.062 1 90.94 453 GLY B N 1
ATOM 6866 C CA . GLY B 1 453 ? -7.738 32.188 20.656 1 90.94 453 GLY B CA 1
ATOM 6867 C C . GLY B 1 453 ? -7.609 31.797 19.188 1 90.94 453 GLY B C 1
ATOM 6868 O O . GLY B 1 453 ? -6.547 31.344 18.75 1 90.94 453 GLY B O 1
ATOM 6869 N N . ASN B 1 454 ? -8.586 31.969 18.453 1 94.56 454 ASN B N 1
ATOM 6870 C CA . ASN B 1 454 ? -8.531 31.672 17.016 1 94.56 454 ASN B CA 1
ATOM 6871 C C . ASN B 1 454 ? -7.984 32.844 16.234 1 94.56 454 ASN B C 1
ATOM 6873 O O . ASN B 1 454 ? -8.062 34 16.672 1 94.56 454 ASN B O 1
ATOM 6877 N N . LEU B 1 455 ? -7.367 32.531 15.102 1 92.81 455 LEU B N 1
ATOM 6878 C CA . LEU B 1 455 ? -6.824 33.594 14.242 1 92.81 455 LEU B CA 1
ATOM 6879 C C . LEU B 1 455 ? -7.531 33.594 12.891 1 92.81 455 LEU B C 1
ATOM 6881 O O . LEU B 1 455 ? -7.648 32.562 12.234 1 92.81 455 LEU B O 1
ATOM 6885 N N . ASP B 1 456 ? -7.961 34.688 12.469 1 91.62 456 ASP B N 1
ATOM 6886 C CA . ASP B 1 456 ? -8.609 34.906 11.18 1 91.62 456 ASP B CA 1
ATOM 6887 C C . ASP B 1 456 ? -7.645 35.531 10.164 1 91.62 456 ASP B C 1
ATOM 6889 O O . ASP B 1 456 ? -7.098 36.594 10.391 1 91.62 456 ASP B O 1
ATOM 6893 N N . TRP B 1 457 ? -7.438 34.75 9.109 1 83.25 457 TRP B N 1
ATOM 6894 C CA . TRP B 1 457 ? -6.559 35.281 8.078 1 83.25 457 TRP B CA 1
ATOM 6895 C C . TRP B 1 457 ? -7.352 36.094 7.059 1 83.25 457 TRP B C 1
ATOM 6897 O O . TRP B 1 457 ? -8.422 35.656 6.613 1 83.25 457 TRP B O 1
ATOM 6907 N N . ASP B 1 458 ? -7.574 37.375 7.059 1 65.19 458 ASP B N 1
ATOM 6908 C CA . ASP B 1 458 ? -8.266 38.281 6.121 1 65.19 458 ASP B CA 1
ATOM 6909 C C . ASP B 1 458 ? -7.656 38.156 4.723 1 65.19 458 ASP B C 1
ATOM 6911 O O . ASP B 1 458 ? -6.453 37.969 4.578 1 65.19 458 ASP B O 1
#

Solvent-accessible surface area (backbone atoms only — not comparable to full-atom values): 37430 Å² total; per-residue (Å²): 130,69,36,28,61,79,44,65,33,69,38,71,56,70,56,75,23,38,66,20,44,54,50,26,30,63,73,36,46,28,32,38,35,35,57,73,32,29,35,19,24,55,56,55,46,73,45,44,19,86,76,43,24,32,26,17,40,39,26,62,39,80,43,13,33,38,35,22,56,18,61,42,30,40,38,30,41,37,42,80,54,80,52,63,84,50,72,91,45,48,51,67,65,39,72,75,25,34,36,32,28,29,41,32,17,30,30,35,37,30,69,20,80,55,5,23,29,38,32,42,32,14,36,40,41,33,37,40,33,42,32,38,24,28,43,8,27,32,20,37,35,39,34,50,33,38,28,43,38,36,41,31,52,26,36,28,36,43,10,64,29,24,18,36,32,38,51,45,18,44,29,43,39,34,32,40,32,47,26,42,28,29,40,5,26,23,14,20,36,33,37,37,32,29,45,34,34,38,38,28,41,25,50,27,44,31,32,35,12,40,36,87,91,64,34,60,32,91,84,60,43,58,46,28,15,29,33,32,39,40,9,76,87,20,30,41,33,39,34,26,42,22,48,26,42,30,38,43,60,72,34,62,49,15,20,30,34,31,40,35,22,20,58,95,54,87,78,43,14,21,31,44,30,19,41,22,46,25,43,34,21,29,10,25,19,24,36,37,38,32,16,32,33,39,35,12,39,19,46,26,45,37,34,45,9,64,48,23,40,33,37,39,33,48,28,36,37,40,22,36,23,51,27,38,41,35,48,75,64,58,93,82,41,80,63,20,14,22,36,40,39,30,48,27,36,44,32,38,40,31,43,33,42,36,36,44,20,23,19,57,38,89,88,44,54,9,19,35,25,39,33,47,24,32,45,32,37,42,32,45,26,39,37,34,35,23,41,22,10,29,35,26,36,34,44,26,33,48,27,38,41,32,46,27,38,22,36,30,80,53,95,75,49,61,13,37,24,27,34,38,47,42,60,44,31,65,21,40,37,32,48,26,40,30,24,40,31,72,49,58,37,66,42,60,50,74,79,23,21,54,71,49,74,56,43,76,48,129,130,74,39,29,62,79,44,67,34,70,38,69,56,72,56,74,23,37,65,21,43,52,50,26,31,62,73,41,51,26,34,39,35,34,58,71,32,27,33,18,24,56,54,54,46,75,45,45,19,85,77,46,23,49,35,36,40,39,27,51,30,36,26,12,32,37,34,23,56,18,60,42,30,41,37,30,42,37,41,79,54,79,52,63,88,51,71,92,44,49,51,67,65,39,74,74,28,37,44,53,32,39,41,33,17,29,28,35,37,30,67,19,82,54,4,24,31,38,32,43,31,14,36,42,40,34,38,41,34,41,33,38,26,29,41,8,27,32,19,36,35,38,36,50,34,39,30,45,38,36,43,31,52,26,36,28,35,44,11,64,30,24,19,35,33,38,51,46,18,43,31,46,42,34,41,41,33,41,27,42,28,29,41,5,25,22,13,21,35,33,37,37,34,30,46,35,33,42,40,38,39,34,30,26,42,30,33,36,11,41,34,86,90,66,31,61,32,91,82,64,42,59,44,27,15,29,33,34,38,40,9,76,86,21,30,41,33,45,34,40,42,30,28,26,36,31,36,42,60,70,33,60,51,15,19,30,34,32,39,35,23,19,56,94,55,89,79,40,14,21,30,45,34,37,42,31,26,26,38,34,23,31,10,24,19,24,36,36,36,33,15,31,31,44,34,40,40,33,16,23,32,37,34,42,9,64,48,23,43,31,38,37,32,48,27,36,38,40,38,38,34,22,25,32,41,36,45,76,62,57,93,84,42,81,64,21,13,22,36,40,38,32,48,27,36,46,32,38,39,30,39,33,34,38,36,42,21,26,19,58,38,90,86,46,56,10,20,34,26,37,33,47,26,32,48,32,35,43,32,46,25,38,36,35,36,21,40,22,11,30,36,28,37,35,43,27,33,49,27,37,43,31,45,28,37,23,36,28,79,52,94,76,49,62,13,38,25,26,34,36,47,41,60,42,31,67,20,39,37,32,46,26,39,28,25,40,32,72,48,59,36,67,44,58,50,73,76,22,20,54,72,49,74,57,42,75,52,129

pLDDT: mean 92.72, std 9.44, range [43.81, 98.94]

Nearest PDB structures (foldseek):
  5w6f-assembly1_C  TM=4.503E-01  e=2.415E-09  Kuttervirus CBA120
  9j4l-assembly1_B  TM=4.255E-01  e=1.989E-06  Paenarthrobacter aurescens
  5zla-assembly2_F  TM=5.062E-01  e=4.226E-05  Pseudarthrobacter chlorophenolicus A6
  5zla-assembly1_A  TM=5.023E-01  e=1.117E-04  Pseudarthrobacter chlorophenolicus A6
  5zl5-assembly1_D  TM=4.966E-01  e=3.241E-04  Pseudarthrobacter chlorophenolicus A6

Sequence (916 aa):
MPYAYNFGAAADGVTDDTDALKHAIEEGRGVLKLSKGTYRITKPLVFDLTKQGYTAILGDGGTARIVMAGPGPAIQVLGDHRGTAQPDTVQPHTWENERFPIVSGIEILGEHPEAIGIQLRKTMQMTVSKVLVRNCKYGVHLVERNRNFLLCDSHIYDNAEYGLFLDRCNLHQINVTGNHISYNKRAGIKSLDGDVHNLQITGNDIEYNNHPGVDESPNGEPTGAEIWFEAPDGVISEVTIASNTIQATVQPGGANIRIHGSGQHAPYGARLLTIIGNILGSQTRGIELISAQRVAITGNTIYGAPDLSLFAKHCSGLSMSGNTVAWQGLPNDPPRDGIRVEECDNGVLSGLVTHGLSSGSPEAGAAVTLVDCRDFAVSDCNIVDPRHRGIELENCTRCRVTGNHVIDRREQPSMQQAIRIRGGKNNLVRNNTVGGAVGDNILAAPENAVSDGNLDWDMPYAYNFGAAADGVTDDTDALKHAIEEGRGVLKLSKGTYRITKPLVFDLTKQGYTAILGDGGTARIVMAGPGPAIQVLGDHRGTAQPDTVQPHTWENERFPIVSGIEILGEHPEAIGIQLRKTMQMTVSKVLVRNCKYGVHLVERNRNFLLCDSHIYDNAEYGLFLDRCNLHQINVTGNHISYNKRAGIKSLDGDVHNLQITGNDIEYNNHPGVDESPNGEPTGAEIWFEAPDGVISEVTIASNTIQATVQPGGANIRIHGSGQHAPYGARLLTIIGNILGSQTRGIELISAQRVAITGNTIYGAPDLSLFAKHCSGLSMSGNTVAWQGLPNDPPRDGIRVEECDNGVLSGLVTHGLSSGSPEAGAAVTLVDCRDFAVSDCNIVDPRHRGIELENCTRCRVTGNHVIDRREQPSMQQAIRIRGGKNNLVRNNTVGGAVGDNILAAPENAVSDGNLDWD

Radius of gyration: 28.78 Å; Cα contacts (8 Å, |Δi|>4): 3457; chains: 2; bounding box: 67×85×61 Å

InterPro domains:
  IPR006626 Parallel beta-helix repeat [SM00710] (123-144)
  IPR006626 Parallel beta-helix repeat [SM00710] (146-168)
  IPR006626 Parallel beta-helix repeat [SM00710] (171-193)
  IPR006626 Parallel beta-helix repeat [SM00710] (196-229)
  IPR006626 Parallel beta-helix repeat [SM00710] (236-261)
  IPR006626 Parallel beta-helix repeat [SM00710] (292-343)
  IPR006626 Parallel beta-helix repeat [SM00710] (373-395)
  IPR006626 Parallel beta-helix repeat [SM00710] (396-423)
  IPR006626 Parallel beta-helix repeat [SM00710] (424-446)
  IPR011050 Pectin lyase fold/virulence factor [SSF51126] (4-305)
  IPR011050 Pectin lyase fold/virulence factor [SSF51126] (299-440)
  IPR012334 Pectin lyase fold [G3DSA:2.160.20.10] (5-351)
  IPR012334 Pectin lyase fold [G3DSA:2.160.20.10] (354-454)
  IPR024535 Rhamnogalacturonase A/B/Epimerase-like, pectate lyase domain [PF12708] (6-68)
  IPR039448 Right handed beta helix domain [PF13229] (112-206)
  IPR039448 Right handed beta helix domain [PF13229] (274-434)

Organism: NCBI:txid2527985

Foldseek 3Di:
DDELVNQPFPLAQPDACAVSQLVVCVVVLAEYEYEAGEHEHADANEREQLRSFAHEYYYPAARYEYEHAHADENYEYDYDADAAPDPVSGDPSCVVGAAEYEYARYEYHYDHARYEYYEYENHHQYEYERYHYEQHQEDYHYDEEYEQYEYEHYEQEHHAAEDAEAEQYQYEHYEHEHYEQENAAAESHEYEAHEYERYEHAHYEQEANHHPPPQCPPVQAARHEHAYYAHQPHADEHYEAEHYEQYHAEDRNYENHEHAWDDLDPPIRAEHYEAEHYEFENYQEYYEAERYEQYEAEHYEYEAHQEEPYEYESYENEEYAHYEYEYPDDPPPNAGYAHEYELYEHYEDEHYEYDRHEHDDLVDDWSYEYENYEHYEYEQYEFEQYQREQYEYAQYEQYEYAHYEFEYPDPQRRYAEHYEYHHHAEYEAAHYEFEDHPHYNYHDDPRHYDHDHYHYDD/DDALVNQPFPLAQPDACAVSQLVVCVVVLAEYEYEAGEHEHADANEREQLPSFAHEYYYPAARAEYEHAHADENYEYDDDFDAAPPVVRGDPSCVVGAAEYEYARYEYHYDHARYEYYEYENHEQYEYERYHYEQHQEDYHYDEEYEQYEAEHYEQEHYAAEDAEAEQYAYEHYEYEHYEQENAAAEDYEYEAHEYANYEAAHYEQEANHHPPVQCPPVQAGRHEHAYYAHQPHADEHYEAEHYEQYHAEGRNYEPHEHAWDDLDPPIRAEHYEAEHYEFENYLEHYEAERYEQYEAEQYEYEAHQEEPYEYESYENYEYAHYEYEYPDDPPPDAGYAYEYEQYEHYEAEHYEYDRHEHDDLVDDWSYEYENYEHYEYAQYEQEQYQREQYEYAQYEQYEYAHYEFEYPDPQHRYAEHYEYHHHAAYEAAHYEFEDHPHYNYHDDPRHYDHDHYHYDD

Secondary structure (DSSP, 8-state):
--BGGGGT---EEEEE-HHHHHHHHHHTTTEEEE-SEEEEESS-EEEEHHHH-S-EEEESGGGEEEEE-SSEEEEEEE----S-SSGGGS-HHIIIII---EEEEEEEEE-STTEEEEEEEEEES-EEEEEEEESSSEEEEEEEEEEEEEEES-EEES-SSEEEEEEEEEEEEEEEES-EEE--SSEEEEEESSEEEEEEEES-EEE--S-TTT---TTS----EEEEEE-TTSEEEEEEEES-EEE----TT-EEEEEE---SSSSPSEEEEEEES-EEESSSEEEEEESEEEEEEES-EEE--SSEEEEEES-EEEEEES-EEE--S-TTS--B--EEEES-EEEEEES-EEE-B--S-SSS--SEEEES-EEEEEES-EEES-SSEEEEEES-BS-EEES-EEE--SSS---SEEEEEES-BSEEEES-EEE--SS-SEEE-TTTEEEES-EEE-/--BGGGGT---EEEEE-HHHHHHHHHHTTTEEEE-SEEEEESS-EEEEHHHH-S-EEEESGGGEEEEE-SSEEEEEEE----S-SSGGGS-HHIIIII---EEEEEEEEE-STTEEEEEEEEEES-EEEEEEEESSSEEEEEEEEEEEEEEES-EEES-SSEEEEEEEEEEEEEEEES-EEE--SSEEEEEESSEEEEEEEES-EEE--S-TTT---TTS----EEEEEE-SSSEEEEEEEES-EEE----TT-EEEEEE---SSSSPSEEEEEEES-EEESSSEEEEEESEEEEEEES-EEE--SSEEEEEES-EEEEEES-EEE--S-TTS-----EEEES-EEEEEES-EEE----S-SSS--SEEEES-EEEEEES-EEES-SSEEEEEES-BS-EEES-EEE--SSS---SEEEEEES-BSEEEES-EEE--SS-SEEE-TTTEEEES-EEE-